Protein AF-0000000068194500 (afdb_homodimer)

Solvent-accessible surface area (backbone atoms only — not comparable to full-atom values): 75276 Å² total; per-residue (Å²): 107,71,64,55,50,53,48,50,52,50,47,52,50,37,53,49,45,23,51,49,37,41,52,47,35,54,49,28,58,70,69,32,25,67,47,75,52,98,91,35,81,42,49,58,24,48,35,43,58,18,46,54,50,27,44,33,48,74,51,40,79,69,25,51,61,24,43,53,52,21,52,46,53,49,47,45,69,75,64,71,56,54,74,67,57,46,51,52,51,46,46,27,64,44,48,39,49,51,51,41,52,50,51,44,35,68,76,54,39,91,55,58,60,49,52,69,87,80,47,69,48,66,61,48,42,47,38,57,37,47,45,26,39,52,42,28,52,51,38,27,35,57,47,33,76,77,44,90,62,59,79,93,57,28,53,72,24,63,74,45,54,67,60,55,53,51,35,48,48,46,4,39,34,38,13,43,67,48,39,24,63,52,40,30,54,54,52,46,30,70,75,35,61,68,48,50,55,48,47,40,62,67,44,47,46,63,38,59,31,88,90,40,30,68,57,46,53,51,53,52,48,53,52,50,52,51,49,51,64,45,52,39,83,61,94,40,81,86,56,42,49,43,56,56,34,55,53,54,42,56,55,53,68,38,55,87,73,46,45,64,70,47,53,46,47,54,50,34,51,51,49,49,50,46,48,59,32,37,74,39,22,41,62,88,42,86,39,72,60,48,53,36,29,51,51,30,42,55,43,30,50,47,54,40,50,51,49,51,47,50,54,50,50,53,43,51,50,49,32,51,52,24,42,51,42,35,24,25,35,79,79,68,61,35,34,19,62,48,35,56,72,68,36,76,73,53,42,65,71,29,32,42,27,28,38,29,45,43,59,42,67,60,46,22,42,67,67,13,58,65,50,44,35,49,50,55,50,51,51,47,62,66,45,52,81,79,48,55,92,92,37,52,62,30,44,44,87,52,54,34,32,37,36,40,43,74,77,84,61,59,66,62,55,50,42,51,51,51,49,52,52,65,70,50,74,52,67,52,98,88,37,76,49,89,61,47,59,10,30,10,33,31,69,42,82,47,51,75,84,52,45,57,60,49,50,19,52,27,48,41,43,5,59,55,11,45,78,68,71,43,67,39,65,63,61,60,71,67,74,76,68,34,40,54,55,51,26,34,48,47,41,40,48,50,47,48,49,23,59,70,70,60,38,67,43,52,25,34,26,46,31,31,27,92,87,66,49,64,34,23,38,50,42,68,29,39,44,51,103,87,45,75,44,54,50,87,65,50,47,60,51,31,56,71,65,70,37,27,47,64,51,43,51,50,53,49,50,55,50,48,55,50,44,64,75,54,76,68,91,70,91,54,46,50,35,31,40,72,48,51,64,66,26,44,57,39,84,67,44,42,60,54,53,52,51,53,34,60,72,64,70,50,66,48,47,36,40,30,43,28,33,39,38,58,40,73,59,38,85,46,66,51,26,48,49,31,51,48,53,37,42,72,76,45,35,43,33,28,33,30,48,42,45,70,37,54,44,19,65,60,49,58,73,68,53,88,60,43,30,41,27,36,34,38,84,47,41,66,49,29,87,80,30,67,67,30,42,50,49,51,35,42,50,41,52,51,29,53,75,69,68,31,47,41,32,41,33,56,36,66,49,68,69,51,50,56,51,40,50,71,51,60,46,51,30,41,26,20,65,61,75,31,62,74,36,70,67,69,132,106,69,65,55,50,53,48,52,52,50,49,53,51,34,52,48,45,23,52,49,38,42,53,47,35,55,49,27,58,69,68,32,25,67,46,74,51,96,92,34,80,41,50,59,23,46,33,43,58,16,45,52,51,28,45,34,47,75,50,41,80,69,23,52,62,25,42,53,53,22,52,46,52,50,48,46,68,74,65,69,57,55,73,67,56,45,51,53,51,45,47,28,64,44,47,39,51,51,50,41,53,51,51,43,34,69,74,56,39,90,56,58,60,50,52,69,87,78,46,70,47,66,60,47,43,45,38,58,38,48,45,25,39,53,42,27,52,51,39,28,36,56,47,34,75,77,44,89,62,60,80,92,56,26,52,72,22,61,75,44,56,67,60,55,53,51,35,47,49,46,5,38,35,38,13,43,68,48,39,23,62,53,40,31,54,52,52,46,31,72,77,35,60,68,48,50,54,48,47,41,63,67,42,46,46,64,37,58,31,89,91,39,30,68,56,46,52,51,52,52,50,53,51,52,53,52,50,52,64,44,54,39,84,60,94,42,79,86,56,43,50,42,56,56,35,55,53,54,42,57,54,52,67,37,54,87,71,47,46,64,69,47,51,48,46,53,48,33,52,53,50,49,49,47,48,59,32,37,74,39,22,41,60,86,41,87,39,73,60,49,52,35,29,51,51,30,42,54,44,32,49,48,54,41,51,51,50,52,46,50,55,49,49,53,43,49,50,50,31,51,52,24,44,51,43,35,26,24,34,80,79,68,63,36,34,18,61,50,35,57,72,67,36,77,72,54,42,65,72,30,33,42,26,27,37,30,44,43,62,42,67,58,46,23,41,70,68,13,58,65,50,44,36,49,50,55,51,50,50,47,62,67,45,52,80,78,48,57,93,91,36,53,64,29,43,44,88,54,54,34,33,37,37,41,45,76,76,86,62,60,63,62,54,50,41,51,50,50,50,51,53,63,70,50,73,52,68,52,97,88,37,74,47,91,60,49,59,10,30,11,33,31,68,40,81,49,53,75,86,53,45,56,59,47,50,21,51,29,47,40,43,5,58,55,10,45,78,66,70,44,66,39,66,62,61,63,74,70,73,77,68,34,40,54,55,49,24,33,47,48,41,40,48,50,47,48,49,24,59,72,70,61,38,67,42,51,26,34,25,45,31,29,28,92,89,67,51,64,33,24,38,49,42,68,29,41,44,50,104,86,45,76,43,52,51,86,66,51,47,60,52,31,57,70,64,69,37,28,47,64,51,43,52,48,53,49,50,55,49,49,55,49,45,63,75,53,77,67,91,71,91,54,48,51,34,30,40,72,45,49,63,66,26,43,57,39,86,67,43,41,59,54,54,51,50,53,34,58,72,65,71,50,65,47,49,37,39,29,42,27,33,37,38,60,40,74,58,39,85,46,64,51,26,50,50,32,50,50,53,37,42,73,75,45,33,41,33,28,33,32,49,40,44,69,38,52,44,18,65,62,49,60,73,68,54,88,58,43,30,39,28,38,33,39,82,46,40,68,48,29,86,80,30,65,65,30,42,50,49,52,34,44,51,40,52,52,29,53,75,70,68,30,48,40,32,40,33,54,36,66,49,70,67,51,51,55,51,40,50,71,51,60,45,51,29,41,27,21,63,64,75,30,60,73,38,71,68,69,133

Radius of gyration: 47.38 Å; Cα contacts (8 Å, |Δi|>4): 2266; chains: 2; bounding box: 60×145×118 Å

Secondary structure (DSSP, 8-state):
-HHHHHHHHHHHHHHHHHH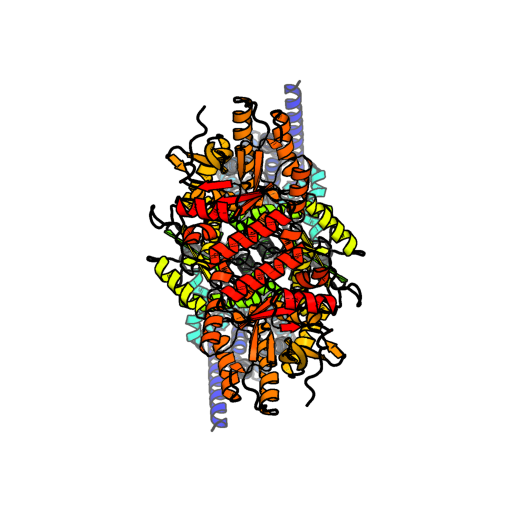HHHHHHHHHHHHS-EEEETTEEEESS-THHHHHHHHHHHHGGGGHHHHHHHHHHHHHHHH---HHHHHHHHHHHHHHHHHHHHHHHHHHGGGGGS-TTTSSHHHHIIIIIIIHHHHHHHHHHHHHHHS---HHHHGGGTTS-HHHHHHHHHHHHHIIIIIHHHHHHHHHHHH-THHHHHHIIIIIGGGGSTTTHHHHHHHHHHHHHHHHHHHS---BTTBSGGGTTHHHHHHHHHBTTB-HHHHHHHHHHHHHHHHHTHHHHSTT---HHHHHHHHHHHHHHHHHHHHHHHHHHHHHHHHHHHHHHHTB-TTT--B-HHHHHH-TT--TTPEEEEEEEETHHHHHHHH-HHHHHHHHHHHHHHHGGGS-TT-EEEEPSSSEEEEEE-SS-HHHHHHHHHHHHHHSPEEETTEEE--EEEEEEEE--S-GGGHHHHHHHHHHHHHHHHHHTS-EESSS-SSSSTTTSHHHHHHHHHHHHHHHHT-EEEEEEEEEETTS-EEEEEEEEEEETTEEE-HHHHHHHHHHTT-HHHHHHHHHHHHHHHHHHS----SS--EEEEPPTTTTTSTTHHHHHHHHHHHHT--GGGEEEEEEHHHHT---HHHHHHHHHHHHHT-EEEEEEETTS---HHHHHH---SEEEEPGGGTTTTTT-HHHHHHHHHHHHHHHHTT-EEEE----SHHHHHHHHHHT--EEESTTT---EE---/-HHHHHHHHHHHHHHHHHHHHHHHHHHHHHHS-EEEETTEEEESS-THHHHHHHHHHHHGGGGHHHHHHHHHHHHHHHH---HHHHHHHHHHHHHHHHHHHHHHHHHHGGGGGS-TTTSSHHHHIIIIIIIHHHHHHHHHHHHHHHS---HHHHGGGTTS-HHHHHHHHHHHHHIIIIIHHHHHHHHHHHH-THHHHHHIIIIIGGGGSTTTHHHHHHHHHHHHHHHHHHHS---BTTBSGGGTTHHHHHHHHHBTTB-HHHHHHHHHHHHHHHHHTHHHHSTT---HHHHHHHHHHHHHHHHHHHHHHHHHHHHHHHHHHHHHHHTB-TTT--B-HHHHHH-TT--TTPEEEEEEEETHHHHHHHH-HHHHHHHHHHHHHHHGGGS-TT-EEEEPSSSEEEEEE-SS-HHHHHHHHHHHHHHSPEEETTEEE--EEEEEEEE--S-GGGHHHHHHHHHHHHHHHHHHTS-EESSS-SSSSTTTSHHHHHHHHHHHHHHHHT-EEEEEEEEEETTS-EEEEEEEEEEETTEEEPHHHHHHHHHHTT-HHHHHHHHHHHHHHHHHHS----SS--EEEEPPGGGTTSTTHHHHHHHHHHHHT--GGGEEEEEEHHHHT---HHHHHHHHHHHHHT-EEEEEEETTS---HHHHHH---SEEEEPGGGTTTTTT-HHHHHHHHHHHHHHHHTT-EEEE----SHHHHHHHHHHT--EEESTTT---EE---

Sequence (1458 aa):
MFVEHNLIKNIKIFTLAFTLTVVLIQLSRFISPLAIIHSSYIFLAWMPLCVMLSILFIFGWRGVVPVLCGMFCTNLWNFHLSFLQTAVMLGSQTFVVLCACAILRWQLGTRWRYGLTSRYVWQRLFWLGLVTPIGIKCSMYLVGSFFDFPLKISTFFGDADAIFTVVDLLSLFTAVLIYNMLFYYLTRMIVSPHFAQILWRRDIAPSLGKEKRAFTLSWLAALSVLLLLLCTPYENDFIAGYLVPVFFIIFTLGVGKLRYPFLNLTWAVSTLCLLNYNQNFLQGVETEYSLAFILAVLISFSVCLLYMVRIYHRSEWLNRRWHLQALTDPLTLLPNFRALEQAPEQEAGKSFCCLRIDNLEFMSRHYGLMMRVHCIRSIYRTLLPLMQENEKLYQLPGSELLLVLSGPETEGRLQHMVNILNSRQIHWNNTGLDMGYGAAWGRFDGNQETLQPLLGQLSWLAEQSCAHHHVLALDSREEMVSGQTTKQVLLLNTIRTALDQGDLLLYAQPIRNKEGEGYDEVLARLKYDGGIMTPDKFLPLIAQFNLSARFDLQVLESLLKWLATHPCDKKGPRFSVNLMPLTLLQKNIAGRIIRLFKRYHISPQAVILEITEEQAFSNAESSMYNIEQLHKFGFRIAIDDFGTGYANYERLKRLQADIIKIDGVFVKDIVTNTLDAMIVRSITDLAKAKSLSVVAEFVETQQQQALLHKLGVQYLQGYLIGRPQPLADMFVEHNLIKNIKIFTLAFTLTVVLIQLSRFISPLAIIHSSYIFLAWMPLCVMLSILFIFGWRGVVPVLCGMFCTNLWNFHLSFLQTAVMLGSQTFVVLCACAILRWQLGTRWRYGLTSRYVWQRLFWLGLVTPIGIKCSMYLVGSFFDFPLKISTFFGDADAIFTVVDLLSLFTAVLIYNMLFYYLTRMIVSPHFAQILWRRDIAPSLGKEKRAFTLSWLAALSVLLLLLCTPYENDFIAGYLVPVFFIIFTLGVGKLRYPFLNLTWAVSTLCLLNYNQNFLQGVETEYSLAFILAVLISFSVCLLYMVRIYHRSEWLNRRWHLQALTDPLTLLPNFRALEQAPEQEAGKSFCCLRIDNLEFMSRHYGLMMRVHCIRSIYRTLLPLMQENEKLYQLPGSELLLVLSGPETEGRLQHMVNILNSRQIHWNNTGLDMGYGAAWGRFDGNQETLQPLLGQLSWLAEQSCAHHHVLALDSREEMVSGQTTKQVLLLNTIRTALDQGDLLLYAQPIRNKEGEGYDEVLARLKYDGGIMTPDKFLPLIAQFNLSARFDLQVLESLLKWLATHPCDKKGPRFSVNLMPLTLLQKNIAGRIIRLFKRYHISPQAVILEITEEQAFSNAESSMYNIEQLHKFGFRIAIDDFGTGYANYERLKRLQADIIKIDGVFVKDIVTNTLDAMIVRSITDLAKAKSLSVVAEFVETQQQQALLHKLGVQYLQGYLIGRPQPLAD

Structure (mmCIF, N/CA/C/O backbone):
data_AF-0000000068194500-model_v1
#
loop_
_entity.id
_entity.type
_entity.pdbx_description
1 polymer 'Diguanylate cyclase'
#
loop_
_atom_site.group_PDB
_atom_site.id
_atom_site.type_symbol
_atom_site.label_atom_id
_atom_site.label_alt_id
_atom_site.label_comp_id
_atom_site.label_asym_id
_atom_site.label_entity_id
_atom_site.label_seq_id
_atom_site.pdbx_PDB_ins_code
_atom_site.Cartn_x
_atom_site.Cartn_y
_atom_site.Cartn_z
_atom_site.occupancy
_atom_site.B_iso_or_equiv
_atom_site.auth_seq_id
_atom_site.auth_comp_id
_atom_site.auth_asym_id
_atom_site.auth_atom_id
_atom_site.pdbx_PDB_model_num
ATOM 1 N N . MET A 1 1 ? 29.562 6.82 -50.531 1 55.12 1 MET A N 1
ATOM 2 C CA . MET A 1 1 ? 30.25 6.281 -49.375 1 55.12 1 MET A CA 1
ATOM 3 C C . MET A 1 1 ? 29.234 5.758 -48.344 1 55.12 1 MET A C 1
ATOM 5 O O . MET A 1 1 ? 29.438 4.691 -47.75 1 55.12 1 MET A O 1
ATOM 9 N N . PHE A 1 2 ? 28.172 6.566 -48.125 1 62.22 2 PHE A N 1
ATOM 10 C CA . PHE A 1 2 ? 27.156 6.18 -47.188 1 62.22 2 PHE A CA 1
ATOM 11 C C . PHE A 1 2 ? 26.391 4.953 -47.656 1 62.22 2 PHE A C 1
ATOM 13 O O . PHE A 1 2 ? 26.078 4.051 -46.875 1 62.22 2 PHE A O 1
ATOM 20 N N . VAL A 1 3 ? 26.219 4.922 -48.969 1 69 3 VAL A N 1
ATOM 21 C CA . VAL A 1 3 ? 25.5 3.809 -49.562 1 69 3 VAL A CA 1
ATOM 22 C C . VAL A 1 3 ? 26.344 2.543 -49.5 1 69 3 VAL A C 1
ATOM 24 O O . VAL A 1 3 ? 25.844 1.456 -49.219 1 69 3 VAL A O 1
ATOM 27 N N . GLU A 1 4 ? 27.609 2.727 -49.75 1 69.62 4 GLU A N 1
ATOM 28 C CA . GLU A 1 4 ? 28.5 1.579 -49.688 1 69.62 4 GLU A CA 1
ATOM 29 C C . GLU A 1 4 ? 28.641 1.047 -48.25 1 69.62 4 GLU A C 1
ATOM 31 O O . GLU A 1 4 ? 28.688 -0.167 -48.062 1 69.62 4 GLU A O 1
ATOM 36 N N . HIS A 1 5 ? 28.641 1.94 -47.344 1 71.44 5 HIS A N 1
ATOM 37 C CA . HIS A 1 5 ? 28.781 1.528 -45.938 1 71.44 5 HIS A CA 1
ATOM 38 C C . HIS A 1 5 ? 27.531 0.771 -45.469 1 71.44 5 HIS A C 1
ATOM 40 O O . HIS A 1 5 ? 27.641 -0.22 -44.75 1 71.44 5 HIS A O 1
ATOM 46 N N . ASN A 1 6 ? 26.391 1.234 -45.969 1 76.31 6 ASN A N 1
ATOM 47 C CA . ASN A 1 6 ? 25.141 0.55 -45.625 1 76.31 6 ASN A CA 1
ATOM 48 C C . ASN A 1 6 ? 25.062 -0.821 -46.281 1 76.31 6 ASN A C 1
ATOM 50 O O . ASN A 1 6 ? 24.562 -1.773 -45.688 1 76.31 6 ASN A O 1
ATOM 54 N N . LEU A 1 7 ? 25.641 -0.893 -47.469 1 79.81 7 LEU A N 1
ATOM 55 C CA . LEU A 1 7 ? 25.641 -2.164 -48.188 1 79.81 7 LEU A CA 1
ATOM 56 C C . LEU A 1 7 ? 26.578 -3.162 -47.5 1 79.81 7 LEU A C 1
ATOM 58 O O . LEU A 1 7 ? 26.25 -4.34 -47.375 1 79.81 7 LEU A O 1
ATOM 62 N N . ILE A 1 8 ? 27.719 -2.678 -47.125 1 81.88 8 ILE A N 1
ATOM 63 C CA . ILE A 1 8 ? 28.688 -3.549 -46.469 1 81.88 8 ILE A CA 1
ATOM 64 C C . ILE A 1 8 ? 28.125 -4.012 -45.125 1 81.88 8 ILE A C 1
ATOM 66 O O . ILE A 1 8 ? 28.281 -5.172 -44.719 1 81.88 8 ILE A O 1
ATOM 70 N N . LYS A 1 9 ? 27.516 -3.188 -44.469 1 82 9 LYS A N 1
ATOM 71 C CA . LYS A 1 9 ? 26.891 -3.549 -43.219 1 82 9 LYS A CA 1
ATOM 72 C C . LYS A 1 9 ? 25.797 -4.602 -43.438 1 82 9 LYS A C 1
ATOM 74 O O . LYS A 1 9 ? 25.703 -5.559 -42.656 1 82 9 LYS A O 1
ATOM 79 N N . ASN A 1 10 ? 25.062 -4.445 -44.5 1 85.94 10 ASN A N 1
ATOM 80 C CA . ASN A 1 10 ? 24.016 -5.414 -44.812 1 85.94 10 ASN A CA 1
ATOM 81 C C . ASN A 1 10 ? 24.594 -6.762 -45.219 1 85.94 10 ASN A C 1
ATOM 83 O O . ASN A 1 10 ? 24.047 -7.809 -44.875 1 85.94 10 ASN A O 1
ATOM 87 N N . ILE A 1 11 ? 25.719 -6.703 -45.875 1 88.44 11 ILE A N 1
ATOM 88 C CA . ILE A 1 11 ? 26.359 -7.941 -46.281 1 88.44 11 ILE A CA 1
ATOM 89 C C . ILE A 1 11 ? 26.953 -8.648 -45.062 1 88.44 11 ILE A C 1
ATOM 91 O O . ILE A 1 11 ? 26.891 -9.875 -44.969 1 88.44 11 ILE A O 1
ATOM 95 N N . LYS A 1 12 ? 27.469 -7.922 -44.219 1 89 12 LYS A N 1
ATOM 96 C CA . LYS A 1 12 ? 28.016 -8.5 -43 1 89 12 LYS A CA 1
ATOM 97 C C . LYS A 1 12 ? 26.922 -9.156 -42.156 1 89 12 LYS A C 1
ATOM 99 O O . LYS A 1 12 ? 27.109 -10.25 -41.625 1 89 12 LYS A O 1
ATOM 104 N N . ILE A 1 13 ? 25.812 -8.531 -42.125 1 90.38 13 ILE A N 1
ATOM 105 C CA . ILE A 1 13 ? 24.688 -9.07 -41.375 1 90.38 13 ILE A CA 1
ATOM 106 C C . ILE A 1 13 ? 24.172 -10.328 -42.062 1 90.38 13 ILE A C 1
ATOM 108 O O . ILE A 1 13 ? 23.875 -11.328 -41.406 1 90.38 13 ILE A O 1
ATOM 112 N N . PHE A 1 14 ? 24.156 -10.305 -43.375 1 92.5 14 PHE A N 1
ATOM 113 C CA . PHE A 1 14 ? 23.703 -11.461 -44.125 1 92.5 14 PHE A CA 1
ATOM 114 C C . PHE A 1 14 ? 24.656 -12.641 -43.938 1 92.5 14 PHE A C 1
ATOM 116 O O . PHE A 1 14 ? 24.203 -13.766 -43.656 1 92.5 14 PHE A O 1
ATOM 123 N N . THR A 1 15 ? 25.906 -12.406 -44.031 1 92.94 15 THR A N 1
ATOM 124 C CA . THR A 1 15 ? 26.891 -13.477 -43.938 1 92.94 15 THR A CA 1
ATOM 125 C C . THR A 1 15 ? 26.875 -14.062 -42.5 1 92.94 15 THR A C 1
ATOM 127 O O . THR A 1 15 ? 27 -15.281 -42.344 1 92.94 15 THR A O 1
ATOM 130 N N . LEU A 1 16 ? 26.719 -13.258 -41.594 1 93.44 16 LEU A N 1
ATOM 131 C CA . LEU A 1 16 ? 26.672 -13.727 -40.219 1 93.44 16 LEU A CA 1
ATOM 132 C C . LEU A 1 16 ? 25.422 -14.555 -39.969 1 93.44 16 LEU A C 1
ATOM 134 O O . LEU A 1 16 ? 25.5 -15.648 -39.406 1 93.44 16 LEU A O 1
ATOM 138 N N . ALA A 1 17 ? 24.281 -14.047 -40.344 1 95.06 17 ALA A N 1
ATOM 139 C CA . ALA A 1 17 ? 23.016 -14.75 -40.156 1 95.06 17 ALA A CA 1
ATOM 140 C C . ALA A 1 17 ? 23 -16.062 -40.938 1 95.06 17 ALA A C 1
ATOM 142 O O . ALA A 1 17 ? 22.5 -17.078 -40.438 1 95.06 17 ALA A O 1
ATOM 143 N N . PHE A 1 18 ? 23.594 -16.016 -42.125 1 95.44 18 PHE A N 1
ATOM 144 C CA . PHE A 1 18 ? 23.641 -17.219 -42.938 1 95.44 18 PHE A CA 1
ATOM 145 C C . PHE A 1 18 ? 24.547 -18.266 -42.312 1 95.44 18 PHE A C 1
ATOM 147 O O . PHE A 1 18 ? 24.172 -19.438 -42.219 1 95.44 18 PHE A O 1
ATOM 154 N N . THR A 1 19 ? 25.719 -17.891 -41.906 1 95.19 19 THR A N 1
ATOM 155 C CA . THR A 1 19 ? 26.656 -18.828 -41.281 1 95.19 19 THR A CA 1
ATOM 156 C C . THR A 1 19 ? 26.078 -19.406 -40 1 95.19 19 THR A C 1
ATOM 158 O O . THR A 1 19 ? 26.188 -20.594 -39.719 1 95.19 19 THR A O 1
ATOM 161 N N . LEU A 1 20 ? 25.469 -18.531 -39.25 1 95.12 20 LEU A N 1
ATOM 162 C CA . LEU A 1 20 ? 24.875 -18.984 -38 1 95.12 20 LEU A CA 1
ATOM 163 C C . LEU A 1 20 ? 23.734 -19.953 -38.25 1 95.12 20 LEU A C 1
ATOM 165 O O . LEU A 1 20 ? 23.562 -20.953 -37.531 1 95.12 20 LEU A O 1
ATOM 169 N N . THR A 1 21 ? 22.922 -19.641 -39.281 1 95.5 21 THR A N 1
ATOM 170 C CA . THR A 1 21 ? 21.812 -20.531 -39.625 1 95.5 21 THR A CA 1
ATOM 171 C C . THR A 1 21 ? 22.312 -21.906 -40.031 1 95.5 21 THR A C 1
ATOM 173 O O . THR A 1 21 ? 21.828 -22.922 -39.531 1 95.5 21 THR A O 1
ATOM 176 N N . VAL A 1 22 ? 23.328 -22.031 -40.844 1 95.75 22 VAL A N 1
ATOM 177 C CA . VAL A 1 22 ? 23.828 -23.312 -41.375 1 95.75 22 VAL A CA 1
ATOM 178 C C . VAL A 1 22 ? 24.484 -24.094 -40.219 1 95.75 22 VAL A C 1
ATOM 180 O O . VAL A 1 22 ? 24.188 -25.281 -40.031 1 95.75 22 VAL A O 1
ATOM 183 N N . VAL A 1 23 ? 25.234 -23.438 -39.438 1 95.62 23 VAL A N 1
ATOM 184 C CA . VAL A 1 23 ? 25.969 -24.109 -38.344 1 95.62 23 VAL A CA 1
ATOM 185 C C . VAL A 1 23 ? 24.984 -24.547 -37.281 1 95.62 23 VAL A C 1
ATOM 187 O O . VAL A 1 23 ? 25.062 -25.688 -36.781 1 95.62 23 VAL A O 1
ATOM 190 N N . LEU A 1 24 ? 24.109 -23.688 -36.906 1 96 24 LEU A N 1
ATOM 191 C CA . LEU A 1 24 ? 23.219 -24 -35.781 1 96 24 LEU A CA 1
ATOM 192 C C . LEU A 1 24 ? 22.156 -25 -36.219 1 96 24 LEU A C 1
ATOM 194 O O . LEU A 1 24 ? 21.672 -25.781 -35.375 1 96 24 LEU A O 1
ATOM 198 N N . ILE A 1 25 ? 21.75 -24.984 -37.469 1 95.75 25 ILE A N 1
ATOM 199 C CA . ILE A 1 25 ? 20.812 -25.984 -37.938 1 95.75 25 ILE A CA 1
ATOM 200 C C . ILE A 1 25 ? 21.469 -27.375 -37.875 1 95.75 25 ILE A C 1
ATOM 202 O O . ILE A 1 25 ? 20.844 -28.344 -37.469 1 95.75 25 ILE A O 1
ATOM 206 N N . GLN A 1 26 ? 22.703 -27.453 -38.312 1 95.12 26 GLN A N 1
ATOM 207 C CA . GLN A 1 26 ? 23.422 -28.734 -38.25 1 95.12 26 GLN A CA 1
ATOM 208 C C . GLN A 1 26 ? 23.641 -29.172 -36.812 1 95.12 26 GLN A C 1
ATOM 210 O O . GLN A 1 26 ? 23.453 -30.359 -36.469 1 95.12 26 GLN A O 1
ATOM 215 N N . LEU A 1 27 ? 23.938 -28.25 -35.969 1 94.62 27 LEU A N 1
ATOM 216 C CA . LEU A 1 27 ? 24.094 -28.562 -34.562 1 94.62 27 LEU A CA 1
ATOM 217 C C . LEU A 1 27 ? 22.781 -28.984 -33.938 1 94.62 27 LEU A C 1
ATOM 219 O O . LEU A 1 27 ? 22.734 -29.938 -33.156 1 94.62 27 LEU A O 1
ATOM 223 N N . SER A 1 28 ? 21.734 -28.234 -34.25 1 95.31 28 SER A N 1
ATOM 224 C CA . SER A 1 28 ? 20.422 -28.547 -33.719 1 95.31 28 SER A CA 1
ATOM 225 C C . SER A 1 28 ? 19.953 -29.938 -34.156 1 95.31 28 SER A C 1
ATOM 227 O O . SER A 1 28 ? 19.344 -30.672 -33.375 1 95.31 28 SER A O 1
ATOM 229 N N . ARG A 1 29 ? 20.219 -30.359 -35.344 1 93.12 29 ARG A N 1
ATOM 230 C CA . ARG A 1 29 ? 19.859 -31.688 -35.812 1 93.12 29 ARG A CA 1
ATOM 231 C C . ARG A 1 29 ? 20.656 -32.781 -35.094 1 93.12 29 ARG A C 1
ATOM 233 O O . ARG A 1 29 ? 20.125 -33.844 -34.812 1 93.12 29 ARG A O 1
ATOM 240 N N . PHE A 1 30 ? 21.844 -32.438 -34.781 1 92.81 30 PHE A N 1
ATOM 241 C CA . PHE A 1 30 ? 22.719 -33.375 -34.094 1 92.81 30 PHE A CA 1
ATOM 242 C C . PHE A 1 30 ? 22.25 -33.594 -32.656 1 92.81 30 PHE A C 1
ATOM 244 O O . PHE A 1 30 ? 22.281 -34.688 -32.156 1 92.81 30 PHE A O 1
ATOM 251 N N . ILE A 1 31 ? 21.734 -32.562 -32 1 93.5 31 ILE A N 1
ATOM 252 C CA . ILE A 1 31 ? 21.391 -32.625 -30.578 1 93.5 31 ILE A CA 1
ATOM 253 C C . ILE A 1 31 ? 19.922 -33.062 -30.422 1 93.5 31 ILE A C 1
ATOM 255 O O . ILE A 1 31 ? 19.516 -33.5 -29.344 1 93.5 31 ILE A O 1
ATOM 259 N N . SER A 1 32 ? 19.156 -33 -31.516 1 93.94 32 SER A N 1
ATOM 260 C CA . SER A 1 32 ? 17.734 -33.375 -31.438 1 93.94 32 SER A CA 1
ATOM 261 C C . SER A 1 32 ? 17.562 -34.844 -31.109 1 93.94 32 SER A C 1
ATOM 263 O O . SER A 1 32 ? 18.172 -35.688 -31.75 1 93.94 32 SER A O 1
ATOM 265 N N . PRO A 1 33 ? 16.812 -35.062 -30.031 1 92.88 33 PRO A N 1
ATOM 266 C CA . PRO A 1 33 ? 16.594 -36.469 -29.641 1 92.88 33 PRO A CA 1
ATOM 267 C C . PRO A 1 33 ? 15.836 -37.25 -30.703 1 92.88 33 PRO A C 1
ATOM 269 O O . PRO A 1 33 ? 14.93 -36.719 -31.359 1 92.88 33 PRO A O 1
ATOM 272 N N . LEU A 1 34 ? 16.219 -38.531 -30.922 1 90.44 34 LEU A N 1
ATOM 273 C CA . LEU A 1 34 ? 15.641 -39.406 -31.938 1 90.44 34 LEU A CA 1
ATOM 274 C C . LEU A 1 34 ? 15 -40.625 -31.312 1 90.44 34 LEU A C 1
ATOM 276 O O . LEU A 1 34 ? 15.398 -41.031 -30.219 1 90.44 34 LEU A O 1
ATOM 280 N N . ALA A 1 35 ? 13.938 -41.062 -31.906 1 87.75 35 ALA A N 1
ATOM 281 C CA . ALA A 1 35 ? 13.281 -42.312 -31.531 1 87.75 35 ALA A CA 1
ATOM 282 C C . ALA A 1 35 ? 12.875 -43.125 -32.781 1 87.75 35 ALA A C 1
ATOM 284 O O . ALA A 1 35 ? 12.883 -42.594 -33.875 1 87.75 35 ALA A O 1
ATOM 285 N N . ILE A 1 36 ? 12.703 -44.406 -32.656 1 83.38 36 ILE A N 1
ATOM 286 C CA . ILE A 1 36 ? 12.312 -45.25 -33.781 1 83.38 36 ILE A CA 1
ATOM 287 C C . ILE A 1 36 ? 10.875 -45.719 -33.562 1 83.38 36 ILE A C 1
ATOM 289 O O . ILE A 1 36 ? 10.539 -46.281 -32.5 1 83.38 36 ILE A O 1
ATOM 293 N N . ILE A 1 37 ? 10.047 -45.344 -34.438 1 79.69 37 ILE A N 1
ATOM 294 C CA . ILE A 1 37 ? 8.664 -45.812 -34.438 1 79.69 37 ILE A CA 1
ATOM 295 C C . ILE A 1 37 ? 8.391 -46.625 -35.719 1 79.69 37 ILE A C 1
ATOM 297 O O . ILE A 1 37 ? 8.484 -46.094 -36.844 1 79.69 37 ILE A O 1
ATOM 301 N N . HIS A 1 38 ? 7.883 -47.812 -35.625 1 78.69 38 HIS A N 1
ATOM 302 C CA . HIS A 1 38 ? 7.566 -48.688 -36.75 1 78.69 38 HIS A CA 1
ATOM 303 C C . HIS A 1 38 ? 8.664 -48.656 -37.812 1 78.69 38 HIS A C 1
ATOM 305 O O . HIS A 1 38 ? 8.383 -48.469 -39 1 78.69 38 HIS A O 1
ATOM 311 N N . SER A 1 39 ? 9.992 -48.688 -37.406 1 77.94 39 SER A N 1
ATOM 312 C CA . SER A 1 39 ? 11.188 -48.812 -38.219 1 77.94 39 SER A CA 1
ATOM 313 C C . SER A 1 39 ? 11.516 -47.5 -38.938 1 77.94 39 SER A C 1
ATOM 315 O O . SER A 1 39 ? 12.297 -47.469 -39.875 1 77.94 39 SER A O 1
ATOM 317 N N . SER A 1 40 ? 10.828 -46.438 -38.531 1 83.75 40 SER A N 1
ATOM 318 C CA . SER A 1 40 ? 11.164 -45.125 -39.031 1 83.75 40 SER A CA 1
ATOM 319 C C . SER A 1 40 ? 11.695 -44.219 -37.938 1 83.75 40 SER A C 1
ATOM 321 O O . SER A 1 40 ? 11.258 -44.312 -36.781 1 83.75 40 SER A O 1
ATOM 323 N N . TYR A 1 41 ? 12.711 -43.5 -38.344 1 85.25 41 TYR A N 1
ATOM 324 C CA . TYR A 1 41 ? 13.289 -42.562 -37.375 1 85.25 41 TYR A CA 1
ATOM 325 C C . TYR A 1 41 ? 12.438 -41.312 -37.281 1 85.25 41 TYR A C 1
ATOM 327 O O . TYR A 1 41 ? 11.906 -40.812 -38.281 1 85.25 41 TYR A O 1
ATOM 335 N N . ILE A 1 42 ? 12.281 -40.844 -36.031 1 88.19 42 ILE A N 1
ATOM 336 C CA . ILE A 1 42 ? 11.516 -39.625 -35.812 1 88.19 42 ILE A CA 1
ATOM 337 C C . ILE A 1 42 ? 12.211 -38.75 -34.75 1 88.19 42 ILE A C 1
ATOM 339 O O . ILE A 1 42 ? 12.828 -39.281 -33.812 1 88.19 42 ILE A O 1
ATOM 343 N N . PHE A 1 43 ? 12.156 -37.5 -35 1 90.56 43 PHE A N 1
ATOM 344 C CA . PHE A 1 43 ? 12.656 -36.562 -34 1 90.56 43 PHE A CA 1
ATOM 345 C C . PHE A 1 43 ? 11.641 -36.344 -32.906 1 90.56 43 PHE A C 1
ATOM 347 O O . PHE A 1 43 ? 10.453 -36.125 -33.156 1 90.56 43 PHE A O 1
ATOM 354 N N . LEU A 1 44 ? 12.047 -36.406 -31.656 1 92.31 44 LEU A N 1
ATOM 355 C CA . LEU A 1 44 ? 11.164 -36.125 -30.531 1 92.31 44 LEU A CA 1
ATOM 356 C C . LEU A 1 44 ? 11.047 -34.594 -30.328 1 92.31 44 LEU A C 1
ATOM 358 O O . LEU A 1 44 ? 10.109 -34.125 -29.672 1 92.31 44 LEU A O 1
ATOM 362 N N . ALA A 1 45 ? 12.008 -33.938 -30.859 1 95.44 45 ALA A N 1
ATOM 363 C CA . ALA A 1 45 ? 12 -32.5 -30.906 1 95.44 45 ALA A CA 1
ATOM 364 C C . ALA A 1 45 ? 12.758 -31.984 -32.125 1 95.44 45 ALA A C 1
ATOM 366 O O . ALA A 1 45 ? 13.977 -32.125 -32.219 1 95.44 45 ALA A O 1
ATOM 367 N N . TRP A 1 46 ? 12.016 -31.438 -33.031 1 94.88 46 TRP A N 1
ATOM 368 C CA . TRP A 1 46 ? 12.648 -30.891 -34.219 1 94.88 46 TRP A CA 1
ATOM 369 C C . TRP A 1 46 ? 13.18 -29.484 -33.969 1 94.88 46 TRP A C 1
ATOM 371 O O . TRP A 1 46 ? 12.484 -28.5 -34.219 1 94.88 46 TRP A O 1
ATOM 381 N N . MET A 1 47 ? 14.406 -29.359 -33.562 1 96.19 47 MET A N 1
ATOM 382 C CA . MET A 1 47 ? 14.984 -28.141 -33 1 96.19 47 MET A CA 1
ATOM 383 C C . MET A 1 47 ? 15.398 -27.172 -34.125 1 96.19 47 MET A C 1
ATOM 385 O O . MET A 1 47 ? 15.68 -26 -33.844 1 96.19 47 MET A O 1
ATOM 389 N N . PRO A 1 48 ? 15.539 -27.578 -35.375 1 94.88 48 PRO A N 1
ATOM 390 C CA . PRO A 1 48 ? 15.805 -26.578 -36.406 1 94.88 48 PRO A CA 1
ATOM 391 C C . PRO A 1 48 ? 14.758 -25.469 -36.469 1 94.88 48 PRO A C 1
ATOM 393 O O . PRO A 1 48 ? 15.062 -24.344 -36.844 1 94.88 48 PRO A O 1
ATOM 396 N N . LEU A 1 49 ? 13.594 -25.828 -36.094 1 95.88 49 LEU A N 1
ATOM 397 C CA . LEU A 1 49 ? 12.539 -24.812 -36 1 95.88 49 LEU A CA 1
ATOM 398 C C . LEU A 1 49 ? 12.922 -23.734 -35 1 95.88 49 LEU A C 1
ATOM 400 O O . LEU A 1 49 ? 12.672 -22.547 -35.219 1 95.88 49 LEU A O 1
ATOM 404 N N . CYS A 1 50 ? 13.547 -24.094 -33.906 1 96.44 50 CYS A N 1
ATOM 405 C CA . CYS A 1 50 ? 13.969 -23.141 -32.875 1 96.44 50 CYS A CA 1
ATOM 406 C C . CYS A 1 50 ? 15.078 -22.234 -33.406 1 96.44 50 CYS A C 1
ATOM 408 O O . CYS A 1 50 ? 15.133 -21.062 -33.062 1 96.44 50 CYS A O 1
ATOM 410 N N . VAL A 1 51 ? 15.898 -22.797 -34.219 1 96.31 51 VAL A N 1
ATOM 411 C CA . VAL A 1 51 ? 16.984 -22.016 -34.781 1 96.31 51 VAL A CA 1
ATOM 412 C C . VAL A 1 51 ? 16.422 -20.938 -35.719 1 96.31 51 VAL A C 1
ATOM 414 O O . VAL A 1 51 ? 16.828 -19.781 -35.656 1 96.31 51 VAL A O 1
ATOM 417 N N . MET A 1 52 ? 15.5 -21.359 -36.562 1 96 52 MET A N 1
ATOM 418 C CA . MET A 1 52 ? 14.875 -20.406 -37.469 1 96 52 MET A CA 1
ATOM 419 C C . MET A 1 52 ? 14.242 -19.25 -36.688 1 96 52 MET A C 1
ATOM 421 O O . MET A 1 52 ? 14.461 -18.094 -37.031 1 96 52 MET A O 1
ATOM 425 N N . LEU A 1 53 ? 13.547 -19.609 -35.656 1 95.62 53 LEU A N 1
ATOM 426 C CA . LEU A 1 53 ? 12.867 -18.594 -34.875 1 95.62 53 LEU A CA 1
ATOM 427 C C . LEU A 1 53 ? 13.875 -17.688 -34.156 1 95.62 53 LEU A C 1
ATOM 429 O O . LEU A 1 53 ? 13.672 -16.469 -34.094 1 95.62 53 LEU A O 1
ATOM 433 N N . SER A 1 54 ? 14.938 -18.234 -33.656 1 95.44 54 SER A N 1
ATOM 434 C CA . SER A 1 54 ? 15.945 -17.453 -32.938 1 95.44 54 SER A CA 1
ATOM 435 C C . SER A 1 54 ? 16.594 -16.422 -33.875 1 95.44 54 SER A C 1
ATOM 437 O O . SER A 1 54 ? 16.812 -15.281 -33.469 1 95.44 54 SER A O 1
ATOM 439 N N . ILE A 1 55 ? 16.875 -16.812 -35.094 1 95.44 55 ILE A N 1
ATOM 440 C CA . ILE A 1 55 ? 17.516 -15.922 -36.031 1 95.44 55 ILE A CA 1
ATOM 441 C C . ILE A 1 55 ? 16.547 -14.812 -36.438 1 95.44 55 ILE A C 1
ATOM 443 O O . ILE A 1 55 ? 16.938 -13.648 -36.562 1 95.44 55 ILE A O 1
ATOM 447 N N . LEU A 1 56 ? 15.312 -15.188 -36.531 1 94.5 56 LEU A N 1
ATOM 448 C CA . LEU A 1 56 ? 14.312 -14.188 -36.906 1 94.5 56 LEU A CA 1
ATOM 449 C C . LEU A 1 56 ? 14.078 -13.211 -35.75 1 94.5 56 LEU A C 1
ATOM 451 O O . LEU A 1 56 ? 13.805 -12.031 -35.969 1 94.5 56 LEU A O 1
ATOM 455 N N . PHE A 1 57 ? 14.195 -13.656 -34.531 1 94.12 57 PHE A N 1
ATOM 456 C CA . PHE A 1 57 ? 14.031 -12.789 -33.375 1 94.12 57 PHE A CA 1
ATOM 457 C C . PHE A 1 57 ? 15.195 -11.805 -33.281 1 94.12 57 PHE A C 1
ATOM 459 O O . PHE A 1 57 ? 15.008 -10.656 -32.875 1 94.12 57 PHE A O 1
ATOM 466 N N . ILE A 1 58 ? 16.344 -12.203 -33.594 1 93.25 58 ILE A N 1
ATOM 467 C CA . ILE A 1 58 ? 17.547 -11.391 -33.406 1 93.25 58 ILE A CA 1
ATOM 468 C C . ILE A 1 58 ? 17.719 -10.422 -34.562 1 93.25 58 ILE A C 1
ATOM 470 O O . ILE A 1 58 ? 17.969 -9.234 -34.344 1 93.25 58 ILE A O 1
ATOM 474 N N . PHE A 1 59 ? 17.438 -10.93 -35.875 1 92.88 59 PHE A N 1
ATOM 475 C CA . PHE A 1 59 ? 17.766 -10.109 -37.031 1 92.88 59 PHE A CA 1
ATOM 476 C C . PHE A 1 59 ? 16.5 -9.531 -37.656 1 92.88 59 PHE A C 1
ATOM 478 O O . PHE A 1 59 ? 16.578 -8.664 -38.531 1 92.88 59 PHE A O 1
ATOM 485 N N . GLY A 1 60 ? 15.375 -10.031 -37.344 1 89.94 60 GLY A N 1
ATOM 486 C CA . GLY A 1 60 ? 14.125 -9.523 -37.875 1 89.94 60 GLY A CA 1
ATOM 487 C C . GLY A 1 60 ? 13.922 -9.852 -39.344 1 89.94 60 GLY A C 1
ATOM 488 O O . GLY A 1 60 ? 14.109 -11 -39.75 1 89.94 60 GLY A O 1
ATOM 489 N N . TRP A 1 61 ? 13.648 -8.805 -40.094 1 87.38 61 TRP A N 1
ATOM 490 C CA . TRP A 1 61 ? 13.375 -8.984 -41.531 1 87.38 61 TRP A CA 1
ATOM 491 C C . TRP A 1 61 ? 14.656 -9.312 -42.281 1 87.38 61 TRP A C 1
ATOM 493 O O . TRP A 1 61 ? 14.617 -9.977 -43.344 1 87.38 61 TRP A O 1
ATOM 503 N N . ARG A 1 62 ? 15.773 -8.914 -41.812 1 88.88 62 ARG A N 1
ATOM 504 C CA . ARG A 1 62 ? 17.047 -9.148 -42.469 1 88.88 62 ARG A CA 1
ATOM 505 C C . ARG A 1 62 ? 17.484 -10.609 -42.312 1 88.88 62 ARG A C 1
ATOM 507 O O . ARG A 1 62 ? 18.375 -11.07 -43.031 1 88.88 62 ARG A O 1
ATOM 514 N N . GLY A 1 63 ? 16.781 -11.289 -41.406 1 92.62 63 GLY A N 1
ATOM 515 C CA . GLY A 1 63 ? 17.125 -12.688 -41.188 1 92.62 63 GLY A CA 1
ATOM 516 C C . GLY A 1 63 ? 16.312 -13.641 -42.062 1 92.62 63 GLY A C 1
ATOM 517 O O . GLY A 1 63 ? 16.594 -14.844 -42.094 1 92.62 63 GLY A O 1
ATOM 518 N N . VAL A 1 64 ? 15.383 -13.211 -42.875 1 94.56 64 VAL A N 1
ATOM 519 C CA . VAL A 1 64 ? 14.469 -14.055 -43.656 1 94.56 64 VAL A CA 1
ATOM 520 C C . VAL A 1 64 ? 15.219 -14.742 -44.781 1 94.56 64 VAL A C 1
ATOM 522 O O . VAL A 1 64 ? 15.156 -15.969 -44.938 1 94.56 64 VAL A O 1
ATOM 525 N N . VAL A 1 65 ? 16.016 -13.984 -45.562 1 94 65 VAL A N 1
ATOM 526 C CA . VAL A 1 65 ? 16.703 -14.531 -46.719 1 94 65 VAL A CA 1
ATOM 527 C C . VAL A 1 65 ? 17.812 -15.484 -46.25 1 94 65 VAL A C 1
ATOM 529 O O . VAL A 1 65 ? 17.922 -16.609 -46.781 1 94 65 VAL A O 1
ATOM 532 N N . PRO A 1 66 ? 18.531 -15.047 -45.25 1 94.62 66 PRO A N 1
ATOM 533 C CA . PRO A 1 66 ? 19.531 -15.992 -44.75 1 94.62 66 PRO A CA 1
ATOM 534 C C . PRO A 1 66 ? 18.938 -17.297 -44.25 1 94.62 66 PRO A C 1
ATOM 536 O O . PRO A 1 66 ? 19.516 -18.359 -44.406 1 94.62 66 PRO A O 1
ATOM 539 N N . VAL A 1 67 ? 17.859 -17.25 -43.594 1 95.31 67 VAL A N 1
ATOM 540 C CA . VAL A 1 67 ? 17.219 -18.453 -43.062 1 95.31 67 VAL A CA 1
ATOM 541 C C . VAL A 1 67 ? 16.75 -19.328 -44.219 1 95.31 67 VAL A C 1
ATOM 543 O O . VAL A 1 67 ? 16.922 -20.547 -44.188 1 95.31 67 VAL A O 1
ATOM 546 N N . LEU A 1 68 ? 16.203 -18.75 -45.312 1 95.56 68 LEU A N 1
ATOM 547 C CA . LEU A 1 68 ? 15.727 -19.5 -46.469 1 95.56 68 LEU A CA 1
ATOM 548 C C . LEU A 1 68 ? 16.891 -20.156 -47.188 1 95.56 68 LEU A C 1
ATOM 550 O O . LEU A 1 68 ? 16.828 -21.344 -47.531 1 95.56 68 LEU A O 1
ATOM 554 N N . CYS A 1 69 ? 17.953 -19.391 -47.344 1 93.94 69 CYS A N 1
ATOM 555 C CA . CYS A 1 69 ? 19.125 -19.922 -48.031 1 93.94 69 CYS A CA 1
ATOM 556 C C . CYS A 1 69 ? 19.812 -20.984 -47.188 1 93.94 69 CYS A C 1
ATOM 558 O O . CYS A 1 69 ? 20.234 -22.016 -47.719 1 93.94 69 CYS A O 1
ATOM 560 N N . GLY A 1 70 ? 19.906 -20.656 -45.969 1 93.38 70 GLY A N 1
ATOM 561 C CA . GLY A 1 70 ? 20.531 -21.625 -45.062 1 93.38 70 GLY A CA 1
ATOM 562 C C . GLY A 1 70 ? 19.781 -22.938 -45 1 93.38 70 GLY A C 1
ATOM 563 O O . GLY A 1 70 ? 20.375 -24.016 -45.062 1 93.38 70 GLY A O 1
ATOM 564 N N . MET A 1 71 ? 18.469 -22.891 -44.844 1 93.94 71 MET A N 1
ATOM 565 C CA . MET A 1 71 ? 17.641 -24.094 -44.781 1 93.94 71 MET A CA 1
ATOM 566 C C . MET A 1 71 ? 17.672 -24.844 -46.094 1 93.94 71 MET A C 1
ATOM 568 O O . MET A 1 71 ? 17.656 -26.078 -46.125 1 93.94 71 MET A O 1
ATOM 572 N N . PHE A 1 72 ? 17.766 -24.109 -47.188 1 93.88 72 PHE A N 1
ATOM 573 C CA . PHE A 1 72 ? 17.859 -24.734 -48.5 1 93.88 72 PHE A CA 1
ATOM 574 C C . PHE A 1 72 ? 19.141 -25.516 -48.656 1 93.88 72 PHE A C 1
ATOM 576 O O . PHE A 1 72 ? 19.125 -26.688 -49.062 1 93.88 72 PHE A O 1
ATOM 583 N N . CYS A 1 73 ? 20.219 -24.906 -48.25 1 91.75 73 CYS A N 1
ATOM 584 C CA . CYS A 1 73 ? 21.531 -25.547 -48.344 1 91.75 73 CYS A CA 1
ATOM 585 C C . CYS A 1 73 ? 21.609 -26.781 -47.438 1 91.75 73 CYS A C 1
ATOM 587 O O . CYS A 1 73 ? 22.125 -27.828 -47.875 1 91.75 73 CYS A O 1
ATOM 589 N N . THR A 1 74 ? 21.109 -26.641 -46.281 1 91.81 74 THR A N 1
ATOM 590 C CA . THR A 1 74 ? 21.172 -27.734 -45.344 1 91.81 74 THR A CA 1
ATOM 591 C C . THR A 1 74 ? 20.266 -28.891 -45.781 1 91.81 74 THR A C 1
ATOM 593 O O . THR A 1 74 ? 20.625 -30.062 -45.594 1 91.81 74 THR A O 1
ATOM 596 N N . ASN A 1 75 ? 19.094 -28.594 -46.344 1 90.25 75 ASN A N 1
ATOM 597 C CA . ASN A 1 75 ? 18.188 -29.625 -46.812 1 90.25 75 ASN A CA 1
ATOM 598 C C . ASN A 1 75 ? 18.781 -30.359 -48.031 1 90.25 75 ASN A C 1
ATOM 600 O O . ASN A 1 75 ? 18.641 -31.578 -48.156 1 90.25 75 ASN A O 1
ATOM 604 N N . LEU A 1 76 ? 19.5 -29.641 -48.906 1 88.75 76 LEU A N 1
ATOM 605 C CA . LEU A 1 76 ? 20.156 -30.266 -50.062 1 88.75 76 LEU A CA 1
ATOM 606 C C . LEU A 1 76 ? 21.297 -31.172 -49.625 1 88.75 76 LEU A C 1
ATOM 608 O O . LEU A 1 76 ? 21.453 -32.281 -50.156 1 88.75 76 LEU A O 1
ATOM 612 N N . TRP A 1 77 ? 21.922 -30.766 -48.625 1 87.38 77 TRP A N 1
ATOM 613 C CA . TRP A 1 77 ? 23.078 -31.5 -48.156 1 87.38 77 TRP A CA 1
ATOM 614 C C . TRP A 1 77 ? 22.641 -32.75 -47.375 1 87.38 77 TRP A C 1
ATOM 616 O O . TRP A 1 77 ? 23.219 -33.812 -47.531 1 87.38 77 TRP A O 1
ATOM 626 N N . ASN A 1 78 ? 21.625 -32.688 -46.531 1 87.06 78 ASN A N 1
ATOM 627 C CA . ASN A 1 78 ? 21.234 -33.75 -45.625 1 87.06 78 ASN A CA 1
ATOM 628 C C . ASN A 1 78 ? 20.359 -34.781 -46.344 1 87.06 78 ASN A C 1
ATOM 630 O O . ASN A 1 78 ? 20.422 -36 -46.031 1 87.06 78 ASN A O 1
ATOM 634 N N . PHE A 1 79 ? 19.469 -34.469 -47.312 1 86 79 PHE A N 1
ATOM 635 C CA . PHE A 1 79 ? 18.469 -35.375 -47.812 1 86 79 PHE A CA 1
ATOM 636 C C . PHE A 1 79 ? 18.719 -35.688 -49.281 1 86 79 PHE A C 1
ATOM 638 O O . PHE A 1 79 ? 18.078 -36.562 -49.875 1 86 79 PHE A O 1
ATOM 645 N N . HIS A 1 80 ? 19.672 -35.188 -50 1 85.12 80 HIS A N 1
ATOM 646 C CA . HIS A 1 80 ? 20 -35.438 -51.406 1 85.12 80 HIS A CA 1
ATOM 647 C C . HIS A 1 80 ? 18.734 -35.469 -52.25 1 85.12 80 HIS A C 1
ATOM 649 O O . HIS A 1 80 ? 18.5 -36.438 -53 1 85.12 80 HIS A O 1
ATOM 655 N N . LEU A 1 81 ? 17.938 -34.5 -52.156 1 86.31 81 LEU A N 1
ATOM 656 C CA . LEU A 1 81 ? 16.688 -34.344 -52.906 1 86.31 81 LEU A CA 1
ATOM 657 C C . LEU A 1 81 ? 16.906 -33.562 -54.188 1 86.31 81 LEU A C 1
ATOM 659 O O . LEU A 1 81 ? 17.969 -32.969 -54.375 1 86.31 81 LEU A O 1
ATOM 663 N N . SER A 1 82 ? 15.922 -33.688 -55.125 1 88.5 82 SER A N 1
ATOM 664 C CA . SER A 1 82 ? 15.922 -32.844 -56.344 1 88.5 82 SER A CA 1
ATOM 665 C C . SER A 1 82 ? 15.68 -31.375 -56 1 88.5 82 SER A C 1
ATOM 667 O O . SER A 1 82 ? 15.281 -31.062 -54.875 1 88.5 82 SER A O 1
ATOM 669 N N . PHE A 1 83 ? 16.031 -30.531 -56.906 1 90.06 83 PHE A N 1
ATOM 670 C CA . PHE A 1 83 ? 15.898 -29.094 -56.688 1 90.06 83 PHE A CA 1
ATOM 671 C C . PHE A 1 83 ? 14.453 -28.719 -56.375 1 90.06 83 PHE A C 1
ATOM 673 O O . PHE A 1 83 ? 14.172 -27.953 -55.469 1 90.06 83 PHE A O 1
ATOM 680 N N . LEU A 1 84 ? 13.523 -29.328 -57.062 1 88.38 84 LEU A N 1
ATOM 681 C CA . LEU A 1 84 ? 12.109 -29.016 -56.906 1 88.38 84 LEU A CA 1
ATOM 682 C C . LEU A 1 84 ? 11.594 -29.562 -55.562 1 88.38 84 LEU A C 1
ATOM 684 O O . LEU A 1 84 ? 10.836 -28.891 -54.875 1 88.38 84 LEU A O 1
ATOM 688 N N . GLN A 1 85 ? 12.039 -30.688 -55.219 1 89.12 85 GLN A N 1
ATOM 689 C CA . GLN A 1 85 ? 11.617 -31.297 -53.969 1 89.12 85 GLN A CA 1
ATOM 690 C C . GLN A 1 85 ? 12.148 -30.484 -52.781 1 89.12 85 GLN A C 1
ATOM 692 O O . GLN A 1 85 ? 11.438 -30.312 -51.781 1 89.12 85 GLN A O 1
ATOM 697 N N . THR A 1 86 ? 13.32 -30.016 -52.938 1 91.25 86 THR A N 1
ATOM 698 C CA . THR A 1 86 ? 13.922 -29.219 -51.875 1 91.25 86 THR A CA 1
ATOM 699 C C . THR A 1 86 ? 13.203 -27.875 -51.719 1 91.25 86 THR A C 1
ATOM 701 O O . THR A 1 86 ? 12.992 -27.406 -50.625 1 91.25 86 THR A O 1
ATOM 704 N N . ALA A 1 87 ? 12.781 -27.375 -52.812 1 91.44 87 ALA A N 1
ATOM 705 C CA . ALA A 1 87 ? 12.086 -26.094 -52.781 1 91.44 87 ALA A CA 1
ATOM 706 C C . ALA A 1 87 ? 10.711 -26.234 -52.156 1 91.44 87 ALA A C 1
ATOM 708 O O . ALA A 1 87 ? 10.297 -25.375 -51.375 1 91.44 87 ALA A O 1
ATOM 709 N N . VAL A 1 88 ? 10.07 -27.281 -52.438 1 90.31 88 VAL A N 1
ATOM 710 C CA . VAL A 1 88 ? 8.734 -27.516 -51.875 1 90.31 88 VAL A CA 1
ATOM 711 C C . VAL A 1 88 ? 8.836 -27.812 -50.406 1 90.31 88 VAL A C 1
ATOM 713 O O . VAL A 1 88 ? 8.016 -27.328 -49.594 1 90.31 88 VAL A O 1
ATOM 716 N N . MET A 1 89 ? 9.844 -28.516 -50.031 1 90.88 89 MET A N 1
ATOM 717 C CA . MET A 1 89 ? 10.07 -28.812 -48.625 1 90.88 89 MET A CA 1
ATOM 718 C C . MET A 1 89 ? 10.391 -27.531 -47.844 1 90.88 89 MET A C 1
ATOM 720 O O . MET A 1 89 ? 9.875 -27.328 -46.75 1 90.88 89 MET A O 1
ATOM 724 N N . LEU A 1 90 ? 11.188 -26.781 -48.438 1 92.75 90 LEU A N 1
ATOM 725 C CA . LEU A 1 90 ? 11.531 -25.516 -47.812 1 92.75 90 LEU A CA 1
ATOM 726 C C . LEU A 1 90 ? 10.297 -24.641 -47.625 1 92.75 90 LEU A C 1
ATOM 728 O O . LEU A 1 90 ? 10.117 -24.031 -46.562 1 92.75 90 LEU A O 1
ATOM 732 N N . GLY A 1 91 ? 9.43 -24.625 -48.594 1 92.44 91 GLY A N 1
ATOM 733 C CA . GLY A 1 91 ? 8.203 -23.844 -48.5 1 92.44 91 GLY A CA 1
ATOM 734 C C . GLY A 1 91 ? 7.281 -24.328 -47.375 1 92.44 91 GLY A C 1
ATOM 735 O O . GLY A 1 91 ? 6.688 -23.516 -46.656 1 92.44 91 GLY A O 1
ATOM 736 N N . SER A 1 92 ? 7.227 -25.578 -47.188 1 92 92 SER A N 1
ATOM 737 C CA . SER A 1 92 ? 6.352 -26.125 -46.156 1 92 92 SER A CA 1
ATOM 738 C C . SER A 1 92 ? 6.891 -25.844 -44.75 1 92 92 SER A C 1
ATOM 740 O O . SER A 1 92 ? 6.117 -25.688 -43.812 1 92 92 SER A O 1
ATOM 742 N N . GLN A 1 93 ? 8.188 -25.781 -44.656 1 91.5 93 GLN A N 1
ATOM 743 C CA . GLN A 1 93 ? 8.812 -25.594 -43.344 1 91.5 93 GLN A CA 1
ATOM 744 C C . GLN A 1 93 ? 8.867 -24.125 -42.969 1 91.5 93 GLN A C 1
ATOM 746 O O . GLN A 1 93 ? 8.742 -23.781 -41.781 1 91.5 93 GLN A O 1
ATOM 751 N N . THR A 1 94 ? 9.031 -23.234 -43.906 1 94.12 94 THR A N 1
ATOM 752 C CA . THR A 1 94 ? 9.359 -21.859 -43.562 1 94.12 94 THR A CA 1
ATOM 753 C C . THR A 1 94 ? 8.172 -20.938 -43.812 1 94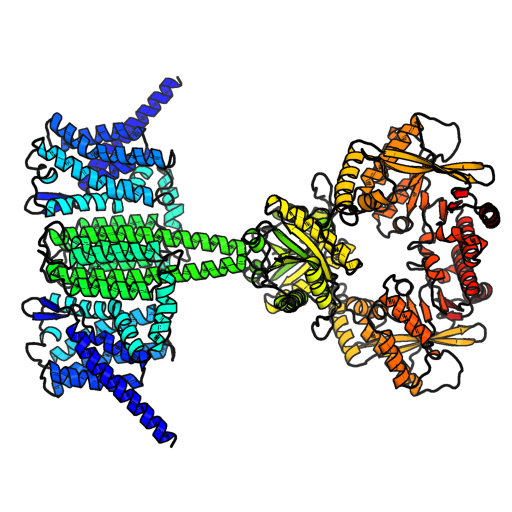.12 94 THR A C 1
ATOM 755 O O . THR A 1 94 ? 8.055 -19.875 -43.188 1 94.12 94 THR A O 1
ATOM 758 N N . PHE A 1 95 ? 7.266 -21.375 -44.688 1 94.25 95 PHE A N 1
ATOM 759 C CA . PHE A 1 95 ? 6.188 -20.469 -45.062 1 94.25 95 PHE A CA 1
ATOM 760 C C . PHE A 1 95 ? 5.328 -20.094 -43.875 1 94.25 95 PHE A C 1
ATOM 762 O O . PHE A 1 95 ? 5.082 -18.906 -43.625 1 94.25 95 PHE A O 1
ATOM 769 N N . VAL A 1 96 ? 4.906 -21.047 -43.125 1 95.31 96 VAL A N 1
ATOM 770 C CA . VAL A 1 96 ? 4.016 -20.797 -41.969 1 95.31 96 VAL A CA 1
ATOM 771 C C . VAL A 1 96 ? 4.758 -20.016 -40.906 1 95.31 96 VAL A C 1
ATOM 773 O O . VAL A 1 96 ? 4.176 -19.156 -40.25 1 95.31 96 VAL A O 1
ATOM 776 N N . VAL A 1 97 ? 6.043 -20.266 -40.719 1 95.81 97 VAL A N 1
ATOM 777 C CA . VAL A 1 97 ? 6.852 -19.562 -39.719 1 95.81 97 VAL A CA 1
ATOM 778 C C . VAL A 1 97 ? 6.934 -18.078 -40.062 1 95.81 97 VAL A C 1
ATOM 780 O O . VAL A 1 97 ? 6.719 -17.219 -39.188 1 95.81 97 VAL A O 1
ATOM 783 N N . LEU A 1 98 ? 7.137 -17.812 -41.281 1 95.69 98 LEU A N 1
ATOM 784 C CA . LEU A 1 98 ? 7.273 -16.422 -41.719 1 95.69 98 LEU A CA 1
ATOM 785 C C . LEU A 1 98 ? 5.934 -15.695 -41.656 1 95.69 98 LEU A C 1
ATOM 787 O O . LEU A 1 98 ? 5.875 -14.523 -41.281 1 95.69 98 LEU A O 1
ATOM 791 N N . CYS A 1 99 ? 4.871 -16.438 -42 1 95.19 99 CYS A N 1
ATOM 792 C CA . CYS A 1 99 ? 3.541 -15.844 -41.906 1 95.19 99 CYS A CA 1
ATOM 793 C C . CYS A 1 99 ? 3.199 -15.5 -40.469 1 95.19 99 CYS A C 1
ATOM 795 O O . CYS A 1 99 ? 2.666 -14.422 -40.188 1 95.19 99 CYS A O 1
ATOM 797 N N . ALA A 1 100 ? 3.52 -16.422 -39.562 1 95.69 100 ALA A N 1
ATOM 798 C CA . ALA A 1 100 ? 3.244 -16.188 -38.156 1 95.69 100 ALA A CA 1
ATOM 799 C C . ALA A 1 100 ? 4.051 -15 -37.625 1 95.69 100 ALA A C 1
ATOM 801 O O . ALA A 1 100 ? 3.531 -14.18 -36.875 1 95.69 100 ALA A O 1
ATOM 802 N N . CYS A 1 101 ? 5.273 -14.883 -38 1 94.5 101 CYS A N 1
ATOM 803 C CA . CYS A 1 101 ? 6.109 -13.766 -37.594 1 94.5 101 CYS A CA 1
ATOM 804 C C . CYS A 1 101 ? 5.598 -12.453 -38.156 1 94.5 101 CYS A C 1
ATOM 806 O O . CYS A 1 101 ? 5.625 -11.414 -37.5 1 94.5 101 CYS A O 1
ATOM 808 N N . ALA A 1 102 ? 5.086 -12.5 -39.344 1 94.19 102 ALA A N 1
ATOM 809 C CA . ALA A 1 102 ? 4.543 -11.312 -40 1 94.19 102 ALA A CA 1
ATOM 810 C C . ALA A 1 102 ? 3.271 -10.836 -39.312 1 94.19 102 ALA A C 1
ATOM 812 O O . ALA A 1 102 ? 3.066 -9.633 -39.125 1 94.19 102 ALA A O 1
ATOM 813 N N . ILE A 1 103 ? 2.488 -11.75 -38.906 1 95.38 103 ILE A N 1
ATOM 814 C CA . ILE A 1 103 ? 1.256 -11.414 -38.219 1 95.38 103 ILE A CA 1
ATOM 815 C C . ILE A 1 103 ? 1.589 -10.812 -36.844 1 95.38 103 ILE A C 1
ATOM 817 O O . ILE A 1 103 ? 0.976 -9.828 -36.438 1 95.38 103 ILE A O 1
ATOM 821 N N . LEU A 1 104 ? 2.568 -11.367 -36.188 1 93.88 104 LEU A N 1
ATOM 822 C CA . LEU A 1 104 ? 2.98 -10.844 -34.906 1 93.88 104 LEU A CA 1
ATOM 823 C C . LEU A 1 104 ? 3.527 -9.43 -35.031 1 93.88 104 LEU A C 1
ATOM 825 O O . LEU A 1 104 ? 3.266 -8.578 -34.188 1 93.88 104 LEU A O 1
ATOM 829 N N . ARG A 1 105 ? 4.262 -9.195 -36.031 1 92.56 105 ARG A N 1
ATOM 830 C CA . ARG A 1 105 ? 4.785 -7.852 -36.281 1 92.56 105 ARG A CA 1
ATOM 831 C C . ARG A 1 105 ? 3.66 -6.863 -36.562 1 92.56 105 ARG A C 1
ATOM 833 O O . ARG A 1 105 ? 3.707 -5.715 -36.125 1 92.56 105 ARG A O 1
ATOM 840 N N . TRP A 1 106 ? 2.705 -7.355 -37.219 1 92.69 106 TRP A N 1
ATOM 841 C CA . TRP A 1 106 ? 1.562 -6.508 -37.562 1 92.69 106 TRP A CA 1
ATOM 842 C C . TRP A 1 106 ? 0.766 -6.172 -36.281 1 92.69 106 TRP A C 1
ATOM 844 O O . TRP A 1 106 ? 0.336 -5.027 -36.125 1 92.69 106 TRP A O 1
ATOM 854 N N . GLN A 1 107 ? 0.608 -7.035 -35.375 1 93.06 107 GLN A N 1
ATOM 855 C CA . GLN A 1 107 ? -0.189 -6.852 -34.156 1 93.06 107 GLN A CA 1
ATOM 856 C C . GLN A 1 107 ? 0.575 -6.047 -33.125 1 93.06 107 GLN A C 1
ATOM 858 O O . GLN A 1 107 ? 0 -5.188 -32.469 1 93.06 107 GLN A O 1
ATOM 863 N N . LEU A 1 108 ? 1.883 -6.34 -33 1 90.88 108 LEU A N 1
ATOM 864 C CA . LEU A 1 108 ? 2.629 -5.797 -31.859 1 90.88 108 LEU A CA 1
ATOM 865 C C . LEU A 1 108 ? 3.545 -4.664 -32.312 1 90.88 108 LEU A C 1
ATOM 867 O O . LEU A 1 108 ? 4.129 -3.967 -31.484 1 90.88 108 LEU A O 1
ATOM 871 N N . GLY A 1 109 ? 3.707 -4.496 -33.531 1 87.44 109 GLY A N 1
ATOM 872 C CA . GLY A 1 109 ? 4.59 -3.447 -34.031 1 87.44 109 GLY A CA 1
ATOM 873 C C . GLY A 1 109 ? 6.047 -3.865 -34.062 1 87.44 109 GLY A C 1
ATOM 874 O O . GLY A 1 109 ? 6.355 -5.059 -34.125 1 87.44 109 GLY A O 1
ATOM 875 N N . THR A 1 110 ? 6.973 -2.914 -33.906 1 81.5 110 THR A N 1
ATOM 876 C CA . THR A 1 110 ? 8.406 -3.168 -34.031 1 81.5 110 THR A CA 1
ATOM 877 C C . THR A 1 110 ? 8.969 -3.758 -32.75 1 81.5 110 THR A C 1
ATOM 879 O O . THR A 1 110 ? 10.062 -4.328 -32.75 1 81.5 110 THR A O 1
ATOM 882 N N . ARG A 1 111 ? 8.133 -3.855 -31.766 1 82.12 111 ARG A N 1
ATOM 883 C CA . ARG A 1 111 ? 8.641 -4.336 -30.484 1 82.12 111 ARG A CA 1
ATOM 884 C C . ARG A 1 111 ? 8.266 -5.793 -30.25 1 82.12 111 ARG A C 1
ATOM 886 O O . ARG A 1 111 ? 8.367 -6.301 -29.141 1 82.12 111 ARG A O 1
ATOM 893 N N . TRP A 1 112 ? 7.969 -6.504 -31.391 1 83.81 112 TRP A N 1
ATOM 894 C CA . TRP A 1 112 ? 7.535 -7.891 -31.266 1 83.81 112 TRP A CA 1
ATOM 895 C C . TRP A 1 112 ? 8.703 -8.797 -30.891 1 83.81 112 TRP A C 1
ATOM 897 O O . TRP A 1 112 ? 8.508 -9.883 -30.344 1 83.81 112 TRP A O 1
ATOM 907 N N . ARG A 1 113 ? 9.977 -8.203 -31.156 1 87.19 113 ARG A N 1
ATOM 908 C CA . ARG A 1 113 ? 11.148 -9.047 -30.938 1 87.19 113 ARG A CA 1
ATOM 909 C C . ARG A 1 113 ? 11.805 -8.734 -29.609 1 87.19 113 ARG A C 1
ATOM 911 O O . ARG A 1 113 ? 12.828 -9.328 -29.25 1 87.19 113 ARG A O 1
ATOM 918 N N . TYR A 1 114 ? 11.172 -7.812 -28.844 1 81.38 114 TYR A N 1
ATOM 919 C CA . TYR A 1 114 ? 11.812 -7.406 -27.594 1 81.38 114 TYR A CA 1
ATOM 920 C C . TYR A 1 114 ? 11.008 -7.883 -26.391 1 81.38 114 TYR A C 1
ATOM 922 O O . TYR A 1 114 ? 9.789 -8.047 -26.469 1 81.38 114 TYR A O 1
ATOM 930 N N . GLY A 1 115 ? 11.711 -8.242 -25.328 1 80 115 GLY A N 1
ATOM 931 C CA . GLY A 1 115 ? 11.07 -8.648 -24.094 1 80 115 GLY A CA 1
ATOM 932 C C . GLY A 1 115 ? 10.32 -9.961 -24.219 1 80 115 GLY A C 1
ATOM 933 O O . GLY A 1 115 ? 9.164 -10.062 -23.797 1 80 115 GLY A O 1
ATOM 934 N N . LEU A 1 116 ? 10.906 -10.938 -24.688 1 82.56 116 LEU A N 1
ATOM 935 C CA . LEU A 1 116 ? 10.273 -12.195 -25.062 1 82.56 116 LEU A CA 1
ATOM 936 C C . LEU A 1 116 ? 9.688 -12.898 -23.844 1 82.56 116 LEU A C 1
ATOM 938 O O . LEU A 1 116 ? 8.703 -13.633 -23.938 1 82.56 116 LEU A O 1
ATOM 942 N N . THR A 1 117 ? 10.25 -12.625 -22.719 1 78.31 117 THR A N 1
ATOM 943 C CA . THR A 1 117 ? 9.781 -13.344 -21.547 1 78.31 117 THR A CA 1
ATOM 944 C C . THR A 1 117 ? 8.891 -12.453 -20.672 1 78.31 117 THR A C 1
ATOM 946 O O . THR A 1 117 ? 8.266 -12.93 -19.719 1 78.31 117 THR A O 1
ATOM 949 N N . SER A 1 118 ? 8.781 -11.195 -20.984 1 79.38 118 SER A N 1
ATOM 950 C CA . SER A 1 118 ? 8.094 -10.289 -20.078 1 79.38 118 SER A CA 1
ATOM 951 C C . SER A 1 118 ? 6.82 -9.734 -20.719 1 79.38 118 SER A C 1
ATOM 953 O O . SER A 1 118 ? 5.797 -9.586 -20.047 1 79.38 118 SER A O 1
ATOM 955 N N . ARG A 1 119 ? 6.949 -9.508 -22.078 1 81.38 119 ARG A N 1
ATOM 956 C CA . ARG A 1 119 ? 5.82 -8.836 -22.703 1 81.38 119 ARG A CA 1
ATOM 957 C C . ARG A 1 119 ? 5.219 -9.695 -23.812 1 81.38 119 ARG A C 1
ATOM 959 O O . ARG A 1 119 ? 5.938 -10.438 -24.484 1 81.38 119 ARG A O 1
ATOM 966 N N . TYR A 1 120 ? 3.951 -9.711 -23.922 1 86.5 120 TYR A N 1
ATOM 967 C CA . TYR A 1 120 ? 3.166 -10.312 -24.984 1 86.5 120 TYR A CA 1
ATOM 968 C C . TYR A 1 120 ? 3.488 -11.797 -25.141 1 86.5 120 TYR A C 1
ATOM 970 O O . TYR A 1 120 ? 3.68 -12.289 -26.25 1 86.5 120 TYR A O 1
ATOM 978 N N . VAL A 1 121 ? 3.629 -12.484 -24.109 1 88.38 121 VAL A N 1
ATOM 979 C CA . VAL A 1 121 ? 4.043 -13.883 -24.094 1 88.38 121 VAL A CA 1
ATOM 980 C C . VAL A 1 121 ? 2.91 -14.766 -24.625 1 88.38 121 VAL A C 1
ATOM 982 O O . VAL A 1 121 ? 3.148 -15.703 -25.391 1 88.38 121 VAL A O 1
ATOM 985 N N . TRP A 1 122 ? 1.665 -14.406 -24.375 1 88.12 122 TRP A N 1
ATOM 986 C CA . TRP A 1 122 ? 0.532 -15.242 -24.766 1 88.12 122 TRP A CA 1
ATOM 987 C C . TRP A 1 122 ? 0.27 -15.156 -26.266 1 88.12 122 TRP A C 1
ATOM 989 O O . TRP A 1 122 ? -0.088 -16.156 -26.891 1 88.12 122 TRP A O 1
ATOM 999 N N . GLN A 1 123 ? 0.494 -14.016 -26.781 1 91.88 123 GLN A N 1
ATOM 1000 C CA . GLN A 1 123 ? 0.342 -13.875 -28.219 1 91.88 123 GLN A CA 1
ATOM 1001 C C . GLN A 1 123 ? 1.42 -14.656 -28.969 1 91.88 123 GLN A C 1
ATOM 1003 O O . GLN A 1 123 ? 1.135 -15.305 -29.984 1 91.88 123 GLN A O 1
ATOM 1008 N N . ARG A 1 124 ? 2.537 -14.633 -28.5 1 92.31 124 ARG A N 1
ATOM 1009 C CA . ARG A 1 124 ? 3.621 -15.383 -29.125 1 92.31 124 ARG A CA 1
ATOM 1010 C C . ARG A 1 124 ? 3.396 -16.891 -28.984 1 92.31 124 ARG A C 1
ATOM 1012 O O . ARG A 1 124 ? 3.684 -17.656 -29.906 1 92.31 124 ARG A O 1
ATOM 1019 N N . LEU A 1 125 ? 2.93 -17.281 -27.828 1 92.12 125 LEU A N 1
ATOM 1020 C CA . LEU A 1 125 ? 2.664 -18.688 -27.609 1 92.12 125 LEU A CA 1
ATOM 1021 C C . LEU A 1 125 ? 1.551 -19.188 -28.516 1 92.12 125 LEU A C 1
ATOM 1023 O O . LEU A 1 125 ? 1.597 -20.312 -29.016 1 92.12 125 LEU A O 1
ATOM 1027 N N . PHE A 1 126 ? 0.633 -18.422 -28.797 1 94.12 126 PHE A N 1
ATOM 1028 C CA . PHE A 1 126 ? -0.481 -18.812 -29.656 1 94.12 126 PHE A CA 1
ATOM 1029 C C . PHE A 1 126 ? -0.03 -18.953 -31.094 1 94.12 126 PHE A C 1
ATOM 1031 O O . PHE A 1 126 ? -0.269 -19.969 -31.734 1 94.12 126 PHE A O 1
ATOM 1038 N N . TRP A 1 127 ? 0.688 -18.016 -31.578 1 94.19 127 TRP A N 1
ATOM 1039 C CA . TRP A 1 127 ? 1.031 -18 -33 1 94.19 127 TRP A CA 1
ATOM 1040 C C . TRP A 1 127 ? 2.238 -18.891 -33.281 1 94.19 127 TRP A C 1
ATOM 1042 O O . TRP A 1 127 ? 2.227 -19.688 -34.219 1 94.19 127 TRP A O 1
ATOM 1052 N N . LEU A 1 128 ? 3.227 -18.766 -32.438 1 94.62 128 LEU A N 1
ATOM 1053 C CA . LEU A 1 128 ? 4.457 -19.516 -32.719 1 94.62 128 LEU A CA 1
ATOM 1054 C C . LEU A 1 128 ? 4.41 -20.891 -32.062 1 94.62 128 LEU A C 1
ATOM 1056 O O . LEU A 1 128 ? 5.004 -21.844 -32.562 1 94.62 128 LEU A O 1
ATOM 1060 N N . GLY A 1 129 ? 3.721 -20.984 -30.969 1 93.19 129 GLY A N 1
ATOM 1061 C CA . GLY A 1 129 ? 3.703 -22.234 -30.219 1 93.19 129 GLY A CA 1
ATOM 1062 C C . GLY A 1 129 ? 2.58 -23.172 -30.641 1 93.19 129 GLY A C 1
ATOM 1063 O O . GLY A 1 129 ? 2.705 -24.391 -30.531 1 93.19 129 GLY A O 1
ATOM 1064 N N . LEU A 1 130 ? 1.479 -22.656 -31.094 1 94.69 130 LEU A N 1
ATOM 1065 C CA . LEU A 1 130 ? 0.329 -23.484 -31.422 1 94.69 130 LEU A CA 1
ATOM 1066 C C . LEU A 1 130 ? 0.08 -23.484 -32.938 1 94.69 130 LEU A C 1
ATOM 1068 O O . LEU A 1 130 ? 0.155 -24.531 -33.562 1 94.69 130 LEU A O 1
ATOM 1072 N N . VAL A 1 131 ? -0.006 -22.359 -33.594 1 95.81 131 VAL A N 1
ATOM 1073 C CA . VAL A 1 131 ? -0.44 -22.25 -34.969 1 95.81 131 VAL A CA 1
ATOM 1074 C C . VAL A 1 131 ? 0.686 -22.688 -35.906 1 95.81 131 VAL A C 1
ATOM 1076 O O . VAL A 1 131 ? 0.444 -23.391 -36.906 1 95.81 131 VAL A O 1
ATOM 1079 N N . THR A 1 132 ? 1.879 -22.297 -35.625 1 96.5 132 THR A N 1
ATOM 1080 C CA . THR A 1 132 ? 3.006 -22.578 -36.5 1 96.5 132 THR A CA 1
ATOM 1081 C C . THR A 1 132 ? 3.234 -24.078 -36.625 1 96.5 132 THR A C 1
ATOM 1083 O O . THR A 1 132 ? 3.297 -24.609 -37.719 1 96.5 132 THR A O 1
ATOM 1086 N N . PRO A 1 133 ? 3.305 -24.812 -35.5 1 96.31 133 PRO A N 1
ATOM 1087 C CA . PRO A 1 133 ? 3.486 -26.266 -35.656 1 96.31 133 PRO A CA 1
ATOM 1088 C C . PRO A 1 133 ? 2.332 -26.938 -36.375 1 96.31 133 PRO A C 1
ATOM 1090 O O . PRO A 1 133 ? 2.557 -27.812 -37.219 1 96.31 133 PRO A O 1
ATOM 1093 N N . ILE A 1 134 ? 1.118 -26.547 -36.125 1 95.56 134 ILE A N 1
ATOM 1094 C CA . ILE A 1 134 ? -0.044 -27.109 -36.812 1 95.56 134 ILE A CA 1
ATOM 1095 C C . ILE A 1 134 ? -0.003 -26.75 -38.281 1 95.56 134 ILE A C 1
ATOM 1097 O O . ILE A 1 134 ? -0.281 -27.594 -39.156 1 95.56 134 ILE A O 1
ATOM 1101 N N . GLY A 1 135 ? 0.362 -25.547 -38.594 1 95.56 135 GLY A N 1
ATOM 1102 C CA . GLY A 1 135 ? 0.46 -25.094 -39.969 1 95.56 135 GLY A CA 1
ATOM 1103 C C . GLY A 1 135 ? 1.531 -25.828 -40.75 1 95.56 135 GLY A C 1
ATOM 1104 O O . GLY A 1 135 ? 1.329 -26.172 -41.938 1 95.56 135 GLY A O 1
ATOM 1105 N N . ILE A 1 136 ? 2.686 -26.031 -40.125 1 95.06 136 ILE A N 1
ATOM 1106 C CA . ILE A 1 136 ? 3.775 -26.75 -40.781 1 95.06 136 ILE A CA 1
ATOM 1107 C C . ILE A 1 136 ? 3.328 -28.156 -41.125 1 95.06 136 ILE A C 1
ATOM 1109 O O . ILE A 1 136 ? 3.537 -28.625 -42.25 1 95.06 136 ILE A O 1
ATOM 1113 N N . LYS A 1 137 ? 2.674 -28.797 -40.188 1 93.19 137 LYS A N 1
ATOM 1114 C CA . LYS A 1 137 ? 2.252 -30.172 -40.438 1 93.19 137 LYS A CA 1
ATOM 1115 C C . LYS A 1 137 ? 1.153 -30.25 -41.469 1 93.19 137 LYS A C 1
ATOM 1117 O O . LYS A 1 137 ? 1.16 -31.125 -42.344 1 93.19 137 LYS A O 1
ATOM 1122 N N . CYS A 1 138 ? 0.259 -29.344 -41.438 1 92.81 138 CYS A N 1
ATOM 1123 C CA . CYS A 1 138 ? -0.794 -29.297 -42.438 1 92.81 138 CYS A CA 1
ATOM 1124 C C . CYS A 1 138 ? -0.213 -29.047 -43.844 1 92.81 138 CYS A C 1
ATOM 1126 O O . CYS A 1 138 ? -0.628 -29.688 -44.812 1 92.81 138 CYS A O 1
ATOM 1128 N N . SER A 1 139 ? 0.732 -28.172 -43.938 1 93.06 139 SER A N 1
ATOM 1129 C CA . SER A 1 139 ? 1.384 -27.875 -45.219 1 93.06 139 SER A CA 1
ATOM 1130 C C . SER A 1 139 ? 2.145 -29.094 -45.719 1 93.06 139 SER A C 1
ATOM 1132 O O . SER A 1 139 ? 2.109 -29.391 -46.938 1 93.06 139 SER A O 1
ATOM 1134 N N . MET A 1 140 ? 2.826 -29.781 -44.844 1 91.38 140 MET A N 1
ATOM 1135 C CA . MET A 1 140 ? 3.574 -30.969 -45.219 1 91.38 140 MET A CA 1
ATOM 1136 C C . MET A 1 140 ? 2.635 -32.062 -45.719 1 91.38 140 MET A C 1
ATOM 1138 O O . MET A 1 140 ? 2.945 -32.781 -46.688 1 91.38 140 MET A O 1
ATOM 1142 N N . TYR A 1 141 ? 1.481 -32.156 -45.062 1 89.12 141 TYR A N 1
ATOM 1143 C CA . TYR A 1 141 ? 0.489 -33.156 -45.469 1 89.12 141 TYR A CA 1
ATOM 1144 C C . TYR A 1 141 ? -0.08 -32.812 -46.844 1 89.12 141 TYR A C 1
ATOM 1146 O O . TYR A 1 141 ? -0.244 -33.688 -47.688 1 89.12 141 TYR A O 1
ATOM 1154 N N . LEU A 1 142 ? -0.339 -31.578 -47.094 1 89.56 142 LEU A N 1
ATOM 1155 C CA . LEU A 1 142 ? -0.899 -31.125 -48.344 1 89.56 142 LEU A CA 1
ATOM 1156 C C . LEU A 1 142 ? 0.095 -31.344 -49.5 1 89.56 142 LEU A C 1
ATOM 1158 O O . LEU A 1 142 ? -0.277 -31.828 -50.562 1 89.56 142 LEU A O 1
ATOM 1162 N N . VAL A 1 143 ? 1.321 -31.047 -49.25 1 89.81 143 VAL A N 1
ATOM 1163 C CA . VAL A 1 143 ? 2.363 -31.156 -50.281 1 89.81 143 VAL A CA 1
ATOM 1164 C C . VAL A 1 143 ? 2.641 -32.625 -50.562 1 89.81 143 VAL A C 1
ATOM 1166 O O . VAL A 1 143 ? 2.941 -33 -51.688 1 89.81 143 VAL A O 1
ATOM 1169 N N . GLY A 1 144 ? 2.539 -33.438 -49.5 1 87 144 GLY A N 1
ATOM 1170 C CA . GLY A 1 144 ? 2.756 -34.844 -49.656 1 87 144 GLY A CA 1
ATOM 1171 C C . GLY A 1 144 ? 1.735 -35.5 -50.594 1 87 144 GLY A C 1
ATOM 1172 O O . GLY A 1 144 ? 2.014 -36.531 -51.188 1 87 144 GLY A O 1
ATOM 1173 N N . SER A 1 145 ? 0.542 -34.938 -50.719 1 87.38 145 SER A N 1
ATOM 1174 C CA . SER A 1 145 ? -0.493 -35.469 -51.562 1 87.38 145 SER A CA 1
ATOM 1175 C C . SER A 1 145 ? -0.23 -35.156 -53.031 1 87.38 145 SER A C 1
ATOM 1177 O O . SER A 1 145 ? -0.701 -35.844 -53.938 1 87.38 145 SER A O 1
ATOM 1179 N N . PHE A 1 146 ? 0.623 -34.125 -53.281 1 87.38 146 PHE A N 1
ATOM 1180 C CA . PHE A 1 146 ? 0.819 -33.688 -54.656 1 87.38 146 PHE A CA 1
ATOM 1181 C C . PHE A 1 146 ? 2.191 -34.094 -55.156 1 87.38 146 PHE A C 1
ATOM 1183 O O . PHE A 1 146 ? 2.381 -34.281 -56.375 1 87.38 146 PHE A O 1
ATOM 1190 N N . PHE A 1 147 ? 3.193 -34.188 -54.25 1 86.31 147 PHE A N 1
ATOM 1191 C CA . PHE A 1 147 ? 4.562 -34.469 -54.656 1 86.31 147 PHE A CA 1
ATOM 1192 C C . PHE A 1 147 ? 5.066 -35.75 -54.031 1 86.31 147 PHE A C 1
ATOM 1194 O O . PHE A 1 147 ? 4.73 -36.094 -52.875 1 86.31 147 PHE A O 1
ATOM 1201 N N . ASP A 1 148 ? 5.781 -36.5 -54.781 1 83.81 148 ASP A N 1
ATOM 1202 C CA . ASP A 1 148 ? 6.375 -37.719 -54.25 1 83.81 148 ASP A CA 1
ATOM 1203 C C . ASP A 1 148 ? 7.75 -37.469 -53.656 1 83.81 148 ASP A C 1
ATOM 1205 O O . ASP A 1 148 ? 8.555 -36.719 -54.219 1 83.81 148 ASP A O 1
ATOM 1209 N N . PHE A 1 149 ? 7.957 -37.906 -52.438 1 85.44 149 PHE A N 1
ATOM 1210 C CA . PHE A 1 149 ? 9.234 -37.75 -51.75 1 85.44 149 PHE A CA 1
ATOM 1211 C C . PHE A 1 149 ? 9.875 -39.125 -51.531 1 85.44 149 PHE A C 1
ATOM 1213 O O . PHE A 1 149 ? 9.188 -40.156 -51.531 1 85.44 149 PHE A O 1
ATOM 1220 N N . PRO A 1 150 ? 11.18 -39.156 -51.375 1 83.19 150 PRO A N 1
ATOM 1221 C CA . PRO A 1 150 ? 11.844 -40.406 -51.094 1 83.19 150 PRO A CA 1
ATOM 1222 C C . PRO A 1 150 ? 11.352 -41.094 -49.812 1 83.19 150 PRO A C 1
ATOM 1224 O O . PRO A 1 150 ? 10.812 -40.406 -48.938 1 83.19 150 PRO A O 1
ATOM 1227 N N . LEU A 1 151 ? 11.555 -42.344 -49.719 1 75.44 151 LEU A N 1
ATOM 1228 C CA . LEU A 1 151 ? 10.992 -43.188 -48.656 1 75.44 151 LEU A CA 1
ATOM 1229 C C . LEU A 1 151 ? 11.508 -42.75 -47.312 1 75.44 151 LEU A C 1
ATOM 1231 O O . LEU A 1 151 ? 10.789 -42.812 -46.312 1 75.44 151 LEU A O 1
ATOM 1235 N N . LYS A 1 152 ? 12.711 -42.219 -47.188 1 76.5 152 LYS A N 1
ATOM 1236 C CA . LYS A 1 152 ? 13.328 -41.844 -45.938 1 76.5 152 LYS A CA 1
ATOM 1237 C C . LYS A 1 152 ? 12.602 -40.656 -45.281 1 76.5 152 LYS A C 1
ATOM 1239 O O . LYS A 1 152 ? 12.578 -40.531 -44.062 1 76.5 152 LYS A O 1
ATOM 1244 N N . ILE A 1 153 ? 11.938 -39.875 -46.125 1 81.94 153 ILE A N 1
ATOM 1245 C CA . ILE A 1 153 ? 11.336 -38.656 -45.594 1 81.94 153 ILE A CA 1
ATOM 1246 C C . ILE A 1 153 ? 9.836 -38.656 -45.875 1 81.94 153 ILE A C 1
ATOM 1248 O O . ILE A 1 153 ? 9.102 -37.812 -45.344 1 81.94 153 ILE A O 1
ATOM 1252 N N . SER A 1 154 ? 9.297 -39.625 -46.594 1 79.75 154 SER A N 1
ATOM 1253 C CA . SER A 1 154 ? 7.898 -39.656 -47 1 79.75 154 SER A CA 1
ATOM 1254 C C . SER A 1 154 ? 6.973 -39.781 -45.781 1 79.75 154 SER A C 1
ATOM 1256 O O . SER A 1 154 ? 5.828 -39.312 -45.844 1 79.75 154 SER A O 1
ATOM 1258 N N . THR A 1 155 ? 7.539 -40.281 -44.719 1 80.38 155 THR A N 1
ATOM 1259 C CA . THR A 1 155 ? 6.738 -40.469 -43.5 1 80.38 155 THR A CA 1
ATOM 1260 C C . THR A 1 155 ? 6.316 -39.156 -42.906 1 80.38 155 THR A C 1
ATOM 1262 O O . THR A 1 155 ? 5.262 -39.062 -42.281 1 80.38 155 THR A O 1
ATOM 1265 N N . PHE A 1 156 ? 7.098 -38.188 -43.219 1 84.38 156 PHE A N 1
ATOM 1266 C CA . PHE A 1 156 ? 6.801 -36.844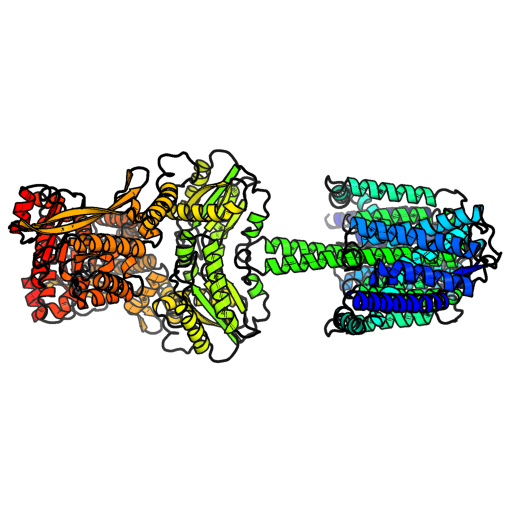 -42.688 1 84.38 156 PHE A CA 1
ATOM 1267 C C . PHE A 1 156 ? 5.75 -36.125 -43.5 1 84.38 156 PHE A C 1
ATOM 1269 O O . PHE A 1 156 ? 5.16 -35.156 -43.062 1 84.38 156 PHE A O 1
ATOM 1276 N N . PHE A 1 157 ? 5.445 -36.656 -44.719 1 82.75 157 PHE A N 1
ATOM 1277 C CA . PHE A 1 157 ? 4.547 -35.969 -45.625 1 82.75 157 PHE A CA 1
ATOM 1278 C C . PHE A 1 157 ? 3.246 -36.75 -45.781 1 82.75 157 PHE A C 1
ATOM 1280 O O . PHE A 1 157 ? 2.59 -36.688 -46.844 1 82.75 157 PHE A O 1
ATOM 1287 N N . GLY A 1 158 ? 2.768 -37.562 -44.781 1 75.25 158 GLY A N 1
ATOM 1288 C CA . GLY A 1 158 ? 1.42 -38.125 -44.719 1 75.25 158 GLY A CA 1
ATOM 1289 C C . GLY A 1 158 ? 1.377 -39.625 -44.938 1 75.25 158 GLY A C 1
ATOM 1290 O O . GLY A 1 158 ? 0.321 -40.219 -44.812 1 75.25 158 GLY A O 1
ATOM 1291 N N . ASP A 1 159 ? 2.467 -40.312 -45.281 1 76.69 159 ASP A N 1
ATOM 1292 C CA . ASP A 1 159 ? 2.441 -41.75 -45.594 1 76.69 159 ASP A CA 1
ATOM 1293 C C . ASP A 1 159 ? 2.557 -42.594 -44.312 1 76.69 159 ASP A C 1
ATOM 1295 O O . ASP A 1 159 ? 2.5 -43.812 -44.375 1 76.69 159 ASP A O 1
ATOM 1299 N N . ALA A 1 160 ? 2.555 -41.938 -43.219 1 79.31 160 ALA A N 1
ATOM 1300 C CA . ALA A 1 160 ? 2.793 -42.688 -41.969 1 79.31 160 ALA A CA 1
ATOM 1301 C C . ALA A 1 160 ? 1.491 -42.906 -41.188 1 79.31 160 ALA A C 1
ATOM 1303 O O . ALA A 1 160 ? 0.448 -42.344 -41.562 1 79.31 160 ALA A O 1
ATOM 1304 N N . ASP A 1 161 ? 1.563 -43.781 -40.281 1 83.12 161 ASP A N 1
ATOM 1305 C CA . ASP A 1 161 ? 0.454 -44.094 -39.375 1 83.12 161 ASP A CA 1
ATOM 1306 C C . ASP A 1 161 ? 0.037 -42.875 -38.562 1 83.12 161 ASP A C 1
ATOM 1308 O O . ASP A 1 161 ? 0.798 -41.906 -38.438 1 83.12 161 ASP A O 1
ATOM 1312 N N . ALA A 1 162 ? -1.168 -42.906 -38.156 1 85.88 162 ALA A N 1
ATOM 1313 C CA . ALA A 1 162 ? -1.753 -41.812 -37.406 1 85.88 162 ALA A CA 1
ATOM 1314 C C . ALA A 1 162 ? -0.914 -41.469 -36.188 1 85.88 162 ALA A C 1
ATOM 1316 O O . ALA A 1 162 ? -0.697 -40.312 -35.875 1 85.88 162 ALA A O 1
ATOM 1317 N N . ILE A 1 163 ? -0.334 -42.406 -35.531 1 86.25 163 ILE A N 1
ATOM 1318 C CA . ILE A 1 163 ? 0.415 -42.188 -34.312 1 86.25 163 ILE A CA 1
ATOM 1319 C C . ILE A 1 163 ? 1.737 -41.5 -34.625 1 86.25 163 ILE A C 1
ATOM 1321 O O . ILE A 1 163 ? 2.211 -40.656 -33.844 1 86.25 163 ILE A O 1
ATOM 1325 N N . PHE A 1 164 ? 2.266 -41.875 -35.781 1 88.12 164 PHE A N 1
ATOM 1326 C CA . PHE A 1 164 ? 3.484 -41.188 -36.219 1 88.12 164 PHE A CA 1
ATOM 1327 C C . PHE A 1 164 ? 3.229 -39.719 -36.406 1 88.12 164 PHE A C 1
ATOM 1329 O O . PHE A 1 164 ? 4.031 -38.875 -36 1 88.12 164 PHE A O 1
ATOM 1336 N N . THR A 1 165 ? 2.1 -39.406 -37 1 89.56 165 THR A N 1
ATOM 1337 C CA . THR A 1 165 ? 1.744 -38 -37.25 1 89.56 165 THR A CA 1
ATOM 1338 C C . THR A 1 165 ? 1.535 -37.25 -35.938 1 89.56 165 THR A C 1
ATOM 1340 O O . THR A 1 165 ? 1.923 -36.094 -35.844 1 89.56 165 THR A O 1
ATOM 1343 N N . VAL A 1 166 ? 0.96 -37.875 -35 1 90.5 166 VAL A N 1
ATOM 1344 C CA . VAL A 1 166 ? 0.714 -37.25 -33.688 1 90.5 166 VAL A CA 1
ATOM 1345 C C . VAL A 1 166 ? 2.043 -36.938 -33 1 90.5 166 VAL A C 1
ATOM 1347 O O . VAL A 1 166 ? 2.252 -35.844 -32.5 1 90.5 166 VAL A O 1
ATOM 1350 N N . VAL A 1 167 ? 2.943 -37.906 -33 1 91.19 167 VAL A N 1
ATOM 1351 C CA . VAL A 1 167 ? 4.234 -37.719 -32.344 1 91.19 167 VAL A CA 1
ATOM 1352 C C . VAL A 1 167 ? 5.039 -36.656 -33.062 1 91.19 167 VAL A C 1
ATOM 1354 O O . VAL A 1 167 ? 5.746 -35.844 -32.438 1 91.19 167 VAL A O 1
ATOM 1357 N N . ASP A 1 168 ? 4.895 -36.625 -34.375 1 92.56 168 ASP A N 1
ATOM 1358 C CA . ASP A 1 168 ? 5.574 -35.594 -35.156 1 92.56 168 ASP A CA 1
ATOM 1359 C C . ASP A 1 168 ? 5.047 -34.219 -34.812 1 92.56 168 ASP A C 1
ATOM 1361 O O . ASP A 1 168 ? 5.824 -33.281 -34.688 1 92.56 168 ASP A O 1
ATOM 1365 N N . LEU A 1 169 ? 3.773 -34.094 -34.719 1 94 169 LEU A N 1
ATOM 1366 C CA . LEU A 1 169 ? 3.174 -32.844 -34.312 1 94 169 LEU A CA 1
ATOM 1367 C C . LEU A 1 169 ? 3.629 -32.406 -32.938 1 94 169 LEU A C 1
ATOM 1369 O O . LEU A 1 169 ? 3.98 -31.25 -32.688 1 94 169 LEU A O 1
ATOM 1373 N N . LEU A 1 170 ? 3.631 -33.344 -32 1 95 170 LEU A N 1
ATOM 1374 C CA . LEU A 1 170 ? 4.059 -33.062 -30.641 1 95 170 LEU A CA 1
ATOM 1375 C C . LEU A 1 170 ? 5.535 -32.688 -30.594 1 95 170 LEU A C 1
ATOM 1377 O O . LEU A 1 170 ? 5.957 -31.891 -29.766 1 95 170 LEU A O 1
ATOM 1381 N N . SER A 1 171 ? 6.305 -33.312 -31.516 1 95.5 171 SER A N 1
ATOM 1382 C CA . SER A 1 171 ? 7.719 -32.969 -31.625 1 95.5 171 SER A CA 1
ATOM 1383 C C . SER A 1 171 ? 7.91 -31.484 -31.953 1 95.5 171 SER A C 1
ATOM 1385 O O . SER A 1 171 ? 8.789 -30.828 -31.391 1 95.5 171 SER A O 1
ATOM 1387 N N . LEU A 1 172 ? 7.039 -30.984 -32.781 1 95.94 172 LEU A N 1
ATOM 1388 C CA . LEU A 1 172 ? 7.117 -29.578 -33.156 1 95.94 172 LEU A CA 1
ATOM 1389 C C . LEU A 1 172 ? 6.703 -28.688 -31.984 1 95.94 172 LEU A C 1
ATOM 1391 O O . LEU A 1 172 ? 7.328 -27.641 -31.75 1 95.94 172 LEU A O 1
ATOM 1395 N N . PHE A 1 173 ? 5.703 -29.109 -31.219 1 96.75 173 PHE A N 1
ATOM 1396 C CA . PHE A 1 173 ? 5.289 -28.375 -30.047 1 96.75 173 PHE A CA 1
ATOM 1397 C C . PHE A 1 173 ? 6.418 -28.312 -29.016 1 96.75 173 PHE A C 1
ATOM 1399 O O . PHE A 1 173 ? 6.711 -27.25 -28.469 1 96.75 173 PHE A O 1
ATOM 1406 N N . THR A 1 174 ? 7 -29.453 -28.781 1 96.31 174 THR A N 1
ATOM 1407 C CA . THR A 1 174 ? 8.062 -29.562 -27.781 1 96.31 174 THR A CA 1
ATOM 1408 C C . THR A 1 174 ? 9.242 -28.656 -28.156 1 96.31 174 THR A C 1
ATOM 1410 O O . THR A 1 174 ? 9.797 -27.984 -27.281 1 96.31 174 THR A O 1
ATOM 1413 N N . ALA A 1 175 ? 9.539 -28.641 -29.406 1 96.5 175 ALA A N 1
ATOM 1414 C CA . ALA A 1 175 ? 10.664 -27.828 -29.859 1 96.5 175 ALA A CA 1
ATOM 1415 C C . ALA A 1 175 ? 10.422 -26.344 -29.562 1 96.5 175 ALA A C 1
ATOM 1417 O O . ALA A 1 175 ? 11.234 -25.703 -28.891 1 96.5 175 ALA A O 1
ATOM 1418 N N . VAL A 1 176 ? 9.297 -25.859 -29.844 1 95.5 176 VAL A N 1
ATOM 1419 C CA . VAL A 1 176 ? 9.039 -24.422 -29.75 1 95.5 176 VAL A CA 1
ATOM 1420 C C . VAL A 1 176 ? 8.797 -24.047 -28.281 1 95.5 176 VAL A C 1
ATOM 1422 O O . VAL A 1 176 ? 9.32 -23.047 -27.812 1 95.5 176 VAL A O 1
ATOM 1425 N N . LEU A 1 177 ? 8.086 -24.844 -27.562 1 94.88 177 LEU A N 1
ATOM 1426 C CA . LEU A 1 177 ? 7.633 -24.453 -26.234 1 94.88 177 LEU A CA 1
ATOM 1427 C C . LEU A 1 177 ? 8.734 -24.656 -25.203 1 94.88 177 LEU A C 1
ATOM 1429 O O . LEU A 1 177 ? 8.805 -23.938 -24.203 1 94.88 177 LEU A O 1
ATOM 1433 N N . ILE A 1 178 ? 9.656 -25.562 -25.469 1 96.44 178 ILE A N 1
ATOM 1434 C CA . ILE A 1 178 ? 10.633 -25.891 -24.453 1 96.44 178 ILE A CA 1
ATOM 1435 C C . ILE A 1 178 ? 12.008 -25.344 -24.844 1 96.44 178 ILE A C 1
ATOM 1437 O O . ILE A 1 178 ? 12.719 -24.766 -24.031 1 96.44 178 ILE A O 1
ATOM 1441 N N . TYR A 1 179 ? 12.352 -25.422 -26.141 1 97 179 TYR A N 1
ATOM 1442 C CA . TYR A 1 179 ? 13.758 -25.219 -26.5 1 97 179 TYR A CA 1
ATOM 1443 C C . TYR A 1 179 ? 13.953 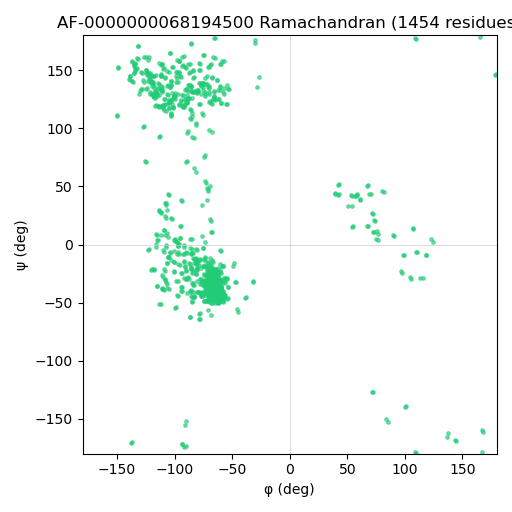-23.906 -27.234 1 97 179 TYR A C 1
ATOM 1445 O O . TYR A 1 179 ? 15.086 -23.516 -27.547 1 97 179 TYR A O 1
ATOM 1453 N N . ASN A 1 180 ? 12.953 -23.203 -27.531 1 94.25 180 ASN A N 1
ATOM 1454 C CA . ASN A 1 180 ? 13.07 -21.953 -28.281 1 94.25 180 ASN A CA 1
ATOM 1455 C C . ASN A 1 180 ? 13.969 -20.953 -27.562 1 94.25 180 ASN A C 1
ATOM 1457 O O . ASN A 1 180 ? 14.859 -20.359 -28.172 1 94.25 180 ASN A O 1
ATOM 1461 N N . MET A 1 181 ? 13.805 -20.828 -26.281 1 92.88 181 MET A N 1
ATOM 1462 C CA . MET A 1 181 ? 14.586 -19.844 -25.531 1 92.88 181 MET A CA 1
ATOM 1463 C C . MET A 1 181 ? 16.031 -20.297 -25.375 1 92.88 181 MET A C 1
ATOM 1465 O O . MET A 1 181 ? 16.938 -19.469 -25.297 1 92.88 181 MET A O 1
ATOM 1469 N N . LEU A 1 182 ? 16.219 -21.547 -25.312 1 94.5 182 LEU A N 1
ATOM 1470 C CA . LEU A 1 182 ? 17.578 -22.062 -25.25 1 94.5 182 LEU A CA 1
ATOM 1471 C C . LEU A 1 182 ? 18.391 -21.625 -26.453 1 94.5 182 LEU A C 1
ATOM 1473 O O . LEU A 1 182 ? 19.5 -21.109 -26.312 1 94.5 182 LEU A O 1
ATOM 1477 N N . PHE A 1 183 ? 17.828 -21.766 -27.625 1 95.69 183 PHE A N 1
ATOM 1478 C CA . PHE A 1 183 ? 18.531 -21.406 -28.844 1 95.69 183 PHE A CA 1
ATOM 1479 C C . PHE A 1 183 ? 18.594 -19.891 -29.016 1 95.69 183 PHE A C 1
ATOM 1481 O O . PHE A 1 183 ? 19.562 -19.344 -29.547 1 95.69 183 PHE A O 1
ATOM 1488 N N . TYR A 1 184 ? 17.578 -19.219 -28.531 1 94.44 184 TYR A N 1
ATOM 1489 C CA . TYR A 1 184 ? 17.609 -17.75 -28.594 1 94.44 184 TYR A CA 1
ATOM 1490 C C . TYR A 1 184 ? 18.781 -17.203 -27.781 1 94.44 184 TYR A C 1
ATOM 1492 O O . TYR A 1 184 ? 19.547 -16.375 -28.266 1 94.44 184 TYR A O 1
ATOM 1500 N N . TYR A 1 185 ? 18.969 -17.656 -26.547 1 93.81 185 TYR A N 1
ATOM 1501 C CA . TYR A 1 185 ? 20.031 -17.172 -25.688 1 93.81 185 TYR A CA 1
ATOM 1502 C C . TYR A 1 185 ? 21.406 -17.562 -26.25 1 93.81 185 TYR A C 1
ATOM 1504 O O . TYR A 1 185 ? 22.344 -16.766 -26.219 1 93.81 185 TYR A O 1
ATOM 1512 N N . LEU A 1 186 ? 21.438 -18.766 -26.766 1 93.56 186 LEU A N 1
ATOM 1513 C CA . LEU A 1 186 ? 22.688 -19.234 -27.344 1 93.56 186 LEU A CA 1
ATOM 1514 C C . LEU A 1 186 ? 23.094 -18.375 -28.531 1 93.56 186 LEU A C 1
ATOM 1516 O O . LEU A 1 186 ? 24.234 -17.891 -28.594 1 93.56 186 LEU A O 1
ATOM 1520 N N . THR A 1 187 ? 22.156 -18.125 -29.406 1 94.44 187 THR A N 1
ATOM 1521 C CA . THR A 1 187 ? 22.438 -17.328 -30.594 1 94.44 187 THR A CA 1
ATOM 1522 C C . THR A 1 187 ? 22.75 -15.883 -30.234 1 94.44 187 THR A C 1
ATOM 1524 O O . THR A 1 187 ? 23.656 -15.273 -30.797 1 94.44 187 THR A O 1
ATOM 1527 N N . ARG A 1 188 ? 22.062 -15.344 -29.297 1 93.12 188 ARG A N 1
ATOM 1528 C CA . ARG A 1 188 ? 22.25 -13.961 -28.875 1 93.12 188 ARG A CA 1
ATOM 1529 C C . ARG A 1 188 ? 23.625 -13.773 -28.219 1 93.12 188 ARG A C 1
ATOM 1531 O O . ARG A 1 188 ? 24.266 -12.742 -28.406 1 93.12 188 ARG A O 1
ATOM 1538 N N . MET A 1 189 ? 24.031 -14.766 -27.5 1 93.38 189 MET A N 1
ATOM 1539 C CA . MET A 1 189 ? 25.344 -14.695 -26.844 1 93.38 189 MET A CA 1
ATOM 1540 C C . MET A 1 189 ? 26.469 -14.758 -27.859 1 93.38 189 MET A C 1
ATOM 1542 O O . MET A 1 189 ? 27.531 -14.156 -27.672 1 93.38 189 MET A O 1
ATOM 1546 N N . ILE A 1 190 ? 26.25 -15.453 -28.969 1 92.62 190 ILE A N 1
ATOM 1547 C CA . ILE A 1 190 ? 27.25 -15.562 -30.016 1 92.62 190 ILE A CA 1
ATOM 1548 C C . ILE A 1 190 ? 27.344 -14.242 -30.781 1 92.62 190 ILE A C 1
ATOM 1550 O O . ILE A 1 190 ? 28.453 -13.781 -31.078 1 92.62 190 ILE A O 1
ATOM 1554 N N . VAL A 1 191 ? 26.203 -13.609 -30.969 1 91.44 191 VAL A N 1
ATOM 1555 C CA . VAL A 1 191 ? 26.156 -12.367 -31.734 1 91.44 191 VAL A CA 1
ATOM 1556 C C . VAL A 1 191 ? 26.688 -11.219 -30.875 1 91.44 191 VAL A C 1
ATOM 1558 O O . VAL A 1 191 ? 27.438 -10.375 -31.359 1 91.44 191 VAL A O 1
ATOM 1561 N N . SER A 1 192 ? 26.234 -11.188 -29.609 1 90.81 192 SER A N 1
ATOM 1562 C CA . SER A 1 192 ? 26.688 -10.156 -28.688 1 90.81 192 SER A CA 1
ATOM 1563 C C . SER A 1 192 ? 27.234 -10.773 -27.406 1 90.81 192 SER A C 1
ATOM 1565 O O . SER A 1 192 ? 26.469 -11.094 -26.484 1 90.81 192 SER A O 1
ATOM 1567 N N . PRO A 1 193 ? 28.484 -10.852 -27.266 1 86.62 193 PRO A N 1
ATOM 1568 C CA . PRO A 1 193 ? 29.078 -11.5 -26.094 1 86.62 193 PRO A CA 1
ATOM 1569 C C . PRO A 1 193 ? 28.812 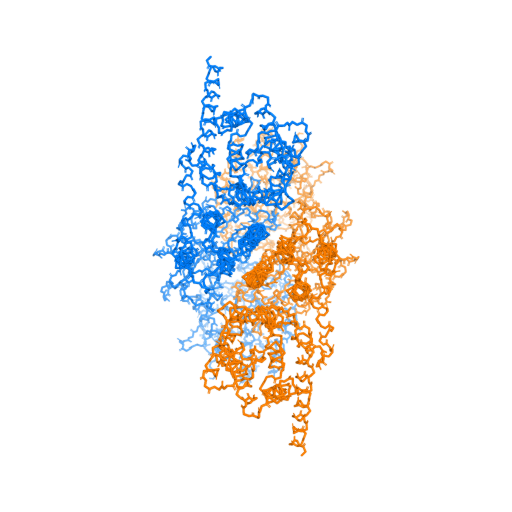-10.734 -24.812 1 86.62 193 PRO A C 1
ATOM 1571 O O . PRO A 1 193 ? 28.844 -11.328 -23.719 1 86.62 193 PRO A O 1
ATOM 1574 N N . HIS A 1 194 ? 28.5 -9.477 -24.922 1 91.12 194 HIS A N 1
ATOM 1575 C CA . HIS A 1 194 ? 28.188 -8.711 -23.719 1 91.12 194 HIS A CA 1
ATOM 1576 C C . HIS A 1 194 ? 26.859 -9.172 -23.109 1 91.12 194 HIS A C 1
ATOM 1578 O O . HIS A 1 194 ? 26.625 -8.977 -21.906 1 91.12 194 HIS A O 1
ATOM 1584 N N . PHE A 1 195 ? 26.156 -9.844 -23.969 1 89.44 195 PHE A N 1
ATOM 1585 C CA . PHE A 1 195 ? 24.859 -10.305 -23.5 1 89.44 195 PHE A CA 1
ATOM 1586 C C . PHE A 1 195 ? 25.016 -11.445 -22.5 1 89.44 195 PHE A C 1
ATOM 1588 O O . PHE A 1 195 ? 24.188 -11.609 -21.594 1 89.44 195 PHE A O 1
ATOM 1595 N N . ALA A 1 196 ? 26.062 -12.172 -22.594 1 90.44 196 ALA A N 1
ATOM 1596 C CA . ALA A 1 196 ? 26.312 -13.25 -21.641 1 90.44 196 ALA A CA 1
ATOM 1597 C C . ALA A 1 196 ? 26.516 -12.711 -20.234 1 90.44 196 ALA A C 1
ATOM 1599 O O . ALA A 1 196 ? 26.016 -13.281 -19.25 1 90.44 196 ALA A O 1
ATOM 1600 N N . GLN A 1 197 ? 27.141 -11.625 -20.156 1 91.25 197 GLN A N 1
ATOM 1601 C CA . GLN A 1 197 ? 27.391 -11 -18.859 1 91.25 197 GLN A CA 1
ATOM 1602 C C . GLN A 1 197 ? 26.109 -10.414 -18.281 1 91.25 197 GLN A C 1
ATOM 1604 O O . GLN A 1 197 ? 25.859 -10.508 -17.078 1 91.25 197 GLN A O 1
ATOM 1609 N N . ILE A 1 198 ? 25.281 -9.906 -19.141 1 89.81 198 ILE A N 1
ATOM 1610 C CA . ILE A 1 198 ? 24.031 -9.32 -18.703 1 89.81 198 ILE A CA 1
ATOM 1611 C C . ILE A 1 198 ? 23.094 -10.414 -18.188 1 89.81 198 ILE A C 1
ATOM 1613 O O . ILE A 1 198 ? 22.453 -10.25 -17.141 1 89.81 198 ILE A O 1
ATOM 1617 N N . LEU A 1 199 ? 23.094 -11.469 -18.953 1 90 199 LEU A N 1
ATOM 1618 C CA . LEU A 1 199 ? 22.25 -12.586 -18.547 1 90 199 LEU A CA 1
ATOM 1619 C C . LEU A 1 199 ? 22.688 -13.148 -17.203 1 90 199 LEU A C 1
ATOM 1621 O O . LEU A 1 199 ? 21.844 -13.445 -16.344 1 90 199 LEU A O 1
ATOM 1625 N N . TRP A 1 200 ? 23.969 -13.242 -17.016 1 90.38 200 TRP A N 1
ATOM 1626 C CA . TRP A 1 200 ? 24.531 -13.75 -15.766 1 90.38 200 TRP A CA 1
ATOM 1627 C C . TRP A 1 200 ? 24.219 -12.805 -14.609 1 90.38 200 TRP A C 1
ATOM 1629 O O . TRP A 1 200 ? 23.703 -13.234 -13.57 1 90.38 200 TRP A O 1
ATOM 1639 N N . ARG A 1 201 ? 24.375 -11.469 -14.758 1 89.94 201 ARG A N 1
ATOM 1640 C CA . ARG A 1 201 ? 24.219 -10.484 -13.688 1 89.94 201 ARG A CA 1
ATOM 1641 C C . ARG A 1 201 ? 22.75 -10.25 -13.375 1 89.94 201 ARG A C 1
ATOM 1643 O O . ARG A 1 201 ? 22.375 -10.086 -12.211 1 89.94 201 ARG A O 1
ATOM 1650 N N . ARG A 1 202 ? 21.953 -10.383 -14.383 1 86.94 202 ARG A N 1
ATOM 1651 C CA . ARG A 1 202 ? 20.562 -9.977 -14.211 1 86.94 202 ARG A CA 1
ATOM 1652 C C . ARG A 1 202 ? 19.688 -11.164 -13.812 1 86.94 202 ARG A C 1
ATOM 1654 O O . ARG A 1 202 ? 18.812 -11.039 -12.969 1 86.94 202 ARG A O 1
ATOM 1661 N N . ASP A 1 203 ? 19.984 -12.414 -14.391 1 87.31 203 ASP A N 1
ATOM 1662 C CA . ASP A 1 203 ? 19.016 -13.484 -14.258 1 87.31 203 ASP A CA 1
ATOM 1663 C C . ASP A 1 203 ? 19.578 -14.664 -13.477 1 87.31 203 ASP A C 1
ATOM 1665 O O . ASP A 1 203 ? 18.828 -15.445 -12.891 1 87.31 203 ASP A O 1
ATOM 1669 N N . ILE A 1 204 ? 20.891 -14.844 -13.359 1 90.19 204 ILE A N 1
ATOM 1670 C CA . ILE A 1 204 ? 21.438 -16.031 -12.734 1 90.19 204 ILE A CA 1
ATOM 1671 C C . ILE A 1 204 ? 22.094 -15.672 -11.406 1 90.19 204 ILE A C 1
ATOM 1673 O O . ILE A 1 204 ? 21.812 -16.312 -10.383 1 90.19 204 ILE A O 1
ATOM 1677 N N . ALA A 1 205 ? 22.75 -14.523 -11.312 1 90.19 205 ALA A N 1
ATOM 1678 C CA . ALA A 1 205 ? 23.531 -14.133 -10.133 1 90.19 205 ALA A CA 1
ATOM 1679 C C . ALA A 1 205 ? 22.609 -13.852 -8.945 1 90.19 205 ALA A C 1
ATOM 1681 O O . ALA A 1 205 ? 22.922 -14.234 -7.816 1 90.19 205 ALA A O 1
ATOM 1682 N N . PRO A 1 206 ? 21.531 -13.273 -9.219 1 88.06 206 PRO A N 1
ATOM 1683 C CA . PRO A 1 206 ? 20.672 -12.977 -8.078 1 88.06 206 PRO A CA 1
ATOM 1684 C C . PRO A 1 206 ? 20.156 -14.242 -7.379 1 88.06 206 PRO A C 1
ATOM 1686 O O . PRO A 1 206 ? 19.812 -14.195 -6.199 1 88.06 206 PRO A O 1
ATOM 1689 N N . SER A 1 207 ? 20.016 -15.367 -8.023 1 89.25 207 SER A N 1
ATOM 1690 C CA . SER A 1 207 ? 19.562 -16.625 -7.434 1 89.25 207 SER A CA 1
ATOM 1691 C C . SER A 1 207 ? 20.656 -17.25 -6.559 1 89.25 207 SER A C 1
ATOM 1693 O O . SER A 1 207 ? 20.375 -18.141 -5.758 1 89.25 207 SER A O 1
ATOM 1695 N N . LEU A 1 208 ? 21.844 -16.703 -6.672 1 88.75 208 LEU A N 1
ATOM 1696 C CA . LEU A 1 208 ? 22.969 -17.234 -5.898 1 88.75 208 LEU A CA 1
ATOM 1697 C C . LEU A 1 208 ? 23.375 -16.25 -4.801 1 88.75 208 LEU A C 1
ATOM 1699 O O . LEU A 1 208 ? 24.453 -16.359 -4.223 1 88.75 208 LEU A O 1
ATOM 1703 N N . GLY A 1 209 ? 22.562 -15.312 -4.574 1 85.88 209 GLY A N 1
ATOM 1704 C CA . GLY A 1 209 ? 22.828 -14.367 -3.5 1 85.88 209 GLY A CA 1
ATOM 1705 C C . GLY A 1 209 ? 22.797 -15.008 -2.125 1 85.88 209 GLY A C 1
ATOM 1706 O O . GLY A 1 209 ? 22.375 -16.156 -1.979 1 85.88 209 GLY A O 1
ATOM 1707 N N . LYS A 1 210 ? 23.062 -14.266 -1.041 1 86.19 210 LYS A N 1
ATOM 1708 C CA . LYS A 1 210 ? 23.25 -14.773 0.311 1 86.19 210 LYS A CA 1
ATOM 1709 C C . LYS A 1 210 ? 21.953 -15.328 0.885 1 86.19 210 LYS A C 1
ATOM 1711 O O . LYS A 1 210 ? 21.938 -16.391 1.5 1 86.19 210 LYS A O 1
ATOM 1716 N N . GLU A 1 211 ? 20.812 -14.789 0.535 1 85.81 211 GLU A N 1
ATOM 1717 C CA . GLU A 1 211 ? 19.547 -15.203 1.132 1 85.81 211 GLU A CA 1
ATOM 1718 C C . GLU A 1 211 ? 18.969 -16.422 0.421 1 85.81 211 GLU A C 1
ATOM 1720 O O . GLU A 1 211 ? 18.328 -17.266 1.046 1 85.81 211 GLU A O 1
ATOM 1725 N N . LYS A 1 212 ? 19.344 -16.641 -0.882 1 91.31 212 LYS A N 1
ATOM 1726 C CA . LYS A 1 212 ? 18.734 -17.703 -1.674 1 91.31 212 LYS A CA 1
ATOM 1727 C C . LYS A 1 212 ? 19.75 -18.781 -2.041 1 91.31 212 LYS A C 1
ATOM 1729 O O . LYS A 1 212 ? 19.391 -19.797 -2.641 1 91.31 212 LYS A O 1
ATOM 1734 N N . ARG A 1 213 ? 20.984 -18.75 -1.605 1 92.06 213 ARG A N 1
ATOM 1735 C CA . ARG A 1 213 ? 22.062 -19.625 -2.033 1 92.06 213 ARG A CA 1
ATOM 1736 C C . ARG A 1 213 ? 21.828 -21.062 -1.563 1 92.06 213 ARG A C 1
ATOM 1738 O O . ARG A 1 213 ? 21.984 -22 -2.338 1 92.06 213 ARG A O 1
ATOM 1745 N N . ALA A 1 214 ? 21.469 -21.188 -0.35 1 92.81 214 ALA A N 1
ATOM 1746 C CA . ALA A 1 214 ? 21.234 -22.531 0.184 1 92.81 214 ALA A CA 1
ATOM 1747 C C . ALA A 1 214 ? 20.109 -23.219 -0.559 1 92.81 214 ALA A C 1
ATOM 1749 O O . ALA A 1 214 ? 20.203 -24.406 -0.873 1 92.81 214 ALA A O 1
ATOM 1750 N N . PHE A 1 215 ? 19.141 -22.594 -0.879 1 94 215 PHE A N 1
ATOM 1751 C CA . PHE A 1 215 ? 18.016 -23.172 -1.608 1 94 215 PHE A CA 1
ATOM 1752 C C . PHE A 1 215 ? 18.422 -23.531 -3.033 1 94 215 PHE A C 1
ATOM 1754 O O . PHE A 1 215 ? 18.141 -24.625 -3.502 1 94 215 PHE A O 1
ATOM 1761 N N . THR A 1 216 ? 19.062 -22.641 -3.705 1 94.75 216 THR A N 1
ATOM 1762 C CA . THR A 1 216 ? 19.422 -22.844 -5.102 1 94.75 216 THR A CA 1
ATOM 1763 C C . THR A 1 216 ? 20.375 -24.031 -5.242 1 94.75 216 THR A C 1
ATOM 1765 O O . THR A 1 216 ? 20.219 -24.859 -6.141 1 94.75 216 THR A O 1
ATOM 1768 N N . LEU A 1 217 ? 21.281 -24.172 -4.316 1 95 217 LEU A N 1
ATOM 1769 C CA . LEU A 1 217 ? 22.234 -25.281 -4.379 1 95 217 LEU A CA 1
ATOM 1770 C C . LEU A 1 217 ? 21.547 -26.609 -4.07 1 95 217 LEU A C 1
ATOM 1772 O O . LEU A 1 217 ? 21.828 -27.609 -4.719 1 95 217 LEU A O 1
ATOM 1776 N N . SER A 1 218 ? 20.641 -26.594 -3.098 1 95.69 218 SER A N 1
ATOM 1777 C CA . SER A 1 218 ? 19.875 -27.812 -2.797 1 95.69 218 SER A CA 1
ATOM 1778 C C . SER A 1 218 ? 18.953 -28.188 -3.945 1 95.69 218 SER A C 1
ATOM 1780 O O . SER A 1 218 ? 18.766 -29.359 -4.246 1 95.69 218 SER A O 1
ATOM 1782 N N . TRP A 1 219 ? 18.391 -27.203 -4.555 1 95.69 219 TRP A N 1
ATOM 1783 C CA . TRP A 1 219 ? 17.5 -27.391 -5.707 1 95.69 219 TRP A CA 1
ATOM 1784 C C . TRP A 1 219 ? 18.281 -27.969 -6.887 1 95.69 219 TRP A C 1
ATOM 1786 O O . TRP A 1 219 ? 17.844 -28.953 -7.496 1 95.69 219 TRP A O 1
ATOM 1796 N N . LEU A 1 220 ? 19.484 -27.516 -7.18 1 96 220 LEU A N 1
ATOM 1797 C CA . LEU A 1 220 ? 20.328 -28.016 -8.266 1 96 220 LEU A CA 1
ATOM 1798 C C . LEU A 1 220 ? 20.859 -29.406 -7.949 1 96 220 LEU A C 1
ATOM 1800 O O . LEU A 1 220 ? 20.969 -30.25 -8.844 1 96 220 LEU A O 1
ATOM 1804 N N . ALA A 1 221 ? 21.109 -29.625 -6.699 1 96.56 221 ALA A N 1
ATOM 1805 C CA . ALA A 1 221 ? 21.578 -30.938 -6.285 1 96.56 221 ALA A CA 1
ATOM 1806 C C . ALA A 1 221 ? 20.484 -32 -6.469 1 96.56 221 ALA A C 1
ATOM 1808 O O . ALA A 1 221 ? 20.734 -33.094 -6.973 1 96.56 221 ALA A O 1
ATOM 1809 N N . ALA A 1 222 ? 19.297 -31.656 -6.059 1 96.25 222 ALA A N 1
ATOM 1810 C CA . ALA A 1 222 ? 18.172 -32.562 -6.227 1 96.25 222 ALA A CA 1
ATOM 1811 C C . ALA A 1 222 ? 17.922 -32.875 -7.703 1 96.25 222 ALA A C 1
ATOM 1813 O O . ALA A 1 222 ? 17.672 -34.031 -8.07 1 96.25 222 ALA A O 1
ATOM 1814 N N . LEU A 1 223 ? 18.031 -31.875 -8.531 1 96.06 223 LEU A N 1
ATOM 1815 C CA . LEU A 1 223 ? 17.844 -32.031 -9.969 1 96.06 223 LEU A CA 1
ATOM 1816 C C . LEU A 1 223 ? 18.922 -32.906 -10.57 1 96.06 223 LEU A C 1
ATOM 1818 O O . LEU A 1 223 ? 18.625 -33.812 -11.359 1 96.06 223 LEU A O 1
ATOM 1822 N N . SER A 1 224 ? 20.172 -32.781 -10.18 1 95.69 224 SER A N 1
ATOM 1823 C CA . SER A 1 224 ? 21.297 -33.531 -10.711 1 95.69 224 SER A CA 1
ATOM 1824 C C . SER A 1 224 ? 21.203 -35 -10.289 1 95.69 224 SER A C 1
ATOM 1826 O O . SER A 1 224 ? 21.469 -35.906 -11.094 1 95.69 224 SER A O 1
ATOM 1828 N N . VAL A 1 225 ? 20.781 -35.188 -9.086 1 94.62 225 VAL A N 1
ATOM 1829 C CA . VAL A 1 225 ? 20.641 -36.562 -8.594 1 94.62 225 VAL A CA 1
ATOM 1830 C C . VAL A 1 225 ? 19.531 -37.281 -9.359 1 94.62 225 VAL A C 1
ATOM 1832 O O . VAL A 1 225 ? 19.703 -38.438 -9.781 1 94.62 225 VAL A O 1
ATOM 1835 N N . LEU A 1 226 ? 18.469 -36.594 -9.586 1 93.25 226 LEU A N 1
ATOM 1836 C CA . LEU A 1 226 ? 17.359 -37.188 -10.305 1 93.25 226 LEU A CA 1
ATOM 1837 C C . LEU A 1 226 ? 17.719 -37.469 -11.758 1 93.25 226 LEU A C 1
ATOM 1839 O O . LEU A 1 226 ? 17.359 -38.5 -12.32 1 93.25 226 LEU A O 1
ATOM 1843 N N . LEU A 1 227 ? 18.453 -36.562 -12.375 1 93.44 227 LEU A N 1
ATOM 1844 C CA . LEU A 1 227 ? 18.891 -36.719 -13.758 1 93.44 227 LEU A CA 1
ATOM 1845 C C . LEU A 1 227 ? 19.859 -37.906 -13.883 1 93.44 227 LEU A C 1
ATOM 1847 O O . LEU A 1 227 ? 19.781 -38.688 -14.836 1 93.44 227 LEU A O 1
ATOM 1851 N N . LEU A 1 228 ? 20.734 -38.062 -12.93 1 91.38 228 LEU A N 1
ATOM 1852 C CA . LEU A 1 228 ? 21.688 -39.156 -12.945 1 91.38 228 LEU A CA 1
ATOM 1853 C C . LEU A 1 228 ? 20.984 -40.5 -12.766 1 91.38 228 LEU A C 1
ATOM 1855 O O . LEU A 1 228 ? 21.344 -41.5 -13.414 1 91.38 228 LEU A O 1
ATOM 1859 N N . LEU A 1 229 ? 20 -40.469 -11.938 1 88.56 229 LEU A N 1
ATOM 1860 C CA . LEU A 1 229 ? 19.266 -41.688 -11.664 1 88.56 229 LEU A CA 1
ATOM 1861 C C . LEU A 1 229 ? 18.484 -42.156 -12.898 1 88.56 229 LEU A C 1
ATOM 1863 O O . LEU A 1 229 ? 18.438 -43.344 -13.203 1 88.56 229 LEU A O 1
ATOM 1867 N N . LEU A 1 230 ? 17.953 -41.219 -13.688 1 88.69 230 LEU A N 1
ATOM 1868 C CA . LEU A 1 230 ? 17.047 -41.562 -14.773 1 88.69 230 LEU A CA 1
ATOM 1869 C C . LEU A 1 230 ? 17.812 -41.719 -16.078 1 88.69 230 LEU A C 1
ATOM 1871 O O . LEU A 1 230 ? 17.359 -42.406 -17 1 88.69 230 LEU A O 1
ATOM 1875 N N . CYS A 1 231 ? 18.953 -41.125 -16.25 1 87.94 231 CYS A N 1
ATOM 1876 C CA . CYS A 1 231 ? 19.672 -41.156 -17.516 1 87.94 231 CYS A CA 1
ATOM 1877 C C . CYS A 1 231 ? 20.75 -42.219 -17.5 1 87.94 231 CYS A C 1
ATOM 1879 O O . CYS A 1 231 ? 21.297 -42.562 -18.531 1 87.94 231 CYS A O 1
ATOM 1881 N N . THR A 1 232 ? 21 -42.844 -16.328 1 84.94 232 THR A N 1
ATOM 1882 C CA . THR A 1 232 ? 21.969 -43.938 -16.281 1 84.94 232 THR A CA 1
ATOM 1883 C C . THR A 1 232 ? 21.297 -45.281 -16.641 1 84.94 232 THR A C 1
ATOM 1885 O O . THR A 1 232 ? 20.141 -45.5 -16.297 1 84.94 232 THR A O 1
ATOM 1888 N N . PRO A 1 233 ? 21.875 -46.125 -17.453 1 79.5 233 PRO A N 1
ATOM 1889 C CA . PRO A 1 233 ? 21.281 -47.406 -17.906 1 79.5 233 PRO A CA 1
ATOM 1890 C C . PRO A 1 233 ? 21.219 -48.469 -16.812 1 79.5 233 PRO A C 1
ATOM 1892 O O . PRO A 1 233 ? 21.672 -49.594 -17.016 1 79.5 233 PRO A O 1
ATOM 1895 N N . TYR A 1 234 ? 20.719 -48.031 -15.633 1 73.5 234 TYR A N 1
ATOM 1896 C CA . TYR A 1 234 ? 20.531 -49.062 -14.594 1 73.5 234 TYR A CA 1
ATOM 1897 C C . TYR A 1 234 ? 19.172 -49.75 -14.742 1 73.5 234 TYR A C 1
ATOM 1899 O O . TYR A 1 234 ? 18.141 -49.062 -14.875 1 73.5 234 TYR A O 1
ATOM 1907 N N . GLU A 1 235 ? 19.125 -51.031 -15.195 1 73.5 235 GLU A N 1
ATOM 1908 C CA . GLU A 1 235 ? 17.891 -51.781 -15.375 1 73.5 235 GLU A CA 1
ATOM 1909 C C . GLU A 1 235 ? 17.312 -52.188 -14.031 1 73.5 235 GLU A C 1
ATOM 1911 O O . GLU A 1 235 ? 17.797 -53.125 -13.398 1 73.5 235 GLU A O 1
ATOM 1916 N N . ASN A 1 236 ? 16.688 -51.25 -13.328 1 77.19 236 ASN A N 1
ATOM 1917 C CA . ASN A 1 236 ? 15.961 -51.562 -12.094 1 77.19 236 ASN A CA 1
ATOM 1918 C C . ASN A 1 236 ? 14.477 -51.25 -12.219 1 77.19 236 ASN A C 1
ATOM 1920 O O . ASN A 1 236 ? 14.094 -50.25 -12.836 1 77.19 236 ASN A O 1
ATOM 1924 N N . ASP A 1 237 ? 13.625 -52.156 -11.82 1 77 237 ASP A N 1
ATOM 1925 C CA . ASP A 1 237 ? 12.18 -52 -11.945 1 77 237 ASP A CA 1
ATOM 1926 C C . ASP A 1 237 ? 11.664 -50.875 -11.055 1 77 237 ASP A C 1
ATOM 1928 O O . ASP A 1 237 ? 10.57 -50.344 -11.281 1 77 237 ASP A O 1
ATOM 1932 N N . PHE A 1 238 ? 12.516 -50.469 -10.117 1 78.75 238 PHE A N 1
ATOM 1933 C CA . PHE A 1 238 ? 12.062 -49.438 -9.203 1 78.75 238 PHE A CA 1
ATOM 1934 C C . PHE A 1 238 ? 12.406 -48.031 -9.742 1 78.75 238 PHE A C 1
ATOM 1936 O O . PHE A 1 238 ? 11.836 -47.031 -9.297 1 78.75 238 PHE A O 1
ATOM 1943 N N . ILE A 1 239 ? 13.344 -48.062 -10.664 1 78.75 239 ILE A N 1
ATOM 1944 C CA . ILE A 1 239 ? 13.742 -46.781 -11.258 1 78.75 239 ILE A CA 1
ATOM 1945 C C . ILE A 1 239 ? 13.336 -46.75 -12.734 1 78.75 239 ILE A C 1
ATOM 1947 O O . ILE A 1 239 ? 14 -47.375 -13.578 1 78.75 239 ILE A O 1
ATOM 1951 N N . ALA A 1 240 ? 12.172 -46.219 -12.922 1 80.44 240 ALA A N 1
ATOM 1952 C CA . ALA A 1 240 ? 11.664 -46.156 -14.289 1 80.44 240 ALA A CA 1
ATOM 1953 C C . ALA A 1 240 ? 11.023 -44.781 -14.57 1 80.44 240 ALA A C 1
ATOM 1955 O O . ALA A 1 240 ? 11.234 -43.844 -13.828 1 80.44 240 ALA A O 1
ATOM 1956 N N . GLY A 1 241 ? 10.367 -44.656 -15.648 1 79.81 241 GLY A N 1
ATOM 1957 C CA . GLY A 1 241 ? 9.805 -43.406 -16.172 1 79.81 241 GLY A CA 1
ATOM 1958 C C . GLY A 1 241 ? 8.797 -42.781 -15.227 1 79.81 241 GLY A C 1
ATOM 1959 O O . GLY A 1 241 ? 8.562 -41.562 -15.297 1 79.81 241 GLY A O 1
ATOM 1960 N N . TYR A 1 242 ? 8.297 -43.594 -14.25 1 85.44 242 TYR A N 1
ATOM 1961 C CA . TYR A 1 242 ? 7.273 -43.031 -13.375 1 85.44 242 TYR A CA 1
ATOM 1962 C C . TYR A 1 242 ? 7.883 -42.062 -12.359 1 85.44 242 TYR A C 1
ATOM 1964 O O . TYR A 1 242 ? 7.16 -41.375 -11.648 1 85.44 242 TYR A O 1
ATOM 1972 N N . LEU A 1 243 ? 9.203 -41.906 -12.359 1 87.88 243 LEU A N 1
ATOM 1973 C CA . LEU A 1 243 ? 9.867 -40.938 -11.477 1 87.88 243 LEU A CA 1
ATOM 1974 C C . LEU A 1 243 ? 10.039 -39.594 -12.164 1 87.88 243 LEU A C 1
ATOM 1976 O O . LEU A 1 243 ? 10.375 -38.594 -11.516 1 87.88 243 LEU A O 1
ATOM 1980 N N . VAL A 1 244 ? 9.758 -39.469 -13.469 1 88.88 244 VAL A N 1
ATOM 1981 C CA . VAL A 1 244 ? 9.938 -38.25 -14.258 1 88.88 244 VAL A CA 1
ATOM 1982 C C . VAL A 1 244 ? 9.062 -37.156 -13.688 1 88.88 244 VAL A C 1
ATOM 1984 O O . VAL A 1 244 ? 9.508 -36 -13.562 1 88.88 244 VAL A O 1
ATOM 1987 N N . PRO A 1 245 ? 7.867 -37.5 -13.195 1 93.38 245 PRO A N 1
ATOM 1988 C CA . PRO A 1 245 ? 7 -36.406 -12.719 1 93.38 245 PRO A CA 1
ATOM 1989 C C . PRO A 1 245 ? 7.527 -35.75 -11.445 1 93.38 245 PRO A C 1
ATOM 1991 O O . PRO A 1 245 ? 7.055 -34.688 -11.055 1 93.38 245 PRO A O 1
ATOM 1994 N N . VAL A 1 246 ? 8.5 -36.344 -10.797 1 93.94 246 VAL A N 1
ATOM 1995 C CA . VAL A 1 246 ? 9.125 -35.688 -9.641 1 93.94 246 VAL A CA 1
ATOM 1996 C C . VAL A 1 246 ? 9.812 -34.406 -10.062 1 93.94 246 VAL A C 1
ATOM 1998 O O . VAL A 1 246 ? 9.898 -33.469 -9.273 1 93.94 246 VAL A O 1
ATOM 2001 N N . PHE A 1 247 ? 10.211 -34.312 -11.367 1 94.88 247 PHE A N 1
ATOM 2002 C CA . PHE A 1 247 ? 10.789 -33.094 -11.914 1 94.88 247 PHE A CA 1
ATOM 2003 C C . PHE A 1 247 ? 9.797 -31.938 -11.805 1 94.88 247 PHE A C 1
ATOM 2005 O O . PHE A 1 247 ? 10.188 -30.797 -11.516 1 94.88 247 PHE A O 1
ATOM 2012 N N . PHE A 1 248 ? 8.562 -32.312 -11.977 1 96.5 248 PHE A N 1
ATOM 2013 C CA . PHE A 1 248 ? 7.543 -31.281 -11.969 1 96.5 248 PHE A CA 1
ATOM 2014 C C . PHE A 1 248 ? 7.422 -30.641 -10.594 1 96.5 248 PHE A C 1
ATOM 2016 O O . PHE A 1 248 ? 7.293 -29.422 -10.469 1 96.5 248 PHE A O 1
ATOM 2023 N N . ILE A 1 249 ? 7.527 -31.422 -9.594 1 95.25 249 ILE A N 1
ATOM 2024 C CA . ILE A 1 249 ? 7.434 -30.922 -8.227 1 95.25 249 ILE A CA 1
ATOM 2025 C C . ILE A 1 249 ? 8.641 -30.047 -7.91 1 95.25 249 ILE A C 1
ATOM 2027 O O . ILE A 1 249 ? 8.5 -28.953 -7.363 1 95.25 249 ILE A O 1
ATOM 2031 N N . ILE A 1 250 ? 9.766 -30.5 -8.336 1 95.88 250 ILE A N 1
ATOM 2032 C CA . ILE A 1 250 ? 11 -29.766 -8.055 1 95.88 250 ILE A CA 1
ATOM 2033 C C . ILE A 1 250 ? 10.969 -28.406 -8.75 1 95.88 250 ILE A C 1
ATOM 2035 O O . ILE A 1 250 ? 11.305 -27.391 -8.148 1 95.88 250 ILE A O 1
ATOM 2039 N N . PHE A 1 251 ? 10.555 -28.344 -9.984 1 96.62 251 PHE A N 1
ATOM 2040 C CA . PHE A 1 251 ? 10.531 -27.094 -10.734 1 96.62 251 PHE A CA 1
ATOM 2041 C C . PHE A 1 251 ? 9.461 -26.156 -10.195 1 96.62 251 PHE A C 1
ATOM 2043 O O . PHE A 1 251 ? 9.648 -24.938 -10.18 1 96.62 251 PHE A O 1
ATOM 2050 N N . THR A 1 252 ? 8.375 -26.734 -9.766 1 94.75 252 THR A N 1
ATOM 2051 C CA . THR A 1 252 ? 7.316 -25.891 -9.195 1 94.75 252 THR A CA 1
ATOM 2052 C C . THR A 1 252 ? 7.789 -25.234 -7.902 1 94.75 252 THR A C 1
ATOM 2054 O O . THR A 1 252 ? 7.434 -24.094 -7.621 1 94.75 252 THR A O 1
ATOM 2057 N N . LEU A 1 253 ? 8.602 -25.922 -7.156 1 93.19 253 LEU A N 1
ATOM 2058 C CA . LEU A 1 253 ? 9.148 -25.359 -5.926 1 93.19 253 LEU A CA 1
ATOM 2059 C C . LEU A 1 253 ? 10.094 -24.188 -6.234 1 93.19 253 LEU A C 1
ATOM 2061 O O . LEU A 1 253 ? 10.312 -23.328 -5.383 1 93.19 253 LEU A O 1
ATOM 2065 N N . GLY A 1 254 ? 10.586 -24.156 -7.406 1 92.75 254 GLY A N 1
ATOM 2066 C CA . GLY A 1 254 ? 11.5 -23.109 -7.812 1 92.75 254 GLY A CA 1
ATOM 2067 C C . GLY A 1 254 ? 10.789 -21.828 -8.234 1 92.75 254 GLY A C 1
ATOM 2068 O O . GLY A 1 254 ? 11.398 -20.766 -8.289 1 92.75 254 GLY A O 1
ATOM 2069 N N . VAL A 1 255 ? 9.453 -22 -8.414 1 90.94 255 VAL A N 1
ATOM 2070 C CA . VAL A 1 255 ? 8.68 -20.844 -8.859 1 90.94 255 VAL A CA 1
ATOM 2071 C C . VAL A 1 255 ? 8.594 -19.812 -7.742 1 90.94 255 VAL A C 1
ATOM 2073 O O . VAL A 1 255 ? 8.25 -20.141 -6.605 1 90.94 255 VAL A O 1
ATOM 2076 N N . GLY A 1 256 ? 8.992 -18.609 -7.879 1 84.5 256 GLY A N 1
ATOM 2077 C CA . GLY A 1 256 ? 8.961 -17.531 -6.898 1 84.5 256 GLY A CA 1
ATOM 2078 C C . GLY A 1 256 ? 10.328 -17.219 -6.312 1 84.5 256 GLY A C 1
ATOM 2079 O O . GLY A 1 256 ? 10.578 -16.109 -5.848 1 84.5 256 GLY A O 1
ATOM 2080 N N . LYS A 1 257 ? 11.156 -18.281 -6.273 1 88.19 257 LYS A N 1
ATOM 2081 C CA . LYS A 1 257 ? 12.477 -18.094 -5.688 1 88.19 257 LYS A CA 1
ATOM 2082 C C . LYS A 1 257 ? 13.531 -17.844 -6.77 1 88.19 257 LYS A C 1
ATOM 2084 O O . LYS A 1 257 ? 14.531 -17.172 -6.527 1 88.19 257 LYS A O 1
ATOM 2089 N N . LEU A 1 258 ? 13.266 -18.469 -7.961 1 91.75 258 LEU A N 1
ATOM 2090 C CA . LEU A 1 258 ? 14.203 -18.328 -9.07 1 91.75 258 LEU A CA 1
ATOM 2091 C C . LEU A 1 258 ? 13.602 -17.5 -10.195 1 91.75 258 LEU A C 1
ATOM 2093 O O . LEU A 1 258 ? 12.383 -17.469 -10.367 1 91.75 258 LEU A O 1
ATOM 2097 N N . ARG A 1 259 ? 14.508 -16.906 -10.961 1 89.75 259 ARG A N 1
ATOM 2098 C CA . ARG A 1 259 ? 14.055 -16.125 -12.102 1 89.75 259 ARG A CA 1
ATOM 2099 C C . ARG A 1 259 ? 13.672 -17.031 -13.273 1 89.75 259 ARG A C 1
ATOM 2101 O O . ARG A 1 259 ? 14.172 -18.141 -13.383 1 89.75 259 ARG A O 1
ATOM 2108 N N . TYR A 1 260 ? 12.844 -16.594 -14.133 1 89.69 260 TYR A N 1
ATOM 2109 C CA . TYR A 1 260 ? 12.25 -17.422 -15.172 1 89.69 260 TYR A CA 1
ATOM 2110 C C . TYR A 1 260 ? 13.305 -17.875 -16.172 1 89.69 260 TYR A C 1
ATOM 2112 O O . TYR A 1 260 ? 13.344 -19.047 -16.562 1 89.69 260 TYR A O 1
ATOM 2120 N N . PRO A 1 261 ? 14.258 -17 -16.641 1 91.06 261 PRO A N 1
ATOM 2121 C CA . PRO A 1 261 ? 15.234 -17.484 -17.609 1 91.06 261 PRO A CA 1
ATOM 2122 C C . PRO A 1 261 ? 16.109 -18.625 -17.062 1 91.06 261 PRO A C 1
ATOM 2124 O O . PRO A 1 261 ? 16.422 -19.562 -17.781 1 91.06 261 PRO A O 1
ATOM 2127 N N . PHE A 1 262 ? 16.406 -18.547 -15.852 1 93 262 PHE A N 1
ATOM 2128 C CA . PHE A 1 262 ? 17.188 -19.609 -15.211 1 93 262 PHE A CA 1
ATOM 2129 C C . PHE A 1 262 ? 16.359 -20.891 -15.117 1 93 262 PHE A C 1
ATOM 2131 O O . PHE A 1 262 ? 16.859 -21.969 -15.43 1 93 262 PHE A O 1
ATOM 2138 N N . LEU A 1 263 ? 15.109 -20.781 -14.75 1 94.19 263 LEU A N 1
ATOM 2139 C CA . LEU A 1 263 ? 14.211 -21.938 -14.656 1 94.19 263 LEU A CA 1
ATOM 2140 C C . LEU A 1 263 ? 13.984 -22.562 -16.031 1 94.19 263 LEU A C 1
ATOM 2142 O O . LEU A 1 263 ? 13.992 -23.781 -16.156 1 94.19 263 LEU A O 1
ATOM 2146 N N . ASN A 1 264 ? 13.797 -21.719 -17.031 1 94.12 264 ASN A N 1
ATOM 2147 C CA . ASN A 1 264 ? 13.531 -22.203 -18.375 1 94.12 264 ASN A CA 1
ATOM 2148 C C . ASN A 1 264 ? 14.75 -22.922 -18.969 1 94.12 264 ASN A C 1
ATOM 2150 O O . ASN A 1 264 ? 14.617 -23.953 -19.609 1 94.12 264 ASN A O 1
ATOM 2154 N N . LEU A 1 265 ? 15.93 -22.375 -18.781 1 95 265 LEU A N 1
ATOM 2155 C CA . LEU A 1 265 ? 17.141 -22.984 -19.312 1 95 265 LEU A CA 1
ATOM 2156 C C . LEU A 1 265 ? 17.422 -24.328 -18.641 1 95 265 LEU A C 1
ATOM 2158 O O . LEU A 1 265 ? 17.781 -25.297 -19.312 1 95 265 LEU A O 1
ATOM 2162 N N . THR A 1 266 ? 17.266 -24.344 -17.297 1 95.94 266 THR A N 1
ATOM 2163 C CA . THR A 1 266 ? 17.484 -25.594 -16.594 1 95.94 266 THR A CA 1
ATOM 2164 C C . THR A 1 266 ? 16.422 -26.625 -17 1 95.94 266 THR A C 1
ATOM 2166 O O . THR A 1 266 ? 16.719 -27.828 -17.062 1 95.94 266 THR A O 1
ATOM 2169 N N . TRP A 1 267 ? 15.188 -26.203 -17.219 1 97.06 267 TRP A N 1
ATOM 2170 C CA . TRP A 1 267 ? 14.133 -27.094 -17.688 1 97.06 267 TRP A CA 1
ATOM 2171 C C . TRP A 1 267 ? 14.453 -27.656 -19.062 1 97.06 267 TRP A C 1
ATOM 2173 O O . TRP A 1 267 ? 14.312 -28.859 -19.312 1 97.06 267 TRP A O 1
ATOM 2183 N N . ALA A 1 268 ? 14.961 -26.812 -19.984 1 97.12 268 ALA A N 1
ATOM 2184 C CA . ALA A 1 268 ? 15.32 -27.234 -21.328 1 97.12 268 ALA A CA 1
ATOM 2185 C C . ALA A 1 268 ? 16.453 -28.25 -21.312 1 97.12 268 ALA A C 1
ATOM 2187 O O . ALA A 1 268 ? 16.391 -29.266 -22.016 1 97.12 268 ALA A O 1
ATOM 2188 N N . VAL A 1 269 ? 17.391 -28.047 -20.484 1 95.81 269 VAL A N 1
ATOM 2189 C CA . VAL A 1 269 ? 18.531 -28.953 -20.391 1 95.81 269 VAL A CA 1
ATOM 2190 C C . VAL A 1 269 ? 18.094 -30.281 -19.781 1 95.81 269 VAL A C 1
ATOM 2192 O O . VAL A 1 269 ? 18.484 -31.344 -20.25 1 95.81 269 VAL A O 1
ATOM 2195 N N . SER A 1 270 ? 17.266 -30.188 -18.719 1 96 270 SER A N 1
ATOM 2196 C CA . SER A 1 270 ? 16.781 -31.406 -18.078 1 96 270 SER A CA 1
ATOM 2197 C C . SER A 1 270 ? 15.961 -32.25 -19.047 1 96 270 SER A C 1
ATOM 2199 O O . SER A 1 270 ? 16.156 -33.469 -19.125 1 96 270 SER A O 1
ATOM 2201 N N . THR A 1 271 ? 15.078 -31.625 -19.797 1 95.69 271 THR A N 1
ATOM 2202 C CA . THR A 1 271 ? 14.242 -32.344 -20.734 1 95.69 271 THR A CA 1
ATOM 2203 C C . THR A 1 271 ? 15.07 -32.906 -21.891 1 95.69 271 THR A C 1
ATOM 2205 O O . THR A 1 271 ? 14.789 -33.969 -22.422 1 95.69 271 THR A O 1
ATOM 2208 N N . LEU A 1 272 ? 16.094 -32.188 -22.328 1 95.19 272 LEU A N 1
ATOM 2209 C CA . LEU A 1 272 ? 16.984 -32.656 -23.391 1 95.19 272 LEU A CA 1
ATOM 2210 C C . LEU A 1 272 ? 17.703 -33.906 -22.969 1 95.19 272 LEU A C 1
ATOM 2212 O O . LEU A 1 272 ? 17.797 -34.875 -23.75 1 95.19 272 LEU A O 1
ATOM 2216 N N . CYS A 1 273 ? 18.141 -33.906 -21.75 1 93.31 273 CYS A N 1
ATOM 2217 C CA . CYS A 1 273 ? 18.812 -35.094 -21.219 1 93.31 273 CYS A CA 1
ATOM 2218 C C . CYS A 1 273 ? 17.844 -36.281 -21.125 1 93.31 273 CYS A C 1
ATOM 2220 O O . CYS A 1 273 ? 18.172 -37.406 -21.5 1 93.31 273 CYS A O 1
ATOM 2222 N N . LEU A 1 274 ? 16.672 -36 -20.703 1 91.38 274 LEU A N 1
ATOM 2223 C CA . LEU A 1 274 ? 15.672 -37.062 -20.516 1 91.38 274 LEU A CA 1
ATOM 2224 C C . LEU A 1 274 ? 15.258 -37.656 -21.859 1 91.38 274 LEU A C 1
ATOM 2226 O O . LEU A 1 274 ? 15.164 -38.875 -22.016 1 91.38 274 LEU A O 1
ATOM 2230 N N . LEU A 1 275 ? 15.07 -36.812 -22.875 1 91.69 275 LEU A N 1
ATOM 2231 C CA . LEU A 1 275 ? 14.594 -37.25 -24.172 1 91.69 275 LEU A CA 1
ATOM 2232 C C . LEU A 1 275 ? 15.711 -37.969 -24.938 1 91.69 275 LEU A C 1
ATOM 2234 O O . LEU A 1 275 ? 15.453 -38.875 -25.719 1 91.69 275 LEU A O 1
ATOM 2238 N N . ASN A 1 276 ? 16.969 -37.531 -24.766 1 90 276 ASN A N 1
ATOM 2239 C CA . ASN A 1 276 ? 18.078 -38.188 -25.438 1 90 276 ASN A CA 1
ATOM 2240 C C . ASN A 1 276 ? 18.328 -39.594 -24.875 1 90 276 ASN A C 1
ATOM 2242 O O . ASN A 1 276 ? 18.688 -40.5 -25.609 1 90 276 ASN A O 1
ATOM 2246 N N . TYR A 1 277 ? 18.094 -39.656 -23.578 1 85.25 277 TYR A N 1
ATOM 2247 C CA . TYR A 1 277 ? 18.281 -40.969 -22.938 1 85.25 277 TYR A CA 1
ATOM 2248 C C . TYR A 1 277 ? 16.938 -41.594 -22.625 1 85.25 277 TYR A C 1
ATOM 2250 O O . TYR A 1 277 ? 16.734 -42.125 -21.531 1 85.25 277 TYR A O 1
ATOM 2258 N N . ASN A 1 278 ? 15.992 -41.5 -23.625 1 75 278 ASN A N 1
ATOM 2259 C CA . ASN A 1 278 ? 14.617 -41.969 -23.438 1 75 278 ASN A CA 1
ATOM 2260 C C . ASN A 1 278 ? 14.547 -43.469 -23.281 1 75 278 ASN A C 1
ATOM 2262 O O . ASN A 1 278 ? 13.641 -44 -22.609 1 75 278 ASN A O 1
ATOM 2266 N N . GLN A 1 279 ? 15.461 -44.281 -23.828 1 72.69 279 GLN A N 1
ATOM 2267 C CA . GLN A 1 279 ? 15.398 -45.719 -23.75 1 72.69 279 GLN A CA 1
ATOM 2268 C C . GLN A 1 279 ? 15.633 -46.219 -22.328 1 72.69 279 GLN A C 1
ATOM 2270 O O . GLN A 1 279 ? 15.164 -47.312 -21.953 1 72.69 279 GLN A O 1
ATOM 2275 N N . ASN A 1 280 ? 16.281 -45.375 -21.594 1 69.94 280 ASN A N 1
ATOM 2276 C CA . ASN A 1 280 ? 16.625 -45.781 -20.234 1 69.94 280 ASN A CA 1
ATOM 2277 C C . ASN A 1 280 ? 15.438 -45.625 -19.281 1 69.94 280 ASN A C 1
ATOM 2279 O O . ASN A 1 280 ? 15.227 -46.469 -18.406 1 69.94 280 ASN A O 1
ATOM 2283 N N . PHE A 1 281 ? 14.672 -44.594 -19.672 1 64.38 281 PHE A N 1
ATOM 2284 C CA . PHE A 1 281 ? 13.633 -44.438 -18.656 1 64.38 281 PHE A CA 1
ATOM 2285 C C . PHE A 1 281 ? 12.297 -44.969 -19.172 1 64.38 281 PHE A C 1
ATOM 2287 O O . PHE A 1 281 ? 11.367 -45.188 -18.391 1 64.38 281 PHE A O 1
ATOM 2294 N N . LEU A 1 282 ? 12.203 -45.281 -20.484 1 63.72 282 LEU A N 1
ATOM 2295 C CA . LEU A 1 282 ? 11 -45.906 -21 1 63.72 282 LEU A CA 1
ATOM 2296 C C . LEU A 1 282 ? 11.141 -47.438 -21.016 1 63.72 282 LEU A C 1
ATOM 2298 O O . LEU A 1 282 ? 10.648 -48.094 -21.922 1 63.72 282 LEU A O 1
ATOM 2302 N N . GLN A 1 283 ? 11.766 -47.906 -20.031 1 59.28 283 GLN A N 1
ATOM 2303 C CA . GLN A 1 283 ? 11.922 -49.375 -19.953 1 59.28 283 GLN A CA 1
ATOM 2304 C C . GLN A 1 283 ? 10.562 -50.062 -19.906 1 59.28 283 GLN A C 1
ATOM 2306 O O . GLN A 1 283 ? 9.727 -49.75 -19.062 1 59.28 283 GLN A O 1
ATOM 2311 N N . GLY A 1 284 ? 10.219 -50.906 -20.766 1 57.12 284 GLY A N 1
ATOM 2312 C CA . GLY A 1 284 ? 9.023 -51.75 -20.734 1 57.12 284 GLY A CA 1
ATOM 2313 C C . GLY A 1 284 ? 7.879 -51.156 -21.547 1 57.12 284 GLY A C 1
ATOM 2314 O O . GLY A 1 284 ? 6.859 -51.812 -21.75 1 57.12 284 GLY A O 1
ATOM 2315 N N . VAL A 1 285 ? 7.922 -49.812 -21.75 1 58.59 285 VAL A N 1
ATOM 2316 C CA . VAL A 1 285 ? 6.77 -49.188 -22.391 1 58.59 285 VAL A CA 1
ATOM 2317 C C . VAL A 1 285 ? 7.133 -48.781 -23.812 1 58.59 285 VAL A C 1
ATOM 2319 O O . VAL A 1 285 ? 6.801 -47.688 -24.266 1 58.59 285 VAL A O 1
ATOM 2322 N N . GLU A 1 286 ? 7.867 -49.469 -24.422 1 60.78 286 GLU A N 1
ATOM 2323 C CA . GLU A 1 286 ? 8.422 -48.969 -25.672 1 60.78 286 GLU A CA 1
ATOM 2324 C C . GLU A 1 286 ? 7.355 -48.906 -26.75 1 60.78 286 GLU A C 1
ATOM 2326 O O . GLU A 1 286 ? 7.449 -49.594 -27.766 1 60.78 286 GLU A O 1
ATOM 2331 N N . THR A 1 287 ? 6.008 -48.281 -26.297 1 73.12 287 THR A N 1
ATOM 2332 C CA . THR A 1 287 ? 5.027 -48.125 -27.375 1 73.12 287 THR A CA 1
ATOM 2333 C C . THR A 1 287 ? 4.98 -46.656 -27.859 1 73.12 287 THR A C 1
ATOM 2335 O O . THR A 1 287 ? 5.441 -45.75 -27.156 1 73.12 287 THR A O 1
ATOM 2338 N N . GLU A 1 288 ? 4.617 -46.5 -29.078 1 78.88 288 GLU A N 1
ATOM 2339 C CA . GLU A 1 288 ? 4.477 -45.188 -29.734 1 78.88 288 GLU A CA 1
ATOM 2340 C C . GLU A 1 288 ? 3.496 -44.312 -28.984 1 78.88 288 GLU A C 1
ATOM 2342 O O . GLU A 1 288 ? 3.707 -43.094 -28.891 1 78.88 288 GLU A O 1
ATOM 2347 N N . TYR A 1 289 ? 2.537 -44.875 -28.328 1 80.94 289 TYR A N 1
ATOM 2348 C CA . TYR A 1 289 ? 1.539 -44.094 -27.578 1 80.94 289 TYR A CA 1
ATOM 2349 C C . TYR A 1 289 ? 2.121 -43.562 -26.281 1 80.94 289 TYR A C 1
ATOM 2351 O O . TYR A 1 289 ? 1.779 -42.438 -25.859 1 80.94 289 TYR A O 1
ATOM 2359 N N . SER A 1 290 ? 3.055 -44.344 -25.672 1 80.88 290 SER A N 1
ATOM 2360 C CA . SER A 1 290 ? 3.697 -43.875 -24.453 1 80.88 290 SER A CA 1
ATOM 2361 C C . SER A 1 290 ? 4.609 -42.688 -24.719 1 80.88 290 SER A C 1
ATOM 2363 O O . SER A 1 290 ? 4.684 -41.781 -23.906 1 80.88 290 SER A O 1
ATOM 2365 N N . LEU A 1 291 ? 5.227 -42.781 -25.875 1 83.88 291 LEU A N 1
ATOM 2366 C CA . LEU A 1 291 ? 6.094 -41.656 -26.25 1 83.88 291 LEU A CA 1
ATOM 2367 C C . LEU A 1 291 ? 5.277 -40.406 -26.469 1 83.88 291 LEU A C 1
ATOM 2369 O O . LEU A 1 291 ? 5.688 -39.312 -26.047 1 83.88 291 LEU A O 1
ATOM 2373 N N . ALA A 1 292 ? 4.141 -40.5 -27.156 1 88.38 292 ALA A N 1
ATOM 2374 C CA . ALA A 1 292 ? 3.25 -39.375 -27.375 1 88.38 292 ALA A CA 1
ATOM 2375 C C . ALA A 1 292 ? 2.754 -38.812 -26.047 1 88.38 292 ALA A C 1
ATOM 2377 O O . ALA A 1 292 ? 2.656 -37.594 -25.875 1 88.38 292 ALA A O 1
ATOM 2378 N N . PHE A 1 293 ? 2.512 -39.656 -25.109 1 87.31 293 PHE A N 1
ATOM 2379 C CA . PHE A 1 293 ? 2.025 -39.25 -23.797 1 87.31 293 PHE A CA 1
ATOM 2380 C C . PHE A 1 293 ? 3.102 -38.469 -23.047 1 87.31 293 PHE A C 1
ATOM 2382 O O . PHE A 1 293 ? 2.82 -37.438 -22.438 1 87.31 293 PHE A O 1
ATOM 2389 N N . ILE A 1 294 ? 4.273 -38.906 -23.078 1 88.25 294 ILE A N 1
ATOM 2390 C CA . ILE A 1 294 ? 5.383 -38.281 -22.375 1 88.25 294 ILE A CA 1
ATOM 2391 C C . ILE A 1 294 ? 5.605 -36.875 -22.953 1 88.25 294 ILE A C 1
ATOM 2393 O O . ILE A 1 294 ? 5.766 -35.906 -22.203 1 88.25 294 ILE A O 1
ATOM 2397 N N . LEU A 1 295 ? 5.605 -36.812 -24.266 1 92.5 295 LEU A N 1
ATOM 2398 C CA . LEU A 1 295 ? 5.801 -35.5 -24.906 1 92.5 295 LEU A CA 1
ATOM 2399 C C . LEU A 1 295 ? 4.68 -34.531 -24.531 1 92.5 295 LEU A C 1
ATOM 2401 O O . LEU A 1 295 ? 4.934 -33.375 -24.25 1 92.5 295 LEU A O 1
ATOM 2405 N N . ALA A 1 296 ? 3.445 -35.062 -24.5 1 94.12 296 ALA A N 1
ATOM 2406 C CA . ALA A 1 296 ? 2.295 -34.25 -24.172 1 94.12 296 ALA A CA 1
ATOM 2407 C C . ALA A 1 296 ? 2.393 -33.719 -22.734 1 94.12 296 ALA A C 1
ATOM 2409 O O . ALA A 1 296 ? 2.049 -32.562 -22.453 1 94.12 296 ALA A O 1
ATOM 2410 N N . VAL A 1 297 ? 2.869 -34.562 -21.844 1 94.44 297 VAL A N 1
ATOM 2411 C CA . VAL A 1 297 ? 3.014 -34.188 -20.438 1 94.44 297 VAL A CA 1
ATOM 2412 C C . VAL A 1 297 ? 4.086 -33.125 -20.297 1 94.44 297 VAL A C 1
ATOM 2414 O O . VAL A 1 297 ? 3.9 -32.125 -19.578 1 94.44 297 VAL A O 1
ATOM 2417 N N . LEU A 1 298 ? 5.168 -33.281 -21.016 1 95.25 298 LEU A N 1
ATOM 2418 C CA . LEU A 1 298 ? 6.246 -32.312 -20.953 1 95.25 298 LEU A CA 1
ATOM 2419 C C . LEU A 1 298 ? 5.793 -30.969 -21.516 1 95.25 298 LEU A C 1
ATOM 2421 O O . LEU A 1 298 ? 6.129 -29.922 -20.969 1 95.25 298 LEU A O 1
ATOM 2425 N N . ILE A 1 299 ? 5.004 -31 -22.562 1 96.25 299 ILE A N 1
ATOM 2426 C CA . ILE A 1 299 ? 4.465 -29.781 -23.172 1 96.25 299 ILE A CA 1
ATOM 2427 C C . ILE A 1 299 ? 3.525 -29.078 -22.203 1 96.25 299 ILE A C 1
ATOM 2429 O O . ILE A 1 299 ? 3.643 -27.875 -21.969 1 96.25 299 ILE A O 1
ATOM 2433 N N . SER A 1 300 ? 2.631 -29.859 -21.656 1 96.12 300 SER A N 1
ATOM 2434 C CA . SER A 1 300 ? 1.647 -29.281 -20.734 1 96.12 300 SER A CA 1
ATOM 2435 C C . SER A 1 300 ? 2.32 -28.672 -19.516 1 96.12 300 SER A C 1
ATOM 2437 O O . SER A 1 300 ? 1.933 -27.594 -19.062 1 96.12 300 SER A O 1
ATOM 2439 N N . PHE A 1 301 ? 3.312 -29.391 -18.984 1 95.94 301 PHE A N 1
ATOM 2440 C CA . PHE A 1 301 ? 4.012 -28.859 -17.812 1 95.94 301 PHE A CA 1
ATOM 2441 C C . PHE A 1 301 ? 4.738 -27.562 -18.172 1 95.94 301 PHE A C 1
ATOM 2443 O O . PHE A 1 301 ? 4.785 -26.641 -17.359 1 95.94 301 PHE A O 1
ATOM 2450 N N . SER A 1 302 ? 5.285 -27.516 -19.344 1 96.12 302 SER A N 1
ATOM 2451 C CA . SER A 1 302 ? 5.992 -26.297 -19.766 1 96.12 302 SER A CA 1
ATOM 2452 C C . SER A 1 302 ? 5.047 -25.109 -19.828 1 96.12 302 SER A C 1
ATOM 2454 O O . SER A 1 302 ? 5.395 -24.016 -19.391 1 96.12 302 SER A O 1
ATOM 2456 N N . VAL A 1 303 ? 3.91 -25.312 -20.359 1 94.62 303 VAL A N 1
ATOM 2457 C CA . VAL A 1 303 ? 2.922 -24.234 -20.453 1 94.62 303 VAL A CA 1
ATOM 2458 C C . VAL A 1 303 ? 2.461 -23.844 -19.047 1 94.62 303 VAL A C 1
ATOM 2460 O O . VAL A 1 303 ? 2.334 -22.656 -18.75 1 94.62 303 VAL A O 1
ATOM 2463 N N . CYS A 1 304 ? 2.246 -24.844 -18.203 1 94.75 304 CYS A N 1
ATOM 2464 C CA . CYS A 1 304 ? 1.827 -24.578 -16.828 1 94.75 304 CYS A CA 1
ATOM 2465 C C . CYS A 1 304 ? 2.902 -23.812 -16.078 1 94.75 304 CYS A C 1
ATOM 2467 O O . CYS A 1 304 ? 2.596 -22.891 -15.305 1 94.75 304 CYS A O 1
ATOM 2469 N N . LEU A 1 305 ? 4.098 -24.25 -16.281 1 93.88 305 LEU A N 1
ATOM 2470 C CA . LEU A 1 305 ? 5.219 -23.594 -15.617 1 93.88 305 LEU A CA 1
ATOM 2471 C C . LEU A 1 305 ? 5.297 -22.125 -16.031 1 93.88 305 LEU A C 1
ATOM 2473 O O . LEU A 1 305 ? 5.477 -21.25 -15.172 1 93.88 305 LEU A O 1
ATOM 2477 N N . LEU A 1 306 ? 5.121 -21.859 -17.297 1 92.62 306 LEU A N 1
ATOM 2478 C CA . LEU A 1 306 ? 5.137 -20.484 -17.797 1 92.62 306 LEU A CA 1
ATOM 2479 C C . LEU A 1 306 ? 3.998 -19.672 -17.203 1 92.62 306 LEU A C 1
ATOM 2481 O O . LEU A 1 306 ? 4.195 -18.531 -16.781 1 92.62 306 LEU A O 1
ATOM 2485 N N . TYR A 1 307 ? 2.898 -20.281 -17.109 1 91.81 307 TYR A N 1
ATOM 2486 C CA . TYR A 1 307 ? 1.736 -19.609 -16.531 1 91.81 307 TYR A CA 1
ATOM 2487 C C . TYR A 1 307 ? 1.965 -19.281 -15.062 1 91.81 307 TYR A C 1
ATOM 2489 O O . TYR A 1 307 ? 1.674 -18.172 -14.617 1 91.81 307 TYR A O 1
ATOM 2497 N N . MET A 1 308 ? 2.486 -20.219 -14.352 1 91.5 308 MET A N 1
ATOM 2498 C CA . MET A 1 308 ? 2.725 -20.031 -12.93 1 91.5 308 MET A CA 1
ATOM 2499 C C . MET A 1 308 ? 3.73 -18.922 -12.68 1 91.5 308 MET A C 1
ATOM 2501 O O . MET A 1 308 ? 3.531 -18.078 -11.805 1 91.5 308 MET A O 1
ATOM 2505 N N . VAL A 1 309 ? 4.723 -18.875 -13.438 1 90.88 309 VAL A N 1
ATOM 2506 C CA . VAL A 1 309 ? 5.758 -17.875 -13.266 1 90.88 309 VAL A CA 1
ATOM 2507 C C . VAL A 1 309 ? 5.191 -16.484 -13.586 1 90.88 309 VAL A C 1
ATOM 2509 O O . VAL A 1 309 ? 5.477 -15.516 -12.883 1 90.88 309 VAL A O 1
ATOM 2512 N N . ARG A 1 310 ? 4.359 -16.406 -14.562 1 88.88 310 ARG A N 1
ATOM 2513 C CA . ARG A 1 310 ? 3.789 -15.125 -14.977 1 88.88 310 ARG A CA 1
ATOM 2514 C C . ARG A 1 310 ? 2.82 -14.594 -13.922 1 88.88 310 ARG A C 1
ATOM 2516 O O . ARG A 1 310 ? 2.814 -13.398 -13.617 1 88.88 310 ARG A O 1
ATOM 2523 N N . ILE A 1 311 ? 2.045 -15.43 -13.422 1 86.5 311 ILE A N 1
ATOM 2524 C CA . ILE A 1 311 ? 1.082 -15.016 -12.406 1 86.5 311 ILE A CA 1
ATOM 2525 C C . ILE A 1 311 ? 1.821 -14.586 -11.141 1 86.5 311 ILE A C 1
ATOM 2527 O O . ILE A 1 311 ? 1.437 -13.602 -10.5 1 86.5 311 ILE A O 1
ATOM 2531 N N . TYR A 1 312 ? 2.836 -15.32 -10.859 1 87.31 312 TYR A N 1
ATOM 2532 C CA . TYR A 1 312 ? 3.621 -14.977 -9.68 1 87.31 312 TYR A CA 1
ATOM 2533 C C . TYR A 1 312 ? 4.297 -13.617 -9.852 1 87.31 312 TYR A C 1
ATOM 2535 O O . TYR A 1 312 ? 4.277 -12.789 -8.938 1 87.31 312 TYR A O 1
ATOM 2543 N N . HIS A 1 313 ? 4.852 -13.391 -11 1 85.5 313 HIS A N 1
ATOM 2544 C CA . HIS A 1 313 ? 5.566 -12.141 -11.242 1 85.5 313 HIS A CA 1
ATOM 2545 C C . HIS A 1 313 ? 4.617 -10.953 -11.203 1 85.5 313 HIS A C 1
ATOM 2547 O O . HIS A 1 313 ? 4.961 -9.891 -10.68 1 85.5 313 HIS A O 1
ATOM 2553 N N . ARG A 1 314 ? 3.551 -11.125 -11.773 1 84.56 314 ARG A N 1
ATOM 2554 C CA . ARG A 1 314 ? 2.562 -10.055 -11.758 1 84.56 314 ARG A CA 1
ATOM 2555 C C . ARG A 1 314 ? 2.119 -9.734 -10.336 1 84.56 314 ARG A C 1
ATOM 2557 O O . ARG A 1 314 ? 2.01 -8.562 -9.961 1 84.56 314 ARG A O 1
ATOM 2564 N N . SER A 1 315 ? 1.87 -10.75 -9.602 1 85.81 315 SER A N 1
ATOM 2565 C CA . SER A 1 315 ? 1.439 -10.555 -8.219 1 85.81 315 SER A CA 1
ATOM 2566 C C . SER A 1 315 ? 2.541 -9.922 -7.383 1 85.81 315 SER A C 1
ATOM 2568 O O . SER A 1 315 ? 2.268 -9.062 -6.539 1 85.81 315 SER A O 1
ATOM 2570 N N . GLU A 1 316 ? 3.717 -10.359 -7.637 1 85.56 316 GLU A N 1
ATOM 2571 C CA . GLU A 1 316 ? 4.852 -9.805 -6.906 1 85.56 316 GLU A CA 1
ATOM 2572 C C . GLU A 1 316 ? 5.059 -8.336 -7.246 1 85.56 316 GLU A C 1
ATOM 2574 O O . GLU A 1 316 ? 5.367 -7.527 -6.367 1 85.56 316 GLU A O 1
ATOM 2579 N N . TRP A 1 317 ? 4.906 -8.078 -8.461 1 82.31 317 TRP A N 1
ATOM 2580 C CA . TRP A 1 317 ? 5.031 -6.688 -8.898 1 82.31 317 TRP A CA 1
ATOM 2581 C C . TRP A 1 317 ? 3.975 -5.812 -8.234 1 82.31 317 TRP A C 1
ATOM 2583 O O . TRP A 1 317 ? 4.281 -4.723 -7.738 1 82.31 317 TRP A O 1
ATOM 2593 N N . LEU A 1 318 ? 2.814 -6.285 -8.227 1 85.44 318 LEU A N 1
ATOM 2594 C CA . LEU A 1 318 ? 1.726 -5.539 -7.605 1 85.44 318 LEU A CA 1
ATOM 2595 C C . LEU A 1 318 ? 1.96 -5.379 -6.105 1 85.44 318 LEU A C 1
ATOM 2597 O O . LEU A 1 318 ? 1.718 -4.309 -5.543 1 85.44 318 LEU A O 1
ATOM 2601 N N . ASN A 1 319 ? 2.416 -6.461 -5.57 1 87 319 ASN A N 1
ATOM 2602 C CA . ASN A 1 319 ? 2.74 -6.418 -4.148 1 87 319 ASN A CA 1
ATOM 2603 C C . ASN A 1 319 ? 3.801 -5.363 -3.846 1 87 319 ASN A C 1
ATOM 2605 O O . ASN A 1 319 ? 3.674 -4.605 -2.881 1 87 319 ASN A O 1
ATOM 2609 N N . ARG A 1 320 ? 4.773 -5.305 -4.605 1 84.56 320 ARG A N 1
ATOM 2610 C CA . ARG A 1 320 ? 5.848 -4.336 -4.402 1 84.56 320 ARG A CA 1
ATOM 2611 C C . ARG A 1 320 ? 5.344 -2.91 -4.59 1 84.56 320 ARG A C 1
ATOM 2613 O O . ARG A 1 320 ? 5.703 -2.014 -3.828 1 84.56 320 ARG A O 1
ATOM 2620 N N . ARG A 1 321 ? 4.551 -2.766 -5.543 1 84.81 321 ARG A N 1
ATOM 2621 C CA . ARG A 1 321 ? 3.992 -1.445 -5.816 1 84.81 321 ARG A CA 1
ATOM 2622 C C . ARG A 1 321 ? 3.123 -0.969 -4.656 1 84.81 321 ARG A C 1
ATOM 2624 O O . ARG A 1 321 ? 3.287 0.153 -4.172 1 84.81 321 ARG A O 1
ATOM 2631 N N . TRP A 1 322 ? 2.287 -1.743 -4.176 1 86.69 322 TRP A N 1
ATOM 2632 C CA . TRP A 1 322 ? 1.386 -1.376 -3.088 1 86.69 322 TRP A CA 1
ATOM 2633 C C . TRP A 1 322 ? 2.152 -1.195 -1.782 1 86.69 322 TRP A C 1
ATOM 2635 O O . TRP A 1 322 ? 1.816 -0.329 -0.972 1 86.69 322 TRP A O 1
ATOM 2645 N N . HIS A 1 323 ? 3.096 -2.039 -1.605 1 87.69 323 HIS A N 1
ATOM 2646 C CA . HIS A 1 323 ? 3.936 -1.918 -0.42 1 87.69 323 HIS A CA 1
ATOM 2647 C C . HIS A 1 323 ? 4.652 -0.572 -0.388 1 87.69 323 HIS A C 1
ATOM 2649 O O . HIS A 1 323 ? 4.672 0.101 0.645 1 87.69 323 HIS A O 1
ATOM 2655 N N . LEU A 1 324 ? 5.176 -0.193 -1.493 1 86.38 324 LEU A N 1
ATOM 2656 C CA . LEU A 1 324 ? 5.848 1.1 -1.585 1 86.38 324 LEU A CA 1
ATOM 2657 C C . LEU A 1 324 ? 4.863 2.24 -1.357 1 86.38 324 LEU A C 1
ATOM 2659 O O . LEU A 1 324 ? 5.176 3.211 -0.665 1 86.38 324 LEU A O 1
ATOM 2663 N N . GLN A 1 325 ? 3.77 2.107 -1.913 1 87.62 325 GLN A N 1
ATOM 2664 C CA . GLN A 1 325 ? 2.754 3.143 -1.758 1 87.62 325 GLN A CA 1
ATOM 2665 C C . GLN A 1 325 ? 2.252 3.209 -0.319 1 87.62 325 GLN A C 1
ATOM 2667 O O . GLN A 1 325 ? 1.849 4.273 0.155 1 87.62 325 GLN A O 1
ATOM 2672 N N . ALA A 1 326 ? 2.248 2.115 0.291 1 87.56 326 ALA A N 1
ATOM 2673 C CA . ALA A 1 326 ? 1.821 2.078 1.687 1 87.56 326 ALA A CA 1
ATOM 2674 C C . ALA A 1 326 ? 2.84 2.768 2.59 1 87.56 326 ALA A C 1
ATOM 2676 O O . ALA A 1 326 ? 2.49 3.264 3.664 1 87.56 326 ALA A O 1
ATOM 2677 N N . LEU A 1 327 ? 4.059 2.789 2.113 1 90.5 327 LEU A N 1
ATOM 2678 C CA . LEU A 1 327 ? 5.137 3.336 2.934 1 90.5 327 LEU A CA 1
ATOM 2679 C C . LEU A 1 327 ? 5.43 4.781 2.549 1 90.5 327 LEU A C 1
ATOM 2681 O O . LEU A 1 327 ? 6.328 5.406 3.115 1 90.5 327 LEU A O 1
ATOM 2685 N N . THR A 1 328 ? 4.707 5.344 1.633 1 89.94 328 THR A N 1
ATOM 2686 C CA . THR A 1 328 ? 4.938 6.711 1.178 1 89.94 328 THR A CA 1
ATOM 2687 C C . THR A 1 328 ? 3.67 7.547 1.313 1 89.94 328 THR A C 1
ATOM 2689 O O . THR A 1 328 ? 2.561 7.012 1.295 1 89.94 328 THR A O 1
ATOM 2692 N N . ASP A 1 329 ? 3.914 8.812 1.529 1 87.56 329 ASP A N 1
ATOM 2693 C CA . ASP A 1 329 ? 2.795 9.742 1.563 1 87.56 329 ASP A CA 1
ATOM 2694 C C . ASP A 1 329 ? 2.203 9.945 0.17 1 87.56 329 ASP A C 1
ATOM 2696 O O . ASP A 1 329 ? 2.938 10.039 -0.815 1 87.56 329 ASP A O 1
ATOM 2700 N N . PRO A 1 330 ? 0.918 9.93 0.024 1 83.44 330 PRO A N 1
ATOM 2701 C CA . PRO A 1 330 ? 0.286 10 -1.296 1 83.44 330 PRO A CA 1
ATOM 2702 C C . PRO A 1 330 ? 0.596 11.305 -2.029 1 83.44 330 PRO A C 1
ATOM 2704 O O . PRO A 1 330 ? 0.601 11.336 -3.264 1 83.44 330 PRO A O 1
ATOM 2707 N N . LEU A 1 331 ? 0.871 12.328 -1.372 1 80.88 331 LEU A N 1
ATOM 2708 C CA . LEU A 1 331 ? 1.052 13.625 -2.016 1 80.88 331 LEU A CA 1
ATOM 2709 C C . LEU A 1 331 ? 2.533 13.938 -2.199 1 80.88 331 LEU A C 1
ATOM 2711 O O . LEU A 1 331 ? 2.988 14.172 -3.322 1 80.88 331 LEU A O 1
ATOM 2715 N N . THR A 1 332 ? 3.307 13.898 -1.163 1 85.19 332 THR A N 1
ATOM 2716 C CA . THR A 1 332 ? 4.711 14.297 -1.211 1 85.19 332 THR A CA 1
ATOM 2717 C C . THR A 1 332 ? 5.582 13.133 -1.676 1 85.19 332 THR A C 1
ATOM 2719 O O . THR A 1 332 ? 6.727 13.336 -2.09 1 85.19 332 THR A O 1
ATOM 2722 N N . LEU A 1 333 ? 5.156 11.898 -1.57 1 86.5 333 LEU A N 1
ATOM 2723 C CA . LEU A 1 333 ? 5.859 10.68 -1.952 1 86.5 333 LEU A CA 1
ATOM 2724 C C . LEU A 1 333 ? 7.07 10.445 -1.054 1 86.5 333 LEU A C 1
ATOM 2726 O O . LEU A 1 333 ? 7.973 9.68 -1.406 1 86.5 333 LEU A O 1
ATOM 2730 N N . LEU A 1 334 ? 7.113 11.133 0.056 1 89.69 334 LEU A N 1
ATOM 2731 C CA . LEU A 1 334 ? 8.125 10.891 1.075 1 89.69 334 LEU A CA 1
ATOM 2732 C C . LEU A 1 334 ? 7.711 9.75 1.997 1 89.69 334 LEU A C 1
ATOM 2734 O O . LEU A 1 334 ? 6.523 9.445 2.117 1 89.69 334 LEU A O 1
ATOM 2738 N N . PRO A 1 335 ? 8.742 9.023 2.52 1 91.38 335 PRO A N 1
ATOM 2739 C CA . PRO A 1 335 ? 8.383 7.953 3.455 1 91.38 335 PRO A CA 1
ATOM 2740 C C . PRO A 1 335 ? 7.496 8.453 4.598 1 91.38 335 PRO A C 1
ATOM 2742 O O . PRO A 1 335 ? 7.734 9.531 5.141 1 91.38 335 PRO A O 1
ATOM 2745 N N . ASN A 1 336 ? 6.492 7.727 4.859 1 88.88 336 ASN A N 1
ATOM 2746 C CA . ASN A 1 336 ? 5.535 8.109 5.891 1 88.88 336 ASN A CA 1
ATOM 2747 C C . ASN A 1 336 ? 5.871 7.48 7.238 1 88.88 336 ASN A C 1
ATOM 2749 O O . ASN A 1 336 ? 6.953 6.91 7.406 1 88.88 336 ASN A O 1
ATOM 2753 N N . PHE A 1 337 ? 4.977 7.641 8.148 1 85.19 337 PHE A N 1
ATOM 2754 C CA . PHE A 1 337 ? 5.18 7.172 9.508 1 85.19 337 PHE A CA 1
ATOM 2755 C C . PHE A 1 337 ? 5.293 5.652 9.547 1 85.19 337 PHE A C 1
ATOM 2757 O O . PHE A 1 337 ? 6.043 5.102 10.359 1 85.19 337 PHE A O 1
ATOM 2764 N N . ARG A 1 338 ? 4.629 4.992 8.688 1 86.12 338 ARG A N 1
ATOM 2765 C CA . ARG A 1 338 ? 4.688 3.537 8.625 1 86.12 338 ARG A CA 1
ATOM 2766 C C . ARG A 1 338 ? 6.09 3.062 8.25 1 86.12 338 ARG A C 1
ATOM 2768 O O . ARG A 1 338 ? 6.562 2.049 8.766 1 86.12 338 ARG A O 1
ATOM 2775 N N . ALA A 1 339 ? 6.562 3.74 7.332 1 88.5 339 ALA A N 1
ATOM 2776 C CA . ALA A 1 339 ? 7.926 3.418 6.922 1 88.5 339 ALA A CA 1
ATOM 2777 C C . ALA A 1 339 ? 8.906 3.584 8.078 1 88.5 339 ALA A C 1
ATOM 2779 O O . ALA A 1 339 ? 9.859 2.812 8.211 1 88.5 339 ALA A O 1
ATOM 2780 N N . LEU A 1 340 ? 8.633 4.59 8.875 1 86.81 340 LEU A N 1
ATOM 2781 C CA . LEU A 1 340 ? 9.477 4.84 10.031 1 86.81 340 LEU A CA 1
ATOM 2782 C C . LEU A 1 340 ? 9.383 3.693 11.031 1 86.81 340 LEU A C 1
ATOM 2784 O O . LEU A 1 340 ? 10.398 3.273 11.602 1 86.81 340 LEU A O 1
ATOM 2788 N N . GLU A 1 341 ? 8.242 3.217 11.203 1 81.25 341 GLU A N 1
ATOM 2789 C CA . GLU A 1 341 ? 8.008 2.141 12.164 1 81.25 341 GLU A CA 1
ATOM 2790 C C . GLU A 1 341 ? 8.672 0.844 11.711 1 81.25 341 GLU A C 1
ATOM 2792 O O . GLU A 1 341 ? 9.109 0.042 12.539 1 81.25 341 GLU A O 1
ATOM 2797 N N . GLN A 1 342 ? 8.648 0.665 10.391 1 78.88 342 GLN A N 1
ATOM 2798 C CA . GLN A 1 342 ? 9.188 -0.582 9.859 1 78.88 342 GLN A CA 1
ATOM 2799 C C . GLN A 1 342 ? 10.688 -0.477 9.617 1 78.88 342 GLN A C 1
ATOM 2801 O O . GLN A 1 342 ? 11.359 -1.49 9.414 1 78.88 342 GLN A O 1
ATOM 2806 N N . ALA A 1 343 ? 11.188 0.775 9.602 1 77.75 343 ALA A N 1
ATOM 2807 C CA . ALA A 1 343 ? 12.594 0.98 9.281 1 77.75 343 ALA A CA 1
ATOM 2808 C C . ALA A 1 343 ? 13.5 0.369 10.344 1 77.75 343 ALA A C 1
ATOM 2810 O O . ALA A 1 343 ? 13.219 0.484 11.539 1 77.75 343 ALA A O 1
ATOM 2811 N N . PRO A 1 344 ? 14.43 -0.479 9.836 1 61.09 344 PRO A N 1
ATOM 2812 C CA . PRO A 1 344 ? 15.414 -1.051 10.758 1 61.09 344 PRO A CA 1
ATOM 2813 C C . PRO A 1 344 ? 16.234 0.016 11.492 1 61.09 344 PRO A C 1
ATOM 2815 O O . PRO A 1 344 ? 16.938 -0.292 12.453 1 61.09 344 PRO A O 1
ATOM 2818 N N . GLU A 1 345 ? 16.234 1.207 10.961 1 61.03 345 GLU A N 1
ATOM 2819 C CA . GLU A 1 345 ? 17.016 2.314 11.508 1 61.03 345 GLU A CA 1
ATOM 2820 C C . GLU A 1 345 ? 16.609 2.625 12.945 1 61.03 345 GLU A C 1
ATOM 2822 O O . GLU A 1 345 ? 17.203 3.482 13.594 1 61.03 345 GLU A O 1
ATOM 2827 N N . GLN A 1 346 ? 15.617 1.949 13.336 1 58.97 346 GLN A N 1
ATOM 2828 C CA . GLN A 1 346 ? 15.227 2.121 14.734 1 58.97 346 GLN A CA 1
ATOM 2829 C C . GLN A 1 346 ? 16.281 1.54 15.672 1 58.97 346 GLN A C 1
ATOM 2831 O O . GLN A 1 346 ? 15.945 1.077 16.766 1 58.97 346 GLN A O 1
ATOM 2836 N N . GLU A 1 347 ? 17.406 1.475 14.945 1 61.81 347 GLU A N 1
ATOM 2837 C CA . GLU A 1 347 ? 18.469 0.975 15.812 1 61.81 347 GLU A CA 1
ATOM 2838 C C . GLU A 1 347 ? 18.812 1.98 16.906 1 61.81 347 GLU A C 1
ATOM 2840 O O . GLU A 1 347 ? 18.641 3.188 16.734 1 61.81 347 GLU A O 1
ATOM 2845 N N . ALA A 1 348 ? 19.109 1.462 18 1 66.69 348 ALA A N 1
ATOM 2846 C CA . ALA A 1 348 ? 19.531 2.213 19.188 1 66.69 348 ALA A CA 1
ATOM 2847 C C . ALA A 1 348 ? 20.734 3.104 18.859 1 66.69 348 ALA A C 1
ATOM 2849 O O . ALA A 1 348 ? 21.625 2.703 18.109 1 66.69 348 ALA A O 1
ATOM 2850 N N . GLY A 1 349 ? 20.609 4.562 19.062 1 73.12 349 GLY A N 1
ATOM 2851 C CA . GLY A 1 349 ? 21.719 5.496 18.953 1 73.12 349 GLY A CA 1
ATOM 2852 C C . GLY A 1 349 ? 21.531 6.527 17.859 1 73.12 349 GLY A C 1
ATOM 2853 O O . GLY A 1 349 ? 22.297 7.484 17.75 1 73.12 349 GLY A O 1
ATOM 2854 N N . LYS A 1 350 ? 20.516 6.336 17.047 1 83.69 350 LYS A N 1
ATOM 2855 C CA . LYS A 1 350 ? 20.297 7.324 15.992 1 83.69 350 LYS A CA 1
ATOM 2856 C C . LYS A 1 350 ? 19.609 8.57 16.547 1 83.69 350 LYS A C 1
ATOM 2858 O O . LYS A 1 350 ? 18.969 8.516 17.594 1 83.69 350 LYS A O 1
ATOM 2863 N N . SER A 1 351 ? 19.938 9.695 15.875 1 88.81 351 SER A N 1
ATOM 2864 C CA . SER A 1 351 ? 19.359 10.969 16.297 1 88.81 351 SER A CA 1
ATOM 2865 C C . SER A 1 351 ? 18.125 11.312 15.477 1 88.81 351 SER A C 1
ATOM 2867 O O . SER A 1 351 ? 18.172 11.32 14.242 1 88.81 351 SER A O 1
ATOM 2869 N N . PHE A 1 352 ? 17.078 11.453 16.203 1 90.25 352 PHE A N 1
ATOM 2870 C CA . PHE A 1 352 ? 15.828 11.891 15.57 1 90.25 352 PHE A CA 1
ATOM 2871 C C . PHE A 1 352 ? 15.719 13.406 15.594 1 90.25 352 PHE A C 1
ATOM 2873 O O . PHE A 1 352 ? 15.812 14.023 16.656 1 90.25 352 PHE A O 1
ATOM 2880 N N . CYS A 1 353 ? 15.602 13.945 14.383 1 92 353 CYS A N 1
ATOM 2881 C CA . CYS A 1 353 ? 15.508 15.398 14.258 1 92 353 CYS A CA 1
ATOM 2882 C C . CYS A 1 353 ? 14.164 15.805 13.672 1 92 353 CYS A C 1
ATOM 2884 O O . CYS A 1 353 ? 13.82 15.406 12.562 1 92 353 CYS A O 1
ATOM 2886 N N . CYS A 1 354 ? 13.453 16.562 14.422 1 90.94 354 CYS A N 1
ATOM 2887 C CA . CYS A 1 354 ? 12.18 17.094 13.938 1 90.94 354 CYS A CA 1
ATOM 2888 C C . CYS A 1 354 ? 12.359 18.469 13.328 1 90.94 354 CYS A C 1
ATOM 2890 O O . CYS A 1 354 ? 12.867 19.391 13.977 1 90.94 354 CYS A O 1
ATOM 2892 N N . LEU A 1 355 ? 12.031 18.562 12.086 1 92.25 355 LEU A N 1
ATOM 2893 C CA . LEU A 1 355 ? 12.094 19.828 11.359 1 92.25 355 LEU A CA 1
ATOM 2894 C C . LEU A 1 355 ? 10.695 20.406 11.148 1 92.25 355 LEU A C 1
ATOM 2896 O O . LEU A 1 355 ? 9.859 19.797 10.492 1 92.25 355 LEU A O 1
ATOM 2900 N N . ARG A 1 356 ? 10.492 21.516 11.688 1 89 356 ARG A N 1
ATOM 2901 C CA . ARG A 1 356 ? 9.195 22.172 11.562 1 89 356 ARG A CA 1
ATOM 2902 C C . ARG A 1 356 ? 9.258 23.328 10.562 1 89 356 ARG A C 1
ATOM 2904 O O . ARG A 1 356 ? 10.234 24.078 10.531 1 89 356 ARG A O 1
ATOM 2911 N N . ILE A 1 357 ? 8.273 23.375 9.75 1 88.06 357 ILE A N 1
ATOM 2912 C CA . ILE A 1 357 ? 8.141 24.453 8.773 1 88.06 357 ILE A CA 1
ATOM 2913 C C . ILE A 1 357 ? 7.086 25.453 9.258 1 88.06 357 ILE A C 1
ATOM 2915 O O . ILE A 1 357 ? 5.887 25.156 9.211 1 88.06 357 ILE A O 1
ATOM 2919 N N . ASP A 1 358 ? 7.613 26.484 9.523 1 75.94 358 ASP A N 1
ATOM 2920 C CA . ASP A 1 358 ? 6.711 27.5 10.039 1 75.94 358 ASP A CA 1
ATOM 2921 C C . ASP A 1 358 ? 5.867 28.109 8.922 1 75.94 358 ASP A C 1
ATOM 2923 O O . ASP A 1 358 ? 6.352 28.297 7.801 1 75.94 358 ASP A O 1
ATOM 2927 N N . ASN A 1 359 ? 4.625 28.375 9.078 1 67.69 359 ASN A N 1
ATOM 2928 C CA . ASN A 1 359 ? 3.672 29.047 8.203 1 67.69 359 ASN A CA 1
ATOM 2929 C C . ASN A 1 359 ? 3.279 28.188 7.016 1 67.69 359 ASN A C 1
ATOM 2931 O O . ASN A 1 359 ? 2.768 28.688 6.012 1 67.69 359 ASN A O 1
ATOM 2935 N N . LEU A 1 360 ? 3.662 27 7.105 1 77.31 360 LEU A N 1
ATOM 2936 C CA . LEU A 1 360 ? 3.311 26.125 5.988 1 77.31 360 LEU A CA 1
ATOM 2937 C C . LEU A 1 360 ? 1.8 25.953 5.891 1 77.31 360 LEU A C 1
ATOM 2939 O O . LEU A 1 360 ? 1.24 25.938 4.793 1 77.31 360 LEU A O 1
ATOM 2943 N N . GLU A 1 361 ? 1.238 25.75 6.996 1 69.25 361 GLU A N 1
ATOM 2944 C CA . GLU A 1 361 ? -0.207 25.547 6.996 1 69.25 361 GLU A CA 1
ATOM 2945 C C . GLU A 1 361 ? -0.935 26.781 6.461 1 69.25 361 GLU A C 1
ATOM 2947 O O . GLU A 1 361 ? -1.906 26.656 5.711 1 69.25 361 GLU A O 1
ATOM 2952 N N . PHE A 1 362 ? -0.366 27.906 6.848 1 58.72 362 PHE A N 1
ATOM 2953 C CA . PHE A 1 362 ? -0.947 29.156 6.398 1 58.72 362 PHE A CA 1
ATOM 2954 C C . PHE A 1 362 ? -0.803 29.312 4.887 1 58.72 362 PHE A C 1
ATOM 2956 O O . PHE A 1 362 ? -1.763 29.672 4.199 1 58.72 362 PHE A O 1
ATOM 2963 N N . MET A 1 363 ? 0.305 29.047 4.461 1 63.66 363 MET A N 1
ATOM 2964 C CA . MET A 1 363 ? 0.576 29.188 3.035 1 63.66 363 MET A CA 1
ATOM 2965 C C . MET A 1 363 ? -0.215 28.156 2.227 1 63.66 363 MET A C 1
ATOM 2967 O O . MET A 1 363 ? -0.679 28.453 1.124 1 63.66 363 MET A O 1
ATOM 2971 N N . SER A 1 364 ? -0.351 27.016 2.793 1 71.31 364 SER A N 1
ATOM 2972 C CA . SER A 1 364 ? -1.083 25.953 2.102 1 71.31 364 SER A CA 1
ATOM 2973 C C . SER A 1 364 ? -2.553 26.328 1.932 1 71.31 364 SER A C 1
ATOM 2975 O O . SER A 1 364 ? -3.174 25.969 0.926 1 71.31 364 SER A O 1
ATOM 2977 N N . ARG A 1 365 ? -2.979 26.969 2.795 1 59.94 365 ARG A N 1
ATOM 2978 C CA . ARG A 1 365 ? -4.375 27.406 2.771 1 59.94 365 ARG A CA 1
ATOM 2979 C C . ARG A 1 365 ? -4.598 28.469 1.71 1 59.94 365 ARG A C 1
ATOM 2981 O O . ARG A 1 365 ? -5.652 28.516 1.074 1 59.94 365 ARG A O 1
ATOM 2988 N N . HIS A 1 366 ? -3.539 29.078 1.585 1 52.31 366 HIS A N 1
ATOM 2989 C CA . HIS A 1 366 ? -3.697 30.25 0.714 1 52.31 366 HIS A CA 1
ATOM 2990 C C . HIS A 1 366 ? -3.311 29.906 -0.723 1 52.31 366 HIS A C 1
ATOM 2992 O O . HIS A 1 366 ? -3.932 30.406 -1.668 1 52.31 366 HIS A O 1
ATOM 2998 N N . TYR A 1 367 ? -2.307 29.172 -0.812 1 57.94 367 TYR A N 1
ATOM 2999 C CA . TYR A 1 367 ? -1.79 28.891 -2.146 1 57.94 367 TYR A CA 1
ATOM 3000 C C . TYR A 1 367 ? -2.24 27.516 -2.627 1 57.94 367 TYR A C 1
ATOM 3002 O O . TYR A 1 367 ? -2.152 27.203 -3.818 1 57.94 367 TYR A O 1
ATOM 3010 N N . GLY A 1 368 ? -2.715 26.75 -1.707 1 64.56 368 GLY A N 1
ATOM 3011 C CA . GLY A 1 368 ? -3.23 25.453 -2.115 1 64.56 368 GLY A CA 1
ATOM 3012 C C . GLY A 1 368 ? -2.355 24.297 -1.672 1 64.56 368 GLY A C 1
ATOM 3013 O O . GLY A 1 368 ? -1.26 24.516 -1.148 1 64.56 368 GLY A O 1
ATOM 3014 N N . LEU A 1 369 ? -2.893 23.125 -2.021 1 69.62 369 LEU A N 1
ATOM 3015 C CA . LEU A 1 369 ? -2.234 21.891 -1.607 1 69.62 369 LEU A CA 1
ATOM 3016 C C . LEU A 1 369 ? -0.97 21.656 -2.426 1 69.62 369 LEU A C 1
ATOM 3018 O O . LEU A 1 369 ? 0.007 21.094 -1.916 1 69.62 369 LEU A O 1
ATOM 3022 N N . MET A 1 370 ? -0.999 22.031 -3.656 1 74.5 370 MET A N 1
ATOM 3023 C CA . MET A 1 370 ? 0.149 21.781 -4.523 1 74.5 370 MET A CA 1
ATOM 3024 C C . MET A 1 370 ? 1.347 22.625 -4.098 1 74.5 370 MET A C 1
ATOM 3026 O O . MET A 1 370 ? 2.494 22.203 -4.277 1 74.5 370 MET A O 1
ATOM 3030 N N . MET A 1 371 ? 1.032 23.75 -3.633 1 76 371 MET A N 1
ATOM 3031 C CA . MET A 1 371 ? 2.117 24.562 -3.092 1 76 371 MET A CA 1
ATOM 3032 C C . MET A 1 371 ? 2.783 23.859 -1.909 1 76 371 MET A C 1
ATOM 3034 O O . MET A 1 371 ? 4.008 23.875 -1.782 1 76 371 MET A O 1
ATOM 3038 N N . ARG A 1 372 ? 1.966 23.25 -1.062 1 79.5 372 ARG A N 1
ATOM 3039 C CA . ARG A 1 372 ? 2.486 22.5 0.079 1 79.5 372 ARG A CA 1
ATOM 3040 C C . ARG A 1 372 ? 3.426 21.391 -0.378 1 79.5 372 ARG A C 1
ATOM 3042 O O . ARG A 1 372 ? 4.512 21.219 0.181 1 79.5 372 ARG A O 1
ATOM 3049 N N . VAL A 1 373 ? 2.949 20.734 -1.341 1 85.12 373 VAL A N 1
ATOM 3050 C CA . VAL A 1 373 ? 3.734 19.625 -1.876 1 85.12 373 VAL A CA 1
ATOM 3051 C C . VAL A 1 373 ? 5.039 20.156 -2.473 1 85.12 373 VAL A C 1
ATOM 3053 O O . VAL A 1 373 ? 6.105 19.562 -2.27 1 85.12 373 VAL A O 1
ATOM 3056 N N . HIS A 1 374 ? 4.863 21.203 -3.186 1 86 374 HIS A N 1
ATOM 3057 C CA . HIS A 1 374 ? 6.039 21.797 -3.801 1 86 374 HIS A CA 1
ATOM 3058 C C . HIS A 1 374 ? 7.047 22.234 -2.746 1 86 374 HIS A C 1
ATOM 3060 O O . HIS A 1 374 ? 8.25 22.047 -2.918 1 86 374 HIS A O 1
ATOM 3066 N N . CYS A 1 375 ? 6.582 22.781 -1.687 1 87.44 375 CYS A N 1
ATOM 3067 C CA . CYS A 1 375 ? 7.453 23.25 -0.614 1 87.44 375 CYS A CA 1
ATOM 3068 C C . CYS A 1 375 ? 8.195 22.094 0.034 1 87.44 375 CYS A C 1
ATOM 3070 O O . CYS A 1 375 ? 9.414 22.141 0.198 1 87.44 375 CYS A O 1
ATOM 3072 N N . ILE A 1 376 ? 7.516 21.094 0.322 1 90.94 376 ILE A N 1
ATOM 3073 C CA . ILE A 1 376 ? 8.102 19.953 1.014 1 90.94 376 ILE A CA 1
ATOM 3074 C C . ILE A 1 376 ? 9.117 19.266 0.102 1 90.94 376 ILE A C 1
ATOM 3076 O O . ILE A 1 376 ? 10.203 18.875 0.546 1 90.94 376 ILE A O 1
ATOM 3080 N N . ARG A 1 377 ? 8.773 19.172 -1.134 1 90 377 ARG A N 1
ATOM 3081 C CA . ARG A 1 377 ? 9.688 18.547 -2.092 1 90 377 ARG A CA 1
ATOM 3082 C C . ARG A 1 377 ? 10.945 19.375 -2.281 1 90 377 ARG A C 1
ATOM 3084 O O . ARG A 1 377 ? 12.031 18.844 -2.469 1 90 377 ARG A O 1
ATOM 3091 N N . SER A 1 378 ? 10.742 20.672 -2.301 1 90.88 378 SER A N 1
ATOM 3092 C CA . SER A 1 378 ? 11.891 21.562 -2.414 1 90.88 378 SER A CA 1
ATOM 3093 C C . SER A 1 378 ? 12.82 21.438 -1.213 1 90.88 378 SER A C 1
ATOM 3095 O O . SER A 1 378 ? 14.047 21.484 -1.357 1 90.88 378 SER A O 1
ATOM 3097 N N . ILE A 1 379 ? 12.266 21.297 -0.088 1 92.44 379 ILE A N 1
ATOM 3098 C CA . ILE A 1 379 ? 13.055 21.109 1.125 1 92.44 379 ILE A CA 1
ATOM 3099 C C . ILE A 1 379 ? 13.82 19.781 1.041 1 92.44 379 ILE A C 1
ATOM 3101 O O . ILE A 1 379 ? 15.008 19.734 1.37 1 92.44 379 ILE A O 1
ATOM 3105 N N . TYR A 1 380 ? 13.234 18.844 0.573 1 92.81 380 TYR A N 1
ATOM 3106 C CA . TYR A 1 380 ? 13.867 17.531 0.438 1 92.81 380 TYR A CA 1
ATOM 3107 C C . TYR A 1 380 ? 15.055 17.594 -0.516 1 92.81 380 TYR A C 1
ATOM 3109 O O . TYR A 1 380 ? 16.109 17.031 -0.233 1 92.81 380 TYR A O 1
ATOM 3117 N N . ARG A 1 381 ? 14.781 18.203 -1.605 1 91.75 381 ARG A N 1
ATOM 3118 C CA . ARG A 1 381 ? 15.844 18.328 -2.602 1 91.75 381 ARG A CA 1
ATOM 3119 C C . ARG A 1 381 ? 17.031 19.094 -2.041 1 91.75 381 ARG A C 1
ATOM 3121 O O . ARG A 1 381 ? 18.188 18.781 -2.369 1 91.75 381 ARG A O 1
ATOM 3128 N N . THR A 1 382 ? 16.781 20.094 -1.229 1 92 382 THR A N 1
ATOM 3129 C CA . THR A 1 382 ? 17.844 20.891 -0.631 1 92 382 THR A CA 1
ATOM 3130 C C . THR A 1 382 ? 18.594 20.094 0.419 1 92 382 THR A C 1
ATOM 3132 O O . THR A 1 382 ? 19.812 20.234 0.565 1 92 382 THR A O 1
ATOM 3135 N N . LEU A 1 383 ? 17.938 19.188 1.079 1 93.38 383 LEU A N 1
ATOM 3136 C CA . LEU A 1 383 ? 18.562 18.453 2.18 1 93.38 383 LEU A CA 1
ATOM 3137 C C . LEU A 1 383 ? 19.234 17.188 1.677 1 93.38 383 LEU A C 1
ATOM 3139 O O . LEU A 1 383 ? 20.125 16.641 2.336 1 93.38 383 LEU A O 1
ATOM 3143 N N . LEU A 1 384 ? 18.859 16.672 0.573 1 91.75 384 LEU A N 1
ATOM 3144 C CA . LEU A 1 384 ? 19.297 15.375 0.053 1 91.75 384 LEU A CA 1
ATOM 3145 C C . LEU A 1 384 ? 20.812 15.312 -0.063 1 91.75 384 LEU A C 1
ATOM 3147 O O . LEU A 1 384 ? 21.438 14.344 0.37 1 91.75 384 LEU A O 1
ATOM 3151 N N . PRO A 1 385 ? 21.406 16.438 -0.596 1 90.25 385 PRO A N 1
ATOM 3152 C CA . PRO A 1 385 ? 22.859 16.375 -0.719 1 90.25 385 PRO A CA 1
ATOM 3153 C C . PRO A 1 385 ? 23.578 16.422 0.633 1 90.25 385 PRO A C 1
ATOM 3155 O O . PRO A 1 385 ? 24.734 16.016 0.736 1 90.25 385 PRO A O 1
ATOM 3158 N N . LEU A 1 386 ? 22.969 16.859 1.659 1 91.5 386 LEU A N 1
ATOM 3159 C CA . LEU A 1 386 ? 23.578 16.984 2.979 1 91.5 386 LEU A CA 1
ATOM 3160 C C . LEU A 1 386 ? 23.391 15.719 3.793 1 91.5 386 LEU A C 1
ATOM 3162 O O . LEU A 1 386 ? 24 15.562 4.852 1 91.5 386 LEU A O 1
ATOM 3166 N N . MET A 1 387 ? 22.641 14.797 3.299 1 90.56 387 MET A N 1
ATOM 3167 C CA . MET A 1 387 ? 22.359 13.562 4.016 1 90.56 387 MET A CA 1
ATOM 3168 C C . MET A 1 387 ? 23.266 12.43 3.533 1 90.56 387 MET A C 1
ATOM 3170 O O . MET A 1 387 ? 23.672 12.414 2.371 1 90.56 387 MET A O 1
ATOM 3174 N N . GLN A 1 388 ? 23.531 11.586 4.469 1 87.5 388 GLN A N 1
ATOM 3175 C CA . GLN A 1 388 ? 24.312 10.398 4.137 1 87.5 388 GLN A CA 1
ATOM 3176 C C . GLN A 1 388 ? 23.422 9.281 3.615 1 87.5 388 GLN A C 1
ATOM 3178 O O . GLN A 1 388 ? 22.203 9.406 3.617 1 87.5 388 GLN A O 1
ATOM 3183 N N . GLU A 1 389 ? 23.922 8.195 3.137 1 82.94 389 GLU A N 1
ATOM 3184 C CA . GLU A 1 389 ? 23.203 7.113 2.469 1 82.94 389 GLU A CA 1
ATOM 3185 C C . GLU A 1 389 ? 22.25 6.402 3.43 1 82.94 389 GLU A C 1
ATOM 3187 O O . GLU A 1 389 ? 21.172 5.949 3.029 1 82.94 389 GLU A O 1
ATOM 3192 N N . ASN A 1 390 ? 22.578 6.348 4.676 1 82.06 390 ASN A N 1
ATOM 3193 C CA . ASN A 1 390 ? 21.734 5.621 5.621 1 82.06 390 ASN A CA 1
ATOM 3194 C C . ASN A 1 390 ? 20.75 6.555 6.332 1 82.06 390 ASN A C 1
ATOM 3196 O O . ASN A 1 390 ? 20.047 6.141 7.246 1 82.06 390 ASN A O 1
ATOM 3200 N N . GLU A 1 391 ? 20.719 7.82 5.914 1 88.5 391 GLU A N 1
ATOM 3201 C CA . GLU A 1 391 ? 19.828 8.789 6.543 1 88.5 391 GLU A CA 1
ATOM 3202 C C . GLU A 1 391 ? 18.609 9.055 5.672 1 88.5 391 GLU A C 1
ATOM 3204 O O . GLU A 1 391 ? 18.672 8.945 4.445 1 88.5 391 GLU A O 1
ATOM 3209 N N . LYS A 1 392 ? 17.469 9.18 6.309 1 90.5 392 LYS A N 1
ATOM 3210 C CA . LYS A 1 392 ? 16.234 9.359 5.562 1 90.5 392 LYS A CA 1
ATOM 3211 C C . LYS A 1 392 ? 15.391 10.484 6.164 1 90.5 392 LYS A C 1
ATOM 3213 O O . LYS A 1 392 ? 15.555 10.828 7.336 1 90.5 392 LYS A O 1
ATOM 3218 N N . LEU A 1 393 ? 14.555 11.031 5.32 1 93 393 LEU A N 1
ATOM 3219 C CA . LEU A 1 393 ? 13.578 12.047 5.699 1 93 393 LEU A CA 1
ATOM 3220 C C . LEU A 1 393 ? 12.164 11.477 5.664 1 93 393 LEU A C 1
ATOM 3222 O O . LEU A 1 393 ? 11.75 10.898 4.66 1 93 393 LEU A O 1
ATOM 3226 N N . TYR A 1 394 ? 11.469 11.609 6.793 1 91.94 394 TYR A N 1
ATOM 3227 C CA . TYR A 1 394 ? 10.117 11.078 6.906 1 91.94 394 TYR A CA 1
ATOM 3228 C C . TYR A 1 394 ? 9.094 12.203 7.012 1 91.94 394 TYR A C 1
ATOM 3230 O O . TYR A 1 394 ? 9.367 13.25 7.609 1 91.94 394 TYR A O 1
ATOM 3238 N N . GLN A 1 395 ? 7.914 11.953 6.43 1 89.75 395 GLN A N 1
ATOM 3239 C CA . GLN A 1 395 ? 6.828 12.922 6.523 1 89.75 395 GLN A CA 1
ATOM 3240 C C . GLN A 1 395 ? 5.938 12.641 7.73 1 89.75 395 GLN A C 1
ATOM 3242 O O . GLN A 1 395 ? 5.453 11.516 7.902 1 89.75 395 GLN A O 1
ATOM 3247 N N . LEU A 1 396 ? 5.867 13.57 8.641 1 84.44 396 LEU A N 1
ATOM 3248 C CA . LEU A 1 396 ? 4.961 13.492 9.781 1 84.44 396 LEU A CA 1
ATOM 3249 C C . LEU A 1 396 ? 3.672 14.258 9.508 1 84.44 396 LEU A C 1
ATOM 3251 O O . LEU A 1 396 ? 3.607 15.062 8.57 1 84.44 396 LEU A O 1
ATOM 3255 N N . PRO A 1 397 ? 2.648 13.867 10.25 1 75.19 397 PRO A N 1
ATOM 3256 C CA . PRO A 1 397 ? 1.409 14.617 10.047 1 75.19 397 PRO A CA 1
ATOM 3257 C C . PRO A 1 397 ? 1.562 16.109 10.375 1 75.19 397 PRO A C 1
ATOM 3259 O O . PRO A 1 397 ? 2.283 16.469 11.312 1 75.19 397 PRO A O 1
ATOM 3262 N N . GLY A 1 398 ? 1.045 16.859 9.531 1 73.69 398 GLY A N 1
ATOM 3263 C CA . GLY A 1 398 ? 1.093 18.281 9.758 1 73.69 398 GLY A CA 1
ATOM 3264 C C . GLY A 1 398 ? 2.18 18.984 8.961 1 73.69 398 GLY A C 1
ATOM 3265 O O . GLY A 1 398 ? 2.371 18.688 7.777 1 73.69 398 GLY A O 1
ATOM 3266 N N . SER A 1 399 ? 2.824 19.922 9.641 1 79.06 399 SER A N 1
ATOM 3267 C CA . SER A 1 399 ? 3.857 20.75 9.016 1 79.06 399 SER A CA 1
ATOM 3268 C C . SER A 1 399 ? 5.246 20.359 9.516 1 79.06 399 SER A C 1
ATOM 3270 O O . SER A 1 399 ? 6.109 21.219 9.695 1 79.06 399 SER A O 1
ATOM 3272 N N . GLU A 1 400 ? 5.379 19.094 9.758 1 87.44 400 GLU A N 1
ATOM 3273 C CA . GLU A 1 400 ? 6.664 18.672 10.312 1 87.44 400 GLU A CA 1
ATOM 3274 C C . GLU A 1 400 ? 7.273 17.531 9.516 1 87.44 400 GLU A C 1
ATOM 3276 O O . GLU A 1 400 ? 6.551 16.766 8.867 1 87.44 400 GLU A O 1
ATOM 3281 N N . LEU A 1 401 ? 8.562 17.547 9.492 1 92.25 401 LEU A N 1
ATOM 3282 C CA . LEU A 1 401 ? 9.344 16.469 8.883 1 92.25 401 LEU A CA 1
ATOM 3283 C C . LEU A 1 401 ? 10.305 15.852 9.898 1 92.25 401 LEU A C 1
ATOM 3285 O O . LEU A 1 401 ? 10.75 16.531 10.828 1 92.25 401 LEU A O 1
ATOM 3289 N N . LEU A 1 402 ? 10.531 14.625 9.773 1 92.38 402 LEU A N 1
ATOM 3290 C CA . LEU A 1 402 ? 11.445 13.938 10.672 1 92.38 402 LEU A CA 1
ATOM 3291 C C . LEU A 1 402 ? 12.711 13.5 9.93 1 92.38 402 LEU A C 1
ATOM 3293 O O . LEU A 1 402 ? 12.625 12.781 8.93 1 92.38 402 LEU A O 1
ATOM 3297 N N . LEU A 1 403 ? 13.789 13.992 10.375 1 93 403 LEU A N 1
ATOM 3298 C CA . LEU A 1 403 ? 15.094 13.625 9.828 1 93 403 LEU A CA 1
ATOM 3299 C C . LEU A 1 403 ? 15.828 12.68 10.766 1 93 403 LEU A C 1
ATOM 3301 O O . LEU A 1 403 ? 16.016 12.992 11.945 1 93 403 LEU A O 1
ATOM 3305 N N . VAL A 1 404 ? 16.188 11.547 10.25 1 91.31 404 VAL A N 1
ATOM 3306 C CA . VAL A 1 404 ? 16.953 10.594 11.047 1 91.31 404 VAL A CA 1
ATOM 3307 C C . VAL A 1 404 ? 18.422 10.633 10.625 1 91.31 404 VAL A C 1
ATOM 3309 O O . VAL A 1 404 ? 18.75 10.273 9.492 1 91.31 404 VAL A O 1
ATOM 3312 N N . LEU A 1 405 ? 19.234 11.117 11.508 1 89.31 405 LEU A N 1
ATOM 3313 C CA . LEU A 1 405 ? 20.672 11.273 11.227 1 89.31 405 LEU A CA 1
ATOM 3314 C C . LEU A 1 405 ? 21.484 10.258 12.016 1 89.31 405 LEU A C 1
ATOM 3316 O O . LEU A 1 405 ? 21.078 9.828 13.102 1 89.31 405 LEU A O 1
ATOM 3320 N N . SER A 1 406 ? 22.516 9.844 11.305 1 84.81 406 SER A N 1
ATOM 3321 C CA . SER A 1 406 ? 23.469 8.945 11.953 1 84.81 406 SER A CA 1
ATOM 3322 C C . SER A 1 406 ? 24.797 9.648 12.211 1 84.81 406 SER A C 1
ATOM 3324 O O . SER A 1 406 ? 25.109 10.641 11.555 1 84.81 406 SER A O 1
ATOM 3326 N N . GLY A 1 407 ? 25.531 9.25 13.234 1 77.31 407 GLY A N 1
ATOM 3327 C CA . GLY A 1 407 ? 26.875 9.766 13.445 1 77.31 407 GLY A CA 1
ATOM 3328 C C . GLY A 1 407 ? 26.969 10.688 14.648 1 77.31 407 GLY A C 1
ATOM 3329 O O . GLY A 1 407 ? 25.969 10.938 15.328 1 77.31 407 GLY A O 1
ATOM 3330 N N . PRO A 1 408 ? 28.312 11.117 14.727 1 75.31 408 PRO A N 1
ATOM 3331 C CA . PRO A 1 408 ? 28.578 12.023 15.844 1 75.31 408 PRO A CA 1
ATOM 3332 C C . PRO A 1 408 ? 28.328 13.484 15.5 1 75.31 408 PRO A C 1
ATOM 3334 O O . PRO A 1 408 ? 28.156 13.828 14.32 1 75.31 408 PRO A O 1
ATOM 3337 N N . GLU A 1 409 ? 27.875 14.508 16.312 1 82.5 409 GLU A N 1
ATOM 3338 C CA . GLU A 1 409 ? 27.703 15.953 16.219 1 82.5 409 GLU A CA 1
ATOM 3339 C C . GLU A 1 409 ? 26.406 16.328 15.516 1 82.5 409 GLU A C 1
ATOM 3341 O O . GLU A 1 409 ? 26.406 17.109 14.57 1 82.5 409 GLU A O 1
ATOM 3346 N N . THR A 1 410 ? 25.438 15.727 15.852 1 85.94 410 THR A N 1
ATOM 3347 C CA . THR A 1 410 ? 24.125 15.945 15.266 1 85.94 410 THR A CA 1
ATOM 3348 C C . THR A 1 410 ? 23.734 17.422 15.352 1 85.94 410 THR A C 1
ATOM 3350 O O . THR A 1 410 ? 23.125 17.969 14.422 1 85.94 410 THR A O 1
ATOM 3353 N N . GLU A 1 411 ? 24.25 18.109 16.375 1 85.88 411 GLU A N 1
ATOM 3354 C CA . GLU A 1 411 ? 23.859 19.5 16.594 1 85.88 411 GLU A CA 1
ATOM 3355 C C . GLU A 1 411 ? 24.453 20.406 15.5 1 85.88 411 GLU A C 1
ATOM 3357 O O . GLU A 1 411 ? 23.734 21.234 14.93 1 85.88 411 GLU A O 1
ATOM 3362 N N . GLY A 1 412 ? 25.672 20.234 15.281 1 87.12 412 GLY A N 1
ATOM 3363 C CA . GLY A 1 412 ? 26.328 21.031 14.258 1 87.12 412 GLY A CA 1
ATOM 3364 C C . GLY A 1 412 ? 25.781 20.781 12.867 1 87.12 412 GLY A C 1
ATOM 3365 O O . GLY A 1 412 ? 25.547 21.734 12.102 1 87.12 412 GLY A O 1
ATOM 3366 N N . ARG A 1 413 ? 25.531 19.578 12.516 1 91.12 413 ARG A N 1
ATOM 3367 C CA . ARG A 1 413 ? 25.016 19.219 11.195 1 91.12 413 ARG A CA 1
ATOM 3368 C C . ARG A 1 413 ? 23.594 19.75 11.008 1 91.12 413 ARG A C 1
ATOM 3370 O O . ARG A 1 413 ? 23.266 20.281 9.938 1 91.12 413 ARG A O 1
ATOM 3377 N N . LEU A 1 414 ? 22.844 19.562 12.055 1 91.62 414 LEU A N 1
ATOM 3378 C CA . LEU A 1 414 ? 21.469 20.016 11.977 1 91.62 414 LEU A CA 1
ATOM 3379 C C . LEU A 1 414 ? 21.406 21.547 11.859 1 91.62 414 LEU A C 1
ATOM 3381 O O . LEU A 1 414 ? 20.562 22.078 11.117 1 91.62 414 LEU A O 1
ATOM 3385 N N . GLN A 1 415 ? 22.25 22.188 12.594 1 89.19 415 GLN A N 1
ATOM 3386 C CA . GLN A 1 415 ? 22.312 23.656 12.5 1 89.19 415 GLN A CA 1
ATOM 3387 C C . GLN A 1 415 ? 22.719 24.094 11.102 1 89.19 415 GLN A C 1
ATOM 3389 O O . GLN A 1 415 ? 22.172 25.062 10.57 1 89.19 415 GLN A O 1
ATOM 3394 N N . HIS A 1 416 ? 23.609 23.406 10.633 1 91.19 416 HIS A N 1
ATOM 3395 C CA . HIS A 1 416 ? 24.047 23.719 9.273 1 91.19 416 HIS A CA 1
ATOM 3396 C C . HIS A 1 416 ? 22.891 23.547 8.289 1 91.19 416 HIS A C 1
ATOM 3398 O O . HIS A 1 416 ? 22.703 24.359 7.387 1 91.19 416 HIS A O 1
ATOM 3404 N N . MET A 1 417 ? 22.172 22.547 8.414 1 92.56 417 MET A N 1
ATOM 3405 C CA . MET A 1 417 ? 21.047 22.281 7.527 1 92.56 417 MET A CA 1
ATOM 3406 C C . MET A 1 417 ? 19.984 23.375 7.645 1 92.56 417 MET A C 1
ATOM 3408 O O . MET A 1 417 ? 19.453 23.828 6.633 1 92.56 417 MET A O 1
ATOM 3412 N N . VAL A 1 418 ? 19.688 23.734 8.844 1 90.12 418 VAL A N 1
ATOM 3413 C CA . VAL A 1 418 ? 18.688 24.766 9.07 1 90.12 418 VAL A CA 1
ATOM 3414 C C . VAL A 1 418 ? 19.156 26.094 8.492 1 90.12 418 VAL A C 1
ATOM 3416 O O . VAL A 1 418 ? 18.359 26.844 7.934 1 90.12 418 VAL A O 1
ATOM 3419 N N . ASN A 1 419 ? 20.422 26.328 8.602 1 87.12 419 ASN A N 1
ATOM 3420 C CA . ASN A 1 419 ? 20.969 27.562 8.047 1 87.12 419 ASN A CA 1
ATOM 3421 C C . ASN A 1 419 ? 20.859 27.609 6.527 1 87.12 419 ASN A C 1
ATOM 3423 O O . ASN A 1 419 ? 20.547 28.656 5.949 1 87.12 419 ASN A O 1
ATOM 3427 N N . ILE A 1 420 ? 21.047 26.547 5.965 1 90.12 420 ILE A N 1
ATOM 3428 C CA . ILE A 1 420 ? 20.953 26.469 4.512 1 90.12 420 ILE A CA 1
ATOM 3429 C C . ILE A 1 420 ? 19.5 26.672 4.082 1 90.12 420 ILE A C 1
ATOM 3431 O O . ILE A 1 420 ? 19.234 27.375 3.098 1 90.12 420 ILE A O 1
ATOM 3435 N N . LEU A 1 421 ? 18.625 26.109 4.758 1 89.94 421 LEU A N 1
ATOM 3436 C CA . LEU A 1 421 ? 17.219 26.25 4.422 1 89.94 421 LEU A CA 1
ATOM 3437 C C . LEU A 1 421 ? 16.75 27.688 4.59 1 89.94 421 LEU A C 1
ATOM 3439 O O . LEU A 1 421 ? 15.961 28.188 3.789 1 89.94 421 LEU A O 1
ATOM 3443 N N . ASN A 1 422 ? 17.25 28.266 5.609 1 80.31 422 ASN A N 1
ATOM 3444 C CA . ASN A 1 422 ? 16.859 29.641 5.871 1 80.31 422 ASN A CA 1
ATOM 3445 C C . ASN A 1 422 ? 17.469 30.594 4.848 1 80.31 422 ASN A C 1
ATOM 3447 O O . ASN A 1 422 ? 16.938 31.688 4.621 1 80.31 422 ASN A O 1
ATOM 3451 N N . SER A 1 423 ? 18.516 30.203 4.309 1 78.12 423 SER A N 1
ATOM 3452 C CA . SER A 1 423 ? 19.203 31.062 3.342 1 78.12 423 SER A CA 1
ATOM 3453 C C . SER A 1 423 ? 18.562 30.953 1.96 1 78.12 423 SER A C 1
ATOM 3455 O O . SER A 1 423 ? 18.688 31.859 1.139 1 78.12 423 SER A O 1
ATOM 3457 N N . ARG A 1 424 ? 17.859 29.844 1.724 1 78.44 424 ARG A N 1
ATOM 3458 C CA . ARG A 1 424 ? 17.266 29.609 0.409 1 78.44 424 ARG A CA 1
ATOM 3459 C C . ARG A 1 424 ? 15.766 29.906 0.426 1 78.44 424 ARG A C 1
ATOM 3461 O O . ARG A 1 424 ? 15.055 29.484 1.341 1 78.44 424 ARG A O 1
ATOM 3468 N N . GLN A 1 425 ? 15.391 30.75 -0.475 1 77.31 425 GLN A N 1
ATOM 3469 C CA . GLN A 1 425 ? 13.969 31.047 -0.586 1 77.31 425 GLN A CA 1
ATOM 3470 C C . GLN A 1 425 ? 13.297 30.141 -1.619 1 77.31 425 GLN A C 1
ATOM 3472 O O . GLN A 1 425 ? 13.852 29.906 -2.695 1 77.31 425 GLN A O 1
ATOM 3477 N N . ILE A 1 426 ? 12.211 29.5 -1.205 1 84 426 ILE A N 1
ATOM 3478 C CA . ILE A 1 426 ? 11.445 28.672 -2.119 1 84 426 ILE A CA 1
ATOM 3479 C C . ILE A 1 426 ? 10.453 29.516 -2.898 1 84 426 ILE A C 1
ATOM 3481 O O . ILE A 1 426 ? 9.805 30.406 -2.328 1 84 426 ILE A O 1
ATOM 3485 N N . HIS A 1 427 ? 10.453 29.312 -4.18 1 78.62 427 HIS A N 1
ATOM 3486 C CA . HIS A 1 427 ? 9.586 30.109 -5.047 1 78.62 427 HIS A CA 1
ATOM 3487 C C . HIS A 1 427 ? 8.398 29.281 -5.539 1 78.62 427 HIS A C 1
ATOM 3489 O O . HIS A 1 427 ? 8.555 28.094 -5.84 1 78.62 427 HIS A O 1
ATOM 3495 N N . TRP A 1 428 ? 7.23 29.828 -5.359 1 73.62 428 TRP A N 1
ATOM 3496 C CA . TRP A 1 428 ? 6.016 29.25 -5.934 1 73.62 428 TRP A CA 1
ATOM 3497 C C . TRP A 1 428 ? 5.371 30.219 -6.922 1 73.62 428 TRP A C 1
ATOM 3499 O O . TRP A 1 428 ? 4.984 31.328 -6.555 1 73.62 428 TRP A O 1
ATOM 3509 N N . ASN A 1 429 ? 5.141 29.766 -8.062 1 62.81 429 ASN A N 1
ATOM 3510 C CA . ASN A 1 429 ? 4.574 30.594 -9.125 1 62.81 429 ASN A CA 1
ATOM 3511 C C . ASN A 1 429 ? 5.164 32 -9.109 1 62.81 429 ASN A C 1
ATOM 3513 O O . ASN A 1 429 ? 4.426 33 -9.094 1 62.81 429 ASN A O 1
ATOM 3517 N N . ASN A 1 430 ? 6.562 32.125 -8.945 1 54.53 430 ASN A N 1
ATOM 3518 C CA . ASN A 1 430 ? 7.363 33.344 -9.023 1 54.53 430 ASN A CA 1
ATOM 3519 C C . ASN A 1 430 ? 7.195 34.219 -7.777 1 54.53 430 ASN A C 1
ATOM 3521 O O . ASN A 1 430 ? 7.527 35.406 -7.789 1 54.53 430 ASN A O 1
ATOM 3525 N N . THR A 1 431 ? 6.449 33.656 -6.844 1 53.56 431 THR A N 1
ATOM 3526 C CA . THR A 1 431 ? 6.336 34.312 -5.559 1 53.56 431 THR A CA 1
ATOM 3527 C C . THR A 1 431 ? 7.227 33.656 -4.512 1 53.56 431 THR A C 1
ATOM 3529 O O . THR A 1 431 ? 7.219 32.438 -4.375 1 53.56 431 THR A O 1
ATOM 3532 N N . GLY A 1 432 ? 8.133 34.469 -4.027 1 63.56 432 GLY A N 1
ATOM 3533 C CA . GLY A 1 432 ? 8.969 33.938 -2.965 1 63.56 432 GLY A CA 1
ATOM 3534 C C . GLY A 1 432 ? 8.211 33.688 -1.674 1 63.56 432 GLY A C 1
ATOM 3535 O O . GLY A 1 432 ? 7.449 34.562 -1.229 1 63.56 432 GLY A O 1
ATOM 3536 N N . LEU A 1 433 ? 8.258 32.469 -1.257 1 66.88 433 LEU A N 1
ATOM 3537 C CA . LEU A 1 433 ? 7.574 32.094 -0.026 1 66.88 433 LEU A CA 1
ATOM 3538 C C . LEU A 1 433 ? 8.5 32.25 1.179 1 66.88 433 LEU A C 1
ATOM 3540 O O . LEU A 1 433 ? 9.656 31.812 1.139 1 66.88 433 LEU A O 1
ATOM 3544 N N . ASP A 1 434 ? 8.172 33 2.154 1 61.94 434 ASP A N 1
ATOM 3545 C CA . ASP A 1 434 ? 8.969 33.188 3.367 1 61.94 434 ASP A CA 1
ATOM 3546 C C . ASP A 1 434 ? 8.594 32.156 4.422 1 61.94 434 ASP A C 1
ATOM 3548 O O . ASP A 1 434 ? 7.555 32.281 5.078 1 61.94 434 ASP A O 1
ATOM 3552 N N . MET A 1 435 ? 9.359 31.141 4.438 1 74.88 435 MET A N 1
ATOM 3553 C CA . MET A 1 435 ? 9.117 30.094 5.418 1 74.88 435 MET A CA 1
ATOM 3554 C C . MET A 1 435 ? 10.227 30.047 6.465 1 74.88 435 MET A C 1
ATOM 3556 O O . MET A 1 435 ? 11.383 30.375 6.164 1 74.88 435 MET A O 1
ATOM 3560 N N . GLY A 1 436 ? 9.883 29.922 7.777 1 76.06 436 GLY A N 1
ATOM 3561 C CA . GLY A 1 436 ? 10.844 29.703 8.844 1 76.06 436 GLY A CA 1
ATOM 3562 C C . GLY A 1 436 ? 11.023 28.234 9.18 1 76.06 436 GLY A C 1
ATOM 3563 O O . GLY A 1 436 ? 10.094 27.438 9.016 1 76.06 436 GLY A O 1
ATOM 3564 N N . TYR A 1 437 ? 12.273 27.969 9.508 1 87.75 437 TYR A N 1
ATOM 3565 C CA . TYR A 1 437 ? 12.547 26.578 9.844 1 87.75 437 TYR A CA 1
ATOM 3566 C C . TYR A 1 437 ? 13.062 26.453 11.266 1 87.75 437 TYR A C 1
ATOM 3568 O O . TYR A 1 437 ? 13.859 27.281 11.727 1 87.75 437 TYR A O 1
ATOM 3576 N N . GLY A 1 438 ? 12.469 25.578 11.992 1 85.88 438 GLY A N 1
ATOM 3577 C CA . GLY A 1 438 ? 12.938 25.172 13.312 1 85.88 438 GLY A CA 1
ATOM 3578 C C . GLY A 1 438 ? 13.211 23.688 13.414 1 85.88 438 GLY A C 1
ATOM 3579 O O . GLY A 1 438 ? 12.547 22.875 12.766 1 85.88 438 GLY A O 1
ATOM 3580 N N . ALA A 1 439 ? 14.297 23.406 14.18 1 90.56 439 ALA A N 1
ATOM 3581 C CA . ALA A 1 439 ? 14.641 21.984 14.273 1 90.56 439 ALA A CA 1
ATOM 3582 C C . ALA A 1 439 ? 15.031 21.625 15.703 1 90.56 439 ALA A C 1
ATOM 3584 O O . ALA A 1 439 ? 15.523 22.453 16.453 1 90.56 439 ALA A O 1
ATOM 3585 N N . ALA A 1 440 ? 14.703 20.484 16.094 1 88.81 440 ALA A N 1
ATOM 3586 C CA . ALA A 1 440 ? 15.086 19.891 17.359 1 88.81 440 ALA A CA 1
ATOM 3587 C C . ALA A 1 440 ? 15.531 18.438 17.172 1 88.81 440 ALA A C 1
ATOM 3589 O O . ALA A 1 440 ? 15.125 17.781 16.219 1 88.81 440 ALA A O 1
ATOM 3590 N N . TRP A 1 441 ? 16.453 18 17.984 1 89.62 441 TRP A N 1
ATOM 3591 C CA . TRP A 1 441 ? 16.922 16.625 17.812 1 89.62 441 TRP A CA 1
ATOM 3592 C C . TRP A 1 441 ? 17.016 15.906 19.156 1 89.62 441 TRP A C 1
ATOM 3594 O O . TRP A 1 441 ? 17.047 16.547 20.203 1 89.62 441 TRP A O 1
ATOM 3604 N N . GLY A 1 442 ? 16.812 14.617 19.109 1 86.38 442 GLY A N 1
ATOM 3605 C CA . GLY A 1 442 ? 16.922 13.727 20.25 1 86.38 442 GLY A CA 1
ATOM 3606 C C . GLY A 1 442 ? 17.375 12.328 19.875 1 86.38 442 GLY A C 1
ATOM 3607 O O . GLY A 1 442 ? 17.203 11.898 18.734 1 86.38 442 GLY A O 1
ATOM 3608 N N . ARG A 1 443 ? 18.062 11.711 20.906 1 87.06 443 ARG A N 1
ATOM 3609 C CA . ARG A 1 443 ? 18.531 10.352 20.672 1 87.06 443 ARG A CA 1
ATOM 3610 C C . ARG A 1 443 ? 17.453 9.328 20.953 1 87.06 443 ARG A C 1
ATOM 3612 O O . ARG A 1 443 ? 16.734 9.445 21.953 1 87.06 443 ARG A O 1
ATOM 3619 N N . PHE A 1 444 ? 17.25 8.438 20.062 1 83.94 444 PHE A 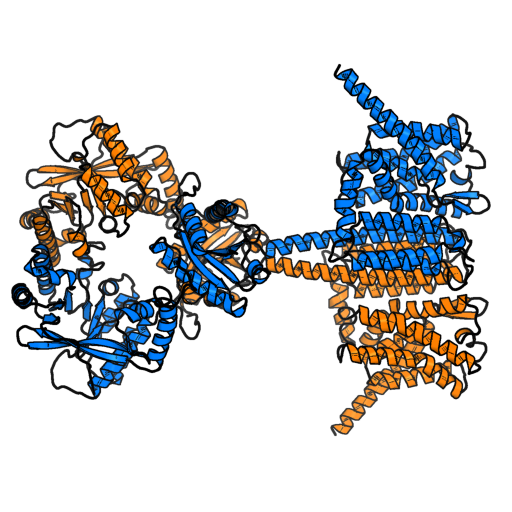N 1
ATOM 3620 C CA . PHE A 1 444 ? 16.25 7.391 20.203 1 83.94 444 PHE A CA 1
ATOM 3621 C C . PHE A 1 444 ? 16.828 6.172 20.906 1 83.94 444 PHE A C 1
ATOM 3623 O O . PHE A 1 444 ? 17.953 5.742 20.594 1 83.94 444 PHE A O 1
ATOM 3630 N N . ASP A 1 445 ? 16.109 5.633 21.922 1 75.19 445 ASP A N 1
ATOM 3631 C CA . ASP A 1 445 ? 16.594 4.527 22.734 1 75.19 445 ASP A CA 1
ATOM 3632 C C . ASP A 1 445 ? 16.312 3.186 22.062 1 75.19 445 ASP A C 1
ATOM 3634 O O . ASP A 1 445 ? 16.797 2.148 22.516 1 75.19 445 ASP A O 1
ATOM 3638 N N . GLY A 1 446 ? 15.594 3.133 21 1 75.06 446 GLY A N 1
ATOM 3639 C CA . GLY A 1 446 ? 15.344 1.885 20.297 1 75.06 446 GLY A CA 1
ATOM 3640 C C . GLY A 1 446 ? 14 1.268 20.641 1 75.06 446 GLY A C 1
ATOM 3641 O O . GLY A 1 446 ? 13.57 0.309 19.984 1 75.06 446 GLY A O 1
ATOM 3642 N N . ASN A 1 447 ? 13.32 1.817 21.641 1 73.12 447 ASN A N 1
ATOM 3643 C CA . ASN A 1 447 ? 12.031 1.278 22.047 1 73.12 447 ASN A CA 1
ATOM 3644 C C . ASN A 1 447 ? 10.875 1.948 21.297 1 73.12 447 ASN A C 1
ATOM 3646 O O . ASN A 1 447 ? 10.758 3.174 21.312 1 73.12 447 ASN A O 1
ATOM 3650 N N . GLN A 1 448 ? 10.031 1.146 20.641 1 74.5 448 GLN A N 1
ATOM 3651 C CA . GLN A 1 448 ? 8.914 1.624 19.828 1 74.5 448 GLN A CA 1
ATOM 3652 C C . GLN A 1 448 ? 7.875 2.334 20.688 1 74.5 448 GLN A C 1
ATOM 3654 O O . GLN A 1 448 ? 7.188 3.244 20.219 1 74.5 448 GLN A O 1
ATOM 3659 N N . GLU A 1 449 ? 7.777 1.941 21.938 1 68.25 449 GLU A N 1
ATOM 3660 C CA . GLU A 1 449 ? 6.762 2.533 22.797 1 68.25 449 GLU A CA 1
ATOM 3661 C C . GLU A 1 449 ? 7.117 3.973 23.156 1 68.25 449 GLU A C 1
ATOM 3663 O O . GLU A 1 449 ? 6.234 4.785 23.438 1 68.25 449 GLU A O 1
ATOM 3668 N N . THR A 1 450 ? 8.422 4.258 23.031 1 72.31 450 THR A N 1
ATOM 3669 C CA . THR A 1 450 ? 8.867 5.594 23.422 1 72.31 450 THR A CA 1
ATOM 3670 C C . THR A 1 450 ? 8.969 6.5 22.203 1 72.31 450 THR A C 1
ATOM 3672 O O . THR A 1 450 ? 9.258 7.691 22.328 1 72.31 450 THR A O 1
ATOM 3675 N N . LEU A 1 451 ? 8.688 5.977 21.047 1 78 451 LEU A N 1
ATOM 3676 C CA . LEU A 1 451 ? 8.859 6.742 19.828 1 78 451 LEU A CA 1
ATOM 3677 C C . LEU A 1 451 ? 7.836 7.871 19.734 1 78 451 LEU A C 1
ATOM 3679 O O . LEU A 1 451 ? 8.188 9.016 19.453 1 78 451 LEU A O 1
ATOM 3683 N N . GLN A 1 452 ? 6.598 7.547 20.047 1 73.12 452 GLN A N 1
ATOM 3684 C CA . GLN A 1 452 ? 5.535 8.531 19.875 1 73.12 452 GLN A CA 1
ATOM 3685 C C . GLN A 1 452 ? 5.695 9.688 20.859 1 73.12 452 GLN A C 1
ATOM 3687 O O . GLN A 1 452 ? 5.613 10.852 20.484 1 73.12 452 GLN A O 1
ATOM 3692 N N . PRO A 1 453 ? 6.051 9.312 22.109 1 67.75 453 PRO A N 1
ATOM 3693 C CA . PRO A 1 453 ? 6.309 10.422 23.031 1 67.75 453 PRO A CA 1
ATOM 3694 C C . PRO A 1 453 ? 7.535 11.242 22.641 1 67.75 453 PRO A C 1
ATOM 3696 O O . PRO A 1 453 ? 7.543 12.469 22.812 1 67.75 453 PRO A O 1
ATOM 3699 N N . LEU A 1 454 ? 8.516 10.609 22.156 1 76.69 454 LEU A N 1
ATOM 3700 C CA . LEU A 1 454 ? 9.711 11.312 21.719 1 76.69 454 LEU A CA 1
ATOM 3701 C C . LEU A 1 454 ? 9.375 12.289 20.594 1 76.69 454 LEU A C 1
ATOM 3703 O O . LEU A 1 454 ? 9.82 13.445 20.609 1 76.69 454 LEU A O 1
ATOM 3707 N N . LEU A 1 455 ? 8.586 11.883 19.734 1 80.81 455 LEU A N 1
ATOM 3708 C CA . LEU A 1 455 ? 8.219 12.734 18.609 1 80.81 455 LEU A CA 1
ATOM 3709 C C . LEU A 1 455 ? 7.367 13.914 19.062 1 80.81 455 LEU A C 1
ATOM 3711 O O . LEU A 1 455 ? 7.473 15.016 18.516 1 80.81 455 LEU A O 1
ATOM 3715 N N . GLY A 1 456 ? 6.539 13.609 20 1 71.75 456 GLY A N 1
ATOM 3716 C CA . GLY A 1 456 ? 5.762 14.703 20.562 1 71.75 456 GLY A CA 1
ATOM 3717 C C . GLY A 1 456 ? 6.617 15.773 21.219 1 71.75 456 GLY A C 1
ATOM 3718 O O . GLY A 1 456 ? 6.387 16.969 21.016 1 71.75 456 GLY A O 1
ATOM 3719 N N . GLN A 1 457 ? 7.617 15.336 21.859 1 70 457 GLN A N 1
ATOM 3720 C CA . GLN A 1 457 ? 8.523 16.266 22.531 1 70 457 GLN A CA 1
ATOM 3721 C C . GLN A 1 457 ? 9.375 17.031 21.531 1 70 457 GLN A C 1
ATOM 3723 O O . GLN A 1 457 ? 9.594 18.234 21.688 1 70 457 GLN A O 1
ATOM 3728 N N . LEU A 1 458 ? 9.805 16.375 20.656 1 81.62 458 LEU A N 1
ATOM 3729 C CA . LEU A 1 458 ? 10.633 17.016 19.625 1 81.62 458 LEU A CA 1
ATOM 3730 C C . LEU A 1 458 ? 9.828 18.031 18.828 1 81.62 458 LEU A C 1
ATOM 3732 O O . LEU A 1 458 ? 10.352 19.078 18.453 1 81.62 458 LEU A O 1
ATOM 3736 N N . SER A 1 459 ? 8.609 17.703 18.562 1 79.94 459 SER A N 1
ATOM 3737 C CA . SER A 1 459 ? 7.742 18.641 17.844 1 79.94 459 SER A CA 1
ATOM 3738 C C . SER A 1 459 ? 7.562 19.938 18.625 1 79.94 459 SER A C 1
ATOM 3740 O O . SER A 1 459 ? 7.621 21.031 18.047 1 79.94 459 SER A O 1
ATOM 3742 N N . TRP A 1 460 ? 7.441 19.719 19.828 1 68.12 460 TRP A N 1
ATOM 3743 C CA . TRP A 1 460 ? 7.293 20.891 20.688 1 68.12 460 TRP A CA 1
ATOM 3744 C C . TRP A 1 460 ? 8.57 21.719 20.703 1 68.12 460 TRP A C 1
ATOM 3746 O O . TRP A 1 460 ? 8.523 22.953 20.594 1 68.12 460 TRP A O 1
ATOM 3756 N N . LEU A 1 461 ? 9.641 21.125 20.828 1 74.38 461 LEU A N 1
ATOM 3757 C CA . LEU A 1 461 ? 10.93 21.797 20.875 1 74.38 461 LEU A CA 1
ATOM 3758 C C . LEU A 1 461 ? 11.227 22.484 19.547 1 74.38 461 LEU A C 1
ATOM 3760 O O . LEU A 1 461 ? 11.828 23.562 19.516 1 74.38 461 LEU A O 1
ATOM 3764 N N . ALA A 1 462 ? 10.836 21.891 18.531 1 83.19 462 ALA A N 1
ATOM 3765 C CA . ALA A 1 462 ? 11.07 22.469 17.219 1 83.19 462 ALA A CA 1
ATOM 3766 C C . ALA A 1 462 ? 10.258 23.75 17.031 1 83.19 462 ALA A C 1
ATOM 3768 O O . ALA A 1 462 ? 10.711 24.688 16.359 1 83.19 462 ALA A O 1
ATOM 3769 N N . GLU A 1 463 ? 9.102 23.688 17.531 1 73.69 463 GLU A N 1
ATOM 3770 C CA . GLU A 1 463 ? 8.281 24.906 17.453 1 73.69 463 GLU A CA 1
ATOM 3771 C C . GLU A 1 463 ? 8.938 26.062 18.203 1 73.69 463 GLU A C 1
ATOM 3773 O O . GLU A 1 463 ? 8.914 27.203 17.734 1 73.69 463 GLU A O 1
ATOM 3778 N N . GLN A 1 464 ? 9.57 25.703 19.281 1 67.56 464 GLN A N 1
ATOM 3779 C CA . GLN A 1 464 ? 10.258 26.719 20.078 1 67.56 464 GLN A CA 1
ATOM 3780 C C . GLN A 1 464 ? 11.5 27.234 19.359 1 67.56 464 GLN A C 1
ATOM 3782 O O . GLN A 1 464 ? 11.844 28.406 19.484 1 67.56 464 GLN A O 1
ATOM 3787 N N . SER A 1 465 ? 12.039 26.422 18.641 1 77.62 465 SER A N 1
ATOM 3788 C CA . SER A 1 465 ? 13.281 26.766 17.953 1 77.62 465 SER A CA 1
ATOM 3789 C C . SER A 1 465 ? 13.016 27.719 16.781 1 77.62 465 SER A C 1
ATOM 3791 O O . SER A 1 465 ? 13.922 28.422 16.328 1 77.62 465 SER A O 1
ATOM 3793 N N . CYS A 1 466 ? 11.836 27.641 16.281 1 72.88 466 CYS A N 1
ATOM 3794 C CA . CYS A 1 466 ? 11.516 28.531 15.18 1 72.88 466 CYS A CA 1
ATOM 3795 C C . CYS A 1 466 ? 11.641 30 15.602 1 72.88 466 CYS A C 1
ATOM 3797 O O . CYS A 1 466 ? 12.047 30.844 14.805 1 72.88 466 CYS A O 1
ATOM 3799 N N . ALA A 1 467 ? 11.375 30.219 16.859 1 57.69 467 ALA A N 1
ATOM 3800 C CA . ALA A 1 467 ? 11.43 31.594 17.359 1 57.69 467 ALA A CA 1
ATOM 3801 C C . ALA A 1 467 ? 12.875 32.031 17.578 1 57.69 467 ALA A C 1
ATOM 3803 O O . ALA A 1 467 ? 13.203 33.219 17.375 1 57.69 467 ALA A O 1
ATOM 3804 N N . HIS A 1 468 ? 13.781 31.125 17.891 1 57.06 468 HIS A N 1
ATOM 3805 C CA . HIS A 1 468 ? 15.133 31.484 18.281 1 57.06 468 HIS A CA 1
ATOM 3806 C C . HIS A 1 468 ? 16.141 31.156 17.188 1 57.06 468 HIS A C 1
ATOM 3808 O O . HIS A 1 468 ? 17.312 31.531 17.281 1 57.06 468 HIS A O 1
ATOM 3814 N N . HIS A 1 469 ? 15.781 30.641 16.125 1 60.12 469 HIS A N 1
ATOM 3815 C CA . HIS A 1 469 ? 16.578 30.266 14.969 1 60.12 469 HIS A CA 1
ATOM 3816 C C . HIS A 1 469 ? 17.734 29.344 15.359 1 60.12 469 HIS A C 1
ATOM 3818 O O . HIS A 1 469 ? 18.797 29.359 14.734 1 60.12 469 HIS A O 1
ATOM 3824 N N . HIS A 1 470 ? 17.734 28.75 16.562 1 75.69 470 HIS A N 1
ATOM 3825 C CA . HIS A 1 470 ? 18.75 27.766 16.953 1 75.69 470 HIS A CA 1
ATOM 3826 C C . HIS A 1 470 ? 18.125 26.406 17.203 1 75.69 470 HIS A C 1
ATOM 3828 O O . HIS A 1 470 ? 17.016 26.297 17.719 1 75.69 470 HIS A O 1
ATOM 3834 N N . VAL A 1 471 ? 18.969 25.422 16.828 1 84.06 471 VAL A N 1
ATOM 3835 C CA . VAL A 1 471 ? 18.516 24.047 16.984 1 84.06 471 VAL A CA 1
ATOM 3836 C C . VAL A 1 471 ? 18.562 23.641 18.453 1 84.06 471 VAL A C 1
ATOM 3838 O O . VAL A 1 471 ? 19.484 24.031 19.188 1 84.06 471 VAL A O 1
ATOM 3841 N N . LEU A 1 472 ? 17.547 22.953 18.891 1 79.94 472 LEU A N 1
ATOM 3842 C CA . LEU A 1 472 ? 17.438 22.547 20.281 1 79.94 472 LEU A CA 1
ATOM 3843 C C . LEU A 1 472 ? 17.594 21.031 20.422 1 79.94 472 LEU A C 1
ATOM 3845 O O . LEU A 1 472 ? 17.172 20.281 19.547 1 79.94 472 LEU A O 1
ATOM 3849 N N . ALA A 1 473 ? 18.438 20.578 21.391 1 80.5 473 ALA A N 1
ATOM 3850 C CA . ALA A 1 473 ? 18.625 19.156 21.656 1 80.5 473 ALA A CA 1
ATOM 3851 C C . ALA A 1 473 ? 17.781 18.703 22.859 1 80.5 473 ALA A C 1
ATOM 3853 O O . ALA A 1 473 ? 17.609 19.453 23.812 1 80.5 473 ALA A O 1
ATOM 3854 N N . LEU A 1 474 ? 17.25 17.484 22.609 1 70.5 474 LEU A N 1
ATOM 3855 C CA . LEU A 1 474 ? 16.516 16.891 23.719 1 70.5 474 LEU A CA 1
ATOM 3856 C C . LEU A 1 474 ? 17.469 16.391 24.797 1 70.5 474 LEU A C 1
ATOM 3858 O O . LEU A 1 474 ? 17.172 16.469 26 1 70.5 474 LEU A O 1
ATOM 3862 N N . ASP A 1 475 ? 18.766 15.43 24.281 1 53.5 475 ASP A N 1
ATOM 3863 C CA . ASP A 1 475 ? 19.703 14.828 25.234 1 53.5 475 ASP A CA 1
ATOM 3864 C C . ASP A 1 475 ? 20.594 15.891 25.859 1 53.5 475 ASP A C 1
ATOM 3866 O O . ASP A 1 475 ? 21.516 15.562 26.625 1 53.5 475 ASP A O 1
ATOM 3870 N N . SER A 1 476 ? 21.297 16.641 25.125 1 41 476 SER A N 1
ATOM 3871 C CA . SER A 1 476 ? 22.375 17.375 25.812 1 41 476 SER A CA 1
ATOM 3872 C C . SER A 1 476 ? 22.016 17.625 27.266 1 41 476 SER A C 1
ATOM 3874 O O . SER A 1 476 ? 20.844 17.859 27.594 1 41 476 SER A O 1
ATOM 3876 N N . ARG A 1 477 ? 23.219 17.312 28.094 1 33.81 477 ARG A N 1
ATOM 3877 C CA . ARG A 1 477 ? 23.156 17.25 29.547 1 33.81 477 ARG A CA 1
ATOM 3878 C C . ARG A 1 477 ? 22.094 18.188 30.094 1 33.81 477 ARG A C 1
ATOM 3880 O O . ARG A 1 477 ? 21.719 19.172 29.438 1 33.81 477 ARG A O 1
ATOM 3887 N N . GLU A 1 478 ? 21.984 18.062 31.453 1 32.03 478 GLU A N 1
ATOM 3888 C CA . GLU A 1 478 ? 21.25 18.344 32.688 1 32.03 478 GLU A CA 1
ATOM 3889 C C . GLU A 1 478 ? 20.844 19.812 32.75 1 32.03 478 GLU A C 1
ATOM 3891 O O . GLU A 1 478 ? 19.828 20.156 33.375 1 32.03 478 GLU A O 1
ATOM 3896 N N . GLU A 1 479 ? 21.906 20.734 32.625 1 30.41 479 GLU A N 1
ATOM 3897 C CA . GLU A 1 479 ? 21.812 21.984 33.375 1 30.41 479 GLU A CA 1
ATOM 3898 C C . GLU A 1 479 ? 20.875 22.969 32.688 1 30.41 479 GLU A C 1
ATOM 3900 O O . GLU A 1 479 ? 20.125 23.688 33.375 1 30.41 479 GLU A O 1
ATOM 3905 N N . MET A 1 480 ? 21.203 23.516 31.344 1 28.33 480 MET A N 1
ATOM 3906 C CA . MET A 1 480 ? 20.531 24.734 30.906 1 28.33 480 MET A CA 1
ATOM 3907 C C . MET A 1 480 ? 19.203 24.406 30.25 1 28.33 480 MET A C 1
ATOM 3909 O O . MET A 1 480 ? 18.25 25.203 30.328 1 28.33 480 MET A O 1
ATOM 3913 N N . VAL A 1 481 ? 19.156 23.656 29.125 1 31.64 481 VAL A N 1
ATOM 3914 C CA . VAL A 1 481 ? 17.938 23.484 28.328 1 31.64 481 VAL A CA 1
ATOM 3915 C C . VAL A 1 481 ? 17.109 22.344 28.891 1 31.64 481 VAL A C 1
ATOM 3917 O O . VAL A 1 481 ? 15.961 22.141 28.484 1 31.64 481 VAL A O 1
ATOM 3920 N N . SER A 1 482 ? 17.609 21.266 29.312 1 34.28 482 SER A N 1
ATOM 3921 C CA . SER A 1 482 ? 17.094 20.094 30.016 1 34.28 482 SER A CA 1
ATOM 3922 C C . SER A 1 482 ? 16.078 20.484 31.078 1 34.28 482 SER A C 1
ATOM 3924 O O . SER A 1 482 ? 15.336 19.641 31.578 1 34.28 482 SER A O 1
ATOM 3926 N N . GLY A 1 483 ? 16.344 21.359 31.766 1 30.89 483 GLY A N 1
ATOM 3927 C CA . GLY A 1 483 ? 15.789 22.016 32.938 1 30.89 483 GLY A CA 1
ATOM 3928 C C . GLY A 1 483 ? 14.406 22.578 32.719 1 30.89 483 GLY A C 1
ATOM 3929 O O . GLY A 1 483 ? 13.539 22.5 33.594 1 30.89 483 GLY A O 1
ATOM 3930 N N . GLN A 1 484 ? 14.312 23.312 31.562 1 33.75 484 GLN A N 1
ATOM 3931 C CA . GLN A 1 484 ? 13.062 24.047 31.391 1 33.75 484 GLN A CA 1
ATOM 3932 C C . GLN A 1 484 ? 11.984 23.156 30.781 1 33.75 484 GLN A C 1
ATOM 3934 O O . GLN A 1 484 ? 10.828 23.188 31.203 1 33.75 484 GLN A O 1
ATOM 3939 N N . THR A 1 485 ? 12.258 22.406 29.672 1 35.53 485 THR A N 1
ATOM 3940 C CA . THR A 1 485 ? 11.188 21.656 29.016 1 35.53 485 THR A CA 1
ATOM 3941 C C . THR A 1 485 ? 10.875 20.375 29.781 1 35.53 485 THR A C 1
ATOM 3943 O O . THR A 1 485 ? 9.711 20.047 30.016 1 35.53 485 THR A O 1
ATOM 3946 N N . THR A 1 486 ? 11.922 19.469 29.938 1 39.56 486 THR A N 1
ATOM 3947 C CA . THR A 1 486 ? 11.836 18.328 30.844 1 39.56 486 THR A CA 1
ATOM 3948 C C . THR A 1 486 ? 11.578 18.797 32.281 1 39.56 486 THR A C 1
ATOM 3950 O O . THR A 1 486 ? 10.898 18.109 33.031 1 39.56 486 THR A O 1
ATOM 3953 N N . LYS A 1 487 ? 12.281 19.781 32.5 1 42.78 487 LYS A N 1
ATOM 3954 C CA . LYS A 1 487 ? 11.969 20.547 33.719 1 42.78 487 LYS A CA 1
ATOM 3955 C C . LYS A 1 487 ? 10.547 21.078 33.656 1 42.78 487 LYS A C 1
ATOM 3957 O O . LYS A 1 487 ? 9.836 21.062 34.688 1 42.78 487 LYS A O 1
ATOM 3962 N N . GLN A 1 488 ? 10.414 21.391 32.281 1 46.12 488 GLN A N 1
ATOM 3963 C CA . GLN A 1 488 ? 9.047 21.875 32.156 1 46.12 488 GLN A CA 1
ATOM 3964 C C . GLN A 1 488 ? 8.055 20.719 32.25 1 46.12 488 GLN A C 1
ATOM 3966 O O . GLN A 1 488 ? 7.004 20.844 32.906 1 46.12 488 GLN A O 1
ATOM 3971 N N . VAL A 1 489 ? 8.578 19.516 31.5 1 46 489 VAL A N 1
ATOM 3972 C CA . VAL A 1 489 ? 7.711 18.359 31.641 1 46 489 VAL A CA 1
ATOM 3973 C C . VAL A 1 489 ? 7.789 17.828 33.094 1 46 489 VAL A C 1
ATOM 3975 O O . VAL A 1 489 ? 6.77 17.469 33.688 1 46 489 VAL A O 1
ATOM 3978 N N . LEU A 1 490 ? 9.031 17.703 33.5 1 50 490 LEU A N 1
ATOM 3979 C CA . LEU A 1 490 ? 9.203 17.344 34.906 1 50 490 LEU A CA 1
ATOM 3980 C C . LEU A 1 490 ? 8.57 18.375 35.812 1 50 490 LEU A C 1
ATOM 3982 O O . LEU A 1 490 ? 7.926 18.031 36.812 1 50 490 LEU A O 1
ATOM 3986 N N . LEU A 1 491 ? 8.836 19.609 35.406 1 61 491 LEU A N 1
ATOM 3987 C CA . LEU A 1 491 ? 8.203 20.703 36.125 1 61 491 LEU A CA 1
ATOM 3988 C C . LEU A 1 491 ? 6.688 20.641 36 1 61 491 LEU A C 1
ATOM 3990 O O . LEU A 1 491 ? 5.969 20.906 36.969 1 61 491 LEU A O 1
ATOM 3994 N N . LEU A 1 492 ? 6.438 20.125 34.75 1 62.88 492 LEU A N 1
ATOM 3995 C CA . LEU A 1 492 ? 5 19.969 34.562 1 62.88 492 LEU A CA 1
ATOM 3996 C C . LEU A 1 492 ? 4.445 18.859 35.438 1 62.88 492 LEU A C 1
ATOM 3998 O O . LEU A 1 492 ? 3.383 19.016 36.031 1 62.88 492 LEU A O 1
ATOM 4002 N N . ASN A 1 493 ? 5.215 17.781 35.469 1 62.69 493 ASN A N 1
ATOM 4003 C CA . ASN A 1 493 ? 4.789 16.703 36.312 1 62.69 493 ASN A CA 1
ATOM 4004 C C . ASN A 1 493 ? 4.824 17.109 37.781 1 62.69 493 ASN A C 1
ATOM 4006 O O . ASN A 1 493 ? 3.93 16.766 38.562 1 62.69 493 ASN A O 1
ATOM 4010 N N . THR A 1 494 ? 5.848 17.781 38.125 1 71.69 494 THR A N 1
ATOM 4011 C CA . THR A 1 494 ? 5.941 18.281 39.469 1 71.69 494 THR A CA 1
ATOM 4012 C C . THR A 1 494 ? 4.785 19.234 39.781 1 71.69 494 THR A C 1
ATOM 4014 O O . THR A 1 494 ? 4.199 19.172 40.875 1 71.69 494 THR A O 1
ATOM 4017 N N . ILE A 1 495 ? 4.469 20.016 38.812 1 78.06 495 ILE A N 1
ATOM 4018 C CA . ILE A 1 495 ? 3.387 20.969 38.969 1 78.06 495 ILE A CA 1
ATOM 4019 C C . ILE A 1 495 ? 2.053 20.234 39.062 1 78.06 495 ILE A C 1
ATOM 4021 O O . ILE A 1 495 ? 1.231 20.547 39.938 1 78.06 495 ILE A O 1
ATOM 4025 N N . ARG A 1 496 ? 1.955 19.297 38.281 1 72.88 496 ARG A N 1
ATOM 4026 C CA . ARG A 1 496 ? 0.718 18.516 38.312 1 72.88 496 ARG A CA 1
ATOM 4027 C C . ARG A 1 496 ? 0.564 17.781 39.656 1 72.88 496 ARG A C 1
ATOM 4029 O O . ARG A 1 496 ? -0.519 17.766 40.219 1 72.88 496 ARG A O 1
ATOM 4036 N N . THR A 1 497 ? 1.643 17.188 40.031 1 74.19 497 THR A N 1
ATOM 4037 C CA . THR A 1 497 ? 1.624 16.469 41.312 1 74.19 497 THR A CA 1
ATOM 4038 C C . THR A 1 497 ? 1.354 17.438 42.469 1 74.19 497 THR A C 1
ATOM 4040 O O . THR A 1 497 ? 0.6 17.125 43.375 1 74.19 497 THR A O 1
ATOM 4043 N N . ALA A 1 498 ? 1.958 18.516 42.469 1 80.19 498 ALA A N 1
ATOM 4044 C CA . ALA A 1 498 ? 1.752 19.516 43.5 1 80.19 498 ALA A CA 1
ATOM 4045 C C . ALA A 1 498 ? 0.303 20 43.531 1 80.19 498 ALA A C 1
ATOM 4047 O O . ALA A 1 498 ? -0.279 20.188 44.594 1 80.19 498 ALA A O 1
ATOM 4048 N N . LEU A 1 499 ? -0.264 20.094 42.344 1 79.62 499 LEU A N 1
ATOM 4049 C CA . LEU A 1 499 ? -1.652 20.547 42.25 1 79.62 499 LEU A CA 1
ATOM 4050 C C . LEU A 1 499 ? -2.602 19.453 42.75 1 79.62 499 LEU A C 1
ATOM 4052 O O . LEU A 1 499 ? -3.6 19.734 43.406 1 79.62 499 LEU A O 1
ATOM 4056 N N . ASP A 1 500 ? -2.145 18.281 42.406 1 77.25 500 ASP A N 1
ATOM 4057 C CA . ASP A 1 500 ? -2.969 17.141 42.812 1 77.25 500 ASP A CA 1
ATOM 4058 C C . ASP A 1 500 ? -2.941 16.969 44.344 1 77.25 500 ASP A C 1
ATOM 4060 O O . ASP A 1 500 ? -3.957 16.641 44.969 1 77.25 500 ASP A O 1
ATOM 4064 N N . GLN A 1 501 ? -1.854 17.219 44.906 1 77 501 GLN A N 1
ATOM 4065 C CA . GLN A 1 501 ? -1.685 17.078 46.344 1 77 501 GLN A CA 1
ATOM 4066 C C . GLN A 1 501 ? -2.143 18.328 47.094 1 77 501 GLN A C 1
ATOM 4068 O O . GLN A 1 501 ? -2.236 18.328 48.312 1 77 501 GLN A O 1
ATOM 4073 N N . GLY A 1 502 ? -2.461 19.328 46.406 1 78.56 502 GLY A N 1
ATOM 4074 C CA . GLY A 1 502 ? -2.904 20.578 47 1 78.56 502 GLY A CA 1
ATOM 4075 C C . GLY A 1 502 ? -1.783 21.344 47.688 1 78.56 502 GLY A C 1
ATOM 4076 O O . GLY A 1 502 ? -2.01 22.031 48.688 1 78.56 502 GLY A O 1
ATOM 4077 N N . ASP A 1 503 ? -0.566 21.188 47.281 1 81.19 503 ASP A N 1
ATOM 4078 C CA . ASP A 1 503 ? 0.601 21.828 47.906 1 81.19 503 ASP A CA 1
ATOM 4079 C C . ASP A 1 503 ? 0.773 23.266 47.375 1 81.19 503 ASP A C 1
ATOM 4081 O O . ASP A 1 503 ? 1.744 23.562 46.688 1 81.19 503 ASP A O 1
ATOM 4085 N N . LEU A 1 504 ? -0.122 24.109 47.656 1 86.94 504 LEU A N 1
ATOM 4086 C CA . LEU A 1 504 ? -0.097 25.531 47.281 1 86.94 504 LEU A CA 1
ATOM 4087 C C . LEU A 1 504 ? 0.166 26.406 48.5 1 86.94 504 LEU A C 1
ATOM 4089 O O . LEU A 1 504 ? -0.447 26.219 49.531 1 86.94 504 LEU A O 1
ATOM 4093 N N . LEU A 1 505 ? 1.237 27.141 48.375 1 88.31 505 LEU A N 1
ATOM 4094 C CA . LEU A 1 505 ? 1.544 28.125 49.438 1 88.31 505 LEU A CA 1
ATOM 4095 C C . LEU A 1 505 ? 1.123 29.516 49 1 88.31 505 LEU A C 1
ATOM 4097 O O . LEU A 1 505 ? 1.484 29.969 47.906 1 88.31 505 LEU A O 1
ATOM 4101 N N . LEU A 1 506 ? 0.326 30.141 49.875 1 91.88 506 LEU A N 1
ATOM 4102 C CA . LEU A 1 506 ? -0.149 31.484 49.531 1 91.88 506 LEU A CA 1
ATOM 4103 C C . LEU A 1 506 ? 0.662 32.531 50.25 1 91.88 506 LEU A C 1
ATOM 4105 O O . LEU A 1 506 ? 0.959 32.406 51.438 1 91.88 506 LEU A O 1
ATOM 4109 N N . TYR A 1 507 ? 1.175 33.438 49.562 1 91.56 507 TYR A N 1
ATOM 4110 C CA . TYR A 1 507 ? 1.828 34.656 50.062 1 91.56 507 TYR A CA 1
ATOM 4111 C C . TYR A 1 507 ? 0.949 35.875 49.875 1 91.56 507 TYR A C 1
ATOM 4113 O O . TYR A 1 507 ? 0.074 35.875 49 1 91.56 507 TYR A O 1
ATOM 4121 N N . ALA A 1 508 ? 1.109 36.844 50.844 1 93.69 508 ALA A N 1
ATOM 4122 C CA . ALA A 1 508 ? 0.344 38.062 50.75 1 93.69 508 ALA A CA 1
ATOM 4123 C C . ALA A 1 508 ? 1.27 39.281 50.688 1 93.69 508 ALA A C 1
ATOM 4125 O O . ALA A 1 508 ? 2.217 39.406 51.469 1 93.69 508 ALA A O 1
ATOM 4126 N N . GLN A 1 509 ? 1.049 40.156 49.719 1 93.75 509 GLN A N 1
ATOM 4127 C CA . GLN A 1 509 ? 1.773 41.406 49.594 1 93.75 509 GLN A CA 1
ATOM 4128 C C . GLN A 1 509 ? 0.846 42.594 49.812 1 93.75 509 GLN A C 1
ATOM 4130 O O . GLN A 1 509 ? -0.184 42.719 49.156 1 93.75 509 GLN A O 1
ATOM 4135 N N . PRO A 1 510 ? 1.203 43.469 50.656 1 94.44 510 PRO A N 1
ATOM 4136 C CA . PRO A 1 510 ? 0.289 44.562 51.031 1 94.44 510 PRO A CA 1
ATOM 4137 C C . PRO A 1 510 ? 0.185 45.625 49.969 1 94.44 510 PRO A C 1
ATOM 4139 O O . PRO A 1 510 ? 1.188 46 49.312 1 94.44 510 PRO A O 1
ATOM 4142 N N . ILE A 1 511 ? -1.009 46.094 49.656 1 95.62 511 ILE A N 1
ATOM 4143 C CA . ILE A 1 511 ? -1.371 47.25 48.875 1 95.62 511 ILE A CA 1
ATOM 4144 C C . ILE A 1 511 ? -2.053 48.281 49.75 1 95.62 511 ILE A C 1
ATOM 4146 O O . ILE A 1 511 ? -3.086 48 50.375 1 95.62 511 ILE A O 1
ATOM 4150 N N . ARG A 1 512 ? -1.46 49.469 49.875 1 94.81 512 ARG A N 1
ATOM 4151 C CA . ARG A 1 512 ? -1.956 50.438 50.844 1 94.81 512 ARG A CA 1
ATOM 4152 C C . ARG A 1 512 ? -2.105 51.812 50.219 1 94.81 512 ARG A C 1
ATOM 4154 O O . ARG A 1 512 ? -1.4 52.156 49.281 1 94.81 512 ARG A O 1
ATOM 4161 N N . ASN A 1 513 ? -3.033 52.531 50.781 1 93.06 513 ASN A N 1
ATOM 4162 C CA . ASN A 1 513 ? -3.182 53.938 50.406 1 93.06 513 ASN A CA 1
ATOM 4163 C C . ASN A 1 513 ? -2.363 54.844 51.312 1 93.06 513 ASN A C 1
ATOM 4165 O O . ASN A 1 513 ? -1.587 54.344 52.156 1 93.06 513 ASN A O 1
ATOM 4169 N N . LYS A 1 514 ? -2.531 56.094 51.125 1 89.44 514 LYS A N 1
ATOM 4170 C CA . LYS A 1 514 ? -1.774 57.094 51.875 1 89.44 514 LYS A CA 1
ATOM 4171 C C . LYS A 1 514 ? -2.074 56.969 53.375 1 89.44 514 LYS A C 1
ATOM 4173 O O . LYS A 1 514 ? -1.195 57.188 54.219 1 89.44 514 LYS A O 1
ATOM 4178 N N . GLU A 1 515 ? -3.291 56.562 53.781 1 89.31 515 GLU A N 1
ATOM 4179 C CA . GLU A 1 515 ? -3.729 56.438 55.188 1 89.31 515 GLU A CA 1
ATOM 4180 C C . GLU A 1 515 ? -3.371 55.094 55.75 1 89.31 515 GLU A C 1
ATOM 4182 O O . GLU A 1 515 ? -3.66 54.781 56.906 1 89.31 515 GLU A O 1
ATOM 4187 N N . GLY A 1 516 ? -2.812 54.219 55 1 87.44 516 GLY A N 1
ATOM 4188 C CA . GLY A 1 516 ? -2.412 52.875 55.469 1 87.44 516 GLY A CA 1
ATOM 4189 C C . GLY A 1 516 ? -3.496 51.844 55.312 1 87.44 516 GLY A C 1
ATOM 4190 O O . GLY A 1 516 ? -3.348 50.719 55.781 1 87.44 516 GLY A O 1
ATOM 4191 N N . GLU A 1 517 ? -4.543 52.219 54.656 1 89.56 517 GLU A N 1
ATOM 4192 C CA . GLU A 1 517 ? -5.629 51.25 54.438 1 89.56 517 GLU A CA 1
ATOM 4193 C C . GLU A 1 517 ? -5.496 50.594 53.062 1 89.56 517 GLU A C 1
ATOM 4195 O O . GLU A 1 517 ? -4.934 51.188 52.125 1 89.56 517 GLU A O 1
ATOM 4200 N N . GLY A 1 518 ? -5.934 49.344 52.969 1 92.88 518 GLY A N 1
ATOM 4201 C CA . GLY A 1 518 ? -5.871 48.656 51.688 1 92.88 518 GLY A CA 1
ATOM 4202 C C . GLY A 1 518 ? -6.117 47.156 51.812 1 92.88 518 GLY A C 1
ATOM 4203 O O . GLY A 1 518 ? -6.875 46.719 52.688 1 92.88 518 GLY A O 1
ATOM 4204 N N . TYR A 1 519 ? -5.691 46.469 50.844 1 93.94 519 TYR A N 1
ATOM 4205 C CA . TYR A 1 519 ? -5.84 45 50.781 1 93.94 519 TYR A CA 1
ATOM 4206 C C . TYR A 1 519 ? -4.516 44.344 50.406 1 93.94 519 TYR A C 1
ATOM 4208 O O . TYR A 1 519 ? -3.516 45.031 50.188 1 93.94 519 TYR A O 1
ATOM 4216 N N . ASP A 1 520 ? -4.477 43 50.5 1 94.56 520 ASP A N 1
ATOM 4217 C CA . ASP A 1 520 ? -3.27 42.25 50.188 1 94.56 520 ASP A CA 1
ATOM 4218 C C . ASP A 1 520 ? -3.438 41.406 48.938 1 94.56 520 ASP A C 1
ATOM 4220 O O . ASP A 1 520 ? -4.504 40.844 48.688 1 94.56 520 ASP A O 1
ATOM 4224 N N . GLU A 1 521 ? -2.48 41.469 48.062 1 94.94 521 GLU A N 1
ATOM 4225 C CA . GLU A 1 521 ? -2.473 40.625 46.875 1 94.94 521 GLU A CA 1
ATOM 4226 C C . GLU A 1 521 ? -1.925 39.219 47.188 1 94.94 521 GLU A C 1
ATOM 4228 O O . GLU A 1 521 ? -0.873 39.094 47.812 1 94.94 521 GLU A O 1
ATOM 4233 N N . VAL A 1 522 ? -2.674 38.25 46.719 1 93.56 522 VAL A N 1
ATOM 4234 C CA . VAL A 1 522 ? -2.277 36.875 47 1 93.56 522 VAL A CA 1
ATOM 4235 C C . VAL A 1 522 ? -1.313 36.375 45.906 1 93.56 522 VAL A C 1
ATOM 4237 O O . VAL A 1 522 ? -1.586 36.531 44.719 1 93.56 522 VAL A O 1
ATOM 4240 N N . LEU A 1 523 ? -0.236 35.938 46.281 1 91.06 523 LEU A N 1
ATOM 4241 C CA . LEU A 1 523 ? 0.763 35.344 45.375 1 91.06 523 LEU A CA 1
ATOM 4242 C C . LEU A 1 523 ? 0.941 33.844 45.688 1 91.06 523 LEU A C 1
ATOM 4244 O O . LEU A 1 523 ? 1.266 33.469 46.812 1 91.06 523 LEU A O 1
ATOM 4248 N N . ALA A 1 524 ? 0.629 33.125 44.656 1 89.75 524 ALA A N 1
ATOM 4249 C CA . ALA A 1 524 ? 0.707 31.672 44.844 1 89.75 524 ALA A CA 1
ATOM 4250 C C . ALA A 1 524 ? 2.121 31.156 44.594 1 89.75 524 ALA A C 1
ATOM 4252 O O . ALA A 1 524 ? 2.807 31.625 43.688 1 89.75 524 ALA A O 1
ATOM 4253 N N . ARG A 1 525 ? 2.572 30.297 45.438 1 87.88 525 ARG A N 1
ATOM 4254 C CA . ARG A 1 525 ? 3.809 29.547 45.25 1 87.88 525 ARG A CA 1
ATOM 4255 C C . ARG A 1 525 ? 3.547 28.047 45.344 1 87.88 525 ARG A C 1
ATOM 4257 O O . ARG A 1 525 ? 2.562 27.625 45.969 1 87.88 525 ARG A O 1
ATOM 4264 N N . LEU A 1 526 ? 4.281 27.344 44.625 1 85.88 526 LEU A N 1
ATOM 4265 C CA . LEU A 1 526 ? 4.113 25.891 44.625 1 85.88 526 LEU A CA 1
ATOM 4266 C C . LEU A 1 526 ? 5.23 25.219 45.406 1 85.88 526 LEU A C 1
ATOM 4268 O O . LEU A 1 526 ? 6.41 25.516 45.219 1 85.88 526 LEU A O 1
ATOM 4272 N N . LYS A 1 527 ? 4.738 24.516 46.375 1 83.38 527 LYS A N 1
ATOM 4273 C CA . LYS A 1 527 ? 5.691 23.734 47.156 1 83.38 527 LYS A CA 1
ATOM 4274 C C . LYS A 1 527 ? 5.969 22.375 46.5 1 83.38 527 LYS A C 1
ATOM 4276 O O . LYS A 1 527 ? 5.043 21.703 46.062 1 83.38 527 LYS A O 1
ATOM 4281 N N . TYR A 1 528 ? 7.234 22.094 46.281 1 76.25 528 TYR A N 1
ATOM 4282 C CA . TYR A 1 528 ? 7.633 20.797 45.781 1 76.25 528 TYR A CA 1
ATOM 4283 C C . TYR A 1 528 ? 8.797 20.234 46.594 1 76.25 528 TYR A C 1
ATOM 4285 O O . TYR A 1 528 ? 9.367 20.922 47.438 1 76.25 528 TYR A O 1
ATOM 4293 N N . ASP A 1 529 ? 9.07 18.875 46.562 1 70.5 529 ASP A N 1
ATOM 4294 C CA . ASP A 1 529 ? 10.055 18.188 47.406 1 70.5 529 ASP A CA 1
ATOM 4295 C C . ASP A 1 529 ? 11.391 18.922 47.375 1 70.5 529 ASP A C 1
ATOM 4297 O O . ASP A 1 529 ? 12.141 18.891 48.344 1 70.5 529 ASP A O 1
ATOM 4301 N N . GLY A 1 530 ? 11.562 19.75 46.375 1 67.62 530 GLY A N 1
ATOM 4302 C CA . GLY A 1 530 ? 12.852 20.406 46.281 1 67.62 530 GLY A CA 1
ATOM 4303 C C . GLY A 1 530 ? 12.789 21.891 46.625 1 67.62 530 GLY A C 1
ATOM 4304 O O . GLY A 1 530 ? 13.797 22.594 46.562 1 67.62 530 GLY A O 1
ATOM 4305 N N . GLY A 1 531 ? 11.68 22.422 47.125 1 78.44 531 GLY A N 1
ATOM 4306 C CA . GLY A 1 531 ? 11.641 23.828 47.5 1 78.44 531 GLY A CA 1
ATOM 4307 C C . GLY A 1 531 ? 10.352 24.516 47.062 1 78.44 531 GLY A C 1
ATOM 4308 O O . GLY A 1 531 ? 9.297 23.891 47 1 78.44 531 GLY A O 1
ATOM 4309 N N . ILE A 1 532 ? 10.406 25.844 47.031 1 82.44 532 ILE A N 1
ATOM 4310 C CA . ILE A 1 532 ? 9.273 26.672 46.656 1 82.44 532 ILE A CA 1
ATOM 4311 C C . ILE A 1 532 ? 9.492 27.219 45.25 1 82.44 532 ILE A C 1
ATOM 4313 O O . ILE A 1 532 ? 10.562 27.75 44.938 1 82.44 532 ILE A O 1
ATOM 4317 N N . MET A 1 533 ? 8.586 26.922 44.438 1 84.25 533 MET A N 1
ATOM 4318 C CA . MET A 1 533 ? 8.664 27.406 43.062 1 84.25 533 MET A CA 1
ATOM 4319 C C . MET A 1 533 ? 7.973 28.766 42.938 1 84.25 533 MET A C 1
ATOM 4321 O O . MET A 1 533 ? 6.855 28.938 43.406 1 84.25 533 MET A O 1
ATOM 4325 N N . THR A 1 534 ? 8.672 29.703 42.25 1 82.19 534 THR A N 1
ATOM 4326 C CA . THR A 1 534 ? 8.125 31.031 42.062 1 82.19 534 THR A CA 1
ATOM 4327 C C . THR A 1 534 ? 7.27 31.078 40.781 1 82.19 534 THR A C 1
ATOM 4329 O O . THR A 1 534 ? 7.422 30.234 39.906 1 82.19 534 THR A O 1
ATOM 4332 N N . PRO A 1 535 ? 6.336 32 40.719 1 82 535 PRO A N 1
ATOM 4333 C CA . PRO A 1 535 ? 5.383 32.094 39.594 1 82 535 PRO A CA 1
ATOM 4334 C C . PRO A 1 535 ? 6.07 32.219 38.25 1 82 535 PRO A C 1
ATOM 4336 O O . PRO A 1 535 ? 5.57 31.703 37.25 1 82 535 PRO A O 1
ATOM 4339 N N . ASP A 1 536 ? 7.086 32.781 38.156 1 76.5 536 ASP A N 1
ATOM 4340 C CA . ASP A 1 536 ? 7.793 33 36.875 1 76.5 536 ASP A CA 1
ATOM 4341 C C . ASP A 1 536 ? 8.18 31.656 36.25 1 76.5 536 ASP A C 1
ATOM 4343 O O . ASP A 1 536 ? 8.289 31.547 35.031 1 76.5 536 ASP A O 1
ATOM 4347 N N . LYS A 1 537 ? 8.195 30.734 37.094 1 74.94 537 LYS A N 1
ATOM 4348 C CA . LYS A 1 537 ? 8.656 29.422 36.625 1 74.94 537 LYS A CA 1
ATOM 4349 C C . LYS A 1 537 ? 7.48 28.516 36.281 1 74.94 537 LYS A C 1
ATOM 4351 O O . LYS A 1 537 ? 7.52 27.812 35.25 1 74.94 537 LYS A O 1
ATOM 4356 N N . PHE A 1 538 ? 6.484 28.562 37.188 1 81 538 PHE A N 1
ATOM 4357 C CA . PHE A 1 538 ? 5.477 27.531 36.969 1 81 538 PHE A CA 1
ATOM 4358 C C . PHE A 1 538 ? 4.305 28.078 36.188 1 81 538 PHE A C 1
ATOM 4360 O O . PHE A 1 538 ? 3.582 27.328 35.531 1 81 538 PHE A O 1
ATOM 4367 N N . LEU A 1 539 ? 4.09 29.391 36.062 1 81.12 539 LEU A N 1
ATOM 4368 C CA . LEU A 1 539 ? 2.912 29.953 35.406 1 81.12 539 LEU A CA 1
ATOM 4369 C C . LEU A 1 539 ? 2.949 29.703 33.906 1 81.12 539 LEU A C 1
ATOM 4371 O O . LEU A 1 539 ? 1.933 29.359 33.312 1 81.12 539 LEU A O 1
ATOM 4375 N N . PRO A 1 540 ? 4.109 29.844 33.312 1 74.06 540 PRO A N 1
ATOM 4376 C CA . PRO A 1 540 ? 4.145 29.594 31.859 1 74.06 540 PRO A CA 1
ATOM 4377 C C . PRO A 1 540 ? 3.781 28.156 31.5 1 74.06 540 PRO A C 1
ATOM 4379 O O . PRO A 1 540 ? 3.113 27.922 30.5 1 74.06 540 PRO A O 1
ATOM 4382 N N . LEU A 1 541 ? 4.148 27.312 32.375 1 69.75 541 LEU A N 1
ATOM 4383 C CA . LEU A 1 541 ? 3.863 25.906 32.125 1 69.75 541 LEU A CA 1
ATOM 4384 C C . LEU A 1 541 ? 2.383 25.609 32.312 1 69.75 541 LEU A C 1
ATOM 4386 O O . LEU A 1 541 ? 1.795 24.812 31.578 1 69.75 541 LEU A O 1
ATOM 4390 N N . ILE A 1 542 ? 1.825 26.25 33.344 1 76 542 ILE A N 1
ATOM 4391 C CA . ILE A 1 542 ? 0.401 26.078 33.625 1 76 542 ILE A CA 1
ATOM 4392 C C . ILE A 1 542 ? -0.411 26.594 32.438 1 76 542 ILE A C 1
ATOM 4394 O O . ILE A 1 542 ? -1.392 25.969 32.031 1 76 542 ILE A O 1
ATOM 4398 N N . ALA A 1 543 ? 0.071 27.641 31.844 1 70.19 543 ALA A N 1
ATOM 4399 C CA . ALA A 1 543 ? -0.623 28.25 30.719 1 70.19 543 ALA A CA 1
ATOM 4400 C C . ALA A 1 543 ? -0.508 27.359 29.469 1 70.19 543 ALA A C 1
ATOM 4402 O O . ALA A 1 543 ? -1.488 27.156 28.75 1 70.19 543 ALA A O 1
ATOM 4403 N N . GLN A 1 544 ? 0.606 26.891 29.391 1 58.94 544 GLN A N 1
ATOM 4404 C CA . GLN A 1 544 ? 0.918 26.109 28.203 1 58.94 544 GLN A CA 1
ATOM 4405 C C . GLN A 1 544 ? 0.151 24.797 28.188 1 58.94 544 GLN A C 1
ATOM 4407 O O . GLN A 1 544 ? -0.236 24.312 27.125 1 58.94 544 GLN A O 1
ATOM 4412 N N . PHE A 1 545 ? -0.106 24.266 29.438 1 56.59 545 PHE A N 1
ATOM 4413 C CA . PHE A 1 545 ? -0.704 22.938 29.516 1 56.59 545 PHE A CA 1
ATOM 4414 C C . PHE A 1 545 ? -2.16 23.031 29.969 1 56.59 545 PHE A C 1
ATOM 4416 O O . PHE A 1 545 ? -2.688 22.094 30.562 1 56.59 545 PHE A O 1
ATOM 4423 N N . ASN A 1 546 ? -2.738 24.125 29.734 1 61.31 546 ASN A N 1
ATOM 4424 C CA . ASN A 1 546 ? -4.152 24.406 29.969 1 61.31 546 ASN A CA 1
ATOM 4425 C C . ASN A 1 546 ? -4.562 24.016 31.391 1 61.31 546 ASN A C 1
ATOM 4427 O O . ASN A 1 546 ? -5.602 23.391 31.594 1 61.31 546 ASN A O 1
ATOM 4431 N N . LEU A 1 547 ? -3.705 24.156 32.25 1 72.25 547 LEU A N 1
ATOM 4432 C CA . LEU A 1 547 ? -3.996 23.906 33.656 1 72.25 547 LEU A CA 1
ATOM 4433 C C . LEU A 1 547 ? -4.395 25.203 34.375 1 72.25 547 LEU A C 1
ATOM 4435 O O . LEU A 1 547 ? -4.445 25.25 35.594 1 72.25 547 LEU A O 1
ATOM 4439 N N . SER A 1 548 ? -4.719 26.172 33.594 1 80 548 SER A N 1
ATOM 4440 C CA . SER A 1 548 ? -4.957 27.5 34.156 1 80 548 SER A CA 1
ATOM 4441 C C . SER A 1 548 ? -6.195 27.516 35.031 1 80 548 SER A C 1
ATOM 4443 O O . SER A 1 548 ? -6.148 28 36.156 1 80 548 SER A O 1
ATOM 4445 N N . ALA A 1 549 ? -7.211 26.938 34.594 1 81.81 549 ALA A N 1
ATOM 4446 C CA . ALA A 1 549 ? -8.461 26.953 35.344 1 81.81 549 ALA A CA 1
ATOM 4447 C C . ALA A 1 549 ? -8.32 26.172 36.656 1 81.81 549 ALA A C 1
ATOM 4449 O O . ALA A 1 549 ? -8.766 26.609 37.719 1 81.81 549 ALA A O 1
ATOM 4450 N N . ARG A 1 550 ? -7.723 24.969 36.531 1 81.69 550 ARG A N 1
ATOM 4451 C CA . ARG A 1 550 ? -7.523 24.141 37.719 1 81.69 550 ARG A CA 1
ATOM 4452 C C . ARG A 1 550 ? -6.664 24.844 38.75 1 81.69 550 ARG A C 1
ATOM 4454 O O . ARG A 1 550 ? -6.961 24.797 39.969 1 81.69 550 ARG A O 1
ATOM 4461 N N . PHE A 1 551 ? -5.652 25.438 38.312 1 87.94 551 PHE A N 1
ATOM 4462 C CA . PHE A 1 551 ? -4.746 26.172 39.188 1 87.94 551 PHE A CA 1
ATOM 4463 C C . PHE A 1 551 ? -5.477 27.312 39.875 1 87.94 551 PHE A C 1
ATOM 4465 O O . PHE A 1 551 ? -5.418 27.438 41.094 1 87.94 551 PHE A O 1
ATOM 4472 N N . ASP A 1 552 ? -6.207 28.125 39.125 1 91.38 552 ASP A N 1
ATOM 4473 C CA . ASP A 1 552 ? -6.887 29.297 39.688 1 91.38 552 ASP A CA 1
ATOM 4474 C C . ASP A 1 552 ? -7.965 28.891 40.688 1 91.38 552 ASP A C 1
ATOM 4476 O O . ASP A 1 552 ? -8.117 29.531 41.719 1 91.38 552 ASP A O 1
ATOM 4480 N N . LEU A 1 553 ? -8.656 27.859 40.375 1 91 553 LEU A N 1
ATOM 4481 C CA . LEU A 1 553 ? -9.695 27.406 41.281 1 91 553 LEU A CA 1
ATOM 4482 C C . LEU A 1 553 ? -9.094 26.891 42.594 1 91 553 LEU A C 1
ATOM 4484 O O . LEU A 1 553 ? -9.656 27.094 43.688 1 91 553 LEU A O 1
ATOM 4488 N N . GLN A 1 554 ? -7.977 26.281 42.531 1 90.94 554 GLN A N 1
ATOM 4489 C CA . GLN A 1 554 ? -7.301 25.797 43.719 1 90.94 554 GLN A CA 1
ATOM 4490 C C . GLN A 1 554 ? -6.781 26.953 44.562 1 90.94 554 GLN A C 1
ATOM 4492 O O . GLN A 1 554 ? -6.84 26.891 45.812 1 90.94 554 GLN A O 1
ATOM 4497 N N . VAL A 1 555 ? -6.246 27.906 43.906 1 93 555 VAL A N 1
ATOM 4498 C CA . VAL A 1 555 ? -5.77 29.078 44.656 1 93 555 VAL A CA 1
ATOM 4499 C C . VAL A 1 555 ? -6.934 29.75 45.375 1 93 555 VAL A C 1
ATOM 4501 O O . VAL A 1 555 ? -6.824 30.094 46.531 1 93 555 VAL A O 1
ATOM 4504 N N . LEU A 1 556 ? -7.992 29.891 44.688 1 93.94 556 LEU A N 1
ATOM 4505 C CA . LEU A 1 556 ? -9.172 30.516 45.281 1 93.94 556 LEU A CA 1
ATOM 4506 C C . LEU A 1 556 ? -9.703 29.703 46.438 1 93.94 556 LEU A C 1
ATOM 4508 O O . LEU A 1 556 ? -10.055 30.25 47.5 1 93.94 556 LEU A O 1
ATOM 4512 N N . GLU A 1 557 ? -9.758 28.469 46.25 1 92.94 557 GLU A N 1
ATOM 4513 C CA . GLU A 1 557 ? -10.258 27.594 47.312 1 92.94 557 GLU A CA 1
ATOM 4514 C C . GLU A 1 557 ? -9.375 27.672 48.531 1 92.94 557 GLU A C 1
ATOM 4516 O O . GLU A 1 557 ? -9.875 27.75 49.656 1 92.94 557 GLU A O 1
ATOM 4521 N N . SER A 1 558 ? -8.094 27.625 48.312 1 91.25 558 SER A N 1
ATOM 4522 C CA . SER A 1 558 ? -7.164 27.734 49.438 1 91.25 558 SER A CA 1
ATOM 4523 C C . SER A 1 558 ? -7.332 29.062 50.156 1 91.25 558 SER A C 1
ATOM 4525 O O . SER A 1 558 ? -7.27 29.125 51.375 1 91.25 558 SER A O 1
ATOM 4527 N N . LEU A 1 559 ? -7.547 30.078 49.438 1 93.5 559 LEU A N 1
ATOM 4528 C CA . LEU A 1 559 ? -7.758 31.391 50.031 1 93.5 559 LEU A CA 1
ATOM 4529 C C . LEU A 1 559 ? -9.062 31.438 50.812 1 93.5 559 LEU A C 1
ATOM 4531 O O . LEU A 1 559 ? -9.109 31.984 51.938 1 93.5 559 LEU A O 1
ATOM 4535 N N . LEU A 1 560 ? -10.094 30.891 50.25 1 93.31 560 LEU A N 1
ATOM 4536 C CA . LEU A 1 560 ? -11.391 30.891 50.906 1 93.31 560 LEU A CA 1
ATOM 4537 C C . LEU A 1 560 ? -11.352 30.078 52.219 1 93.31 560 LEU A C 1
ATOM 4539 O O . LEU A 1 560 ? -11.969 30.469 53.219 1 93.31 560 LEU A O 1
ATOM 4543 N N . LYS A 1 561 ? -10.656 29.016 52.188 1 90.56 561 LYS A N 1
ATOM 4544 C CA . LYS A 1 561 ? -10.461 28.234 53.375 1 90.56 561 LYS A CA 1
ATOM 4545 C C . LYS A 1 561 ? -9.781 29.078 54.469 1 90.56 561 LYS A C 1
ATOM 4547 O O . LYS A 1 561 ? -10.188 29.031 55.656 1 90.56 561 LYS A O 1
ATOM 4552 N N . TRP A 1 562 ? -8.844 29.781 54.094 1 90.94 562 TRP A N 1
ATOM 4553 C CA . TRP A 1 562 ? -8.141 30.656 55.031 1 90.94 562 TRP A CA 1
ATOM 4554 C C . TRP A 1 562 ? -9.055 31.766 55.562 1 90.94 562 TRP A C 1
ATOM 4556 O O . TRP A 1 562 ? -9.062 32.062 56.75 1 90.94 562 TRP A O 1
ATOM 4566 N N . LEU A 1 563 ? -9.805 32.344 54.75 1 91.62 563 LEU A N 1
ATOM 4567 C CA . LEU A 1 563 ? -10.703 33.438 55.125 1 91.62 563 LEU A CA 1
ATOM 4568 C C . LEU A 1 563 ? -11.789 32.938 56.062 1 91.62 563 LEU A C 1
ATOM 4570 O O . LEU A 1 563 ? -12.203 33.688 56.969 1 91.62 563 LEU A O 1
ATOM 4574 N N . ALA A 1 564 ? -12.211 31.797 55.781 1 90.19 564 ALA A N 1
ATOM 4575 C CA . ALA A 1 564 ? -13.242 31.219 56.656 1 90.19 564 ALA A CA 1
ATOM 4576 C C . ALA A 1 564 ? -12.711 31 58.062 1 90.19 564 ALA A C 1
ATOM 4578 O O . ALA A 1 564 ? -13.445 31.156 59.031 1 90.19 564 ALA A O 1
ATOM 4579 N N . THR A 1 565 ? -11.477 30.703 58.188 1 89.5 565 THR A N 1
ATOM 4580 C CA . THR A 1 565 ? -10.867 30.422 59.5 1 89.5 565 THR A CA 1
ATOM 4581 C C . THR A 1 565 ? -10.422 31.719 60.188 1 89.5 565 THR A C 1
ATOM 4583 O O . THR A 1 565 ? -10.219 31.75 61.375 1 89.5 565 THR A O 1
ATOM 4586 N N . HIS A 1 566 ? -10.273 32.75 59.438 1 89.25 566 HIS A N 1
ATOM 4587 C CA . HIS A 1 566 ? -9.836 34.031 59.969 1 89.25 566 HIS A CA 1
ATOM 4588 C C . HIS A 1 566 ? -10.82 35.125 59.625 1 89.25 566 HIS A C 1
ATOM 4590 O O . HIS A 1 566 ? -10.5 36.031 58.844 1 89.25 566 HIS A O 1
ATOM 4596 N N . PRO A 1 567 ? -11.969 35.062 60.281 1 83.5 567 PRO A N 1
ATOM 4597 C CA . PRO A 1 567 ? -12.953 36.094 59.938 1 83.5 567 PRO A CA 1
ATOM 4598 C C . PRO A 1 567 ? -12.539 37.469 60.438 1 83.5 567 PRO A C 1
ATOM 4600 O O . PRO A 1 567 ? -11.828 37.594 61.438 1 83.5 567 PRO A O 1
ATOM 4603 N N . CYS A 1 568 ? -12.578 38.469 59.656 1 77.25 568 CYS A N 1
ATOM 4604 C CA . CYS A 1 568 ? -12.234 39.812 60.031 1 77.25 568 CYS A CA 1
ATOM 4605 C C . CYS A 1 568 ? -13.43 40.75 59.844 1 77.25 568 CYS A C 1
ATOM 4607 O O . CYS A 1 568 ? -14.25 40.562 58.969 1 77.25 568 CYS A O 1
ATOM 4609 N N . ASP A 1 569 ? -13.695 41.625 60.781 1 72.12 569 ASP A N 1
ATOM 4610 C CA . ASP A 1 569 ? -14.828 42.562 60.812 1 72.12 569 ASP A CA 1
ATOM 4611 C C . ASP A 1 569 ? -14.625 43.688 59.812 1 72.12 569 ASP A C 1
ATOM 4613 O O . ASP A 1 569 ? -15.484 44.562 59.688 1 72.12 569 ASP A O 1
ATOM 4617 N N . LYS A 1 570 ? -13.641 43.75 59.062 1 71.81 570 LYS A N 1
ATOM 4618 C CA . LYS A 1 570 ? -13.391 44.875 58.125 1 71.81 570 LYS A CA 1
ATOM 4619 C C . LYS A 1 570 ? -14.336 44.812 56.938 1 71.81 570 LYS A C 1
ATOM 4621 O O . LYS A 1 570 ? -14.547 43.719 56.344 1 71.81 570 LYS A O 1
ATOM 4626 N N . LYS A 1 571 ? -15.047 46.062 56.719 1 74.69 571 LYS A N 1
ATOM 4627 C CA . LYS A 1 571 ? -15.938 46.219 55.562 1 74.69 571 LYS A CA 1
ATOM 4628 C C . LYS A 1 571 ? -15.156 46.562 54.312 1 74.69 571 LYS A C 1
ATOM 4630 O O . LYS A 1 571 ? -14.336 47.469 54.281 1 74.69 571 LYS A O 1
ATOM 4635 N N . GLY A 1 572 ? -14.953 45.5 53.312 1 81 572 GLY A N 1
ATOM 4636 C CA . GLY A 1 572 ? -14.273 45.75 52.031 1 81 572 GLY A CA 1
ATOM 4637 C C . GLY A 1 572 ? -13.422 44.594 51.594 1 81 572 GLY A C 1
ATOM 4638 O O . GLY A 1 572 ? -13.453 43.531 52.188 1 81 572 GLY A O 1
ATOM 4639 N N . PRO A 1 573 ? -12.648 44.938 50.594 1 90.25 573 PRO A N 1
ATOM 4640 C CA . PRO A 1 573 ? -11.805 43.875 50.062 1 90.25 573 PRO A CA 1
ATOM 4641 C C . PRO A 1 573 ? -10.586 43.594 50.938 1 90.25 573 PRO A C 1
ATOM 4643 O O . PRO A 1 573 ? -9.984 44.531 51.469 1 90.25 573 PRO A O 1
ATOM 4646 N N . ARG A 1 574 ? -10.273 42.375 51.156 1 90.81 574 ARG A N 1
ATOM 4647 C CA . ARG A 1 574 ? -9.141 41.969 51.969 1 90.81 574 ARG A CA 1
ATOM 4648 C C . ARG A 1 574 ? -7.988 41.469 51.125 1 90.81 574 ARG A C 1
ATOM 4650 O O . ARG A 1 574 ? -6.82 41.688 51.438 1 90.81 574 ARG A O 1
ATOM 4657 N N . PHE A 1 575 ? -8.445 40.781 50.125 1 94.38 575 PHE A N 1
ATOM 4658 C CA . PHE A 1 575 ? -7.402 40.188 49.312 1 94.38 575 PHE A CA 1
ATOM 4659 C C . PHE A 1 575 ? -7.699 40.375 47.812 1 94.38 575 PHE A C 1
ATOM 4661 O O . PHE A 1 575 ? -8.844 40.625 47.438 1 94.38 575 PHE A O 1
ATOM 4668 N N . SER A 1 576 ? -6.691 40.375 46.969 1 95.69 576 SER A N 1
ATOM 4669 C CA . SER A 1 576 ? -6.809 40.312 45.5 1 95.69 576 SER A CA 1
ATOM 4670 C C . SER A 1 576 ? -6.113 39.062 44.969 1 95.69 576 SER A C 1
ATOM 4672 O O . SER A 1 576 ? -5.07 38.656 45.469 1 95.69 576 SER A O 1
ATOM 4674 N N . VAL A 1 577 ? -6.75 38.406 43.969 1 94.56 577 VAL A N 1
ATOM 4675 C CA . VAL A 1 577 ? -6.207 37.188 43.375 1 94.56 577 VAL A CA 1
ATOM 4676 C C . VAL A 1 577 ? -6.078 37.375 41.844 1 94.56 577 VAL A C 1
ATOM 4678 O O . VAL A 1 577 ? -6.996 37.875 41.219 1 94.56 577 VAL A O 1
ATOM 4681 N N . ASN A 1 578 ? -4.906 36.969 41.312 1 91.19 578 ASN A N 1
ATOM 4682 C CA . ASN A 1 578 ? -4.672 36.969 39.875 1 91.19 578 ASN A CA 1
ATOM 4683 C C . ASN A 1 578 ? -5.289 35.75 39.188 1 91.19 578 ASN A C 1
ATOM 4685 O O . ASN A 1 578 ? -5.125 34.625 39.656 1 91.19 578 ASN A O 1
ATOM 4689 N N . LEU A 1 579 ? -6.02 36.031 38.125 1 89.31 579 LEU A N 1
ATOM 4690 C CA . LEU A 1 579 ? -6.535 34.938 37.281 1 89.31 579 LEU A CA 1
ATOM 4691 C C . LEU A 1 579 ? -5.723 34.812 36 1 89.31 579 LEU A C 1
ATOM 4693 O O . LEU A 1 579 ? -5.352 35.812 35.406 1 89.31 579 LEU A O 1
ATOM 4697 N N . MET A 1 580 ? -5.465 33.625 35.688 1 84.25 580 MET A N 1
ATOM 4698 C CA . MET A 1 580 ? -4.715 33.375 34.469 1 84.25 580 MET A CA 1
ATOM 4699 C C . MET A 1 580 ? -5.566 33.688 33.25 1 84.25 580 MET A C 1
ATOM 4701 O O . MET A 1 580 ? -6.781 33.5 33.25 1 84.25 580 MET A O 1
ATOM 4705 N N . PRO A 1 581 ? -4.934 34.062 32.125 1 72.56 581 PRO A N 1
ATOM 4706 C CA . PRO A 1 581 ? -5.664 34.469 30.938 1 72.56 581 PRO A CA 1
ATOM 4707 C C . PRO A 1 581 ? -6.551 33.375 30.375 1 72.56 581 PRO A C 1
ATOM 4709 O O . PRO A 1 581 ? -7.68 33.625 29.953 1 72.56 581 PRO A O 1
ATOM 4712 N N . LEU A 1 582 ? -6.141 32.156 30.391 1 70.81 582 LEU A N 1
ATOM 4713 C CA . LEU A 1 582 ? -6.871 31.078 29.734 1 70.81 582 LEU A CA 1
ATOM 4714 C C . LEU A 1 582 ? -8.047 30.625 30.609 1 70.81 582 LEU A C 1
ATOM 4716 O O . LEU A 1 582 ? -8.969 29.984 30.109 1 70.81 582 LEU A O 1
ATOM 4720 N N . THR A 1 583 ? -8.047 31.062 31.906 1 80.69 583 THR A N 1
ATOM 4721 C CA . THR A 1 583 ? -9.109 30.656 32.812 1 80.69 583 THR A CA 1
ATOM 4722 C C . THR A 1 583 ? -10.445 31.266 32.406 1 80.69 583 THR A C 1
ATOM 4724 O O . THR A 1 583 ? -11.461 30.562 32.375 1 80.69 583 THR A O 1
ATOM 4727 N N . LEU A 1 584 ? -10.406 32.438 31.922 1 78.12 584 LEU A N 1
ATOM 4728 C CA . LEU A 1 584 ? -11.648 33.156 31.609 1 78.12 584 LEU A CA 1
ATOM 4729 C C . LEU A 1 584 ? -12.172 32.75 30.234 1 78.12 584 LEU A C 1
ATOM 4731 O O . LEU A 1 584 ? -13.32 33.031 29.891 1 78.12 584 LEU A O 1
ATOM 4735 N N . LEU A 1 585 ? -11.281 32.062 29.516 1 67.25 585 LEU A N 1
ATOM 4736 C CA . LEU A 1 585 ? -11.688 31.578 28.203 1 67.25 585 LEU A CA 1
ATOM 4737 C C . LEU A 1 585 ? -12.5 30.297 28.297 1 67.25 585 LEU A C 1
ATOM 4739 O O . LEU A 1 585 ? -13.195 29.922 27.359 1 67.25 585 LEU A O 1
ATOM 4743 N N . GLN A 1 586 ? -12.422 29.672 29.422 1 67.62 586 GLN A N 1
ATOM 4744 C CA . GLN A 1 586 ? -13.148 28.422 29.625 1 67.62 586 GLN A CA 1
ATOM 4745 C C . GLN A 1 586 ? -14.633 28.688 29.844 1 67.62 586 GLN A C 1
ATOM 4747 O O . GLN A 1 586 ? -15.008 29.641 30.531 1 67.62 586 GLN A O 1
ATOM 4752 N N . LYS A 1 587 ? -15.352 27.828 29.203 1 67.81 587 LYS A N 1
ATOM 4753 C CA . LYS A 1 587 ? -16.797 27.969 29.344 1 67.81 587 LYS A CA 1
ATOM 4754 C C . LYS A 1 587 ? -17.234 27.703 30.781 1 67.81 587 LYS A C 1
ATOM 4756 O O . LYS A 1 587 ? -16.734 26.781 31.438 1 67.81 587 LYS A O 1
ATOM 4761 N N . ASN A 1 588 ? -18.016 28.5 31.391 1 79 588 ASN A N 1
ATOM 4762 C CA . ASN A 1 588 ? -18.719 28.359 32.656 1 79 588 ASN A CA 1
ATOM 4763 C C . ASN A 1 588 ? -17.766 28.5 33.844 1 79 588 ASN A C 1
ATOM 4765 O O . ASN A 1 588 ? -18 27.922 34.906 1 79 588 ASN A O 1
ATOM 4769 N N . ILE A 1 589 ? -16.641 29.109 33.625 1 85.06 589 ILE A N 1
ATOM 4770 C CA . ILE A 1 589 ? -15.703 29.266 34.719 1 85.06 589 ILE A CA 1
ATOM 4771 C C . ILE A 1 589 ? -16.281 30.219 35.781 1 85.06 589 ILE A C 1
ATOM 4773 O O . ILE A 1 589 ? -16.062 30.062 36.969 1 85.06 589 ILE A O 1
ATOM 4777 N N . ALA A 1 590 ? -17.078 31.156 35.406 1 90.44 590 ALA A N 1
ATOM 4778 C CA . ALA A 1 590 ? -17.703 32.125 36.344 1 90.44 590 ALA A CA 1
ATOM 4779 C C . ALA A 1 590 ? -18.625 31.391 37.312 1 90.44 590 ALA A C 1
ATOM 4781 O O . ALA A 1 590 ? -18.609 31.672 38.5 1 90.44 590 ALA A O 1
ATOM 4782 N N . GLY A 1 591 ? -19.375 30.5 36.75 1 91.06 591 GLY A N 1
ATOM 4783 C CA . GLY A 1 591 ? -20.266 29.734 37.594 1 91.06 591 GLY A CA 1
ATOM 4784 C C . GLY A 1 591 ? -19.531 28.906 38.625 1 91.06 591 GLY A C 1
ATOM 4785 O O . GLY A 1 591 ? -19.969 28.797 39.781 1 91.06 591 GLY A O 1
ATOM 4786 N N . ARG A 1 592 ? -18.453 28.375 38.281 1 91.5 592 ARG A N 1
ATOM 4787 C CA . ARG A 1 592 ? -17.656 27.562 39.188 1 91.5 592 ARG A CA 1
ATOM 4788 C C . ARG A 1 592 ? -17.062 28.406 40.312 1 91.5 592 ARG A C 1
ATOM 4790 O O . ARG A 1 592 ? -17.031 28 41.469 1 91.5 592 ARG A O 1
ATOM 4797 N N . ILE A 1 593 ? -16.641 29.547 39.969 1 93.81 593 ILE A N 1
ATOM 4798 C CA . ILE A 1 593 ? -16.078 30.453 40.969 1 93.81 593 ILE A CA 1
ATOM 4799 C C . ILE A 1 593 ? -17.156 30.906 41.938 1 93.81 593 ILE A C 1
ATOM 4801 O O . ILE A 1 593 ? -16.938 30.891 43.156 1 93.81 593 ILE A O 1
ATOM 4805 N N . ILE A 1 594 ? -18.266 31.25 41.438 1 94.62 594 ILE A N 1
ATOM 4806 C CA . ILE A 1 594 ? -19.375 31.703 42.281 1 94.62 594 ILE A CA 1
ATOM 4807 C C . ILE A 1 594 ? -19.797 30.578 43.219 1 94.62 594 ILE A C 1
ATOM 4809 O O . ILE A 1 594 ? -20.031 30.828 44.406 1 94.62 594 ILE A O 1
ATOM 4813 N N . ARG A 1 595 ? -19.844 29.422 42.75 1 93.56 595 ARG A N 1
ATOM 4814 C CA . ARG A 1 595 ? -20.219 28.266 43.594 1 93.56 595 ARG A CA 1
ATOM 4815 C C . ARG A 1 595 ? -19.234 28.062 44.719 1 93.56 595 ARG A C 1
ATOM 4817 O O . ARG A 1 595 ? -19.625 27.703 45.844 1 93.56 595 ARG A O 1
ATOM 4824 N N . LEU A 1 596 ? -18.031 28.234 44.406 1 93.38 596 LEU A N 1
ATOM 4825 C CA . LEU A 1 596 ? -17 28.094 45.438 1 93.38 596 LEU A CA 1
ATOM 4826 C C . LEU A 1 596 ? -17.219 29.109 46.562 1 93.38 596 LEU A C 1
ATOM 4828 O O . LEU A 1 596 ? -17.094 28.766 47.75 1 93.38 596 LEU A O 1
ATOM 4832 N N . PHE A 1 597 ? -17.547 30.312 46.344 1 94.31 597 PHE A N 1
ATOM 4833 C CA . PHE A 1 597 ? -17.766 31.359 47.312 1 94.31 597 PHE A CA 1
ATOM 4834 C C . PHE A 1 597 ? -19.016 31.078 48.125 1 94.31 597 PHE A C 1
ATOM 4836 O O . PHE A 1 597 ? -19.047 31.328 49.344 1 94.31 597 PHE A O 1
ATOM 4843 N N . LYS A 1 598 ? -19.969 30.594 47.438 1 93.75 598 LYS A N 1
ATOM 4844 C CA . LYS A 1 598 ? -21.188 30.234 48.156 1 93.75 598 LYS A CA 1
ATOM 4845 C C . LYS A 1 598 ? -20.953 29.078 49.125 1 93.75 598 LYS A C 1
ATOM 4847 O O . LYS A 1 598 ? -21.5 29.078 50.25 1 93.75 598 LYS A O 1
ATOM 4852 N N . ARG A 1 599 ? -20.188 28.219 48.719 1 93.06 599 ARG A N 1
ATOM 4853 C CA . ARG A 1 599 ? -19.891 27.047 49.531 1 93.06 599 ARG A CA 1
ATOM 4854 C C . ARG A 1 599 ? -19.234 27.469 50.844 1 93.06 599 ARG A C 1
ATOM 4856 O O . ARG A 1 599 ? -19.547 26.906 51.906 1 93.06 599 ARG A O 1
ATOM 4863 N N . TYR A 1 600 ? -18.375 28.391 50.844 1 93.06 600 TYR A N 1
ATOM 4864 C CA . TYR A 1 600 ? -17.641 28.797 52.031 1 93.06 600 TYR A CA 1
ATOM 4865 C C . TYR A 1 600 ? -18.281 30 52.688 1 93.06 600 TYR A C 1
ATOM 4867 O O . TYR A 1 600 ? -17.781 30.531 53.688 1 93.06 600 TYR A O 1
ATOM 4875 N N . HIS A 1 601 ? -19.391 30.531 52.156 1 91.88 601 HIS A N 1
ATOM 4876 C CA . HIS A 1 601 ? -20.188 31.641 52.688 1 91.88 601 HIS A CA 1
ATOM 4877 C C . HIS A 1 601 ? -19.344 32.906 52.844 1 91.88 601 HIS A C 1
ATOM 4879 O O . HIS A 1 601 ? -19.375 33.531 53.875 1 91.88 601 HIS A O 1
ATOM 4885 N N . ILE A 1 602 ? -18.578 33.188 51.938 1 92 602 ILE A N 1
ATOM 4886 C CA . ILE A 1 602 ? -17.766 34.406 51.906 1 92 602 ILE A CA 1
ATOM 4887 C C . ILE A 1 602 ? -18.328 35.375 50.906 1 92 602 ILE A C 1
ATOM 4889 O O . ILE A 1 602 ? -18.734 35 49.812 1 92 602 ILE A O 1
ATOM 4893 N N . SER A 1 603 ? -18.375 36.594 51.281 1 90.94 603 SER A N 1
ATOM 4894 C CA . SER A 1 603 ? -18.891 37.656 50.406 1 90.94 603 SER A CA 1
ATOM 4895 C C . SER A 1 603 ? -17.922 37.906 49.25 1 90.94 603 SER A C 1
ATOM 4897 O O . SER A 1 603 ? -16.703 37.938 49.438 1 90.94 603 SER A O 1
ATOM 4899 N N . PRO A 1 604 ? -18.391 38.062 48.031 1 93 604 PRO A N 1
ATOM 4900 C CA . PRO A 1 604 ? -17.531 38.344 46.875 1 93 604 PRO A CA 1
ATOM 4901 C C . PRO A 1 604 ? -16.734 39.625 47.031 1 93 604 PRO A C 1
ATOM 4903 O O . PRO A 1 604 ? -15.672 39.781 46.438 1 93 604 PRO A O 1
ATOM 4906 N N . GLN A 1 605 ? -17.156 40.5 47.781 1 90.44 605 GLN A N 1
ATOM 4907 C CA . GLN A 1 605 ? -16.516 41.781 47.969 1 90.44 605 GLN A CA 1
ATOM 4908 C C . GLN A 1 605 ? -15.211 41.656 48.75 1 90.44 605 GLN A C 1
ATOM 4910 O O . GLN A 1 605 ? -14.375 42.562 48.719 1 90.44 605 GLN A O 1
ATOM 4915 N N . ALA A 1 606 ? -15.023 40.531 49.406 1 92.38 606 ALA A N 1
ATOM 4916 C CA . ALA A 1 606 ? -13.836 40.312 50.188 1 92.38 606 ALA A CA 1
ATOM 4917 C C . ALA A 1 606 ? -12.617 40.031 49.312 1 92.38 606 ALA A C 1
ATOM 4919 O O . ALA A 1 606 ? -11.477 40.156 49.781 1 92.38 606 ALA A O 1
ATOM 4920 N N . VAL A 1 607 ? -12.93 39.656 48.094 1 94.12 607 VAL A N 1
ATOM 4921 C CA . VAL A 1 607 ? -11.836 39.281 47.219 1 94.12 607 VAL A CA 1
ATOM 4922 C C . VAL A 1 607 ? -11.938 40.031 45.906 1 94.12 607 VAL A C 1
ATOM 4924 O O . VAL A 1 607 ? -13.008 40.062 45.281 1 94.12 607 VAL A O 1
ATOM 4927 N N . ILE A 1 608 ? -10.859 40.594 45.406 1 95.5 608 ILE A N 1
ATOM 4928 C CA . ILE A 1 608 ? -10.766 41.281 44.125 1 95.5 608 ILE A CA 1
ATOM 4929 C C . ILE A 1 608 ? -10.141 40.312 43.094 1 95.5 608 ILE A C 1
ATOM 4931 O O . ILE A 1 608 ? -9.125 39.656 43.375 1 95.5 608 ILE A O 1
ATOM 4935 N N . LEU A 1 609 ? -10.75 40.188 42 1 94.25 609 LEU A N 1
ATOM 4936 C CA . LEU A 1 609 ? -10.203 39.375 40.938 1 94.25 609 LEU A CA 1
ATOM 4937 C C . LEU A 1 609 ? -9.406 40.219 39.969 1 94.25 609 LEU A C 1
ATOM 4939 O O . LEU A 1 609 ? -9.922 41.188 39.406 1 94.25 609 LEU A O 1
ATOM 4943 N N . GLU A 1 610 ? -8.141 39.844 39.75 1 93 610 GLU A N 1
ATOM 4944 C CA . GLU A 1 610 ? -7.27 40.562 38.812 1 93 610 GLU A CA 1
ATOM 4945 C C . GLU A 1 610 ? -7.152 39.844 37.469 1 93 610 GLU A C 1
ATOM 4947 O O . GLU A 1 610 ? -6.848 38.625 37.438 1 93 610 GLU A O 1
ATOM 4952 N N . ILE A 1 611 ? -7.402 40.531 36.438 1 87.38 611 ILE A N 1
ATOM 4953 C CA . ILE A 1 611 ? -7.301 39.969 35.125 1 87.38 611 ILE A CA 1
ATOM 4954 C C . ILE A 1 611 ? -6.352 40.812 34.281 1 87.38 611 ILE A C 1
ATOM 4956 O O . ILE A 1 611 ? -6.195 42.031 34.5 1 87.38 611 ILE A O 1
ATOM 4960 N N . THR A 1 612 ? -5.688 40.094 33.375 1 76.81 612 THR A N 1
ATOM 4961 C CA . THR A 1 612 ? -4.762 40.844 32.531 1 76.81 612 THR A CA 1
ATOM 4962 C C . THR A 1 612 ? -5.52 41.656 31.484 1 76.81 612 THR A C 1
ATOM 4964 O O . THR A 1 612 ? -6.68 41.375 31.188 1 76.81 612 THR A O 1
ATOM 4967 N N . GLU A 1 613 ? -4.801 42.562 30.969 1 70.25 613 GLU A N 1
ATOM 4968 C CA . GLU A 1 613 ? -5.375 43.406 29.938 1 70.25 613 GLU A CA 1
ATOM 4969 C C . GLU A 1 613 ? -5.809 42.594 28.719 1 70.25 613 GLU A C 1
ATOM 4971 O O . GLU A 1 613 ? -6.871 42.844 28.156 1 70.25 613 GLU A O 1
ATOM 4976 N N . GLU A 1 614 ? -4.984 41.625 28.438 1 63.94 614 GLU A N 1
ATOM 4977 C CA . GLU A 1 614 ? -5.262 40.781 27.281 1 63.94 614 GLU A CA 1
ATOM 4978 C C . GLU A 1 614 ? -6.566 40.031 27.453 1 63.94 614 GLU A C 1
ATOM 4980 O O . GLU A 1 614 ? -7.328 39.844 26.5 1 63.94 614 GLU A O 1
ATOM 4985 N N . GLN A 1 615 ? -6.887 39.625 28.547 1 64.06 615 GLN A N 1
ATOM 4986 C CA . GLN A 1 615 ? -8.094 38.875 28.859 1 64.06 615 GLN A CA 1
ATOM 4987 C C . GLN A 1 615 ? -9.32 39.781 28.891 1 64.06 615 GLN A C 1
ATOM 4989 O O . GLN A 1 615 ? -10.375 39.406 28.359 1 64.06 615 GLN A O 1
ATOM 4994 N N . ALA A 1 616 ? -9.031 40.844 29.531 1 60.34 616 ALA A N 1
ATOM 4995 C CA . ALA A 1 616 ? -10.141 41.781 29.719 1 60.34 616 ALA A CA 1
ATOM 4996 C C . ALA A 1 616 ? -10.648 42.312 28.391 1 60.34 616 ALA A C 1
ATOM 4998 O O . ALA A 1 616 ? -11.844 42.594 28.234 1 60.34 616 ALA A O 1
ATOM 4999 N N . PHE A 1 617 ? -9.664 42.188 27.5 1 58.53 617 PHE A N 1
ATOM 5000 C CA . PHE A 1 617 ? -10.031 42.844 26.25 1 58.53 617 PHE A CA 1
ATOM 5001 C C . PHE A 1 617 ? -10.117 41.812 25.125 1 58.53 617 PHE A C 1
ATOM 5003 O O . PHE A 1 617 ? -10.148 42.188 23.953 1 58.53 617 PHE A O 1
ATOM 5010 N N . SER A 1 618 ? -10.039 40.562 25.516 1 58.09 618 SER A N 1
ATOM 5011 C CA . SER A 1 618 ? -10.172 39.531 24.5 1 58.09 618 SER A CA 1
ATOM 5012 C C . SER A 1 618 ? -11.531 39.594 23.828 1 58.09 618 SER A C 1
ATOM 5014 O O . SER A 1 618 ? -12.539 39.906 24.469 1 58.09 618 SER A O 1
ATOM 5016 N N . ASN A 1 619 ? -11.523 39.688 22.562 1 52.94 619 ASN A N 1
ATOM 5017 C CA . ASN A 1 619 ? -12.781 39.688 21.828 1 52.94 619 ASN A CA 1
ATOM 5018 C C . ASN A 1 619 ? -13.477 38.312 21.922 1 52.94 619 ASN A C 1
ATOM 5020 O O . ASN A 1 619 ? -14.461 38.062 21.203 1 52.94 619 ASN A O 1
ATOM 5024 N N . ALA A 1 620 ? -12.992 37.531 22.734 1 55.31 620 ALA A N 1
ATOM 5025 C CA . ALA A 1 620 ? -13.656 36.25 22.891 1 55.31 620 ALA A CA 1
ATOM 5026 C C . ALA A 1 620 ? -14.953 36.375 23.688 1 55.31 620 ALA A C 1
ATOM 5028 O O . ALA A 1 620 ? -14.945 36.938 24.797 1 55.31 620 ALA A O 1
ATOM 5029 N N . GLU A 1 621 ? -15.969 36.188 23.094 1 61.28 621 GLU A N 1
ATOM 5030 C CA . GLU A 1 621 ? -17.281 36.312 23.703 1 61.28 621 GLU A CA 1
ATOM 5031 C C . GLU A 1 621 ? -17.328 35.594 25.047 1 61.28 621 GLU A C 1
ATOM 5033 O O . GLU A 1 621 ? -17.922 36.094 26.016 1 61.28 621 GLU A O 1
ATOM 5038 N N . SER A 1 622 ? -16.609 34.594 25.125 1 68.69 622 SER A N 1
ATOM 5039 C CA . SER A 1 622 ? -16.656 33.781 26.344 1 68.69 622 SER A CA 1
ATOM 5040 C C . SER A 1 622 ? -16.016 34.531 27.516 1 68.69 622 SER A C 1
ATOM 5042 O O . SER A 1 622 ? -16.562 34.531 28.625 1 68.69 622 SER A O 1
ATOM 5044 N N . SER A 1 623 ? -14.938 35.156 27.203 1 74.38 623 SER A N 1
ATOM 5045 C CA . SER A 1 623 ? -14.234 35.875 28.25 1 74.38 623 SER A CA 1
ATOM 5046 C C . SER A 1 623 ? -15.062 37.062 28.766 1 74.38 623 SER A C 1
ATOM 5048 O O . SER A 1 623 ? -15.203 37.25 29.969 1 74.38 623 SER A O 1
ATOM 5050 N N . MET A 1 624 ? -15.695 37.688 27.891 1 74.88 624 MET A N 1
ATOM 5051 C CA . MET A 1 624 ? -16.5 38.875 28.25 1 74.88 624 MET A CA 1
ATOM 5052 C C . MET A 1 624 ? -17.719 38.438 29.062 1 74.88 624 MET A C 1
ATOM 5054 O O . MET A 1 624 ? -18.078 39.094 30.031 1 74.88 624 MET A O 1
ATOM 5058 N N . TYR A 1 625 ? -18.219 37.438 28.625 1 80.94 625 TYR A N 1
ATOM 5059 C CA . TYR A 1 625 ? -19.391 36.938 29.328 1 80.94 625 TYR A CA 1
ATOM 5060 C C . TYR A 1 625 ? -19.031 36.531 30.75 1 80.94 625 TYR A C 1
ATOM 5062 O O . TYR A 1 625 ? -19.766 36.844 31.688 1 80.94 625 TYR A O 1
ATOM 5070 N N . ASN A 1 626 ? -18 35.906 30.906 1 85.56 626 ASN A N 1
ATOM 5071 C CA . ASN A 1 626 ? -17.578 35.469 32.25 1 85.56 626 ASN A CA 1
ATOM 5072 C C . ASN A 1 626 ? -17.281 36.656 33.156 1 85.56 626 ASN A C 1
ATOM 5074 O O . ASN A 1 626 ? -17.656 36.656 34.312 1 85.56 626 ASN A O 1
ATOM 5078 N N . ILE A 1 627 ? -16.719 37.625 32.625 1 86.06 627 ILE A N 1
ATOM 5079 C CA . ILE A 1 627 ? -16.359 38.812 33.406 1 86.06 627 ILE A CA 1
ATOM 5080 C C . ILE A 1 627 ? -17.641 39.531 33.844 1 86.06 627 ILE A C 1
ATOM 5082 O O . ILE A 1 627 ? -17.75 39.969 35 1 86.06 627 ILE A O 1
ATOM 5086 N N . GLU A 1 628 ? -18.5 39.594 33 1 85.69 628 GLU A N 1
ATOM 5087 C CA . GLU A 1 628 ? -19.766 40.25 33.312 1 85.69 628 GLU A CA 1
ATOM 5088 C C . GLU A 1 628 ? -20.531 39.469 34.406 1 85.69 628 GLU A C 1
ATOM 5090 O O . GLU A 1 628 ? -21.109 40.094 35.281 1 85.69 628 GLU A O 1
ATOM 5095 N N . GLN A 1 629 ? -20.5 38.25 34.281 1 89.19 629 GLN A N 1
ATOM 5096 C CA . GLN A 1 629 ? -21.188 37.406 35.25 1 89.19 629 GLN A CA 1
ATOM 5097 C C . GLN A 1 629 ? -20.562 37.562 36.656 1 89.19 629 GLN A C 1
ATOM 5099 O O . GLN A 1 629 ? -21.266 37.656 37.656 1 89.19 629 GLN A O 1
ATOM 5104 N N . LEU A 1 630 ? -19.359 37.656 36.656 1 91.38 630 LEU A N 1
ATOM 5105 C CA . LEU A 1 630 ? -18.656 37.812 37.906 1 91.38 630 LEU A CA 1
ATOM 5106 C C . LEU A 1 630 ? -18.938 39.188 38.531 1 91.38 630 LEU A C 1
ATOM 5108 O O . LEU A 1 630 ? -19.156 39.312 39.719 1 91.38 630 LEU A O 1
ATOM 5112 N N . HIS A 1 631 ? -18.922 40.125 37.688 1 89 631 HIS A N 1
ATOM 5113 C CA . HIS A 1 631 ? -19.188 41.469 38.125 1 89 631 HIS A CA 1
ATOM 5114 C C . HIS A 1 631 ? -20.625 41.625 38.656 1 89 631 HIS A C 1
ATOM 5116 O O . HIS A 1 631 ? -20.859 42.25 39.688 1 89 631 HIS A O 1
ATOM 5122 N N . LYS A 1 632 ? -21.5 41.062 37.969 1 89.69 632 LYS A N 1
ATOM 5123 C CA . LYS A 1 632 ? -22.906 41.125 38.375 1 89.69 632 LYS A CA 1
ATOM 5124 C C . LYS A 1 632 ? -23.109 40.438 39.719 1 89.69 632 LYS A C 1
ATOM 5126 O O . LYS A 1 632 ? -23.984 40.844 40.5 1 89.69 632 LYS A O 1
ATOM 5131 N N . PHE A 1 633 ? -22.391 39.406 39.969 1 92.62 633 PHE A N 1
ATOM 5132 C CA . PHE A 1 633 ? -22.5 38.656 41.219 1 92.62 633 PHE A CA 1
ATOM 5133 C C . PHE A 1 633 ? -21.969 39.5 42.375 1 92.62 633 PHE A C 1
ATOM 5135 O O . PHE A 1 633 ? -22.297 39.219 43.531 1 92.62 633 PHE A O 1
ATOM 5142 N N . GLY A 1 634 ? -21.078 40.5 42 1 90.75 634 GLY A N 1
ATOM 5143 C CA . GLY A 1 634 ? -20.625 41.406 43.031 1 90.75 634 GLY A CA 1
ATOM 5144 C C . GLY A 1 634 ? -19.109 41.438 43.188 1 90.75 634 GLY A C 1
ATOM 5145 O O . GLY A 1 634 ? -18.594 42.156 44.062 1 90.75 634 GLY A O 1
ATOM 5146 N N . PHE A 1 635 ? -18.469 40.781 42.375 1 93.12 635 PHE A N 1
ATOM 5147 C CA . PHE A 1 635 ? -17.016 40.812 42.438 1 93.12 635 PHE A CA 1
ATOM 5148 C C . PHE A 1 635 ? -16.469 42.125 41.938 1 93.12 635 PHE A C 1
ATOM 5150 O O . PHE A 1 635 ? -17 42.719 41 1 93.12 635 PHE A O 1
ATOM 5157 N N . ARG A 1 636 ? -15.438 42.594 42.531 1 93.44 636 ARG A N 1
ATOM 5158 C CA . ARG A 1 636 ? -14.641 43.688 41.969 1 93.44 636 ARG A CA 1
ATOM 5159 C C . ARG A 1 636 ? -13.562 43.156 41.031 1 93.44 636 ARG A C 1
ATOM 5161 O O . ARG A 1 636 ? -12.938 42.156 41.312 1 93.44 636 ARG A O 1
ATOM 5168 N N . ILE A 1 637 ? -13.461 43.812 40.031 1 92.19 637 ILE A N 1
ATOM 5169 C CA . ILE A 1 637 ? -12.531 43.375 39 1 92.19 637 ILE A CA 1
ATOM 5170 C C . ILE A 1 637 ? -11.406 44.406 38.844 1 92.19 637 ILE A C 1
ATOM 5172 O O . ILE A 1 637 ? -11.672 45.625 38.781 1 92.19 637 ILE A O 1
ATOM 5176 N N . ALA A 1 638 ? -10.125 43.906 38.875 1 92.12 638 ALA A N 1
ATOM 5177 C CA . ALA A 1 638 ? -8.945 44.75 38.656 1 92.12 638 ALA A CA 1
ATOM 5178 C C . ALA A 1 638 ? -8.227 44.344 37.375 1 92.12 638 ALA A C 1
ATOM 5180 O O . ALA A 1 638 ? -8.047 43.156 37.094 1 92.12 638 ALA A O 1
ATOM 5181 N N . ILE A 1 639 ? -7.883 45.281 36.625 1 86.88 639 ILE A N 1
ATOM 5182 C CA . ILE A 1 639 ? -7.094 45.031 35.406 1 86.88 639 ILE A CA 1
ATOM 5183 C C . ILE A 1 639 ? -5.609 45.156 35.719 1 86.88 639 ILE A C 1
ATOM 5185 O O . ILE A 1 639 ? -5.141 46.25 36.125 1 86.88 639 ILE A O 1
ATOM 5189 N N . ASP A 1 640 ? -4.941 44.062 35.5 1 84.44 640 ASP A N 1
ATOM 5190 C CA . ASP A 1 640 ? -3.518 44.031 35.812 1 84.44 640 ASP A CA 1
ATOM 5191 C C . ASP A 1 640 ? -2.674 44.406 34.594 1 84.44 640 ASP A C 1
ATOM 5193 O O . ASP A 1 640 ? -3.123 44.281 33.469 1 84.44 640 ASP A O 1
ATOM 5197 N N . ASP A 1 641 ? -1.502 44.906 34.875 1 78.75 641 ASP A N 1
ATOM 5198 C CA . ASP A 1 641 ? -0.495 45.281 33.906 1 78.75 641 ASP A CA 1
ATOM 5199 C C . ASP A 1 641 ? -1.077 46.25 32.844 1 78.75 641 ASP A C 1
ATOM 5201 O O . ASP A 1 641 ? -0.853 46.062 31.656 1 78.75 641 ASP A O 1
ATOM 5205 N N . PHE A 1 642 ? -1.805 47.125 33.312 1 77.69 642 PHE A N 1
ATOM 5206 C CA . PHE A 1 642 ? -2.432 48.062 32.406 1 77.69 642 PHE A CA 1
ATOM 5207 C C . PHE A 1 642 ? -1.385 48.938 31.719 1 77.69 642 PHE A C 1
ATOM 5209 O O . PHE A 1 642 ? -0.487 49.469 32.375 1 77.69 642 PHE A O 1
ATOM 5216 N N . GLY A 1 643 ? -1.413 48.938 30.453 1 69.69 643 GLY A N 1
ATOM 5217 C CA . GLY A 1 643 ? -0.509 49.812 29.703 1 69.69 643 GLY A CA 1
ATOM 5218 C C . GLY A 1 643 ? 0.489 49.031 28.875 1 69.69 643 GLY A C 1
ATOM 5219 O O . GLY A 1 643 ? 1.098 49.562 27.938 1 69.69 643 GLY A O 1
ATOM 5220 N N . THR A 1 644 ? 0.893 47.75 29.312 1 61.69 644 THR A N 1
ATOM 5221 C CA . THR A 1 644 ? 1.918 46.969 28.609 1 61.69 644 THR A CA 1
ATOM 5222 C C . THR A 1 644 ? 1.3 46.125 27.516 1 61.69 644 THR A C 1
ATOM 5224 O O . THR A 1 644 ? 2.004 45.656 26.609 1 61.69 644 THR A O 1
ATOM 5227 N N . GLY A 1 645 ? 0.192 45.781 27.656 1 56.56 645 GLY A N 1
ATOM 5228 C CA . GLY A 1 645 ? -0.427 44.906 26.656 1 56.56 645 GLY A CA 1
ATOM 5229 C C . GLY A 1 645 ? -1.14 45.688 25.562 1 56.56 645 GLY A C 1
ATOM 5230 O O . GLY A 1 645 ? -0.744 46.812 25.219 1 56.56 645 GLY A O 1
ATOM 5231 N N . TYR A 1 646 ? -2.07 44.969 25.016 1 47.66 646 TYR A N 1
ATOM 5232 C CA . TYR A 1 646 ? -2.881 45.469 23.906 1 47.66 646 TYR A CA 1
ATOM 5233 C C . TYR A 1 646 ? -3.869 46.531 24.375 1 47.66 646 TYR A C 1
ATOM 5235 O O . TYR A 1 646 ? -5.055 46.25 24.562 1 47.66 646 TYR A O 1
ATOM 5243 N N . ALA A 1 647 ? -3.547 47.438 25.297 1 52.84 647 ALA A N 1
ATOM 5244 C CA . ALA A 1 647 ? -4.582 48.281 25.859 1 52.84 647 ALA A CA 1
ATOM 5245 C C . ALA A 1 647 ? -5.094 49.281 24.828 1 52.84 647 ALA A C 1
ATOM 5247 O O . ALA A 1 647 ? -4.312 50.031 24.25 1 52.84 647 ALA A O 1
ATOM 5248 N N . ASN A 1 648 ? -6.254 48.938 24.203 1 58 648 ASN A N 1
ATOM 5249 C CA . ASN A 1 648 ? -6.91 49.844 23.281 1 58 648 ASN A CA 1
ATOM 5250 C C . ASN A 1 648 ? -7.824 50.844 24.016 1 58 648 ASN A C 1
ATOM 5252 O O . ASN A 1 648 ? -8.508 50.438 24.969 1 58 648 ASN A O 1
ATOM 5256 N N . TYR A 1 649 ? -7.438 52.219 24.062 1 62.81 649 TYR A N 1
ATOM 5257 C CA . TYR A 1 649 ? -8.336 53.25 24.578 1 62.81 649 TYR A CA 1
ATOM 5258 C C . TYR A 1 649 ? -9.789 52.875 24.297 1 62.81 649 TYR A C 1
ATOM 5260 O O . TYR A 1 649 ? -10.672 53.125 25.125 1 62.81 649 TYR A O 1
ATOM 5268 N N . GLU A 1 650 ? -9.953 52.219 23.234 1 63.38 650 GLU A N 1
ATOM 5269 C CA . GLU A 1 650 ? -11.32 51.875 22.875 1 63.38 650 GLU A CA 1
ATOM 5270 C C . GLU A 1 650 ? -11.891 50.844 23.844 1 63.38 650 GLU A C 1
ATOM 5272 O O . GLU A 1 650 ? -13.062 50.906 24.219 1 63.38 650 GLU A O 1
ATOM 5277 N N . ARG A 1 651 ? -11.039 50 24.141 1 64.38 651 ARG A N 1
ATOM 5278 C CA . ARG A 1 651 ? -11.492 48.906 25.016 1 64.38 651 ARG A CA 1
ATOM 5279 C C . ARG A 1 651 ? -11.719 49.438 26.438 1 64.38 651 ARG A C 1
ATOM 5281 O O . ARG A 1 651 ? -12.586 48.906 27.156 1 64.38 651 ARG A O 1
ATOM 5288 N N . LEU A 1 652 ? -10.938 50.375 26.781 1 64.94 652 LEU A N 1
ATOM 5289 C CA . LEU A 1 652 ? -11.102 50.969 28.094 1 64.94 652 LEU A CA 1
ATOM 5290 C C . LEU A 1 652 ? -12.484 51.594 28.25 1 64.94 652 LEU A C 1
ATOM 5292 O O . LEU A 1 652 ? -13.047 51.594 29.359 1 64.94 652 LEU A O 1
ATOM 5296 N N . LYS A 1 653 ? -12.969 52.031 27.125 1 64.94 653 LYS A N 1
ATOM 5297 C CA . LYS A 1 653 ? -14.305 52.594 27.125 1 64.94 653 LYS A CA 1
ATOM 5298 C C . LYS A 1 653 ? -15.352 51.562 27.547 1 64.94 653 LYS A C 1
ATOM 5300 O O . LYS A 1 653 ? -16.328 51.906 28.234 1 64.94 653 LYS A O 1
ATOM 5305 N N . ARG A 1 654 ? -15.078 50.375 27.234 1 66.5 654 ARG A N 1
ATOM 5306 C CA . ARG A 1 654 ? -16.078 49.312 27.422 1 66.5 654 ARG A CA 1
ATOM 5307 C C . ARG A 1 654 ? -15.719 48.438 28.609 1 66.5 654 ARG A C 1
ATOM 5309 O O . ARG A 1 654 ? -16.453 47.5 28.922 1 66.5 654 ARG A O 1
ATOM 5316 N N . LEU A 1 655 ? -14.781 48.812 29.266 1 64.44 655 LEU A N 1
ATOM 5317 C CA . LEU A 1 655 ? -14.234 47.938 30.297 1 64.44 655 LEU A CA 1
ATOM 5318 C C . LEU A 1 655 ? -15.102 47.969 31.547 1 64.44 655 LEU A C 1
ATOM 5320 O O . LEU A 1 655 ? -15.469 49.031 32.031 1 64.44 655 LEU A O 1
ATOM 5324 N N . GLN A 1 656 ? -15.594 46.844 31.922 1 75.5 656 GLN A N 1
ATOM 5325 C CA . GLN A 1 656 ? -16.281 46.688 33.188 1 75.5 656 GLN A CA 1
ATOM 5326 C C . GLN A 1 656 ? -15.305 46.312 34.312 1 75.5 656 GLN A C 1
ATOM 5328 O O . GLN A 1 656 ? -15.18 45.125 34.656 1 75.5 656 GLN A O 1
ATOM 5333 N N . ALA A 1 657 ? -14.477 47.312 34.719 1 83.88 657 ALA A N 1
ATOM 5334 C CA . ALA A 1 657 ? -13.516 47.062 35.781 1 83.88 657 ALA A CA 1
ATOM 5335 C C . ALA A 1 657 ? -13.656 48.094 36.875 1 83.88 657 ALA A C 1
ATOM 5337 O O . ALA A 1 657 ? -14.359 49.094 36.719 1 83.88 657 ALA A O 1
ATOM 5338 N N . ASP A 1 658 ? -13.109 47.75 38.062 1 89.94 658 ASP A N 1
ATOM 5339 C CA . ASP A 1 658 ? -13.195 48.656 39.25 1 89.94 658 ASP A CA 1
ATOM 5340 C C . ASP A 1 658 ? -11.82 49.219 39.594 1 89.94 658 ASP A C 1
ATOM 5342 O O . ASP A 1 658 ? -11.734 50.312 40.156 1 89.94 658 ASP A O 1
ATOM 5346 N N . ILE A 1 659 ? -10.836 48.531 39.25 1 92 659 ILE A N 1
ATOM 5347 C CA . ILE A 1 659 ? -9.484 48.938 39.625 1 92 659 ILE A CA 1
ATOM 5348 C C . ILE A 1 659 ? -8.539 48.75 38.438 1 92 659 ILE A C 1
ATOM 5350 O O . ILE A 1 659 ? -8.664 47.781 37.688 1 92 659 ILE A O 1
ATOM 5354 N N . ILE A 1 660 ? -7.652 49.656 38.25 1 89.62 660 ILE A N 1
ATOM 5355 C CA . ILE A 1 660 ? -6.605 49.531 37.25 1 89.62 660 ILE A CA 1
ATOM 5356 C C . ILE A 1 660 ? -5.234 49.531 37.938 1 89.62 660 ILE A C 1
ATOM 5358 O O . ILE A 1 660 ? -4.949 50.406 38.75 1 89.62 660 ILE A O 1
ATOM 5362 N N . LYS A 1 661 ? -4.43 48.5 37.594 1 92.44 661 LYS A N 1
ATOM 5363 C CA . LYS A 1 661 ? -3.062 48.406 38.094 1 92.44 661 LYS A CA 1
ATOM 5364 C C . LYS A 1 661 ? -2.059 48.844 37.031 1 92.44 661 LYS A C 1
ATOM 5366 O O . LYS A 1 661 ? -1.99 48.25 35.969 1 92.44 661 LYS A O 1
ATOM 5371 N N . ILE A 1 662 ? -1.363 49.906 37.375 1 88 662 ILE A N 1
ATOM 5372 C CA . ILE A 1 662 ? -0.358 50.375 36.438 1 88 662 ILE A CA 1
ATOM 5373 C C . ILE A 1 662 ? 0.913 49.531 36.562 1 88 662 ILE A C 1
ATOM 5375 O O . ILE A 1 662 ? 1.427 49.344 37.688 1 88 662 ILE A O 1
ATOM 5379 N N . ASP A 1 663 ? 1.412 49.125 35.469 1 84.81 663 ASP A N 1
ATOM 5380 C CA . ASP A 1 663 ? 2.572 48.25 35.438 1 84.81 663 ASP A CA 1
ATOM 5381 C C . ASP A 1 663 ? 3.83 48.969 35.906 1 84.81 663 ASP A C 1
ATOM 5383 O O . ASP A 1 663 ? 3.945 50.188 35.781 1 84.81 663 ASP A O 1
ATOM 5387 N N . GLY A 1 664 ? 4.77 48.188 36.406 1 85.62 664 GLY A N 1
ATOM 5388 C CA . GLY A 1 664 ? 6.016 48.688 36.938 1 85.62 664 GLY A CA 1
ATOM 5389 C C . GLY A 1 664 ? 6.883 49.375 35.906 1 85.62 664 GLY A C 1
ATOM 5390 O O . GLY A 1 664 ? 7.73 50.188 36.25 1 85.62 664 GLY A O 1
ATOM 5391 N N . VAL A 1 665 ? 6.656 49.094 34.75 1 81.06 665 VAL A N 1
ATOM 5392 C CA . VAL A 1 665 ? 7.48 49.656 33.656 1 81.06 665 VAL A CA 1
ATOM 5393 C C . VAL A 1 665 ? 7.324 51.156 33.625 1 81.06 665 VAL A C 1
ATOM 5395 O O . VAL A 1 665 ? 8.258 51.875 33.25 1 81.06 665 VAL A O 1
ATOM 5398 N N . PHE A 1 666 ? 6.23 51.688 34.125 1 84.62 666 PHE A N 1
ATOM 5399 C CA . PHE A 1 666 ? 5.969 53.125 34.062 1 84.62 666 PHE A CA 1
ATOM 5400 C C . PHE A 1 666 ? 6.309 53.781 35.406 1 84.62 666 PHE A C 1
ATOM 5402 O O . PHE A 1 666 ? 6.254 55 35.531 1 84.62 666 PHE A O 1
ATOM 5409 N N . VAL A 1 667 ? 6.633 52.938 36.344 1 89.31 667 VAL A N 1
ATOM 5410 C CA . VAL A 1 667 ? 6.836 53.438 37.688 1 89.31 667 VAL A CA 1
ATOM 5411 C C . VAL A 1 667 ? 8.328 53.438 38 1 89.31 667 VAL A C 1
ATOM 5413 O O . VAL A 1 667 ? 8.812 54.344 38.719 1 89.31 667 VAL A O 1
ATOM 5416 N N . LYS A 1 668 ? 9 52.562 37.531 1 87.75 668 LYS A N 1
ATOM 5417 C CA . LYS A 1 668 ? 10.406 52.375 37.844 1 87.75 668 LYS A CA 1
ATOM 5418 C C . LYS A 1 668 ? 11.219 53.625 37.625 1 87.75 668 LYS A C 1
ATOM 5420 O O . LYS A 1 668 ? 11.977 54.062 38.5 1 87.75 668 LYS A O 1
ATOM 5425 N N . ASP A 1 669 ? 11.008 54.281 36.5 1 86.88 669 ASP A N 1
ATOM 5426 C CA . ASP A 1 669 ? 11.797 55.469 36.156 1 86.88 669 ASP A CA 1
ATOM 5427 C C . ASP A 1 669 ? 10.922 56.719 36.156 1 86.88 669 ASP A C 1
ATOM 5429 O O . ASP A 1 669 ? 11.195 57.656 35.375 1 86.88 669 ASP A O 1
ATOM 5433 N N . ILE A 1 670 ? 9.945 56.719 36.906 1 89.56 670 ILE A N 1
ATOM 5434 C CA . ILE A 1 670 ? 8.953 57.781 36.844 1 89.56 670 ILE A CA 1
ATOM 5435 C C . ILE A 1 670 ? 9.562 59.094 37.344 1 89.56 670 ILE A C 1
ATOM 5437 O O . ILE A 1 670 ? 9.141 60.188 36.938 1 89.56 670 ILE A O 1
ATOM 5441 N N . VAL A 1 671 ? 10.57 59.031 38.219 1 90.69 671 VAL A N 1
ATOM 5442 C CA . VAL A 1 671 ? 11.195 60.219 38.781 1 90.69 671 VAL A CA 1
ATOM 5443 C C . VAL A 1 671 ? 12.133 60.844 37.75 1 90.69 671 VAL A C 1
ATOM 5445 O O . VAL A 1 671 ? 12.234 62.094 37.688 1 90.69 671 VAL A O 1
ATOM 5448 N N . THR A 1 672 ? 12.719 60.062 36.969 1 88.62 672 THR A N 1
ATOM 5449 C CA . THR A 1 672 ? 13.734 60.562 36.031 1 88.62 672 THR A CA 1
ATOM 5450 C C . THR A 1 672 ? 13.148 60.719 34.625 1 88.62 672 THR A C 1
ATOM 5452 O O . THR A 1 672 ? 13.633 61.531 33.844 1 88.62 672 THR A O 1
ATOM 5455 N N . ASN A 1 673 ? 12.172 60.031 34.438 1 86.06 673 ASN A N 1
ATOM 5456 C CA . ASN A 1 673 ? 11.594 60.062 33.094 1 86.06 673 ASN A CA 1
ATOM 5457 C C . ASN A 1 673 ? 10.258 60.781 33.062 1 86.06 673 ASN A C 1
ATOM 5459 O O . ASN A 1 673 ? 9.258 60.281 33.562 1 86.06 673 ASN A O 1
ATOM 5463 N N . THR A 1 674 ? 10.156 61.844 32.406 1 82.69 674 THR A N 1
ATOM 5464 C CA . THR A 1 674 ? 8.969 62.719 32.344 1 82.69 674 THR A CA 1
ATOM 5465 C C . THR A 1 674 ? 7.848 62.031 31.578 1 82.69 674 THR A C 1
ATOM 5467 O O . THR A 1 674 ? 6.668 62.281 31.828 1 82.69 674 THR A O 1
ATOM 5470 N N . LEU A 1 675 ? 8.25 61.281 30.641 1 80.75 675 LEU A N 1
ATOM 5471 C CA . LEU A 1 675 ? 7.238 60.594 29.844 1 80.75 675 LEU A CA 1
ATOM 5472 C C . LEU A 1 675 ? 6.445 59.625 30.703 1 80.75 675 LEU A C 1
ATOM 5474 O O . LEU A 1 675 ? 5.227 59.5 30.562 1 80.75 675 LEU A O 1
ATOM 5478 N N . ASP A 1 676 ? 7.133 59 31.516 1 85.62 676 ASP A N 1
ATOM 5479 C CA . ASP A 1 676 ? 6.477 58.031 32.406 1 85.62 676 ASP A CA 1
ATOM 5480 C C . ASP A 1 676 ? 5.496 58.75 33.344 1 85.62 676 ASP A C 1
ATOM 5482 O O . ASP A 1 676 ? 4.387 58.25 33.562 1 85.62 676 ASP A O 1
ATOM 5486 N N . ALA A 1 677 ? 5.859 59.812 33.812 1 87.56 677 ALA A N 1
ATOM 5487 C CA . ALA A 1 677 ? 4.992 60.594 34.688 1 87.56 677 ALA A CA 1
ATOM 5488 C C . ALA A 1 677 ? 3.738 61.062 33.969 1 87.56 677 ALA A C 1
ATOM 5490 O O . ALA A 1 677 ? 2.639 61.031 34.531 1 87.56 677 ALA A O 1
ATOM 5491 N N . MET A 1 678 ? 3.924 61.438 32.781 1 83 678 MET A N 1
ATOM 5492 C CA . MET A 1 678 ? 2.799 61.906 31.969 1 83 678 MET A CA 1
ATOM 5493 C C . MET A 1 678 ? 1.828 60.781 31.688 1 83 678 MET A C 1
ATOM 5495 O O . MET A 1 678 ? 0.612 60.969 31.672 1 83 678 MET A O 1
ATOM 5499 N N . ILE A 1 679 ? 2.373 59.656 31.422 1 81.94 679 ILE A N 1
ATOM 5500 C CA . ILE A 1 679 ? 1.547 58.5 31.141 1 81.94 679 ILE A CA 1
ATOM 5501 C C . ILE A 1 679 ? 0.722 58.125 32.375 1 81.94 679 ILE A C 1
ATOM 5503 O O . ILE A 1 679 ? -0.485 57.906 32.281 1 81.94 679 ILE A O 1
ATOM 5507 N N . VAL A 1 680 ? 1.397 58.094 33.469 1 87.62 680 VAL A N 1
ATOM 5508 C CA . VAL A 1 680 ? 0.708 57.75 34.688 1 87.62 680 VAL A CA 1
ATOM 5509 C C . VAL A 1 680 ? -0.375 58.781 34.969 1 87.62 680 VAL A C 1
ATOM 5511 O O . VAL A 1 680 ? -1.48 58.438 35.406 1 87.62 680 VAL A O 1
ATOM 5514 N N . ARG A 1 681 ? -0.099 59.969 34.781 1 87.12 681 ARG A N 1
ATOM 5515 C CA . ARG A 1 681 ? -1.088 61.031 34.969 1 87.12 681 ARG A CA 1
ATOM 5516 C C . ARG A 1 681 ? -2.285 60.844 34.031 1 87.12 681 ARG A C 1
ATOM 5518 O O . ARG A 1 681 ? -3.434 60.969 34.469 1 87.12 681 ARG A O 1
ATOM 5525 N N . SER A 1 682 ? -1.972 60.562 32.812 1 81.94 682 SER A N 1
ATOM 5526 C CA . SER A 1 682 ? -3.037 60.312 31.844 1 81.94 682 SER A CA 1
ATOM 5527 C C . SER A 1 682 ? -3.934 59.156 32.281 1 81.94 682 SER A C 1
ATOM 5529 O O . SER A 1 682 ? -5.16 59.25 32.156 1 81.94 682 SER A O 1
ATOM 5531 N N . ILE A 1 683 ? -3.336 58.156 32.75 1 82 683 ILE A N 1
ATOM 5532 C CA . ILE A 1 683 ? -4.082 56.969 33.188 1 82 683 ILE A CA 1
ATOM 5533 C C . ILE A 1 683 ? -4.941 57.312 34.406 1 82 683 ILE A C 1
ATOM 5535 O O . ILE A 1 683 ? -6.109 56.938 34.469 1 82 683 ILE A O 1
ATOM 5539 N N . THR A 1 684 ? -4.336 58 35.281 1 87.5 684 THR A N 1
ATOM 5540 C CA . THR A 1 684 ? -5.047 58.375 36.5 1 87.5 684 THR A CA 1
ATOM 5541 C C . THR A 1 684 ? -6.23 59.281 36.156 1 87.5 684 THR A C 1
ATOM 5543 O O . THR A 1 684 ? -7.297 59.188 36.781 1 87.5 684 THR A O 1
ATOM 5546 N N . ASP A 1 685 ? -6.059 60.125 35.25 1 84.38 685 ASP A N 1
ATOM 5547 C CA . ASP A 1 685 ? -7.133 61.031 34.844 1 84.38 685 ASP A CA 1
ATOM 5548 C C . ASP A 1 685 ? -8.273 60.25 34.188 1 84.38 685 ASP A C 1
ATOM 5550 O O . ASP A 1 685 ? -9.445 60.5 34.469 1 84.38 685 ASP A O 1
ATOM 5554 N N . LEU A 1 686 ? -7.844 59.406 33.406 1 80.69 686 LEU A N 1
ATOM 5555 C CA . LEU A 1 686 ? -8.844 58.562 32.75 1 80.69 686 LEU A CA 1
ATOM 5556 C C . LEU A 1 686 ? -9.586 57.688 33.75 1 80.69 686 LEU A C 1
ATOM 5558 O O . LEU A 1 686 ? -10.805 57.531 33.656 1 80.69 686 LEU A O 1
ATOM 5562 N N . ALA A 1 687 ? -8.883 57.156 34.594 1 84.81 687 ALA A N 1
ATOM 5563 C CA . ALA A 1 687 ? -9.469 56.312 35.656 1 84.81 687 ALA A CA 1
ATOM 5564 C C . ALA A 1 687 ? -10.453 57.125 36.5 1 84.81 687 ALA A C 1
ATOM 5566 O O . ALA A 1 687 ? -11.523 56.625 36.844 1 84.81 687 ALA A O 1
ATOM 5567 N N . LYS A 1 688 ? -10.133 58.312 36.812 1 85.69 688 LYS A N 1
ATOM 5568 C CA . LYS A 1 688 ? -11 59.188 37.594 1 85.69 688 LYS A CA 1
ATOM 5569 C C . LYS A 1 688 ? -12.312 59.438 36.844 1 85.69 688 LYS A C 1
ATOM 5571 O O . LYS A 1 688 ? -13.383 59.438 37.469 1 85.69 688 LYS A O 1
ATOM 5576 N N . ALA A 1 689 ? -12.141 59.625 35.625 1 81 689 ALA A N 1
ATOM 5577 C CA . ALA A 1 689 ? -13.32 59.906 34.781 1 81 689 ALA A CA 1
ATOM 5578 C C . ALA A 1 689 ? -14.266 58.688 34.812 1 81 689 ALA A C 1
ATOM 5580 O O . ALA A 1 689 ? -15.484 58.844 34.719 1 81 689 ALA A O 1
ATOM 5581 N N . LYS A 1 690 ? -13.758 57.562 34.938 1 83.44 690 LYS A N 1
ATOM 5582 C CA . LYS A 1 690 ? -14.555 56.312 34.906 1 83.44 690 LYS A CA 1
ATOM 5583 C C . LYS A 1 690 ? -14.812 55.812 36.344 1 83.44 690 LYS A C 1
ATOM 5585 O O . LYS A 1 690 ? -15.391 54.75 36.5 1 83.44 690 LYS A O 1
ATOM 5590 N N . SER A 1 691 ? -14.375 56.594 37.281 1 85.94 691 SER A N 1
ATOM 5591 C CA . SER A 1 691 ? -14.555 56.25 38.688 1 85.94 691 SER A CA 1
ATOM 5592 C C . SER A 1 691 ? -13.852 54.938 39.031 1 85.94 691 SER A C 1
ATOM 5594 O O . SER A 1 691 ? -14.43 54.062 39.688 1 85.94 691 SER A O 1
ATOM 5596 N N . LEU A 1 692 ? -12.703 54.75 38.469 1 89.06 692 LEU A N 1
ATOM 5597 C CA . LEU A 1 692 ? -11.867 53.594 38.781 1 89.06 692 LEU A CA 1
ATOM 5598 C C . LEU A 1 692 ? -10.781 53.938 39.781 1 89.06 692 LEU A C 1
ATOM 5600 O O . LEU A 1 692 ? -10.266 55.062 39.781 1 89.06 692 LEU A O 1
ATOM 5604 N N . SER A 1 693 ? -10.477 53 40.625 1 91.94 693 SER A N 1
ATOM 5605 C CA . SER A 1 693 ? -9.336 53.156 41.5 1 91.94 693 SER A CA 1
ATOM 5606 C C . SER A 1 693 ? -8.031 52.75 40.844 1 91.94 693 SER A C 1
ATOM 5608 O O . SER A 1 693 ? -8.016 51.812 40.031 1 91.94 693 SER A O 1
ATOM 5610 N N . VAL A 1 694 ? -6.977 53.469 41.156 1 93.81 694 VAL A N 1
ATOM 5611 C CA . VAL A 1 694 ? -5.707 53.219 40.469 1 93.81 694 VAL A CA 1
ATOM 5612 C C . VAL A 1 694 ? -4.672 52.719 41.5 1 93.81 694 VAL A C 1
ATOM 5614 O O . VAL A 1 694 ? -4.555 53.281 42.594 1 93.81 694 VAL A O 1
ATOM 5617 N N . VAL A 1 695 ? -3.99 51.625 41.156 1 94.94 695 VAL A N 1
ATOM 5618 C CA . VAL A 1 695 ? -2.893 51.062 41.938 1 94.94 695 VAL A CA 1
ATOM 5619 C C . VAL A 1 695 ? -1.598 51.125 41.125 1 94.94 695 VAL A C 1
ATOM 5621 O O . VAL A 1 695 ? -1.581 50.781 39.938 1 94.94 695 VAL A O 1
ATOM 5624 N N . ALA A 1 696 ? -0.525 51.656 41.688 1 94.5 696 ALA A N 1
ATOM 5625 C CA . ALA A 1 696 ? 0.782 51.656 41.062 1 94.5 696 ALA A CA 1
ATOM 5626 C C . ALA A 1 696 ? 1.675 50.562 41.625 1 94.5 696 ALA A C 1
ATOM 5628 O O . ALA A 1 696 ? 1.81 50.438 42.844 1 94.5 696 ALA A O 1
ATOM 5629 N N . GLU A 1 697 ? 2.229 49.812 40.75 1 93.25 697 GLU A N 1
ATOM 5630 C CA . GLU A 1 697 ? 3.07 48.688 41.156 1 93.25 697 GLU A CA 1
ATOM 5631 C C . GLU A 1 697 ? 4.547 49.094 41.156 1 93.25 697 GLU A C 1
ATOM 5633 O O . GLU A 1 697 ? 4.926 50.062 40.531 1 93.25 697 GLU A O 1
ATOM 5638 N N . PHE A 1 698 ? 5.418 48.375 41.906 1 91.12 698 PHE A N 1
ATOM 5639 C CA . PHE A 1 698 ? 6.875 48.438 41.906 1 91.12 698 PHE A CA 1
ATOM 5640 C C . PHE A 1 698 ? 7.352 49.781 42.5 1 91.12 698 PHE A C 1
ATOM 5642 O O . PHE A 1 698 ? 8.219 50.438 41.938 1 91.12 698 PHE A O 1
ATOM 5649 N N . VAL A 1 699 ? 6.742 50.125 43.531 1 94 699 VAL A N 1
ATOM 5650 C CA . VAL A 1 699 ? 7.184 51.312 44.25 1 94 699 VAL A CA 1
ATOM 5651 C C . VAL A 1 699 ? 8.289 50.938 45.219 1 94 699 VAL A C 1
ATOM 5653 O O . VAL A 1 699 ? 8.047 50.25 46.219 1 94 699 VAL A O 1
ATOM 5656 N N . GLU A 1 700 ? 9.469 51.438 45.031 1 92.56 700 GLU A N 1
ATOM 5657 C CA . GLU A 1 700 ? 10.609 51 45.812 1 92.56 700 GLU A CA 1
ATOM 5658 C C . GLU A 1 700 ? 11.227 52.156 46.594 1 92.56 700 GLU A C 1
ATOM 5660 O O . GLU A 1 700 ? 11.977 51.969 47.531 1 92.56 700 GLU A O 1
ATOM 5665 N N . THR A 1 701 ? 10.961 53.406 46.156 1 93.19 701 THR A N 1
ATOM 5666 C CA . THR A 1 701 ? 11.609 54.562 46.781 1 93.19 701 THR A CA 1
ATOM 5667 C C . THR A 1 701 ? 10.57 55.562 47.312 1 93.19 701 THR A C 1
ATOM 5669 O O . THR A 1 701 ? 9.43 55.562 46.844 1 93.19 701 THR A O 1
ATOM 5672 N N . GLN A 1 702 ? 10.977 56.406 48.25 1 93.44 702 GLN A N 1
ATOM 5673 C CA . GLN A 1 702 ? 10.102 57.406 48.812 1 93.44 702 GLN A CA 1
ATOM 5674 C C . GLN A 1 702 ? 9.773 58.5 47.812 1 93.44 702 GLN A C 1
ATOM 5676 O O . GLN A 1 702 ? 8.68 59.062 47.844 1 93.44 702 GLN A O 1
ATOM 5681 N N . GLN A 1 703 ? 10.758 58.719 47 1 93.38 703 GLN A N 1
ATOM 5682 C CA . GLN A 1 703 ? 10.539 59.75 45.969 1 93.38 703 GLN A CA 1
ATOM 5683 C C . GLN A 1 703 ? 9.422 59.312 45 1 93.38 703 GLN A C 1
ATOM 5685 O O . GLN A 1 703 ? 8.578 60.156 44.625 1 93.38 703 GLN A O 1
ATOM 5690 N N . GLN A 1 704 ? 9.422 58.125 44.688 1 94.56 704 GLN A N 1
ATOM 5691 C CA . GLN A 1 704 ? 8.367 57.594 43.812 1 94.56 704 GLN A CA 1
ATOM 5692 C C . GLN A 1 704 ? 7.004 57.719 44.5 1 94.56 704 GLN A C 1
ATOM 5694 O O . GLN A 1 704 ? 6.027 58.125 43.875 1 94.56 704 GLN A O 1
ATOM 5699 N N . GLN A 1 705 ? 6.98 57.375 45.75 1 94.25 705 GLN A N 1
ATOM 5700 C CA . GLN A 1 705 ? 5.734 57.406 46.531 1 94.25 705 GLN A CA 1
ATOM 5701 C C . GLN A 1 705 ? 5.129 58.812 46.531 1 94.25 705 GLN A C 1
ATOM 5703 O O . GLN A 1 705 ? 3.932 58.969 46.312 1 94.25 705 GLN A O 1
ATOM 5708 N N . ALA A 1 706 ? 5.934 59.719 46.812 1 94 706 ALA A N 1
ATOM 5709 C CA . ALA A 1 706 ? 5.473 61.094 46.906 1 94 706 ALA A CA 1
ATOM 5710 C C . ALA A 1 706 ? 4.938 61.594 45.562 1 94 706 ALA A C 1
ATOM 5712 O O . ALA A 1 706 ? 3.883 62.219 45.5 1 94 706 ALA A O 1
ATOM 5713 N N . LEU A 1 707 ? 5.676 61.25 44.562 1 93.94 707 LEU A N 1
ATOM 5714 C CA . LEU A 1 707 ? 5.285 61.688 43.219 1 93.94 707 LEU A CA 1
ATOM 5715 C C . LEU A 1 707 ? 3.977 61 42.781 1 93.94 707 LEU A C 1
ATOM 5717 O O . LEU A 1 707 ? 3.111 61.656 42.188 1 93.94 707 LEU A O 1
ATOM 5721 N N . LEU A 1 708 ? 3.807 59.812 43.062 1 95.31 708 LEU A N 1
ATOM 5722 C CA . LEU A 1 708 ? 2.621 59.062 42.688 1 95.31 708 LEU A CA 1
ATOM 5723 C C . LEU A 1 708 ? 1.384 59.594 43.406 1 95.31 708 LEU A C 1
ATOM 5725 O O . LEU A 1 708 ? 0.306 59.688 42.812 1 95.31 708 LEU A O 1
ATOM 5729 N N . HIS A 1 709 ? 1.538 59.938 44.688 1 93.75 709 HIS A N 1
ATOM 5730 C CA . HIS A 1 709 ? 0.423 60.5 45.406 1 93.75 709 HIS A CA 1
ATOM 5731 C C . HIS A 1 709 ? 0.014 61.844 44.844 1 93.75 709 HIS A C 1
ATOM 5733 O O . HIS A 1 709 ? -1.177 62.156 44.75 1 93.75 709 HIS A O 1
ATOM 5739 N N . LYS A 1 710 ? 0.987 62.5 44.375 1 92.56 710 LYS A N 1
ATOM 5740 C CA . LYS A 1 710 ? 0.733 63.812 43.781 1 92.56 710 LYS A CA 1
ATOM 5741 C C . LYS A 1 710 ? -0.015 63.688 42.438 1 92.56 710 LYS A C 1
ATOM 5743 O O . LYS A 1 710 ? -0.828 64.5 42.094 1 92.56 710 LYS A O 1
ATOM 5748 N N . LEU A 1 711 ? 0.301 62.625 41.781 1 92.25 711 LEU A N 1
ATOM 5749 C CA . LEU A 1 711 ? -0.312 62.375 40.5 1 92.25 711 LEU A CA 1
ATOM 5750 C C . LEU A 1 711 ? -1.728 61.844 40.656 1 92.25 711 LEU A C 1
ATOM 5752 O O . LEU A 1 711 ? -2.455 61.688 39.656 1 92.25 711 LEU A O 1
ATOM 5756 N N . GLY A 1 712 ? -2.127 61.438 41.844 1 90.5 712 GLY A N 1
ATOM 5757 C CA . GLY A 1 712 ? -3.506 61.062 42.094 1 90.5 712 GLY A CA 1
ATOM 5758 C C . GLY A 1 712 ? -3.686 59.562 42.25 1 90.5 712 GLY A C 1
ATOM 5759 O O . GLY A 1 712 ? -4.809 59.062 42.219 1 90.5 712 GLY A O 1
ATOM 5760 N N . VAL A 1 713 ? -2.605 58.844 42.406 1 94.5 713 VAL A N 1
ATOM 5761 C CA . VAL A 1 713 ? -2.701 57.406 42.625 1 94.5 713 VAL A CA 1
ATOM 5762 C C . VAL A 1 713 ? -3.182 57.094 44.031 1 94.5 713 VAL A C 1
ATOM 5764 O O . VAL A 1 713 ? -2.646 57.656 45 1 94.5 713 VAL A O 1
ATOM 5767 N N . GLN A 1 714 ? -4.152 56.281 44.125 1 94 714 GLN A N 1
ATOM 5768 C CA . GLN A 1 714 ? -4.801 56.031 45.406 1 94 714 GLN A CA 1
ATOM 5769 C C . GLN A 1 714 ? -4.086 54.969 46.188 1 94 714 GLN A C 1
ATOM 5771 O O . GLN A 1 714 ? -3.908 55.094 47.406 1 94 714 GLN A O 1
ATOM 5776 N N . TYR A 1 715 ? -3.701 53.875 45.531 1 95.31 715 TYR A N 1
ATOM 5777 C CA . TYR A 1 715 ? -3.074 52.719 46.219 1 95.31 715 TYR A CA 1
ATOM 5778 C C . TYR A 1 715 ? -1.688 52.469 45.656 1 95.31 715 TYR A C 1
ATOM 5780 O O . TYR A 1 715 ? -1.438 52.688 44.469 1 95.31 715 TYR A O 1
ATOM 5788 N N . LEU A 1 716 ? -0.801 52.031 46.5 1 96.06 716 LEU A N 1
ATOM 5789 C CA . LEU A 1 716 ? 0.568 51.719 46.094 1 96.06 716 LEU A CA 1
ATOM 5790 C C . LEU A 1 716 ? 0.951 50.312 46.5 1 96.06 716 LEU A C 1
ATOM 5792 O O . LEU A 1 716 ? 0.528 49.812 47.531 1 96.06 716 LEU A O 1
ATOM 5796 N N . GLN A 1 717 ? 1.685 49.656 45.562 1 94.31 717 GLN A N 1
ATOM 5797 C CA . GLN A 1 717 ? 2.219 48.344 45.812 1 94.31 717 GLN A CA 1
ATOM 5798 C C . GLN A 1 717 ? 3.709 48.281 45.5 1 94.31 717 GLN A C 1
ATOM 5800 O O . GLN A 1 717 ? 4.145 48.781 44.469 1 94.31 717 GLN A O 1
ATOM 5805 N N . GLY A 1 718 ? 4.555 47.719 46.344 1 92.25 718 GLY A N 1
ATOM 5806 C CA . GLY A 1 718 ? 5.988 47.625 46.125 1 92.25 718 GLY A CA 1
ATOM 5807 C C . GLY A 1 718 ? 6.734 47.25 47.406 1 92.25 718 GLY A C 1
ATOM 5808 O O . GLY A 1 718 ? 6.125 47.125 48.469 1 92.25 718 GLY A O 1
ATOM 5809 N N . TYR A 1 719 ? 7.969 47.125 47.312 1 90.56 719 TYR A N 1
ATOM 5810 C CA . TYR A 1 719 ? 8.797 46.719 48.438 1 90.56 719 TYR A CA 1
ATOM 5811 C C . TYR A 1 719 ? 8.867 47.781 49.5 1 90.56 719 TYR A C 1
ATOM 5813 O O . TYR A 1 719 ? 9.094 47.469 50.688 1 90.56 719 TYR A O 1
ATOM 5821 N N . LEU A 1 720 ? 8.641 49 49.094 1 91.75 720 LEU A N 1
ATOM 5822 C CA . LEU A 1 720 ? 8.617 50.094 50.062 1 91.75 720 LEU A CA 1
ATOM 5823 C C . LEU A 1 720 ? 7.422 49.938 51 1 91.75 720 LEU A C 1
ATOM 5825 O O . LEU A 1 720 ? 7.527 50.25 52.188 1 91.75 720 LEU A O 1
ATOM 5829 N N . ILE A 1 721 ? 6.355 49.438 50.531 1 91 721 ILE A N 1
ATOM 5830 C CA . ILE A 1 721 ? 5.129 49.312 51.312 1 91 721 ILE A CA 1
ATOM 5831 C C . ILE A 1 721 ? 5.18 48.031 52.125 1 91 721 ILE A C 1
ATOM 5833 O O . ILE A 1 721 ? 4.855 48 53.312 1 91 721 ILE A O 1
ATOM 5837 N N . GLY A 1 722 ? 5.609 46.938 51.406 1 91.12 722 GLY A N 1
ATOM 5838 C CA . GLY A 1 722 ? 5.73 45.656 52.125 1 91.12 722 GLY A CA 1
ATOM 5839 C C . GLY A 1 722 ? 6.188 44.531 51.188 1 91.12 722 GLY A C 1
ATOM 5840 O O . GLY A 1 722 ? 5.805 44.469 50.031 1 91.12 722 GLY A O 1
ATOM 5841 N N . ARG A 1 723 ? 6.91 43.688 51.75 1 90.88 723 ARG A N 1
ATOM 5842 C CA . ARG A 1 723 ? 7.34 42.5 51.031 1 90.88 723 ARG A CA 1
ATOM 5843 C C . ARG A 1 723 ? 6.344 41.344 51.219 1 90.88 723 ARG A C 1
ATOM 5845 O O . ARG A 1 723 ? 5.602 41.312 52.188 1 90.88 723 ARG A O 1
ATOM 5852 N N . PRO A 1 724 ? 6.336 40.469 50.156 1 90.62 724 PRO A N 1
ATOM 5853 C CA . PRO A 1 724 ? 5.43 39.344 50.312 1 90.62 724 PRO A CA 1
ATOM 5854 C C . PRO A 1 724 ? 5.734 38.5 51.562 1 90.62 724 PRO A C 1
ATOM 5856 O O . PRO A 1 724 ? 6.898 38.188 51.844 1 90.62 724 PRO A O 1
ATOM 5859 N N . GLN A 1 725 ? 4.664 38.219 52.344 1 89.44 725 GLN A N 1
ATOM 5860 C CA . GLN A 1 725 ? 4.766 37.406 53.531 1 89.44 725 GLN A CA 1
ATOM 5861 C C . GLN A 1 725 ? 3.826 36.188 53.469 1 89.44 725 GLN A C 1
ATOM 5863 O O . GLN A 1 725 ? 2.754 36.281 52.844 1 89.44 725 GLN A O 1
ATOM 5868 N N . PRO A 1 726 ? 4.27 35.031 53.938 1 88.81 726 PRO A N 1
ATOM 5869 C CA . PRO A 1 726 ? 3.4 33.844 53.906 1 88.81 726 PRO A CA 1
ATOM 5870 C C . PRO A 1 726 ? 2.131 34.031 54.75 1 88.81 726 PRO A C 1
ATOM 5872 O O . PRO A 1 726 ? 2.166 34.656 55.812 1 88.81 726 PRO A O 1
ATOM 5875 N N . LEU A 1 727 ? 1.043 33.656 54.094 1 82.12 727 LEU A N 1
ATOM 5876 C CA . LEU A 1 727 ? -0.204 33.656 54.844 1 82.12 727 LEU A CA 1
ATOM 5877 C C . LEU A 1 727 ? -0.244 32.5 55.844 1 82.12 727 LEU A C 1
ATOM 5879 O O . LEU A 1 727 ? -0.308 31.344 55.438 1 82.12 727 LEU A O 1
ATOM 5883 N N . ALA A 1 728 ? 0.832 32.312 56.781 1 65.44 728 ALA A N 1
ATOM 5884 C CA . ALA A 1 728 ? 0.953 31.203 57.75 1 65.44 728 ALA A CA 1
ATOM 5885 C C . ALA A 1 728 ? -0.289 31.109 58.625 1 65.44 728 ALA A C 1
ATOM 5887 O O . ALA A 1 728 ? -0.95 32.125 58.906 1 65.44 728 ALA A O 1
ATOM 5888 N N . ASP A 1 729 ? -0.802 29.875 58.875 1 51.16 729 ASP A N 1
ATOM 5889 C CA . ASP A 1 729 ? -1.781 29.562 59.906 1 51.16 729 ASP A CA 1
ATOM 5890 C C . ASP A 1 729 ? -1.384 30.188 61.25 1 51.16 729 ASP A C 1
ATOM 5892 O O . ASP A 1 729 ? -0.197 30.281 61.562 1 51.16 729 ASP A O 1
ATOM 5896 N N . MET B 1 1 ? -27.391 -38.031 36 1 55.75 1 MET B N 1
ATOM 5897 C CA . MET B 1 1 ? -28.062 -37.531 34.812 1 55.75 1 MET B CA 1
ATOM 5898 C C . MET B 1 1 ? -27.062 -36.969 33.812 1 55.75 1 MET B C 1
ATOM 5900 O O . MET B 1 1 ? -27.172 -37.188 32.625 1 55.75 1 MET B O 1
ATOM 5904 N N . PHE B 1 2 ? -26.109 -36.188 34.375 1 62.19 2 PHE B N 1
ATOM 5905 C CA . PHE B 1 2 ? -25.094 -35.594 33.5 1 62.19 2 PHE B CA 1
ATOM 5906 C C . PHE B 1 2 ? -24.188 -36.656 32.906 1 62.19 2 PHE B C 1
ATOM 5908 O O . PHE B 1 2 ? -23.828 -36.594 31.734 1 62.19 2 PHE B O 1
ATOM 5915 N N . VAL B 1 3 ? -23.953 -37.656 33.75 1 69.31 3 VAL B N 1
ATOM 5916 C CA . VAL B 1 3 ? -23.078 -38.719 33.312 1 69.31 3 VAL B CA 1
ATOM 5917 C C . VAL B 1 3 ? -23.797 -39.562 32.25 1 69.31 3 VAL B C 1
ATOM 5919 O O . VAL B 1 3 ? -23.188 -40 31.266 1 69.31 3 VAL B O 1
ATOM 5922 N N . GLU B 1 4 ? -25.047 -39.75 32.469 1 69.75 4 GLU B N 1
ATOM 5923 C CA . GLU B 1 4 ? -25.828 -40.531 31.516 1 69.75 4 GLU B CA 1
ATOM 5924 C C . GLU B 1 4 ? -25.984 -39.781 30.188 1 69.75 4 GLU B C 1
ATOM 5926 O O . GLU B 1 4 ? -25.906 -40.375 29.109 1 69.75 4 GLU B O 1
ATOM 5931 N N . HIS B 1 5 ? -26.141 -38.531 30.281 1 71.5 5 HIS B N 1
ATOM 5932 C CA . HIS B 1 5 ? -26.281 -37.719 29.078 1 71.5 5 HIS B CA 1
ATOM 5933 C C . HIS B 1 5 ? -25 -37.719 28.25 1 71.5 5 HIS B C 1
ATOM 5935 O O . HIS B 1 5 ? -25.031 -37.781 27.031 1 71.5 5 HIS B O 1
ATOM 5941 N N . ASN B 1 6 ? -23.891 -37.656 28.984 1 76.06 6 ASN B N 1
ATOM 5942 C CA . ASN B 1 6 ? -22.594 -37.688 28.297 1 76.06 6 ASN B CA 1
ATOM 5943 C C . ASN B 1 6 ? -22.328 -39.062 27.672 1 76.06 6 ASN B C 1
ATOM 5945 O O . ASN B 1 6 ? -21.766 -39.156 26.578 1 76.06 6 ASN B O 1
ATOM 5949 N N . LEU B 1 7 ? -22.859 -40.094 28.328 1 79.75 7 LEU B N 1
ATOM 5950 C CA . LEU B 1 7 ? -22.688 -41.438 27.797 1 79.75 7 LEU B CA 1
ATOM 5951 C C . LEU B 1 7 ? -23.547 -41.656 26.562 1 79.75 7 LEU B C 1
ATOM 5953 O O . LEU B 1 7 ? -23.109 -42.25 25.578 1 79.75 7 LEU B O 1
ATOM 5957 N N . ILE B 1 8 ? -24.75 -41.188 26.625 1 81.81 8 ILE B N 1
ATOM 5958 C CA . ILE B 1 8 ? -25.656 -41.312 25.484 1 81.81 8 ILE B CA 1
ATOM 5959 C C . ILE B 1 8 ? -25.109 -40.5 24.312 1 81.81 8 ILE B C 1
ATOM 5961 O O . ILE B 1 8 ? -25.156 -40.938 23.156 1 81.81 8 ILE B O 1
ATOM 5965 N N . LYS B 1 9 ? -24.625 -39.438 24.594 1 81.75 9 LYS B N 1
ATOM 5966 C CA . LYS B 1 9 ? -24.016 -38.594 23.547 1 81.75 9 LYS B CA 1
ATOM 5967 C C . LYS B 1 9 ? -22.828 -39.312 22.906 1 81.75 9 LYS B C 1
ATOM 5969 O O . LYS B 1 9 ? -22.656 -39.312 21.688 1 81.75 9 LYS B O 1
ATOM 5974 N N . ASN B 1 10 ? -22.047 -39.969 23.75 1 85.94 10 ASN B N 1
ATOM 5975 C CA . ASN B 1 10 ? -20.891 -40.719 23.25 1 85.94 10 ASN B CA 1
ATOM 5976 C C . ASN B 1 10 ? -21.312 -41.938 22.453 1 85.94 10 ASN B C 1
ATOM 5978 O O . ASN B 1 10 ? -20.672 -42.281 21.453 1 85.94 10 ASN B O 1
ATOM 5982 N N . ILE B 1 11 ? -22.391 -42.531 22.844 1 88.31 11 ILE B N 1
ATOM 5983 C CA . ILE B 1 11 ? -22.891 -43.688 22.109 1 88.31 11 ILE B CA 1
ATOM 5984 C C . ILE B 1 11 ? -23.453 -43.25 20.766 1 88.31 11 ILE B C 1
ATOM 5986 O O . ILE B 1 11 ? -23.266 -43.906 19.75 1 88.31 11 ILE B O 1
ATOM 5990 N N . LYS B 1 12 ? -24.094 -42.188 20.75 1 89.06 12 LYS B N 1
ATOM 5991 C CA . LYS B 1 12 ? -24.641 -41.656 19.516 1 89.06 12 LYS B CA 1
ATOM 5992 C C . LYS B 1 12 ? -23.516 -41.281 18.531 1 89.06 12 LYS B C 1
ATOM 5994 O O . LYS B 1 12 ? -23.625 -41.594 17.328 1 89.06 12 LYS B O 1
ATOM 5999 N N . ILE B 1 13 ? -22.484 -40.781 19.062 1 90.38 13 ILE B N 1
ATOM 6000 C CA . ILE B 1 13 ? -21.359 -40.406 18.219 1 90.38 13 ILE B CA 1
ATOM 6001 C C . ILE B 1 13 ? -20.672 -41.688 17.703 1 90.38 13 ILE B C 1
ATOM 6003 O O . ILE B 1 13 ? -20.312 -41.75 16.516 1 90.38 13 ILE B O 1
ATOM 6007 N N . PHE B 1 14 ? -20.594 -42.656 18.547 1 92.31 14 PHE B N 1
ATOM 6008 C CA . PHE B 1 14 ? -19.984 -43.938 18.141 1 92.31 14 PHE B CA 1
ATOM 6009 C C . PHE B 1 14 ? -20.828 -44.594 17.062 1 92.31 14 PHE B C 1
ATOM 6011 O O . PHE B 1 14 ? -20.281 -45.062 16.047 1 92.31 14 PHE B O 1
ATOM 6018 N N . THR B 1 15 ? -22.094 -44.688 17.25 1 92.94 15 THR B N 1
ATOM 6019 C CA . THR B 1 15 ? -22.969 -45.344 16.297 1 92.94 15 THR B CA 1
ATOM 6020 C C . THR B 1 15 ? -22.953 -44.625 14.945 1 92.94 15 THR B C 1
ATOM 6022 O O . THR B 1 15 ? -22.953 -45.25 13.891 1 92.94 15 THR B O 1
ATOM 6025 N N . LEU B 1 16 ? -22.922 -43.406 15 1 93.5 16 LEU B N 1
ATOM 6026 C CA . LEU B 1 16 ? -22.906 -42.625 13.773 1 93.5 16 LEU B CA 1
ATOM 6027 C C . LEU B 1 16 ? -21.578 -42.812 13.031 1 93.5 16 LEU B C 1
ATOM 6029 O O . LEU B 1 16 ? -21.578 -43.062 11.828 1 93.5 16 LEU B O 1
ATOM 6033 N N . ALA B 1 17 ? -20.484 -42.656 13.727 1 95 17 ALA B N 1
ATOM 6034 C CA . ALA B 1 17 ? -19.156 -42.844 13.125 1 95 17 ALA B CA 1
ATOM 6035 C C . ALA B 1 17 ? -18.969 -44.25 12.602 1 95 17 ALA B C 1
ATOM 6037 O O . ALA B 1 17 ? -18.406 -44.438 11.523 1 95 17 ALA B O 1
ATOM 6038 N N . PHE B 1 18 ? -19.516 -45.219 13.352 1 95.38 18 PHE B N 1
ATOM 6039 C CA . PHE B 1 18 ? -19.406 -46.594 12.953 1 95.38 18 PHE B CA 1
ATOM 6040 C C . PHE B 1 18 ? -20.219 -46.875 11.695 1 95.38 18 PHE B C 1
ATOM 6042 O O . PHE B 1 18 ? -19.719 -47.469 10.734 1 95.38 18 PHE B O 1
ATOM 6049 N N . THR B 1 19 ? -21.422 -46.438 11.664 1 95.12 19 THR B N 1
ATOM 6050 C CA . THR B 1 19 ? -22.297 -46.625 10.508 1 95.12 19 THR B CA 1
ATOM 6051 C C . THR B 1 19 ? -21.719 -45.938 9.273 1 95.12 19 THR B C 1
ATOM 6053 O O . THR B 1 19 ? -21.719 -46.469 8.18 1 95.12 19 THR B O 1
ATOM 6056 N N . LEU B 1 20 ? -21.25 -44.75 9.5 1 95.12 20 LEU B N 1
ATOM 6057 C CA . LEU B 1 20 ? -20.672 -44 8.391 1 95.12 20 LEU B CA 1
ATOM 6058 C C . LEU B 1 20 ? -19.422 -44.688 7.863 1 95.12 20 LEU B C 1
ATOM 6060 O O . LEU B 1 20 ? -19.188 -44.719 6.652 1 95.12 20 LEU B O 1
ATOM 6064 N N . THR B 1 21 ? -18.609 -45.219 8.789 1 95.5 21 THR B N 1
ATOM 6065 C CA . THR B 1 21 ? -17.391 -45.906 8.375 1 95.5 21 THR B CA 1
ATOM 6066 C C . THR B 1 21 ? -17.734 -47.125 7.539 1 95.5 21 THR B C 1
ATOM 6068 O O . THR B 1 21 ? -17.172 -47.344 6.461 1 95.5 21 THR B O 1
ATOM 6071 N N . VAL B 1 22 ? -18.688 -47.969 7.906 1 95.75 22 VAL B N 1
ATOM 6072 C CA . VAL B 1 22 ? -19.031 -49.188 7.219 1 95.75 22 VAL B CA 1
ATOM 6073 C C . VAL B 1 22 ? -19.656 -48.875 5.855 1 95.75 22 VAL B C 1
ATOM 6075 O O . VAL B 1 22 ? -19.25 -49.438 4.836 1 95.75 22 VAL B O 1
ATOM 6078 N N . VAL B 1 23 ? -20.5 -47.906 5.828 1 95.69 23 VAL B N 1
ATOM 6079 C CA . VAL B 1 23 ? -21.203 -47.594 4.598 1 95.69 23 VAL B CA 1
ATOM 6080 C C . VAL B 1 23 ? -20.25 -46.906 3.615 1 95.69 23 VAL B C 1
ATOM 6082 O O . VAL B 1 23 ? -20.219 -47.25 2.432 1 95.69 23 VAL B O 1
ATOM 6085 N N . LEU B 1 24 ? -19.484 -46 4.094 1 96.12 24 LEU B N 1
ATOM 6086 C CA . LEU B 1 24 ? -18.609 -45.25 3.207 1 96.12 24 LEU B CA 1
ATOM 6087 C C . LEU B 1 24 ? -17.438 -46.094 2.742 1 96.12 24 LEU B C 1
ATOM 6089 O O . LEU B 1 24 ? -16.906 -45.875 1.646 1 96.12 24 LEU B O 1
ATOM 6093 N N . ILE B 1 25 ? -16.984 -47 3.568 1 95.75 25 ILE B N 1
ATOM 6094 C CA . ILE B 1 25 ? -15.914 -47.906 3.131 1 95.75 25 ILE B CA 1
ATOM 6095 C C . ILE B 1 25 ? -16.422 -48.812 2.006 1 95.75 25 ILE B C 1
ATOM 6097 O O . ILE B 1 25 ? -15.719 -49 1.012 1 95.75 25 ILE B O 1
ATOM 6101 N N . GLN B 1 26 ? -17.625 -49.312 2.135 1 95.19 26 GLN B N 1
ATOM 6102 C CA . GLN B 1 26 ? -18.203 -50.125 1.076 1 95.19 26 GLN B CA 1
ATOM 6103 C C . GLN B 1 26 ? -18.438 -49.312 -0.191 1 95.19 26 GLN B C 1
ATOM 6105 O O . GLN B 1 26 ? -18.156 -49.781 -1.298 1 95.19 26 GLN B O 1
ATOM 6110 N N . LEU B 1 27 ? -18.875 -48.125 -0.002 1 94.62 27 LEU B N 1
ATOM 6111 C CA . LEU B 1 27 ? -19.062 -47.25 -1.144 1 94.62 27 LEU B CA 1
ATOM 6112 C C . LEU B 1 27 ? -17.734 -46.906 -1.804 1 94.62 27 LEU B C 1
ATOM 6114 O O . LEU B 1 27 ? -17.641 -46.875 -3.033 1 94.62 27 LEU B O 1
ATOM 6118 N N . SER B 1 28 ? -16.766 -46.562 -0.971 1 95.31 28 SER B N 1
ATOM 6119 C CA . SER B 1 28 ? -15.453 -46.219 -1.491 1 95.31 28 SER B CA 1
ATOM 6120 C C . SER B 1 28 ? -14.836 -47.375 -2.266 1 95.31 28 SER B C 1
ATOM 6122 O O . SER B 1 28 ? -14.188 -47.156 -3.293 1 95.31 28 SER B O 1
ATOM 6124 N N . ARG B 1 29 ? -15 -48.562 -1.862 1 93.12 29 ARG B N 1
ATOM 6125 C CA . ARG B 1 29 ? -14.484 -49.75 -2.566 1 93.12 29 ARG B CA 1
ATOM 6126 C C . ARG B 1 29 ? -15.188 -49.938 -3.906 1 93.12 29 ARG B C 1
ATOM 6128 O O . ARG B 1 29 ? -14.562 -50.312 -4.895 1 93.12 29 ARG B O 1
ATOM 6135 N N . PHE B 1 30 ? -16.438 -49.594 -3.889 1 92.88 30 PHE B N 1
ATOM 6136 C CA . PHE B 1 30 ? -17.219 -49.75 -5.102 1 92.88 30 PHE B CA 1
ATOM 6137 C C . PHE B 1 30 ? -16.812 -48.719 -6.148 1 92.88 30 PHE B C 1
ATOM 6139 O O . PHE B 1 30 ? -16.75 -49 -7.34 1 92.88 30 PHE B O 1
ATOM 6146 N N . ILE B 1 31 ? -16.422 -47.5 -5.766 1 93.5 31 ILE B N 1
ATOM 6147 C CA . ILE B 1 31 ? -16.141 -46.406 -6.68 1 93.5 31 ILE B CA 1
ATOM 6148 C C . ILE B 1 31 ? -14.656 -46.406 -7.031 1 93.5 31 ILE B C 1
ATOM 6150 O O . ILE B 1 31 ? -14.242 -45.812 -8.023 1 93.5 31 ILE B O 1
ATOM 6154 N N . SER B 1 32 ? -13.844 -47.156 -6.258 1 93.94 32 SER B N 1
ATOM 6155 C CA . SER B 1 32 ? -12.406 -47.156 -6.512 1 93.94 32 SER B CA 1
ATOM 6156 C C . SER B 1 32 ? -12.094 -47.812 -7.859 1 93.94 32 SER B C 1
ATOM 6158 O O . SER B 1 32 ? -12.57 -48.906 -8.156 1 93.94 32 SER B O 1
ATOM 6160 N N . PRO B 1 33 ? -11.367 -47.031 -8.68 1 92.88 33 PRO B N 1
ATOM 6161 C CA . PRO B 1 33 ? -11.016 -47.594 -9.992 1 92.88 33 PRO B CA 1
ATOM 6162 C C . PRO B 1 33 ? -10.141 -48.812 -9.898 1 92.88 33 PRO B C 1
ATOM 6164 O O . PRO B 1 33 ? -9.266 -48.906 -9.031 1 92.88 33 PRO B O 1
ATOM 6167 N N . LEU B 1 34 ? -10.375 -49.812 -10.766 1 90.5 34 LEU B N 1
ATOM 6168 C CA . LEU B 1 34 ? -9.664 -51.094 -10.773 1 90.5 34 LEU B CA 1
ATOM 6169 C C . LEU B 1 34 ? -8.93 -51.312 -12.094 1 90.5 34 LEU B C 1
ATOM 6171 O O . LEU B 1 34 ? -9.328 -50.75 -13.125 1 90.5 34 LEU B O 1
ATOM 6175 N N . ALA B 1 35 ? -7.812 -51.938 -11.992 1 87.81 35 ALA B N 1
ATOM 6176 C CA . ALA B 1 35 ? -7.043 -52.375 -13.164 1 87.81 35 ALA B CA 1
ATOM 6177 C C . ALA B 1 35 ? -6.5 -53.781 -12.977 1 87.81 35 ALA B C 1
ATOM 6179 O O . ALA B 1 35 ? -6.504 -54.312 -11.867 1 87.81 35 ALA B O 1
ATOM 6180 N N . ILE B 1 36 ? -6.188 -54.469 -14.031 1 83.62 36 ILE B N 1
ATOM 6181 C CA . ILE B 1 36 ? -5.656 -55.812 -13.977 1 83.62 36 ILE B CA 1
ATOM 6182 C C . ILE B 1 36 ? -4.188 -55.812 -14.406 1 83.62 36 ILE B C 1
ATOM 6184 O O . ILE B 1 36 ? -3.848 -55.312 -15.469 1 83.62 36 ILE B O 1
ATOM 6188 N N . ILE B 1 37 ? -3.363 -56.188 -13.5 1 80.12 37 ILE B N 1
ATOM 6189 C CA . ILE B 1 37 ? -1.939 -56.312 -13.781 1 80.12 37 ILE B CA 1
ATOM 6190 C C . ILE B 1 37 ? -1.523 -57.781 -13.594 1 80.12 37 ILE B C 1
ATOM 6192 O O . ILE B 1 37 ? -1.621 -58.312 -12.492 1 80.12 37 ILE B O 1
ATOM 6196 N N . HIS B 1 38 ? -0.911 -58.406 -14.562 1 79 38 HIS B N 1
ATOM 6197 C CA . HIS B 1 38 ? -0.451 -59.812 -14.523 1 79 38 HIS B CA 1
ATOM 6198 C C . HIS B 1 38 ? -1.493 -60.719 -13.891 1 79 38 HIS B C 1
ATOM 6200 O O . HIS B 1 38 ? -1.178 -61.469 -12.977 1 79 38 HIS B O 1
ATOM 6206 N N . SER B 1 39 ? -2.814 -60.562 -14.242 1 78.06 39 SER B N 1
ATOM 6207 C CA . SER B 1 39 ? -3.951 -61.406 -13.891 1 78.06 39 SER B CA 1
ATOM 6208 C C . SER B 1 39 ? -4.391 -61.156 -12.445 1 78.06 39 SER B C 1
ATOM 6210 O O . SER B 1 39 ? -5.137 -61.969 -11.875 1 78.06 39 SER B O 1
ATOM 6212 N N . SER B 1 40 ? -3.828 -60.125 -11.844 1 84.12 40 SER B N 1
ATOM 6213 C CA . SER B 1 40 ? -4.273 -59.719 -10.508 1 84.12 40 SER B CA 1
ATOM 6214 C C . SER B 1 40 ? -4.953 -58.344 -10.523 1 84.12 40 SER B C 1
ATOM 6216 O O . SER B 1 40 ? -4.559 -57.469 -11.297 1 84.12 40 SER B O 1
ATOM 6218 N N . TYR B 1 41 ? -6.012 -58.312 -9.781 1 85.5 41 TYR B N 1
ATOM 6219 C CA . TYR B 1 41 ? -6.73 -57.062 -9.688 1 85.5 41 TYR B CA 1
ATOM 6220 C C . TYR B 1 41 ? -6.02 -56.094 -8.742 1 85.5 41 TYR B C 1
ATOM 6222 O O . TYR B 1 41 ? -5.484 -56.531 -7.711 1 85.5 41 TYR B O 1
ATOM 6230 N N . ILE B 1 42 ? -5.98 -54.812 -9.156 1 88.25 42 ILE B N 1
ATOM 6231 C CA . ILE B 1 42 ? -5.355 -53.812 -8.305 1 88.25 42 ILE B CA 1
ATOM 6232 C C . ILE B 1 42 ? -6.188 -52.531 -8.328 1 88.25 42 ILE B C 1
ATOM 6234 O O . ILE B 1 42 ? -6.793 -52.188 -9.352 1 88.25 42 ILE B O 1
ATOM 6238 N N . PHE B 1 43 ? -6.254 -51.938 -7.203 1 90.69 43 PHE B N 1
ATOM 6239 C CA . PHE B 1 43 ? -6.902 -50.625 -7.117 1 90.69 43 PHE B CA 1
ATOM 6240 C C . PHE B 1 43 ? -5.965 -49.531 -7.594 1 90.69 43 PHE B C 1
ATOM 6242 O O . PHE B 1 43 ? -4.793 -49.469 -7.203 1 90.69 43 PHE B O 1
ATOM 6249 N N . LEU B 1 44 ? -6.418 -48.656 -8.445 1 92.25 44 LEU B N 1
ATOM 6250 C CA . LEU B 1 44 ? -5.629 -47.5 -8.875 1 92.25 44 LEU B CA 1
ATOM 6251 C C . LEU B 1 44 ? -5.68 -46.375 -7.84 1 92.25 44 LEU B C 1
ATOM 6253 O O . LEU B 1 44 ? -4.824 -45.5 -7.836 1 92.25 44 LEU B O 1
ATOM 6257 N N . ALA B 1 45 ? -6.68 -46.5 -7.055 1 95.44 45 ALA B N 1
ATOM 6258 C CA . ALA B 1 45 ? -6.828 -45.625 -5.891 1 95.44 45 ALA B CA 1
ATOM 6259 C C . ALA B 1 45 ? -7.57 -46.344 -4.766 1 95.44 45 ALA B C 1
ATOM 6261 O O . ALA B 1 45 ? -8.766 -46.594 -4.879 1 95.44 45 ALA B O 1
ATOM 6262 N N . TRP B 1 46 ? -6.852 -46.594 -3.75 1 94.88 46 TRP B N 1
ATOM 6263 C CA . TRP B 1 46 ? -7.477 -47.25 -2.604 1 94.88 46 TRP B CA 1
ATOM 6264 C C . TRP B 1 46 ? -8.156 -46.219 -1.703 1 94.88 46 TRP B C 1
ATOM 6266 O O . TRP B 1 46 ? -7.566 -45.75 -0.737 1 94.88 46 TRP B O 1
ATOM 6276 N N . MET B 1 47 ? -9.414 -45.969 -1.906 1 96.25 47 MET B N 1
ATOM 6277 C CA . MET B 1 47 ? -10.133 -44.844 -1.343 1 96.25 47 MET B CA 1
ATOM 6278 C C . MET B 1 47 ? -10.602 -45.156 0.079 1 96.25 47 MET B C 1
ATOM 6280 O O . MET B 1 47 ? -11.008 -44.25 0.807 1 96.25 47 MET B O 1
ATOM 6284 N N . PRO B 1 48 ? -10.633 -46.375 0.551 1 95 48 PRO B N 1
ATOM 6285 C CA . PRO B 1 48 ? -10.961 -46.594 1.963 1 95 48 PRO B CA 1
ATOM 6286 C C . PRO B 1 48 ? -10.031 -45.844 2.904 1 95 48 PRO B C 1
ATOM 6288 O O . PRO B 1 48 ? -10.438 -45.469 4.004 1 95 48 PRO B O 1
ATOM 6291 N N . LEU B 1 49 ? -8.852 -45.656 2.465 1 95.94 49 LEU B N 1
ATOM 6292 C CA . LEU B 1 49 ? -7.922 -44.844 3.24 1 95.94 49 LEU B CA 1
ATOM 6293 C C . LEU B 1 49 ? -8.461 -43.438 3.434 1 95.94 49 LEU B C 1
ATOM 6295 O O . LEU B 1 49 ? -8.328 -42.844 4.516 1 95.94 49 LEU B O 1
ATOM 6299 N N . CYS B 1 50 ? -9.094 -42.875 2.434 1 96.38 50 CYS B N 1
ATOM 6300 C CA . CYS B 1 50 ? -9.664 -41.531 2.498 1 96.38 50 CYS B CA 1
ATOM 6301 C C . CYS B 1 50 ? -10.836 -41.469 3.471 1 96.38 50 CYS B C 1
ATOM 6303 O O . CYS B 1 50 ? -11.023 -40.469 4.168 1 96.38 50 CYS B O 1
ATOM 6305 N N . VAL B 1 51 ? -11.547 -42.531 3.504 1 96.38 51 VAL B N 1
ATOM 6306 C CA . VAL B 1 51 ? -12.688 -42.594 4.414 1 96.38 51 VAL B CA 1
ATOM 6307 C C . VAL B 1 51 ? -12.195 -42.594 5.859 1 96.38 51 VAL B C 1
ATOM 6309 O O . VAL B 1 51 ? -12.711 -41.875 6.703 1 96.38 51 VAL B O 1
ATOM 6312 N N . MET B 1 52 ? -11.188 -43.406 6.117 1 96 52 MET B N 1
ATOM 6313 C CA . MET B 1 52 ? -10.617 -43.469 7.461 1 96 52 MET B CA 1
ATOM 6314 C C . MET B 1 52 ? -10.148 -42.094 7.902 1 96 52 MET B C 1
ATOM 6316 O O . MET B 1 52 ? -10.469 -41.625 9.008 1 96 52 MET B O 1
ATOM 6320 N N . LEU B 1 53 ? -9.469 -41.438 7.012 1 95.69 53 LEU B N 1
ATOM 6321 C CA . LEU B 1 53 ? -8.93 -40.125 7.336 1 95.69 53 LEU B CA 1
ATOM 6322 C C . LEU B 1 53 ? -10.055 -39.094 7.543 1 95.69 53 LEU B C 1
ATOM 6324 O O . LEU B 1 53 ? -9.984 -38.281 8.453 1 95.69 53 LEU B O 1
ATOM 6328 N N . SER B 1 54 ? -11.086 -39.156 6.746 1 95.44 54 SER B N 1
ATOM 6329 C CA . SER B 1 54 ? -12.195 -38.219 6.852 1 95.44 54 SER B CA 1
ATOM 6330 C C . SER B 1 54 ? -12.914 -38.375 8.188 1 95.44 54 SER B C 1
ATOM 6332 O O . SER B 1 54 ? -13.258 -37.375 8.828 1 95.44 54 SER B O 1
ATOM 6334 N N . ILE B 1 55 ? -13.086 -39.594 8.641 1 95.44 55 ILE B N 1
ATOM 6335 C CA . ILE B 1 55 ? -13.766 -39.844 9.906 1 95.44 55 ILE B CA 1
ATOM 6336 C C . ILE B 1 55 ? -12.898 -39.344 11.062 1 95.44 55 ILE B C 1
ATOM 6338 O O . ILE B 1 55 ? -13.406 -38.75 12.023 1 95.44 55 ILE B O 1
ATOM 6342 N N . LEU B 1 56 ? -11.641 -39.531 10.906 1 94.5 56 LEU B N 1
ATOM 6343 C CA . LEU B 1 56 ? -10.734 -39.094 11.961 1 94.5 56 LEU B CA 1
ATOM 6344 C C . LEU B 1 56 ? -10.656 -37.562 12.008 1 94.5 56 LEU B C 1
ATOM 6346 O O . LEU B 1 56 ? -10.492 -37 13.078 1 94.5 56 LEU B O 1
ATOM 6350 N N . PHE B 1 57 ? -10.781 -36.906 10.867 1 94.12 57 PHE B N 1
ATOM 6351 C CA . PHE B 1 57 ? -10.766 -35.469 10.828 1 94.12 57 PHE B CA 1
ATOM 6352 C C . PHE B 1 57 ? -12.023 -34.875 11.469 1 94.12 57 PHE B C 1
ATOM 6354 O O . PHE B 1 57 ? -11.977 -33.844 12.117 1 94.12 57 PHE B O 1
ATOM 6361 N N . ILE B 1 58 ? -13.109 -35.5 11.312 1 93.25 58 ILE B N 1
ATOM 6362 C CA . ILE B 1 58 ? -14.391 -34.938 11.75 1 93.25 58 ILE B CA 1
ATOM 6363 C C . ILE B 1 58 ? -14.617 -35.281 13.227 1 93.25 58 ILE B C 1
ATOM 6365 O O . ILE B 1 58 ? -14.992 -34.406 14.008 1 93.25 58 ILE B O 1
ATOM 6369 N N . PHE B 1 59 ? -14.219 -36.594 13.672 1 92.94 59 PHE B N 1
ATOM 6370 C CA . PHE B 1 59 ? -14.578 -37 15.023 1 92.94 59 PHE B CA 1
ATOM 6371 C C . PHE B 1 59 ? -13.359 -37 15.93 1 92.94 59 PHE B C 1
ATOM 6373 O O . PHE B 1 59 ? -13.484 -37.156 17.156 1 92.94 59 PHE B O 1
ATOM 6380 N N . GLY B 1 60 ? -12.203 -36.969 15.406 1 90 60 GLY B N 1
ATOM 6381 C CA . GLY B 1 60 ? -10.984 -36.938 16.203 1 90 60 GLY B CA 1
ATOM 6382 C C . GLY B 1 60 ? -10.68 -38.25 16.875 1 90 60 GLY B C 1
ATOM 6383 O O . GLY B 1 60 ? -10.727 -39.312 16.25 1 90 60 GLY B O 1
ATOM 6384 N N . TRP B 1 61 ? -10.484 -38.156 18.188 1 87.44 61 TRP B N 1
ATOM 6385 C CA . TRP B 1 61 ? -10.125 -39.344 18.953 1 87.44 61 TRP B CA 1
ATOM 6386 C C . TRP B 1 61 ? -11.32 -40.281 19.109 1 87.44 61 TRP B C 1
ATOM 6388 O O . TRP B 1 61 ? -11.164 -41.5 19.25 1 87.44 61 TRP B O 1
ATOM 6398 N N . ARG B 1 62 ? -12.492 -39.75 19.062 1 88.81 62 ARG B N 1
ATOM 6399 C CA . ARG B 1 62 ? -13.711 -40.562 19.219 1 88.81 62 ARG B CA 1
ATOM 6400 C C . ARG B 1 62 ? -13.984 -41.406 17.984 1 88.81 62 ARG B C 1
ATOM 6402 O O . ARG B 1 62 ? -14.805 -42.312 18.016 1 88.81 62 ARG B O 1
ATOM 6409 N N . GLY B 1 63 ? -13.266 -41.031 16.922 1 92.62 63 GLY B N 1
ATOM 6410 C CA . GLY B 1 63 ? -13.469 -41.781 15.688 1 92.62 63 GLY B CA 1
ATOM 6411 C C . GLY B 1 63 ? -12.531 -42.938 15.523 1 92.62 63 GLY B C 1
ATOM 6412 O O . GLY B 1 63 ? -12.672 -43.75 14.594 1 92.62 63 GLY B O 1
ATOM 6413 N N . VAL B 1 64 ? -11.609 -43.219 16.422 1 94.69 64 VAL B N 1
ATOM 6414 C CA . VAL B 1 64 ? -10.57 -44.25 16.297 1 94.69 64 VAL B CA 1
ATOM 6415 C C . VAL B 1 64 ? -11.195 -45.625 16.438 1 94.69 64 VAL B C 1
ATOM 6417 O O . VAL B 1 64 ? -11 -46.5 15.586 1 94.69 64 VAL B O 1
ATOM 6420 N N . VAL B 1 65 ? -12.023 -45.844 17.469 1 94.06 65 VAL B N 1
ATOM 6421 C CA . VAL B 1 65 ? -12.602 -47.156 17.75 1 94.06 65 VAL B CA 1
ATOM 6422 C C . VAL B 1 65 ? -13.617 -47.5 16.656 1 94.06 65 VAL B C 1
ATOM 6424 O O . VAL B 1 65 ? -13.586 -48.594 16.109 1 94.06 65 VAL B O 1
ATOM 6427 N N . PRO B 1 66 ? -14.43 -46.531 16.328 1 94.69 66 PRO B N 1
ATOM 6428 C CA . PRO B 1 66 ? -15.359 -46.812 15.242 1 94.69 66 PRO B CA 1
ATOM 6429 C C . PRO B 1 66 ? -14.641 -47.188 13.945 1 94.69 66 PRO B C 1
ATOM 6431 O O . PRO B 1 66 ? -15.109 -48.031 13.195 1 94.69 66 PRO B O 1
ATOM 6434 N N . VAL B 1 67 ? -13.602 -46.531 13.609 1 95.44 67 VAL B N 1
ATOM 6435 C CA . VAL B 1 67 ? -12.859 -46.812 12.383 1 95.44 67 VAL B CA 1
ATOM 6436 C C . VAL B 1 67 ? -12.25 -48.219 12.461 1 95.44 67 VAL B C 1
ATOM 6438 O O . VAL B 1 67 ? -12.297 -48.969 11.492 1 95.44 67 VAL B O 1
ATOM 6441 N N . LEU B 1 68 ? -11.719 -48.656 13.617 1 95.69 68 LEU B N 1
ATOM 6442 C CA . LEU B 1 68 ? -11.117 -49.969 13.805 1 95.69 68 LEU B CA 1
ATOM 6443 C C . LEU B 1 68 ? -12.172 -51.062 13.695 1 95.69 68 LEU B C 1
ATOM 6445 O O . LEU B 1 68 ? -11.977 -52.031 12.984 1 95.69 68 LEU B O 1
ATOM 6449 N N . CYS B 1 69 ? -13.289 -50.812 14.32 1 94 69 CYS B N 1
ATOM 6450 C CA . CYS B 1 69 ? -14.375 -51.781 14.281 1 94 69 CYS B CA 1
ATOM 6451 C C . CYS B 1 69 ? -14.984 -51.875 12.891 1 94 69 CYS B C 1
ATOM 6453 O O . CYS B 1 69 ? -15.273 -52.969 12.398 1 94 69 CYS B O 1
ATOM 6455 N N . GLY B 1 70 ? -15.188 -50.719 12.359 1 93.56 70 GLY B N 1
ATOM 6456 C CA . GLY B 1 70 ? -15.75 -50.688 11.016 1 93.56 70 GLY B CA 1
ATOM 6457 C C . GLY B 1 70 ? -14.867 -51.375 9.984 1 93.56 70 GLY B C 1
ATOM 6458 O O . GLY B 1 70 ? -15.352 -52.156 9.164 1 93.56 70 GLY B O 1
ATOM 6459 N N . MET B 1 71 ? -13.578 -51.094 9.984 1 94.12 71 MET B N 1
ATOM 6460 C CA . MET B 1 71 ? -12.625 -51.688 9.062 1 94.12 71 MET B CA 1
ATOM 6461 C C . MET B 1 71 ? -12.523 -53.219 9.312 1 94.12 71 MET B C 1
ATOM 6463 O O . MET B 1 71 ? -12.375 -53.969 8.367 1 94.12 71 MET B O 1
ATOM 6467 N N . PHE B 1 72 ? -12.641 -53.594 10.562 1 94 72 PHE B N 1
ATOM 6468 C CA . PHE B 1 72 ? -12.602 -55 10.914 1 94 72 PHE B CA 1
ATOM 6469 C C . PHE B 1 72 ? -13.797 -55.75 10.32 1 94 72 PHE B C 1
ATOM 6471 O O . PHE B 1 72 ? -13.633 -56.781 9.672 1 94 72 PHE B O 1
ATOM 6478 N N . CYS B 1 73 ? -14.945 -55.156 10.484 1 91.75 73 CYS B N 1
ATOM 6479 C CA . CYS B 1 73 ? -16.172 -55.781 9.984 1 91.75 73 CYS B CA 1
ATOM 6480 C C . CYS B 1 73 ? -16.172 -55.844 8.469 1 91.75 73 CYS B C 1
ATOM 6482 O O . CYS B 1 73 ? -16.547 -56.875 7.887 1 91.75 73 CYS B O 1
ATOM 6484 N N . THR B 1 74 ? -15.734 -54.812 7.871 1 91.88 74 THR B N 1
ATOM 6485 C CA . THR B 1 74 ? -15.734 -54.781 6.414 1 91.88 74 THR B CA 1
ATOM 6486 C C . THR B 1 74 ? -14.695 -55.719 5.844 1 91.88 74 THR B C 1
ATOM 6488 O O . THR B 1 74 ? -14.93 -56.375 4.812 1 91.88 74 THR B O 1
ATOM 6491 N N . ASN B 1 75 ? -13.523 -55.875 6.488 1 90.25 75 ASN B N 1
ATOM 6492 C CA . ASN B 1 75 ? -12.5 -56.812 6.035 1 90.25 75 ASN B CA 1
ATOM 6493 C C . ASN B 1 75 ? -12.961 -58.25 6.184 1 90.25 75 ASN B C 1
ATOM 6495 O O . ASN B 1 75 ? -12.68 -59.094 5.32 1 90.25 75 ASN B O 1
ATOM 6499 N N . LEU B 1 76 ? -13.695 -58.562 7.258 1 88.81 76 LEU B N 1
ATOM 6500 C CA . LEU B 1 76 ? -14.227 -59.906 7.469 1 88.81 76 LEU B CA 1
ATOM 6501 C C . LEU B 1 76 ? -15.281 -60.25 6.426 1 88.81 76 LEU B C 1
ATOM 6503 O O . LEU B 1 76 ? -15.312 -61.375 5.902 1 88.81 76 LEU B O 1
ATOM 6507 N N . TRP B 1 77 ? -16 -59.281 6.117 1 87.38 77 TRP B N 1
ATOM 6508 C CA . TRP B 1 77 ? -17.109 -59.5 5.176 1 87.38 77 TRP B CA 1
ATOM 6509 C C . TRP B 1 77 ? -16.578 -59.625 3.748 1 87.38 77 TRP B C 1
ATOM 6511 O O . TRP B 1 77 ? -17.031 -60.469 2.988 1 87.38 77 TRP B O 1
ATOM 6521 N N . ASN B 1 78 ? -15.609 -58.844 3.314 1 87.25 78 ASN B N 1
ATOM 6522 C CA . ASN B 1 78 ? -15.156 -58.75 1.93 1 87.25 78 ASN B CA 1
ATOM 6523 C C . ASN B 1 78 ? -14.148 -59.844 1.611 1 87.25 78 ASN B C 1
ATOM 6525 O O . ASN B 1 78 ? -14.102 -60.375 0.488 1 87.25 78 ASN B O 1
ATOM 6529 N N . PHE B 1 79 ? -13.242 -60.312 2.533 1 86.25 79 PHE B N 1
ATOM 6530 C CA . PHE B 1 79 ? -12.133 -61.188 2.186 1 86.25 79 PHE B CA 1
ATOM 6531 C C . PHE B 1 79 ? -12.273 -62.531 2.857 1 86.25 79 PHE B C 1
ATOM 6533 O O . PHE B 1 79 ? -11.516 -63.469 2.566 1 86.25 79 PHE B O 1
ATOM 6540 N N . HIS B 1 80 ? -13.242 -62.875 3.633 1 85.31 80 HIS B N 1
ATOM 6541 C CA . HIS B 1 80 ? -13.477 -64.125 4.305 1 85.31 80 HIS B CA 1
ATOM 6542 C C . HIS B 1 80 ? -12.188 -64.688 4.898 1 85.31 80 HIS B C 1
ATOM 6544 O O . HIS B 1 80 ? -11.805 -65.812 4.613 1 85.31 80 HIS B O 1
ATOM 6550 N N . LEU B 1 81 ? -11.484 -63.938 5.625 1 86.31 81 LEU B N 1
ATOM 6551 C CA . LEU B 1 81 ? -10.227 -64.312 6.266 1 86.31 81 LEU B CA 1
ATOM 6552 C C . LEU B 1 81 ? -10.461 -64.812 7.672 1 86.31 81 LEU B C 1
ATOM 6554 O O . LEU B 1 81 ? -11.57 -64.75 8.203 1 86.31 81 LEU B O 1
ATOM 6558 N N . SER B 1 82 ? -9.422 -65.562 8.234 1 88.44 82 SER B N 1
ATOM 6559 C CA . SER B 1 82 ? -9.453 -65.938 9.633 1 88.44 82 SER B CA 1
ATOM 6560 C C . SER B 1 82 ? -9.383 -64.75 10.57 1 88.44 82 SER B C 1
ATOM 6562 O O . SER B 1 82 ? -9.07 -63.656 10.133 1 88.44 82 SER B O 1
ATOM 6564 N N . PHE B 1 83 ? -9.789 -64.938 11.773 1 90.19 83 PHE B N 1
ATOM 6565 C CA . PHE B 1 83 ? -9.812 -63.875 12.758 1 90.19 83 PHE B CA 1
ATOM 6566 C C . PHE B 1 83 ? -8.422 -63.281 12.938 1 90.19 83 PHE B C 1
ATOM 6568 O O . PHE B 1 83 ? -8.266 -62.062 12.969 1 90.19 83 PHE B O 1
ATOM 6575 N N . LEU B 1 84 ? -7.41 -64.125 12.953 1 88.44 84 LEU B N 1
ATOM 6576 C CA . LEU B 1 84 ? -6.043 -63.625 13.156 1 88.44 84 LEU B CA 1
ATOM 6577 C C . LEU B 1 84 ? -5.539 -62.875 11.922 1 88.44 84 LEU B C 1
ATOM 6579 O O . LEU B 1 84 ? -4.891 -61.844 12.047 1 88.44 84 LEU B O 1
ATOM 6583 N N . GLN B 1 85 ? -5.875 -63.375 10.805 1 89.12 85 GLN B N 1
ATOM 6584 C CA . GLN B 1 85 ? -5.461 -62.719 9.562 1 89.12 85 GLN B CA 1
ATOM 6585 C C . GLN B 1 85 ? -6.125 -61.344 9.414 1 89.12 85 GLN B C 1
ATOM 6587 O O . GLN B 1 85 ? -5.492 -60.406 8.961 1 89.12 85 GLN B O 1
ATOM 6592 N N . THR B 1 86 ? -7.34 -61.312 9.828 1 91.31 86 THR B N 1
ATOM 6593 C CA . THR B 1 86 ? -8.07 -60.031 9.742 1 91.31 86 THR B CA 1
ATOM 6594 C C . THR B 1 86 ? -7.504 -59.031 10.727 1 91.31 86 THR B C 1
ATOM 6596 O O . THR B 1 86 ? -7.391 -57.844 10.406 1 91.31 86 THR B O 1
ATOM 6599 N N . ALA B 1 87 ? -7.078 -59.5 11.836 1 91.38 87 ALA B N 1
ATOM 6600 C CA . ALA B 1 87 ? -6.516 -58.625 12.844 1 91.38 87 ALA B CA 1
ATOM 6601 C C . ALA B 1 87 ? -5.168 -58.062 12.398 1 91.38 87 ALA B C 1
ATOM 6603 O O . ALA B 1 87 ? -4.887 -56.875 12.578 1 91.38 87 ALA B O 1
ATOM 6604 N N . VAL B 1 88 ? -4.41 -58.875 11.789 1 90.56 88 VAL B N 1
ATOM 6605 C CA . VAL B 1 88 ? -3.09 -58.469 11.336 1 90.56 88 VAL B CA 1
ATOM 6606 C C . VAL B 1 88 ? -3.23 -57.5 10.156 1 90.56 88 VAL B C 1
ATOM 6608 O O . VAL B 1 88 ? -2.514 -56.5 10.078 1 90.56 88 VAL B O 1
ATOM 6611 N N . MET B 1 89 ? -4.188 -57.75 9.32 1 91.06 89 MET B N 1
ATOM 6612 C CA . MET B 1 89 ? -4.457 -56.844 8.195 1 91.06 89 MET B CA 1
ATOM 6613 C C . MET B 1 89 ? -4.945 -55.5 8.68 1 91.06 89 MET B C 1
ATOM 6615 O O . MET B 1 89 ? -4.508 -54.469 8.18 1 91.06 89 MET B O 1
ATOM 6619 N N . LEU B 1 90 ? -5.777 -55.562 9.617 1 92.88 90 LEU B N 1
ATOM 6620 C CA . LEU B 1 90 ? -6.281 -54.344 10.203 1 92.88 90 LEU B CA 1
ATOM 6621 C C . LEU B 1 90 ? -5.148 -53.531 10.812 1 92.88 90 LEU B C 1
ATOM 6623 O O . LEU B 1 90 ? -5.082 -52.312 10.617 1 92.88 90 LEU B O 1
ATOM 6627 N N . GLY B 1 91 ? -4.242 -54.156 11.469 1 92.62 91 GLY B N 1
ATOM 6628 C CA . GLY B 1 91 ? -3.102 -53.469 12.062 1 92.62 91 GLY B CA 1
ATOM 6629 C C . GLY B 1 91 ? -2.191 -52.844 11.039 1 92.62 91 GLY B C 1
ATOM 6630 O O . GLY B 1 91 ? -1.721 -51.719 11.242 1 92.62 91 GLY B O 1
ATOM 6631 N N . SER B 1 92 ? -2.023 -53.438 9.945 1 92.12 92 SER B N 1
ATOM 6632 C CA . SER B 1 92 ? -1.147 -52.906 8.906 1 92.12 92 SER B CA 1
ATOM 6633 C C . SER B 1 92 ? -1.78 -51.688 8.219 1 92.12 92 SER B C 1
ATOM 6635 O O . SER B 1 92 ? -1.076 -50.781 7.785 1 92.12 92 SER B O 1
ATOM 6637 N N . GLN B 1 93 ? -3.09 -51.719 8.141 1 91.75 93 GLN B N 1
ATOM 6638 C CA . GLN B 1 93 ? -3.791 -50.656 7.426 1 91.75 93 GLN B CA 1
ATOM 6639 C C . GLN B 1 93 ? -4.016 -49.438 8.328 1 91.75 93 GLN B C 1
ATOM 6641 O O . GLN B 1 93 ? -3.996 -48.312 7.852 1 91.75 93 GLN B O 1
ATOM 6646 N N . THR B 1 94 ? -4.215 -49.625 9.617 1 94.31 94 THR B N 1
ATOM 6647 C CA . THR B 1 94 ? -4.703 -48.531 10.453 1 94.31 94 THR B CA 1
ATOM 6648 C C . THR B 1 94 ? -3.604 -48.031 11.391 1 94.31 94 THR B C 1
ATOM 6650 O O . THR B 1 94 ? -3.623 -46.875 11.82 1 94.31 94 THR B O 1
ATOM 6653 N N . PHE B 1 95 ? -2.619 -48.875 11.625 1 94.31 95 PHE B N 1
ATOM 6654 C CA . PHE B 1 95 ? -1.621 -48.531 12.625 1 94.31 95 PHE B CA 1
ATOM 6655 C C . PHE B 1 95 ? -0.867 -47.281 12.211 1 94.31 95 PHE B C 1
ATOM 6657 O O . PHE B 1 95 ? -0.756 -46.312 12.984 1 94.31 95 PHE B O 1
ATOM 6664 N N . VAL B 1 96 ? -0.385 -47.219 11.023 1 95.38 96 VAL B N 1
ATOM 6665 C CA . VAL B 1 96 ? 0.419 -46.094 10.547 1 95.38 96 VAL B CA 1
ATOM 6666 C C . VAL B 1 96 ? -0.451 -44.844 10.438 1 95.38 96 VAL B C 1
ATOM 6668 O O . VAL B 1 96 ? 0.009 -43.75 10.719 1 95.38 96 VAL B O 1
ATOM 6671 N N . VAL B 1 97 ? -1.71 -45 10.055 1 95.88 97 VAL B N 1
ATOM 6672 C CA . VAL B 1 97 ? -2.633 -43.875 9.922 1 95.88 97 VAL B CA 1
ATOM 6673 C C . VAL B 1 97 ? -2.852 -43.219 11.289 1 95.88 97 VAL B C 1
ATOM 6675 O O . VAL B 1 97 ? -2.77 -42 11.422 1 95.88 97 VAL B O 1
ATOM 6678 N N . LEU B 1 98 ? -3.021 -44.031 12.273 1 95.75 98 LEU B N 1
ATOM 6679 C CA . LEU B 1 98 ? -3.279 -43.531 13.617 1 95.75 98 LEU B CA 1
ATOM 6680 C C . LEU B 1 98 ? -2.025 -42.875 14.211 1 95.75 98 LEU B C 1
ATOM 6682 O O . LEU B 1 98 ? -2.107 -41.875 14.891 1 95.75 98 LEU B O 1
ATOM 6686 N N . CYS B 1 99 ? -0.869 -43.5 13.906 1 95.19 99 CYS B N 1
ATOM 6687 C CA . CYS B 1 99 ? 0.385 -42.906 14.375 1 95.19 99 CYS B CA 1
ATOM 6688 C C . CYS B 1 99 ? 0.62 -41.531 13.742 1 95.19 99 CYS B C 1
ATOM 6690 O O . CYS B 1 99 ? 1.026 -40.594 14.43 1 95.19 99 CYS B O 1
ATOM 6692 N N . ALA B 1 100 ? 0.348 -41.469 12.445 1 95.69 100 ALA B N 1
ATOM 6693 C CA . ALA B 1 100 ? 0.53 -40.188 11.758 1 95.69 100 ALA B CA 1
ATOM 6694 C C . ALA B 1 100 ? -0.416 -39.125 12.305 1 95.69 100 ALA B C 1
ATOM 6696 O O . ALA B 1 100 ? -0.022 -37.969 12.492 1 95.69 100 ALA B O 1
ATOM 6697 N N . CYS B 1 101 ? -1.619 -39.469 12.578 1 94.56 101 CYS B N 1
ATOM 6698 C CA . CYS B 1 101 ? -2.588 -38.531 13.133 1 94.56 101 CYS B CA 1
ATOM 6699 C C . CYS B 1 101 ? -2.188 -38.125 14.547 1 94.56 101 CYS B C 1
ATOM 6701 O O . CYS B 1 101 ? -2.352 -36.938 14.922 1 94.56 101 CYS B O 1
ATOM 6703 N N . ALA B 1 102 ? -1.62 -39.031 15.273 1 94.19 102 ALA B N 1
ATOM 6704 C CA . ALA B 1 102 ? -1.173 -38.719 16.625 1 94.19 102 ALA B CA 1
ATOM 6705 C C . ALA B 1 102 ? 0.008 -37.75 16.625 1 94.19 102 ALA B C 1
ATOM 6707 O O . ALA B 1 102 ? 0.074 -36.844 17.438 1 94.19 102 ALA B O 1
ATOM 6708 N N . ILE B 1 103 ? 0.867 -37.938 15.711 1 95.38 103 ILE B N 1
ATOM 6709 C CA . ILE B 1 103 ? 2.023 -37.062 15.594 1 95.38 103 ILE B CA 1
ATOM 6710 C C . ILE B 1 103 ? 1.567 -35.656 15.18 1 95.38 103 ILE B C 1
ATOM 6712 O O . ILE B 1 103 ? 2.057 -34.656 15.711 1 95.38 103 ILE B O 1
ATOM 6716 N N . LEU B 1 104 ? 0.614 -35.594 14.289 1 93.94 104 LEU B N 1
ATOM 6717 C CA . LEU B 1 104 ? 0.091 -34.312 13.852 1 93.94 104 LEU B CA 1
ATOM 6718 C C . LEU B 1 104 ? -0.592 -33.562 15 1 93.94 104 LEU B C 1
ATOM 6720 O O . LEU B 1 104 ? -0.457 -32.344 15.141 1 93.94 104 LEU B O 1
ATOM 6724 N N . ARG B 1 105 ? -1.294 -34.281 15.789 1 92.62 105 ARG B N 1
ATOM 6725 C CA . ARG B 1 105 ? -1.943 -33.688 16.953 1 92.62 105 ARG B CA 1
ATOM 6726 C C . ARG B 1 105 ? -0.912 -33.188 17.953 1 92.62 105 ARG B C 1
ATOM 6728 O O . ARG B 1 105 ? -1.097 -32.125 18.562 1 92.62 105 ARG B O 1
ATOM 6735 N N . TRP B 1 106 ? 0.12 -33.906 18.031 1 92.75 106 TRP B N 1
ATOM 6736 C CA . TRP B 1 106 ? 1.185 -33.531 18.953 1 92.75 106 TRP B CA 1
ATOM 6737 C C . TRP B 1 106 ? 1.883 -32.25 18.469 1 92.75 106 TRP B C 1
ATOM 6739 O O . TRP B 1 106 ? 2.176 -31.359 19.266 1 92.75 106 TRP B O 1
ATOM 6749 N N . GLN B 1 107 ? 2.082 -32.062 17.234 1 93.12 107 GLN B N 1
ATOM 6750 C CA . GLN B 1 107 ? 2.803 -30.938 16.656 1 93.12 107 GLN B CA 1
ATOM 6751 C C . GLN B 1 107 ? 1.912 -29.703 16.578 1 93.12 107 GLN B C 1
ATOM 6753 O O . GLN B 1 107 ? 2.363 -28.594 16.844 1 93.12 107 GLN B O 1
ATOM 6758 N N . LEU B 1 108 ? 0.637 -29.906 16.203 1 90.88 108 LEU B N 1
ATOM 6759 C CA . LEU B 1 108 ? -0.21 -28.766 15.867 1 90.88 108 LEU B CA 1
ATOM 6760 C C . LEU B 1 108 ? -1.216 -28.5 16.984 1 90.88 108 LEU B C 1
ATOM 6762 O O . LEU B 1 108 ? -1.906 -27.484 16.969 1 90.88 108 LEU B O 1
ATOM 6766 N N . GLY B 1 109 ? -1.332 -29.359 17.875 1 87.56 109 GLY B N 1
ATOM 6767 C CA . GLY B 1 109 ? -2.291 -29.156 18.953 1 87.56 109 GLY B CA 1
ATOM 6768 C C . GLY B 1 109 ? -3.693 -29.609 18.594 1 87.56 109 GLY B C 1
ATOM 6769 O O . GLY B 1 109 ? -3.875 -30.438 17.703 1 87.56 109 GLY B O 1
ATOM 6770 N N . THR B 1 110 ? -4.723 -29 19.219 1 81.75 110 THR B N 1
ATOM 6771 C CA . THR B 1 110 ? -6.109 -29.422 19.047 1 81.75 110 THR B CA 1
ATOM 6772 C C . THR B 1 110 ? -6.695 -28.859 17.75 1 81.75 110 THR B C 1
ATOM 6774 O O . THR B 1 110 ? -7.719 -29.344 17.266 1 81.75 110 THR B O 1
ATOM 6777 N N . ARG B 1 111 ? -5.93 -28.047 17.078 1 81.94 111 ARG B N 1
ATOM 6778 C CA . ARG B 1 111 ? -6.473 -27.422 15.883 1 81.94 111 ARG B CA 1
ATOM 6779 C C . ARG B 1 111 ? -5.938 -28.094 14.625 1 81.94 111 ARG B C 1
ATOM 6781 O O . ARG B 1 111 ? -6.043 -27.531 13.531 1 81.94 111 ARG B O 1
ATOM 6788 N N . TRP B 1 112 ? -5.496 -29.391 14.797 1 84 112 TRP B N 1
ATOM 6789 C CA . TRP B 1 112 ? -4.91 -30.094 13.656 1 84 112 TRP B CA 1
ATOM 6790 C C . TRP B 1 112 ? -5.988 -30.484 12.648 1 84 112 TRP B C 1
ATOM 6792 O O . TRP B 1 112 ? -5.691 -30.703 11.469 1 84 112 TRP B O 1
ATOM 6802 N N . ARG B 1 113 ? -7.309 -30.469 13.188 1 87.31 113 ARG B N 1
ATOM 6803 C CA . ARG B 1 113 ? -8.391 -30.938 12.328 1 87.31 113 ARG B CA 1
ATOM 6804 C C . ARG B 1 113 ? -9.133 -29.781 11.695 1 87.31 113 ARG B C 1
ATOM 6806 O O . ARG B 1 113 ? -10.109 -29.984 10.961 1 87.31 113 ARG B O 1
ATOM 6813 N N . TYR B 1 114 ? -8.648 -28.547 11.969 1 81.25 114 TYR B N 1
ATOM 6814 C CA . TYR B 1 114 ? -9.391 -27.391 11.461 1 81.25 114 TYR B CA 1
ATOM 6815 C C . TYR B 1 114 ? -8.594 -26.672 10.383 1 81.25 114 TYR B C 1
ATOM 6817 O O . TYR B 1 114 ? -7.363 -26.703 10.375 1 81.25 114 TYR B O 1
ATOM 6825 N N . GLY B 1 115 ? -9.297 -26.141 9.398 1 80.25 115 GLY B N 1
ATOM 6826 C CA . GLY B 1 115 ? -8.672 -25.375 8.336 1 80.25 115 GLY B CA 1
ATOM 6827 C C . GLY B 1 115 ? -7.785 -26.203 7.434 1 80.25 115 GLY B C 1
ATOM 6828 O O . GLY B 1 115 ? -6.645 -25.844 7.16 1 80.25 115 GLY B O 1
ATOM 6829 N N . LEU B 1 116 ? -8.242 -27.25 6.949 1 82.88 116 LEU B N 1
ATOM 6830 C CA . LEU B 1 116 ? -7.469 -28.266 6.238 1 82.88 116 LEU B CA 1
ATOM 6831 C C . LEU B 1 116 ? -6.875 -27.688 4.957 1 82.88 116 LEU B C 1
ATOM 6833 O O . LEU B 1 116 ? -5.812 -28.125 4.508 1 82.88 116 LEU B O 1
ATOM 6837 N N . THR B 1 117 ? -7.523 -26.703 4.438 1 78.31 117 THR B N 1
ATOM 6838 C CA . THR B 1 117 ? -7.035 -26.188 3.16 1 78.31 117 THR B CA 1
ATOM 6839 C C . THR B 1 117 ? -6.285 -24.875 3.354 1 78.31 117 THR B C 1
ATOM 6841 O O . THR B 1 117 ? -5.664 -24.375 2.418 1 78.31 117 THR B O 1
ATOM 6844 N N . SER B 1 118 ? -6.293 -24.312 4.543 1 79.44 118 SER B N 1
ATOM 6845 C CA . SER B 1 118 ? -5.738 -22.984 4.707 1 79.44 118 SER B CA 1
ATOM 6846 C C . SER B 1 118 ? -4.508 -23 5.602 1 79.44 118 SER B C 1
ATOM 6848 O O . SER B 1 118 ? -3.539 -22.281 5.348 1 79.44 118 SER B O 1
ATOM 6850 N N . ARG B 1 119 ? -4.598 -23.922 6.629 1 81.38 119 ARG B N 1
ATOM 6851 C CA . ARG B 1 119 ? -3.518 -23.891 7.609 1 81.38 119 ARG B CA 1
ATOM 6852 C C . ARG B 1 119 ? -2.775 -25.219 7.664 1 81.38 119 ARG B C 1
ATOM 6854 O O . ARG B 1 119 ? -3.377 -26.281 7.484 1 81.38 119 ARG B O 1
ATOM 6861 N N . TYR B 1 120 ? -1.497 -25.172 7.773 1 86.38 120 TYR B N 1
ATOM 6862 C CA . TYR B 1 120 ? -0.602 -26.297 8.023 1 86.38 120 TYR B CA 1
ATOM 6863 C C . TYR B 1 120 ? -0.768 -27.375 6.949 1 86.38 120 TYR B C 1
ATOM 6865 O O . TYR B 1 120 ? -0.849 -28.562 7.262 1 86.38 120 TYR B O 1
ATOM 6873 N N . VAL B 1 121 ? -0.889 -27.031 5.777 1 88.5 121 VAL B N 1
ATOM 6874 C CA . VAL B 1 121 ? -1.155 -27.922 4.664 1 88.5 121 VAL B CA 1
ATOM 6875 C C . VAL B 1 121 ? 0.085 -28.766 4.375 1 88.5 121 VAL B C 1
ATOM 6877 O O . VAL B 1 121 ? -0.019 -29.969 4.117 1 88.5 121 VAL B O 1
ATOM 6880 N N . TRP B 1 122 ? 1.277 -28.234 4.547 1 88.19 122 TRP B N 1
ATOM 6881 C CA . TRP B 1 122 ? 2.508 -28.938 4.195 1 88.19 122 TRP B CA 1
ATOM 6882 C C . TRP B 1 122 ? 2.83 -30.016 5.219 1 88.19 122 TRP B C 1
ATOM 6884 O O . TRP B 1 122 ? 3.314 -31.094 4.863 1 88.19 122 TRP B O 1
ATOM 6894 N N . GLN B 1 123 ? 2.516 -29.734 6.422 1 91.88 123 GLN B N 1
ATOM 6895 C CA . GLN B 1 123 ? 2.719 -30.75 7.449 1 91.88 123 GLN B CA 1
ATOM 6896 C C . GLN B 1 123 ? 1.763 -31.922 7.258 1 91.88 123 GLN B C 1
ATOM 6898 O O . GLN B 1 123 ? 2.158 -33.094 7.395 1 91.88 123 GLN B O 1
ATOM 6903 N N . ARG B 1 124 ? 0.629 -31.656 6.918 1 92.31 124 ARG B N 1
ATOM 6904 C CA . ARG B 1 124 ? -0.343 -32.719 6.672 1 92.31 124 ARG B CA 1
ATOM 6905 C C . ARG B 1 124 ? 0.028 -33.531 5.434 1 92.31 124 ARG B C 1
ATOM 6907 O O . ARG B 1 124 ? -0.133 -34.75 5.41 1 92.31 124 ARG B O 1
ATOM 6914 N N . LEU B 1 125 ? 0.47 -32.812 4.422 1 92.06 125 LEU B N 1
ATOM 6915 C CA . LEU B 1 125 ? 0.871 -33.5 3.199 1 92.06 125 LEU B CA 1
ATOM 6916 C C . LEU B 1 125 ? 2.072 -34.406 3.453 1 92.06 125 LEU B C 1
ATOM 6918 O O . LEU B 1 125 ? 2.166 -35.5 2.879 1 92.06 125 LEU B O 1
ATOM 6922 N N . PHE B 1 126 ? 2.926 -34.062 4.266 1 94.06 126 PHE B N 1
ATOM 6923 C CA . PHE B 1 126 ? 4.113 -34.844 4.562 1 94.06 126 PHE B CA 1
ATOM 6924 C C . PHE B 1 126 ? 3.746 -36.094 5.348 1 94.06 126 PHE B C 1
ATOM 6926 O O . PHE B 1 126 ? 4.121 -37.219 4.965 1 94.06 126 PHE B O 1
ATOM 6933 N N . TRP B 1 127 ? 2.961 -35.969 6.336 1 94.31 127 TRP B N 1
ATOM 6934 C CA . TRP B 1 127 ? 2.684 -37.094 7.219 1 94.31 127 TRP B CA 1
ATOM 6935 C C . TRP B 1 127 ? 1.593 -37.969 6.637 1 94.31 127 TRP B C 1
ATOM 6937 O O . TRP B 1 127 ? 1.731 -39.219 6.609 1 94.31 127 TRP B O 1
ATOM 6947 N N . LEU B 1 128 ? 0.546 -37.344 6.16 1 94.62 128 LEU B N 1
ATOM 6948 C CA . LEU B 1 128 ? -0.585 -38.156 5.684 1 94.62 128 LEU B CA 1
ATOM 6949 C C . LEU B 1 128 ? -0.426 -38.5 4.207 1 94.62 128 LEU B C 1
ATOM 6951 O O . LEU B 1 128 ? -0.894 -39.531 3.756 1 94.62 128 LEU B O 1
ATOM 6955 N N . GLY B 1 129 ? 0.224 -37.656 3.484 1 93.12 129 GLY B N 1
ATOM 6956 C CA . GLY B 1 129 ? 0.339 -37.844 2.049 1 93.12 129 GLY B CA 1
ATOM 6957 C C . GLY B 1 129 ? 1.569 -38.625 1.651 1 93.12 129 GLY B C 1
ATOM 6958 O O . GLY B 1 129 ? 1.568 -39.312 0.629 1 93.12 129 GLY B O 1
ATOM 6959 N N . LEU B 1 130 ? 2.625 -38.562 2.393 1 94.75 130 LEU B N 1
ATOM 6960 C CA . LEU B 1 130 ? 3.869 -39.219 2.02 1 94.75 130 LEU B CA 1
ATOM 6961 C C . LEU B 1 130 ? 4.188 -40.344 2.979 1 94.75 130 LEU B C 1
ATOM 6963 O O . LEU B 1 130 ? 4.254 -41.5 2.568 1 94.75 130 LEU B O 1
ATOM 6967 N N . VAL B 1 131 ? 4.188 -40.156 4.266 1 95.81 131 VAL B N 1
ATOM 6968 C CA . VAL B 1 131 ? 4.668 -41.125 5.254 1 95.81 131 VAL B CA 1
ATOM 6969 C C . VAL B 1 131 ? 3.641 -42.219 5.438 1 95.81 131 VAL B C 1
ATOM 6971 O O . VAL B 1 131 ? 4 -43.406 5.531 1 95.81 131 VAL B O 1
ATOM 6974 N N . THR B 1 132 ? 2.395 -41.875 5.496 1 96.5 132 THR B N 1
ATOM 6975 C CA . THR B 1 132 ? 1.345 -42.844 5.773 1 96.5 132 THR B CA 1
ATOM 6976 C C . THR B 1 132 ? 1.28 -43.906 4.676 1 96.5 132 THR B C 1
ATOM 6978 O O . THR B 1 132 ? 1.325 -45.125 4.957 1 96.5 132 THR B O 1
ATOM 6981 N N . PRO B 1 133 ? 1.232 -43.5 3.396 1 96.38 133 PRO B N 1
ATOM 6982 C CA . PRO B 1 133 ? 1.209 -44.531 2.355 1 96.38 133 PRO B CA 1
ATOM 6983 C C . PRO B 1 133 ? 2.461 -45.406 2.359 1 96.38 133 PRO B C 1
ATOM 6985 O O . PRO B 1 133 ? 2.367 -46.625 2.199 1 96.38 133 PRO B O 1
ATOM 6988 N N . ILE B 1 134 ? 3.619 -44.844 2.566 1 95.62 134 ILE B N 1
ATOM 6989 C CA . ILE B 1 134 ? 4.863 -45.594 2.613 1 95.62 134 ILE B CA 1
ATOM 6990 C C . ILE B 1 134 ? 4.852 -46.531 3.824 1 95.62 134 ILE B C 1
ATOM 6992 O O . ILE B 1 134 ? 5.254 -47.688 3.723 1 95.62 134 ILE B O 1
ATOM 6996 N N . GLY B 1 135 ? 4.383 -46.062 4.926 1 95.62 135 GLY B N 1
ATOM 6997 C CA . GLY B 1 135 ? 4.305 -46.875 6.137 1 95.62 135 GLY B CA 1
ATOM 6998 C C . GLY B 1 135 ? 3.354 -48.031 6.012 1 95.62 135 GLY B C 1
ATOM 6999 O O . GLY B 1 135 ? 3.646 -49.125 6.496 1 95.62 135 GLY B O 1
ATOM 7000 N N . ILE B 1 136 ? 2.193 -47.781 5.398 1 95.12 136 ILE B N 1
ATOM 7001 C CA . ILE B 1 136 ? 1.215 -48.844 5.203 1 95.12 136 ILE B CA 1
ATOM 7002 C C . ILE B 1 136 ? 1.821 -49.969 4.344 1 95.12 136 ILE B C 1
ATOM 7004 O O . ILE B 1 136 ? 1.717 -51.125 4.68 1 95.12 136 ILE B O 1
ATOM 7008 N N . LYS B 1 137 ? 2.5 -49.562 3.279 1 93.25 137 LYS B N 1
ATOM 7009 C CA . LYS B 1 137 ? 3.072 -50.562 2.379 1 93.25 137 LYS B CA 1
ATOM 7010 C C . LYS B 1 137 ? 4.223 -51.312 3.047 1 93.25 137 LYS B C 1
ATOM 7012 O O . LYS B 1 137 ? 4.348 -52.531 2.898 1 93.25 137 LYS B O 1
ATOM 7017 N N . CYS B 1 138 ? 5.02 -50.625 3.764 1 92.81 138 CYS B N 1
ATOM 7018 C CA . CYS B 1 138 ? 6.113 -51.25 4.484 1 92.81 138 CYS B CA 1
ATOM 7019 C C . CYS B 1 138 ? 5.578 -52.25 5.52 1 92.81 138 CYS B C 1
ATOM 7021 O O . CYS B 1 138 ? 6.102 -53.344 5.664 1 92.81 138 CYS B O 1
ATOM 7023 N N . SER B 1 139 ? 4.555 -51.875 6.227 1 93.12 139 SER B N 1
ATOM 7024 C CA . SER B 1 139 ? 3.939 -52.75 7.219 1 93.12 139 SER B CA 1
ATOM 7025 C C . SER B 1 139 ? 3.338 -54 6.562 1 93.12 139 SER B C 1
ATOM 7027 O O . SER B 1 139 ? 3.467 -55.094 7.086 1 93.12 139 SER B O 1
ATOM 7029 N N . MET B 1 140 ? 2.686 -53.781 5.434 1 91.44 140 MET B N 1
ATOM 7030 C CA . MET B 1 140 ? 2.084 -54.906 4.723 1 91.44 140 MET B CA 1
ATOM 7031 C C . MET B 1 140 ? 3.154 -55.875 4.227 1 91.44 140 MET B C 1
ATOM 7033 O O . MET B 1 140 ? 2.967 -57.094 4.27 1 91.44 140 MET B O 1
ATOM 7037 N N . TYR B 1 141 ? 4.273 -55.312 3.799 1 89.19 141 TYR B N 1
ATOM 7038 C CA . TYR B 1 141 ? 5.383 -56.125 3.34 1 89.19 141 TYR B CA 1
ATOM 7039 C C . TYR B 1 141 ? 5.98 -56.938 4.492 1 89.19 141 TYR B C 1
ATOM 7041 O O . TYR B 1 141 ? 6.273 -58.125 4.344 1 89.19 141 TYR B O 1
ATOM 7049 N N . LEU B 1 142 ? 6.125 -56.312 5.625 1 89.69 142 LEU B N 1
ATOM 7050 C CA . LEU B 1 142 ? 6.699 -56.969 6.797 1 89.69 142 LEU B CA 1
ATOM 7051 C C . LEU B 1 142 ? 5.789 -58.094 7.301 1 89.69 142 LEU B C 1
ATOM 7053 O O . LEU B 1 142 ? 6.262 -59.188 7.621 1 89.69 142 LEU B O 1
ATOM 7057 N N . VAL B 1 143 ? 4.527 -57.844 7.32 1 90 143 VAL B N 1
ATOM 7058 C CA . VAL B 1 143 ? 3.557 -58.812 7.812 1 90 143 VAL B CA 1
ATOM 7059 C C . VAL B 1 143 ? 3.449 -60 6.832 1 90 143 VAL B C 1
ATOM 7061 O O . VAL B 1 143 ? 3.248 -61.125 7.242 1 90 143 VAL B O 1
ATOM 7064 N N . GLY B 1 144 ? 3.572 -59.625 5.57 1 87.06 144 GLY B N 1
ATOM 7065 C CA . GLY B 1 144 ? 3.514 -60.688 4.559 1 87.06 144 GLY B CA 1
ATOM 7066 C C . GLY B 1 144 ? 4.641 -61.688 4.68 1 87.06 144 GLY B C 1
ATOM 7067 O O . GLY B 1 144 ? 4.504 -62.844 4.238 1 87.06 144 GLY B O 1
ATOM 7068 N N . SER B 1 145 ? 5.777 -61.312 5.266 1 87.38 145 SER B N 1
ATOM 7069 C CA . SER B 1 145 ? 6.906 -62.219 5.434 1 87.38 145 SER B CA 1
ATOM 7070 C C . SER B 1 145 ? 6.68 -63.156 6.602 1 87.38 145 SER B C 1
ATOM 7072 O O . SER B 1 145 ? 7.266 -64.25 6.648 1 87.38 145 SER B O 1
ATOM 7074 N N . PHE B 1 146 ? 5.734 -62.812 7.492 1 87.31 146 PHE B N 1
ATOM 7075 C CA . PHE B 1 146 ? 5.559 -63.625 8.695 1 87.31 146 PHE B CA 1
ATOM 7076 C C . PHE B 1 146 ? 4.262 -64.438 8.625 1 87.31 146 PHE B C 1
ATOM 7078 O O . PHE B 1 146 ? 4.148 -65.5 9.242 1 87.31 146 PHE B O 1
ATOM 7085 N N . PHE B 1 147 ? 3.234 -63.875 7.926 1 86.38 147 PHE B N 1
ATOM 7086 C CA . PHE B 1 147 ? 1.919 -64.5 7.898 1 86.38 147 PHE B CA 1
ATOM 7087 C C . PHE B 1 147 ? 1.525 -64.875 6.477 1 86.38 147 PHE B C 1
ATOM 7089 O O . PHE B 1 147 ? 1.829 -64.125 5.531 1 86.38 147 PHE B O 1
ATOM 7096 N N . ASP B 1 148 ? 0.943 -66 6.344 1 83.88 148 ASP B N 1
ATOM 7097 C CA . ASP B 1 148 ? 0.457 -66.438 5.031 1 83.88 148 ASP B CA 1
ATOM 7098 C C . ASP B 1 148 ? -0.968 -65.938 4.789 1 83.88 148 ASP B C 1
ATOM 7100 O O . ASP B 1 148 ? -1.815 -66 5.684 1 83.88 148 ASP B O 1
ATOM 7104 N N . PHE B 1 149 ? -1.194 -65.25 3.672 1 85.38 149 PHE B N 1
ATOM 7105 C CA . PHE B 1 149 ? -2.51 -64.75 3.277 1 85.38 149 PHE B CA 1
ATOM 7106 C C . PHE B 1 149 ? -3.016 -65.5 2.045 1 85.38 149 PHE B C 1
ATOM 7108 O O . PHE B 1 149 ? -2.229 -66.125 1.294 1 85.38 149 PHE B O 1
ATOM 7115 N N . PRO B 1 150 ? -4.316 -65.562 1.872 1 83.19 150 PRO B N 1
ATOM 7116 C CA . PRO B 1 150 ? -4.863 -66.188 0.677 1 83.19 150 PRO B CA 1
ATOM 7117 C C . PRO B 1 150 ? -4.363 -65.562 -0.618 1 83.19 150 PRO B C 1
ATOM 7119 O O . PRO B 1 150 ? -3.941 -64.375 -0.619 1 83.19 150 PRO B O 1
ATOM 7122 N N . LEU B 1 151 ? -4.441 -66.312 -1.665 1 75.88 151 LEU B N 1
ATOM 7123 C CA . LEU B 1 151 ? -3.85 -65.938 -2.951 1 75.88 151 LEU B CA 1
ATOM 7124 C C . LEU B 1 151 ? -4.477 -64.688 -3.506 1 75.88 151 LEU B C 1
ATOM 7126 O O . LEU B 1 151 ? -3.799 -63.875 -4.16 1 75.88 151 LEU B O 1
ATOM 7130 N N . LYS B 1 152 ? -5.734 -64.375 -3.209 1 76.5 152 LYS B N 1
ATOM 7131 C CA . LYS B 1 152 ? -6.445 -63.219 -3.752 1 76.5 152 LYS B CA 1
ATOM 7132 C C . LYS B 1 152 ? -5.879 -61.938 -3.201 1 76.5 152 LYS B C 1
ATOM 7134 O O . LYS B 1 152 ? -5.93 -60.875 -3.865 1 76.5 152 LYS B O 1
ATOM 7139 N N . ILE B 1 153 ? -5.262 -62 -2.016 1 81.94 153 ILE B N 1
ATOM 7140 C CA . ILE B 1 153 ? -4.816 -60.781 -1.384 1 81.94 153 ILE B CA 1
ATOM 7141 C C . ILE B 1 153 ? -3.311 -60.844 -1.129 1 81.94 153 ILE B C 1
ATOM 7143 O O . ILE B 1 153 ? -2.689 -59.844 -0.783 1 81.94 153 ILE B O 1
ATOM 7147 N N . SER B 1 154 ? -2.643 -61.938 -1.411 1 80 154 SER B N 1
ATOM 7148 C CA . SER B 1 154 ? -1.229 -62.125 -1.105 1 80 154 SER B CA 1
ATOM 7149 C C . SER B 1 154 ? -0.354 -61.188 -1.916 1 80 154 SER B C 1
ATOM 7151 O O . SER B 1 154 ? 0.74 -60.812 -1.481 1 80 154 SER B O 1
ATOM 7153 N N . THR B 1 155 ? -0.921 -60.719 -3.012 1 80.5 155 THR B N 1
ATOM 7154 C CA . THR B 1 155 ? -0.16 -59.844 -3.887 1 80.5 155 THR B CA 1
ATOM 7155 C C . THR B 1 155 ? 0.092 -58.5 -3.211 1 80.5 155 THR B C 1
ATOM 7157 O O . THR B 1 155 ? 1.099 -57.844 -3.482 1 80.5 155 THR B O 1
ATOM 7160 N N . PHE B 1 156 ? -0.77 -58.219 -2.291 1 84.5 156 PHE B N 1
ATOM 7161 C CA . PHE B 1 156 ? -0.635 -56.938 -1.606 1 84.5 156 PHE B CA 1
ATOM 7162 C C . PHE B 1 156 ? 0.376 -57.031 -0.47 1 84.5 156 PHE B C 1
ATOM 7164 O O . PHE B 1 156 ? 0.838 -56 0.046 1 84.5 156 PHE B O 1
ATOM 7171 N N . PHE B 1 157 ? 0.801 -58.219 -0.095 1 83.12 157 PHE B N 1
ATOM 7172 C CA . PHE B 1 157 ? 1.668 -58.438 1.058 1 83.12 157 PHE B CA 1
ATOM 7173 C C . PHE B 1 157 ? 3.049 -58.906 0.617 1 83.12 157 PHE B C 1
ATOM 7175 O O . PHE B 1 157 ? 3.736 -59.594 1.358 1 83.12 157 PHE B O 1
ATOM 7182 N N . GLY B 1 158 ? 3.557 -58.562 -0.624 1 75.44 158 GLY B N 1
ATOM 7183 C CA . GLY B 1 158 ? 4.949 -58.75 -1.003 1 75.44 158 GLY B CA 1
ATOM 7184 C C . GLY B 1 158 ? 5.156 -59.844 -2.021 1 75.44 158 GLY B C 1
ATOM 7185 O O . GLY B 1 158 ? 6.266 -60.031 -2.527 1 75.44 158 GLY B O 1
ATOM 7186 N N . ASP B 1 159 ? 4.16 -60.656 -2.434 1 76.69 159 ASP B N 1
ATOM 7187 C CA . ASP B 1 159 ? 4.344 -61.781 -3.344 1 76.69 159 ASP B CA 1
ATOM 7188 C C . ASP B 1 159 ? 4.258 -61.344 -4.801 1 76.69 159 ASP B C 1
ATOM 7190 O O . ASP B 1 159 ? 4.438 -62.125 -5.715 1 76.69 159 ASP B O 1
ATOM 7194 N N . ALA B 1 160 ? 4.137 -60.062 -4.996 1 79.69 160 ALA B N 1
ATOM 7195 C CA . ALA B 1 160 ? 3.916 -59.594 -6.359 1 79.69 160 ALA B CA 1
ATOM 7196 C C . ALA B 1 160 ? 5.195 -59 -6.949 1 79.69 160 ALA B C 1
ATOM 7198 O O . ALA B 1 160 ? 6.195 -58.844 -6.242 1 79.69 160 ALA B O 1
ATOM 7199 N N . ASP B 1 161 ? 5.18 -58.844 -8.227 1 83.38 161 ASP B N 1
ATOM 7200 C CA . ASP B 1 161 ? 6.273 -58.25 -8.977 1 83.38 161 ASP B CA 1
ATOM 7201 C C . ASP B 1 161 ? 6.52 -56.812 -8.516 1 83.38 161 ASP B C 1
ATOM 7203 O O . ASP B 1 161 ? 5.66 -56.188 -7.879 1 83.38 161 ASP B O 1
ATOM 7207 N N . ALA B 1 162 ? 7.695 -56.406 -8.727 1 86.06 162 ALA B N 1
ATOM 7208 C CA . ALA B 1 162 ? 8.125 -55.062 -8.32 1 86.06 162 ALA B CA 1
ATOM 7209 C C . ALA B 1 162 ? 7.195 -54 -8.883 1 86.06 162 ALA B C 1
ATOM 7211 O O . ALA B 1 162 ? 6.844 -53.031 -8.188 1 86.06 162 ALA B O 1
ATOM 7212 N N . ILE B 1 163 ? 6.676 -54.125 -10.055 1 86.31 163 ILE B N 1
ATOM 7213 C CA . ILE B 1 163 ? 5.848 -53.094 -10.695 1 86.31 163 ILE B CA 1
ATOM 7214 C C . ILE B 1 163 ? 4.48 -53.062 -10.023 1 86.31 163 ILE B C 1
ATOM 7216 O O . ILE B 1 163 ? 3.885 -51.969 -9.891 1 86.31 163 ILE B O 1
ATOM 7220 N N . PHE B 1 164 ? 4.051 -54.25 -9.617 1 88.31 164 PHE B N 1
ATOM 7221 C CA . PHE B 1 164 ? 2.791 -54.281 -8.883 1 88.31 164 PHE B CA 1
ATOM 7222 C C . PHE B 1 164 ? 2.902 -53.5 -7.582 1 88.31 164 PHE B C 1
ATOM 7224 O O . PHE B 1 164 ? 2.002 -52.719 -7.234 1 88.31 164 PHE B O 1
ATOM 7231 N N . THR B 1 165 ? 4.02 -53.625 -6.918 1 89.62 165 THR B N 1
ATOM 7232 C CA . THR B 1 165 ? 4.246 -52.938 -5.656 1 89.62 165 THR B CA 1
ATOM 7233 C C . THR B 1 165 ? 4.309 -51.438 -5.875 1 89.62 165 THR B C 1
ATOM 7235 O O . THR B 1 165 ? 3.799 -50.656 -5.062 1 89.62 165 THR B O 1
ATOM 7238 N N . VAL B 1 166 ? 4.898 -51.031 -6.945 1 90.5 166 VAL B N 1
ATOM 7239 C CA . VAL B 1 166 ? 5.016 -49.594 -7.242 1 90.5 166 VAL B CA 1
ATOM 7240 C C . VAL B 1 166 ? 3.633 -49 -7.523 1 90.5 166 VAL B C 1
ATOM 7242 O O . VAL B 1 166 ? 3.287 -47.938 -7.016 1 90.5 166 VAL B O 1
ATOM 7245 N N . VAL B 1 167 ? 2.836 -49.688 -8.297 1 91.25 167 VAL B N 1
ATOM 7246 C CA . VAL B 1 167 ? 1.503 -49.219 -8.641 1 91.25 167 VAL B CA 1
ATOM 7247 C C . VAL B 1 167 ? 0.63 -49.188 -7.387 1 91.25 167 VAL B C 1
ATOM 7249 O O . VAL B 1 167 ? -0.182 -48.25 -7.211 1 91.25 167 VAL B O 1
ATOM 7252 N N . ASP B 1 168 ? 0.838 -50.156 -6.562 1 92.62 168 ASP B N 1
ATOM 7253 C CA . ASP B 1 168 ? 0.093 -50.188 -5.309 1 92.62 168 ASP B CA 1
ATOM 7254 C C . ASP B 1 168 ? 0.457 -49 -4.414 1 92.62 168 ASP B C 1
ATOM 7256 O O . ASP B 1 168 ? -0.42 -48.375 -3.811 1 92.62 168 ASP B O 1
ATOM 7260 N N . LEU B 1 169 ? 1.702 -48.719 -4.328 1 94 169 LEU B N 1
ATOM 7261 C CA . LEU B 1 169 ? 2.148 -47.562 -3.553 1 94 169 LEU B CA 1
ATOM 7262 C C . LEU B 1 169 ? 1.585 -46.281 -4.133 1 94 169 LEU B C 1
ATOM 7264 O O . LEU B 1 169 ? 1.104 -45.406 -3.389 1 94 169 LEU B O 1
ATOM 7268 N N . LEU B 1 170 ? 1.632 -46.156 -5.445 1 95 170 LEU B N 1
ATOM 7269 C CA . LEU B 1 170 ? 1.11 -44.938 -6.105 1 95 170 LEU B CA 1
ATOM 7270 C C . LEU B 1 170 ? -0.398 -44.844 -5.91 1 95 170 LEU B C 1
ATOM 7272 O O . LEU B 1 170 ? -0.938 -43.719 -5.844 1 95 170 LEU B O 1
ATOM 7276 N N . SER B 1 171 ? -1.045 -46 -5.84 1 95.56 171 SER B N 1
ATOM 7277 C CA . SER B 1 171 ? -2.48 -46.031 -5.582 1 95.56 171 SER B CA 1
ATOM 7278 C C . SER B 1 171 ? -2.809 -45.375 -4.238 1 95.56 171 SER B C 1
ATOM 7280 O O . SER B 1 171 ? -3.771 -44.625 -4.129 1 95.56 171 SER B O 1
ATOM 7282 N N . LEU B 1 172 ? -1.962 -45.625 -3.289 1 96 172 LEU B N 1
ATOM 7283 C CA . LEU B 1 172 ? -2.164 -45.031 -1.967 1 96 172 LEU B CA 1
ATOM 7284 C C . LEU B 1 172 ? -1.901 -43.531 -1.988 1 96 172 LEU B C 1
ATOM 7286 O O . LEU B 1 172 ? -2.637 -42.781 -1.369 1 96 172 LEU B O 1
ATOM 7290 N N . PHE B 1 173 ? -0.894 -43.125 -2.744 1 96.75 173 PHE B N 1
ATOM 7291 C CA . PHE B 1 173 ? -0.614 -41.688 -2.895 1 96.75 173 PHE B CA 1
ATOM 7292 C C . PHE B 1 173 ? -1.787 -40.969 -3.553 1 96.75 173 PHE B C 1
ATOM 7294 O O . PHE B 1 173 ? -2.215 -39.938 -3.088 1 96.75 173 PHE B O 1
ATOM 7301 N N . THR B 1 174 ? -2.266 -41.562 -4.609 1 96.38 174 THR B N 1
ATOM 7302 C CA . THR B 1 174 ? -3.357 -40.969 -5.375 1 96.38 174 THR B CA 1
ATOM 7303 C C . THR B 1 174 ? -4.602 -40.812 -4.504 1 96.38 174 THR B C 1
ATOM 7305 O O . THR B 1 174 ? -5.27 -39.781 -4.551 1 96.38 174 THR B O 1
ATOM 7308 N N . ALA B 1 175 ? -4.844 -41.812 -3.721 1 96.56 175 ALA B N 1
ATOM 7309 C CA . ALA B 1 175 ? -6.023 -41.75 -2.861 1 96.56 175 ALA B CA 1
ATOM 7310 C C . ALA B 1 175 ? -5.957 -40.594 -1.895 1 96.56 175 ALA B C 1
ATOM 7312 O O . ALA B 1 175 ? -6.867 -39.75 -1.858 1 96.56 175 ALA B O 1
ATOM 7313 N N . VAL B 1 176 ? -4.871 -40.375 -1.276 1 95.5 176 VAL B N 1
ATOM 7314 C CA . VAL B 1 176 ? -4.773 -39.375 -0.218 1 95.5 176 VAL B CA 1
ATOM 7315 C C . VAL B 1 176 ? -4.641 -38 -0.833 1 95.5 176 VAL B C 1
ATOM 7317 O O . VAL B 1 176 ? -5.285 -37.031 -0.38 1 95.5 176 VAL B O 1
ATOM 7320 N N . LEU B 1 177 ? -3.893 -37.844 -1.866 1 94.75 177 LEU B N 1
ATOM 7321 C CA . LEU B 1 177 ? -3.551 -36.531 -2.379 1 94.75 177 LEU B CA 1
ATOM 7322 C C . LEU B 1 177 ? -4.676 -35.969 -3.246 1 94.75 177 LEU B C 1
ATOM 7324 O O . LEU B 1 177 ? -4.871 -34.75 -3.314 1 94.75 177 LEU B O 1
ATOM 7328 N N . ILE B 1 178 ? -5.473 -36.844 -3.814 1 96.5 178 ILE B N 1
ATOM 7329 C CA . ILE B 1 178 ? -6.465 -36.344 -4.766 1 96.5 178 ILE B CA 1
ATOM 7330 C C . ILE B 1 178 ? -7.863 -36.469 -4.164 1 96.5 178 ILE B C 1
ATOM 7332 O O . ILE B 1 178 ? -8.672 -35.562 -4.273 1 96.5 178 ILE B O 1
ATOM 7336 N N . TYR B 1 179 ? -8.141 -37.562 -3.426 1 97.06 179 TYR B N 1
ATOM 7337 C CA . TYR B 1 179 ? -9.531 -37.875 -3.119 1 97.06 179 TYR B CA 1
ATOM 7338 C C . TYR B 1 179 ? -9.828 -37.625 -1.644 1 97.06 179 TYR B C 1
ATOM 7340 O O . TYR B 1 179 ? -10.977 -37.781 -1.204 1 97.06 179 TYR B O 1
ATOM 7348 N N . ASN B 1 180 ? -8.891 -37.312 -0.854 1 94.25 180 ASN B N 1
ATOM 7349 C CA . ASN B 1 180 ? -9.109 -37.125 0.577 1 94.25 180 ASN B CA 1
ATOM 7350 C C . ASN B 1 180 ? -10.141 -36.031 0.848 1 94.25 180 ASN B C 1
ATOM 7352 O O . ASN B 1 180 ? -11.055 -36.219 1.648 1 94.25 180 ASN B O 1
ATOM 7356 N N . MET B 1 181 ? -10.039 -34.969 0.143 1 93 181 MET B N 1
ATOM 7357 C CA . MET B 1 181 ? -10.953 -33.844 0.391 1 93 181 MET B CA 1
ATOM 7358 C C . MET B 1 181 ? -12.352 -34.156 -0.131 1 93 181 MET B C 1
ATOM 7360 O O . MET B 1 181 ? -13.344 -33.656 0.409 1 93 181 MET B O 1
ATOM 7364 N N . LEU B 1 182 ? -12.406 -34.906 -1.151 1 94.56 182 LEU B N 1
ATOM 7365 C CA . LEU B 1 182 ? -13.711 -35.312 -1.665 1 94.56 182 LEU B CA 1
ATOM 7366 C C . LEU B 1 182 ? -14.5 -36.062 -0.598 1 94.56 182 LEU B C 1
ATOM 7368 O O . LEU B 1 182 ? -15.664 -35.719 -0.344 1 94.56 182 LEU B O 1
ATOM 7372 N N . PHE B 1 183 ? -13.891 -37 0.063 1 95.69 183 PHE B N 1
ATOM 7373 C CA . PHE B 1 183 ? -14.562 -37.781 1.086 1 95.69 183 PHE B CA 1
ATOM 7374 C C . PHE B 1 183 ? -14.766 -36.969 2.355 1 95.69 183 PHE B C 1
ATOM 7376 O O . PHE B 1 183 ? -15.758 -37.125 3.068 1 95.69 183 PHE B O 1
ATOM 7383 N N . TYR B 1 184 ? -13.852 -36.062 2.623 1 94.5 184 TYR B N 1
ATOM 7384 C CA . TYR B 1 184 ? -14.023 -35.188 3.781 1 94.5 184 TYR B CA 1
ATOM 7385 C C . TYR B 1 184 ? -15.281 -34.344 3.639 1 94.5 184 TYR B C 1
ATOM 7387 O O . TYR B 1 184 ? -16.109 -34.281 4.555 1 94.5 184 TYR B O 1
ATOM 7395 N N . TYR B 1 185 ? -15.469 -33.688 2.5 1 93.81 185 TYR B N 1
ATOM 7396 C CA . TYR B 1 185 ? -16.625 -32.812 2.281 1 93.81 185 TYR B CA 1
ATOM 7397 C C . TYR B 1 185 ? -17.922 -33.656 2.26 1 93.81 185 TYR B C 1
ATOM 7399 O O . TYR B 1 185 ? -18.938 -33.219 2.809 1 93.81 185 TYR B O 1
ATOM 7407 N N . LEU B 1 186 ? -17.812 -34.812 1.657 1 93.56 186 LEU B N 1
ATOM 7408 C CA . LEU B 1 186 ? -18.984 -35.656 1.593 1 93.56 186 LEU B CA 1
ATOM 7409 C C . LEU B 1 186 ? -19.422 -36.094 2.99 1 93.56 186 LEU B C 1
ATOM 7411 O O . LEU B 1 186 ? -20.594 -35.938 3.34 1 93.56 186 LEU B O 1
ATOM 7415 N N . THR B 1 187 ? -18.469 -36.5 3.787 1 94.38 187 THR B N 1
ATOM 7416 C CA . THR B 1 187 ? -18.781 -36.969 5.133 1 94.38 187 THR B CA 1
ATOM 7417 C C . THR B 1 187 ? -19.25 -35.812 6.008 1 94.38 187 THR B C 1
ATOM 7419 O O . THR B 1 187 ? -20.188 -35.969 6.793 1 94.38 187 THR B O 1
ATOM 7422 N N . ARG B 1 188 ? -18.656 -34.688 5.871 1 93.12 188 ARG B N 1
ATOM 7423 C CA . ARG B 1 188 ? -19.016 -33.5 6.668 1 93.12 188 ARG B CA 1
ATOM 7424 C C . ARG B 1 188 ? -20.422 -33.031 6.34 1 93.12 188 ARG B C 1
ATOM 7426 O O . ARG B 1 188 ? -21.156 -32.594 7.227 1 93.12 188 ARG B O 1
ATOM 7433 N N . MET B 1 189 ? -20.766 -33.125 5.086 1 93.5 189 MET B N 1
ATOM 7434 C CA . MET B 1 189 ? -22.094 -32.688 4.664 1 93.5 189 MET B CA 1
ATOM 7435 C C . MET B 1 189 ? -23.156 -33.656 5.199 1 93.5 189 MET B C 1
ATOM 7437 O O . MET B 1 189 ? -24.281 -33.219 5.492 1 93.5 189 MET B O 1
ATOM 7441 N N . ILE B 1 190 ? -22.844 -34.938 5.359 1 92.69 190 ILE B N 1
ATOM 7442 C CA . ILE B 1 190 ? -23.766 -35.906 5.891 1 92.69 190 ILE B CA 1
ATOM 7443 C C . ILE B 1 190 ? -23.969 -35.688 7.387 1 92.69 190 ILE B C 1
ATOM 7445 O O . ILE B 1 190 ? -25.094 -35.75 7.887 1 92.69 190 ILE B O 1
ATOM 7449 N N . VAL B 1 191 ? -22.891 -35.312 8.062 1 91.5 191 VAL B N 1
ATOM 7450 C CA . VAL B 1 191 ? -22.938 -35.125 9.508 1 91.5 191 VAL B CA 1
ATOM 7451 C C . VAL B 1 191 ? -23.625 -33.781 9.828 1 91.5 191 VAL B C 1
ATOM 7453 O O . VAL B 1 191 ? -24.438 -33.719 10.742 1 91.5 191 VAL B O 1
ATOM 7456 N N . SER B 1 192 ? -23.234 -32.75 9.07 1 90.88 192 SER B N 1
ATOM 7457 C CA . SER B 1 192 ? -23.828 -31.438 9.258 1 90.88 192 SER B CA 1
ATOM 7458 C C . SER B 1 192 ? -24.359 -30.875 7.945 1 90.88 192 SER B C 1
ATOM 7460 O O . SER B 1 192 ? -23.594 -30.297 7.156 1 90.88 192 SER B O 1
ATOM 7462 N N . PRO B 1 193 ? -25.594 -30.953 7.746 1 86.88 193 PRO B N 1
ATOM 7463 C CA . PRO B 1 193 ? -26.172 -30.5 6.473 1 86.88 193 PRO B CA 1
ATOM 7464 C C . PRO B 1 193 ? -26.047 -29 6.258 1 86.88 193 PRO B C 1
ATOM 7466 O O . PRO B 1 193 ? -26.047 -28.531 5.117 1 86.88 193 PRO B O 1
ATOM 7469 N N . HIS B 1 194 ? -25.875 -28.266 7.312 1 91.12 194 HIS B N 1
ATOM 7470 C CA . HIS B 1 194 ? -25.688 -26.828 7.168 1 91.12 194 HIS B CA 1
ATOM 7471 C C . HIS B 1 194 ? -24.359 -26.5 6.496 1 91.12 194 HIS B C 1
ATOM 7473 O O . HIS B 1 194 ? -24.203 -25.438 5.891 1 91.12 194 HIS B O 1
ATOM 7479 N N . PHE B 1 195 ? -23.531 -27.516 6.57 1 89.5 195 PHE B N 1
ATOM 7480 C CA . PHE B 1 195 ? -22.219 -27.312 5.98 1 89.5 195 PHE B CA 1
ATOM 7481 C C . PHE B 1 195 ? -22.312 -27.266 4.461 1 89.5 195 PHE B C 1
ATOM 7483 O O . PHE B 1 195 ? -21.516 -26.578 3.807 1 89.5 195 PHE B O 1
ATOM 7490 N N . ALA B 1 196 ? -23.281 -27.891 3.898 1 90.56 196 ALA B N 1
ATOM 7491 C CA . ALA B 1 196 ? -23.453 -27.859 2.449 1 90.56 196 ALA B CA 1
ATOM 7492 C C . ALA B 1 196 ? -23.781 -26.453 1.967 1 90.56 196 ALA B C 1
ATOM 7494 O O . ALA B 1 196 ? -23.266 -26 0.935 1 90.56 196 ALA B O 1
ATOM 7495 N N . GLN B 1 197 ? -24.516 -25.766 2.732 1 91.38 197 GLN B N 1
ATOM 7496 C CA . GLN B 1 197 ? -24.875 -24.406 2.383 1 91.38 197 GLN B CA 1
ATOM 7497 C C . GLN B 1 197 ? -23.688 -23.453 2.537 1 91.38 197 GLN B C 1
ATOM 7499 O O . GLN B 1 197 ? -23.484 -22.562 1.715 1 91.38 197 GLN B O 1
ATOM 7504 N N . ILE B 1 198 ? -22.891 -23.734 3.508 1 89.75 198 ILE B N 1
ATOM 7505 C CA . ILE B 1 198 ? -21.719 -22.906 3.75 1 89.75 198 ILE B CA 1
ATOM 7506 C C . ILE B 1 198 ? -20.703 -23.094 2.623 1 89.75 198 ILE B C 1
ATOM 7508 O O . ILE B 1 198 ? -20.125 -22.125 2.121 1 89.75 198 ILE B O 1
ATOM 7512 N N . LEU B 1 199 ? -20.562 -24.344 2.293 1 89.94 199 LEU B N 1
ATOM 7513 C CA . LEU B 1 199 ? -19.625 -24.641 1.214 1 89.94 199 LEU B CA 1
ATOM 7514 C C . LEU B 1 199 ? -20.078 -24 -0.092 1 89.94 199 LEU B C 1
ATOM 7516 O O . LEU B 1 199 ? -19.25 -23.438 -0.826 1 89.94 199 LEU B O 1
ATOM 7520 N N . TRP B 1 200 ? -21.359 -24.031 -0.344 1 90.44 200 TRP B N 1
ATOM 7521 C CA . TRP B 1 200 ? -21.906 -23.438 -1.556 1 90.44 200 TRP B CA 1
ATOM 7522 C C . TRP B 1 200 ? -21.75 -21.922 -1.541 1 90.44 200 TRP B C 1
ATOM 7524 O O . TRP B 1 200 ? -21.234 -21.344 -2.502 1 90.44 200 TRP B O 1
ATOM 7534 N N . ARG B 1 201 ? -22.031 -21.234 -0.422 1 90.12 201 ARG B N 1
ATOM 7535 C CA . ARG B 1 201 ? -22.031 -19.781 -0.332 1 90.12 201 ARG B CA 1
ATOM 7536 C C . ARG B 1 201 ? -20.594 -19.234 -0.272 1 90.12 201 ARG B C 1
ATOM 7538 O O . ARG B 1 201 ? -20.297 -18.188 -0.863 1 90.12 201 ARG B O 1
ATOM 7545 N N . ARG B 1 202 ? -19.75 -20.016 0.3 1 87.06 202 ARG B N 1
ATOM 7546 C CA . ARG B 1 202 ? -18.422 -19.5 0.574 1 87.06 202 ARG B CA 1
ATOM 7547 C C . ARG B 1 202 ? -17.453 -19.844 -0.551 1 87.06 202 ARG B C 1
ATOM 7549 O O . ARG B 1 202 ? -16.625 -19.016 -0.946 1 87.06 202 ARG B O 1
ATOM 7556 N N . ASP B 1 203 ? -17.594 -21.078 -1.166 1 87.38 203 ASP B N 1
ATOM 7557 C CA . ASP B 1 203 ? -16.516 -21.562 -2.025 1 87.38 203 ASP B CA 1
ATOM 7558 C C . ASP B 1 203 ? -17 -21.75 -3.461 1 87.38 203 ASP B C 1
ATOM 7560 O O . ASP B 1 203 ? -16.203 -21.719 -4.398 1 87.38 203 ASP B O 1
ATOM 7564 N N . ILE B 1 204 ? -18.266 -21.906 -3.74 1 90.31 204 ILE B N 1
ATOM 7565 C CA . ILE B 1 204 ? -18.734 -22.219 -5.086 1 90.31 204 ILE B CA 1
ATOM 7566 C C . ILE B 1 204 ? -19.484 -21.031 -5.676 1 90.31 204 ILE B C 1
ATOM 7568 O O . ILE B 1 204 ? -19.203 -20.609 -6.797 1 90.31 204 ILE B O 1
ATOM 7572 N N . ALA B 1 205 ? -20.266 -20.312 -4.879 1 90.31 205 ALA B N 1
ATOM 7573 C CA . ALA B 1 205 ? -21.141 -19.234 -5.355 1 90.31 205 ALA B CA 1
ATOM 7574 C C . ALA B 1 205 ? -20.312 -18.047 -5.844 1 90.31 205 ALA B C 1
ATOM 7576 O O . ALA B 1 205 ? -20.625 -17.438 -6.871 1 90.31 205 ALA B O 1
ATOM 7577 N N . PRO B 1 206 ? -19.297 -17.781 -5.164 1 88.25 206 PRO B N 1
ATOM 7578 C CA . PRO B 1 206 ? -18.516 -16.625 -5.617 1 88.25 206 PRO B CA 1
ATOM 7579 C C . PRO B 1 206 ? -17.906 -16.812 -7.008 1 88.25 206 PRO B C 1
ATOM 7581 O O . PRO B 1 206 ? -17.625 -15.844 -7.703 1 88.25 206 PRO B O 1
ATOM 7584 N N . SER B 1 207 ? -17.625 -18.016 -7.465 1 89.38 207 SER B N 1
ATOM 7585 C CA . SER B 1 207 ? -17.078 -18.297 -8.789 1 89.38 207 SER B CA 1
ATOM 7586 C C . SER B 1 207 ? -18.125 -18.125 -9.875 1 89.38 207 SER B C 1
ATOM 7588 O O . SER B 1 207 ? -17.797 -18.047 -11.062 1 89.38 207 SER B O 1
ATOM 7590 N N . LEU B 1 208 ? -19.359 -17.984 -9.445 1 88.75 208 LEU B N 1
ATOM 7591 C CA . LEU B 1 208 ? -20.453 -17.812 -10.391 1 88.75 208 LEU B CA 1
ATOM 7592 C C . LEU B 1 208 ? -21 -16.391 -10.344 1 88.75 208 LEU B C 1
ATOM 7594 O O . LEU B 1 208 ? -22.094 -16.125 -10.859 1 88.75 208 LEU B O 1
ATOM 7598 N N . GLY B 1 209 ? -20.312 -15.555 -9.727 1 85.88 209 GLY B N 1
ATOM 7599 C CA . GLY B 1 209 ? -20.719 -14.164 -9.688 1 85.88 209 GLY B CA 1
ATOM 7600 C C . GLY B 1 209 ? -20.688 -13.492 -11.047 1 85.88 209 GLY B C 1
ATOM 7601 O O . GLY B 1 209 ? -20.156 -14.055 -12.008 1 85.88 209 GLY B O 1
ATOM 7602 N N . LYS B 1 210 ? -21.078 -12.219 -11.172 1 86.19 210 LYS B N 1
ATOM 7603 C CA . LYS B 1 210 ? -21.281 -11.508 -12.438 1 86.19 210 LYS B CA 1
ATOM 7604 C C . LYS B 1 210 ? -19.969 -11.281 -13.164 1 86.19 210 LYS B C 1
ATOM 7606 O O . LYS B 1 210 ? -19.891 -11.477 -14.383 1 86.19 210 LYS B O 1
ATOM 7611 N N . GLU B 1 211 ? -18.875 -11.086 -12.469 1 85.75 211 GLU B N 1
ATOM 7612 C CA . GLU B 1 211 ? -17.609 -10.758 -13.109 1 85.75 211 GLU B CA 1
ATOM 7613 C C . GLU B 1 211 ? -16.875 -12.016 -13.578 1 85.75 211 GLU B C 1
ATOM 7615 O O . GLU B 1 211 ? -16.172 -11.992 -14.586 1 85.75 211 GLU B O 1
ATOM 7620 N N . LYS B 1 212 ? -17.172 -13.211 -12.938 1 91.5 212 LYS B N 1
ATOM 7621 C CA . LYS B 1 212 ? -16.406 -14.43 -13.227 1 91.5 212 LYS B CA 1
ATOM 7622 C C . LYS B 1 212 ? -17.297 -15.484 -13.875 1 91.5 212 LYS B C 1
ATOM 7624 O O . LYS B 1 212 ? -16.812 -16.547 -14.273 1 91.5 212 LYS B O 1
ATOM 7629 N N . ARG B 1 213 ? -18.531 -15.25 -14.172 1 92 213 ARG B N 1
ATOM 7630 C CA . ARG B 1 213 ? -19.5 -16.234 -14.633 1 92 213 ARG B CA 1
ATOM 7631 C C . ARG B 1 213 ? -19.141 -16.75 -16.031 1 92 213 ARG B C 1
ATOM 7633 O O . ARG B 1 213 ? -19.172 -17.953 -16.281 1 92 213 ARG B O 1
ATOM 7640 N N . ALA B 1 214 ? -18.844 -15.836 -16.875 1 92.81 214 ALA B N 1
ATOM 7641 C CA . ALA B 1 214 ? -18.5 -16.234 -18.234 1 92.81 214 ALA B CA 1
ATOM 7642 C C . ALA B 1 214 ? -17.266 -17.141 -18.25 1 92.81 214 ALA B C 1
ATOM 7644 O O . ALA B 1 214 ? -17.219 -18.125 -18.984 1 92.81 214 ALA B O 1
ATOM 7645 N N . PHE B 1 215 ? -16.359 -16.891 -17.516 1 94 215 PHE B N 1
ATOM 7646 C CA . PHE B 1 215 ? -15.148 -17.703 -17.438 1 94 215 PHE B CA 1
ATOM 7647 C C . PHE B 1 215 ? -15.445 -19.062 -16.844 1 94 215 PHE B C 1
ATOM 7649 O O . PHE B 1 215 ? -15.031 -20.094 -17.391 1 94 215 PHE B O 1
ATOM 7656 N N . THR B 1 216 ? -16.141 -19.109 -15.766 1 94.75 216 THR B N 1
ATOM 7657 C CA . THR B 1 216 ? -16.406 -20.359 -15.07 1 94.75 216 THR B CA 1
ATOM 7658 C C . THR B 1 216 ? -17.234 -21.297 -15.945 1 94.75 216 THR B C 1
ATOM 7660 O O . THR B 1 216 ? -16.953 -22.5 -16.016 1 94.75 216 THR B O 1
ATOM 7663 N N . LEU B 1 217 ? -18.156 -20.766 -16.688 1 95 217 LEU B N 1
ATOM 7664 C CA . LEU B 1 217 ? -18.984 -21.594 -17.547 1 95 217 LEU B CA 1
ATOM 7665 C C . LEU B 1 217 ? -18.188 -22.125 -18.734 1 95 217 LEU B C 1
ATOM 7667 O O . LEU B 1 217 ? -18.328 -23.281 -19.109 1 95 217 LEU B O 1
ATOM 7671 N N . SER B 1 218 ? -17.328 -21.266 -19.297 1 95.62 218 SER B N 1
ATOM 7672 C CA . SER B 1 218 ? -16.469 -21.719 -20.391 1 95.62 218 SER B CA 1
ATOM 7673 C C . SER B 1 218 ? -15.461 -22.75 -19.906 1 95.62 218 SER B C 1
ATOM 7675 O O . SER B 1 218 ? -15.141 -23.703 -20.625 1 95.62 218 SER B O 1
ATOM 7677 N N . TRP B 1 219 ? -14.961 -22.547 -18.719 1 95.69 219 TRP B N 1
ATOM 7678 C CA . TRP B 1 219 ? -14.016 -23.469 -18.094 1 95.69 219 TRP B CA 1
ATOM 7679 C C . TRP B 1 219 ? -14.672 -24.828 -17.844 1 95.69 219 TRP B C 1
ATOM 7681 O O . TRP B 1 219 ? -14.102 -25.859 -18.188 1 95.69 219 TRP B O 1
ATOM 7691 N N . LEU B 1 220 ? -15.898 -24.891 -17.359 1 96.06 220 LEU B N 1
ATOM 7692 C CA . LEU B 1 220 ? -16.625 -26.125 -17.109 1 96.06 220 LEU B CA 1
ATOM 7693 C C . LEU B 1 220 ? -17.031 -26.812 -18.406 1 96.06 220 LEU B C 1
ATOM 7695 O O . LEU B 1 220 ? -17.016 -28.031 -18.5 1 96.06 220 LEU B O 1
ATOM 7699 N N . ALA B 1 221 ? -17.328 -25.984 -19.375 1 96.62 221 ALA B N 1
ATOM 7700 C CA . ALA B 1 221 ? -17.672 -26.547 -20.688 1 96.62 221 ALA B CA 1
ATOM 7701 C C . ALA B 1 221 ? -16.469 -27.234 -21.328 1 96.62 221 ALA B C 1
ATOM 7703 O O . ALA B 1 221 ? -16.594 -28.328 -21.859 1 96.62 221 ALA B O 1
ATOM 7704 N N . ALA B 1 222 ? -15.352 -26.594 -21.281 1 96.25 222 ALA B N 1
ATOM 7705 C CA . ALA B 1 222 ? -14.125 -27.188 -21.812 1 96.25 222 ALA B CA 1
ATOM 7706 C C . ALA B 1 222 ? -13.781 -28.484 -21.109 1 96.25 222 ALA B C 1
ATOM 7708 O O . ALA B 1 222 ? -13.391 -29.469 -21.75 1 96.25 222 ALA B O 1
ATOM 7709 N N . LEU B 1 223 ? -13.953 -28.516 -19.812 1 96.06 223 LEU B N 1
ATOM 7710 C CA . LEU B 1 223 ? -13.68 -29.703 -19.016 1 96.06 223 LEU B CA 1
ATOM 7711 C C . LEU B 1 223 ? -14.633 -30.828 -19.375 1 96.06 223 LEU B C 1
ATOM 7713 O O . LEU B 1 223 ? -14.211 -31.984 -19.562 1 96.06 223 LEU B O 1
ATOM 7717 N N . SER B 1 224 ? -15.906 -30.578 -19.578 1 95.69 224 SER B N 1
ATOM 7718 C CA . SER B 1 224 ? -16.922 -31.578 -19.891 1 95.69 224 SER B CA 1
ATOM 7719 C C . SER B 1 224 ? -16.688 -32.156 -21.281 1 95.69 224 SER B C 1
ATOM 7721 O O . SER B 1 224 ? -16.828 -33.375 -21.469 1 95.69 224 SER B O 1
ATOM 7723 N N . VAL B 1 225 ? -16.312 -31.312 -22.172 1 94.62 225 VAL B N 1
ATOM 7724 C CA . VAL B 1 225 ? -16.062 -31.766 -23.531 1 94.62 225 VAL B CA 1
ATOM 7725 C C . VAL B 1 225 ? -14.852 -32.688 -23.547 1 94.62 225 VAL B C 1
ATOM 7727 O O . VAL B 1 225 ? -14.883 -33.75 -24.188 1 94.62 225 VAL B O 1
ATOM 7730 N N . LEU B 1 226 ? -13.852 -32.312 -22.828 1 93.38 226 LEU B N 1
ATOM 7731 C CA . LEU B 1 226 ? -12.641 -33.125 -22.781 1 93.38 226 LEU B CA 1
ATOM 7732 C C . LEU B 1 226 ? -12.914 -34.469 -22.078 1 93.38 226 LEU B C 1
ATOM 7734 O O . LEU B 1 226 ? -12.422 -35.5 -22.516 1 93.38 226 LEU B O 1
ATOM 7738 N N . LEU B 1 227 ? -13.703 -34.469 -21.031 1 93.44 227 LEU B N 1
ATOM 7739 C CA . LEU B 1 227 ? -14.047 -35.688 -20.312 1 93.44 227 LEU B CA 1
ATOM 7740 C C . LEU B 1 227 ? -14.891 -36.625 -21.188 1 93.44 227 LEU B C 1
ATOM 7742 O O . LEU B 1 227 ? -14.68 -37.812 -21.188 1 93.44 227 LEU B O 1
ATOM 7746 N N . LEU B 1 228 ? -15.781 -36.062 -21.969 1 91.44 228 LEU B N 1
ATOM 7747 C CA . LEU B 1 228 ? -16.625 -36.844 -22.844 1 91.44 228 LEU B CA 1
ATOM 7748 C C . LEU B 1 228 ? -15.797 -37.469 -23.969 1 91.44 228 LEU B C 1
ATOM 7750 O O . LEU B 1 228 ? -16.031 -38.625 -24.328 1 91.44 228 LEU B O 1
ATOM 7754 N N . LEU B 1 229 ? -14.875 -36.719 -24.422 1 88.69 229 LEU B N 1
ATOM 7755 C CA . LEU B 1 229 ? -14.031 -37.188 -25.516 1 88.69 229 LEU B CA 1
ATOM 7756 C C . LEU B 1 229 ? -13.148 -38.344 -25.047 1 88.69 229 LEU B C 1
ATOM 7758 O O . LEU B 1 229 ? -12.961 -39.344 -25.766 1 88.69 229 LEU B O 1
ATOM 7762 N N . LEU B 1 230 ? -12.672 -38.344 -23.797 1 88.75 230 LEU B N 1
ATOM 7763 C CA . LEU B 1 230 ? -11.688 -39.312 -23.328 1 88.75 230 LEU B CA 1
ATOM 7764 C C . LEU B 1 230 ? -12.359 -40.5 -22.656 1 88.75 230 LEU B C 1
ATOM 7766 O O . LEU B 1 230 ? -11.789 -41.594 -22.594 1 88.75 230 LEU B O 1
ATOM 7770 N N . CYS B 1 231 ? -13.539 -40.344 -22.141 1 88.12 231 CYS B N 1
ATOM 7771 C CA . CYS B 1 231 ? -14.195 -41.438 -21.406 1 88.12 231 CYS B CA 1
ATOM 7772 C C . CYS B 1 231 ? -15.148 -42.219 -22.312 1 88.12 231 CYS B C 1
ATOM 7774 O O . CYS B 1 231 ? -15.617 -43.281 -21.938 1 88.12 231 CYS B O 1
ATOM 7776 N N . THR B 1 232 ? -15.383 -41.719 -23.547 1 84.94 232 THR B N 1
ATOM 7777 C CA . THR B 1 232 ? -16.234 -42.469 -24.469 1 84.94 232 THR B CA 1
ATOM 7778 C C . THR B 1 232 ? -15.406 -43.5 -25.234 1 84.94 232 THR B C 1
ATOM 7780 O O . THR B 1 232 ? -14.25 -43.25 -25.578 1 84.94 232 THR B O 1
ATOM 7783 N N . PRO B 1 233 ? -15.844 -44.719 -25.406 1 79.44 233 PRO B N 1
ATOM 7784 C CA . PRO B 1 233 ? -15.102 -45.812 -26.062 1 79.44 233 PRO B CA 1
ATOM 7785 C C . PRO B 1 233 ? -14.984 -45.625 -27.562 1 79.44 233 PRO B C 1
ATOM 7787 O O . PRO B 1 233 ? -15.32 -46.531 -28.328 1 79.44 233 PRO B O 1
ATOM 7790 N N . TYR B 1 234 ? -14.578 -44.406 -27.984 1 73.44 234 TYR B N 1
ATOM 7791 C CA . TYR B 1 234 ? -14.344 -44.219 -29.406 1 73.44 234 TYR B CA 1
ATOM 7792 C C . TYR B 1 234 ? -12.922 -44.625 -29.781 1 73.44 234 TYR B C 1
ATOM 7794 O O . TYR B 1 234 ? -11.961 -44.219 -29.141 1 73.44 234 TYR B O 1
ATOM 7802 N N . GLU B 1 235 ? -12.742 -45.75 -30.5 1 73.56 235 GLU B N 1
ATOM 7803 C CA . GLU B 1 235 ? -11.43 -46.25 -30.922 1 73.56 235 GLU B CA 1
ATOM 7804 C C . GLU B 1 235 ? -10.867 -45.406 -32.062 1 73.56 235 GLU B C 1
ATOM 7806 O O . GLU B 1 235 ? -11.289 -45.531 -33.219 1 73.56 235 GLU B O 1
ATOM 7811 N N . ASN B 1 236 ? -10.383 -44.219 -31.734 1 77.19 236 ASN B N 1
ATOM 7812 C CA . ASN B 1 236 ? -9.703 -43.375 -32.719 1 77.19 236 ASN B CA 1
ATOM 7813 C C . ASN B 1 236 ? -8.25 -43.125 -32.312 1 77.19 236 ASN B C 1
ATOM 7815 O O . ASN B 1 236 ? -7.949 -42.938 -31.141 1 77.19 236 ASN B O 1
ATOM 7819 N N . ASP B 1 237 ? -7.336 -43.25 -33.219 1 77 237 ASP B N 1
ATOM 7820 C CA . ASP B 1 237 ? -5.906 -43.125 -32.969 1 77 237 ASP B CA 1
ATOM 7821 C C . ASP B 1 237 ? -5.551 -41.688 -32.625 1 77 237 ASP B C 1
ATOM 7823 O O . ASP B 1 237 ? -4.508 -41.406 -32.031 1 77 237 ASP B O 1
ATOM 7827 N N . PHE B 1 238 ? -6.488 -40.781 -32.938 1 78.5 238 PHE B N 1
ATOM 7828 C CA . PHE B 1 238 ? -6.188 -39.375 -32.688 1 78.5 238 PHE B CA 1
ATOM 7829 C C . PHE B 1 238 ? -6.641 -38.969 -31.297 1 78.5 238 PHE B C 1
ATOM 7831 O O . PHE B 1 238 ? -6.199 -37.938 -30.766 1 78.5 238 PHE B O 1
ATOM 7838 N N . ILE B 1 239 ? -7.531 -39.781 -30.766 1 78.56 239 ILE B N 1
ATOM 7839 C CA . ILE B 1 239 ? -8.023 -39.5 -29.422 1 78.56 239 ILE B CA 1
ATOM 7840 C C . ILE B 1 239 ? -7.559 -40.562 -28.453 1 78.56 239 ILE B C 1
ATOM 7842 O O . ILE B 1 239 ? -8.117 -41.656 -28.422 1 78.56 239 ILE B O 1
ATOM 7846 N N . ALA B 1 240 ? -6.461 -40.25 -27.859 1 80.38 240 ALA B N 1
ATOM 7847 C CA . ALA B 1 240 ? -5.898 -41.219 -26.922 1 80.38 240 ALA B CA 1
ATOM 7848 C C . ALA B 1 240 ? -5.375 -40.531 -25.656 1 80.38 240 ALA B C 1
ATOM 7850 O O . ALA B 1 240 ? -5.715 -39.375 -25.406 1 80.38 240 ALA B O 1
ATOM 7851 N N . GLY B 1 241 ? -4.691 -41.219 -24.828 1 79.81 241 GLY B N 1
ATOM 7852 C CA . GLY B 1 241 ? -4.23 -40.812 -23.516 1 79.81 241 GLY B CA 1
ATOM 7853 C C . GLY B 1 241 ? -3.344 -39.562 -23.578 1 79.81 241 GLY B C 1
ATOM 7854 O O . GLY B 1 241 ? -3.236 -38.844 -22.578 1 79.81 241 GLY B O 1
ATOM 7855 N N . TYR B 1 242 ? -2.814 -39.25 -24.781 1 85.5 242 TYR B N 1
ATOM 7856 C CA . TYR B 1 242 ? -1.895 -38.125 -24.859 1 85.5 242 TYR B CA 1
ATOM 7857 C C . TYR B 1 242 ? -2.648 -36.812 -24.781 1 85.5 242 TYR B C 1
ATOM 7859 O O . TYR B 1 242 ? -2.037 -35.75 -24.641 1 85.5 242 TYR B O 1
ATOM 7867 N N . LEU B 1 243 ? -3.973 -36.844 -24.719 1 87.88 243 LEU B N 1
ATOM 7868 C CA . LEU B 1 243 ? -4.766 -35.625 -24.562 1 87.88 243 LEU B CA 1
ATOM 7869 C C . LEU B 1 243 ? -5.047 -35.344 -23.094 1 87.88 243 LEU B C 1
ATOM 7871 O O . LEU B 1 243 ? -5.512 -34.25 -22.75 1 87.88 243 LEU B O 1
ATOM 7875 N N . VAL B 1 244 ? -4.719 -36.25 -22.188 1 88.94 244 VAL B N 1
ATOM 7876 C CA . VAL B 1 244 ? -4.988 -36.125 -20.75 1 88.94 244 VAL B CA 1
ATOM 7877 C C . VAL B 1 244 ? -4.258 -34.906 -20.203 1 88.94 244 VAL B C 1
ATOM 7879 O O . VAL B 1 244 ? -4.824 -34.125 -19.406 1 88.94 244 VAL B O 1
ATOM 7882 N N . PRO B 1 245 ? -3.059 -34.625 -20.703 1 93.38 245 PRO B N 1
ATOM 7883 C CA . PRO B 1 245 ? -2.33 -33.469 -20.125 1 93.38 245 PRO B CA 1
ATOM 7884 C C . PRO B 1 245 ? -2.984 -32.125 -20.438 1 93.38 245 PRO B C 1
ATOM 7886 O O . PRO B 1 245 ? -2.643 -31.125 -19.828 1 93.38 245 PRO B O 1
ATOM 7889 N N . VAL B 1 246 ? -3.914 -32.094 -21.359 1 93.94 246 VAL B N 1
ATOM 7890 C CA . VAL B 1 246 ? -4.652 -30.875 -21.641 1 93.94 246 VAL B CA 1
ATOM 7891 C C . VAL B 1 246 ? -5.449 -30.453 -20.406 1 93.94 246 VAL B C 1
ATOM 7893 O O . VAL B 1 246 ? -5.668 -29.266 -20.172 1 93.94 246 VAL B O 1
ATOM 7896 N N . PHE B 1 247 ? -5.801 -31.453 -19.531 1 94.94 247 PHE B N 1
ATOM 7897 C CA . PHE B 1 247 ? -6.465 -31.172 -18.266 1 94.94 247 PHE B CA 1
ATOM 7898 C C . PHE B 1 247 ? -5.605 -30.266 -17.391 1 94.94 247 PHE B C 1
ATOM 7900 O O . PHE B 1 247 ? -6.121 -29.375 -16.703 1 94.94 247 PHE B O 1
ATOM 7907 N N . PHE B 1 248 ? -4.34 -30.5 -17.5 1 96.44 248 PHE B N 1
ATOM 7908 C CA . PHE B 1 248 ? -3.428 -29.75 -16.656 1 96.44 248 PHE B CA 1
ATOM 7909 C C . PHE B 1 248 ? -3.439 -28.266 -17.031 1 96.44 248 PHE B C 1
ATOM 7911 O O . PHE B 1 248 ? -3.443 -27.406 -16.156 1 96.44 248 PHE B O 1
ATOM 7918 N N . ILE B 1 249 ? -3.508 -27.984 -18.266 1 95.31 249 ILE B N 1
ATOM 7919 C CA . ILE B 1 249 ? -3.531 -26.609 -18.734 1 95.31 249 ILE B CA 1
ATOM 7920 C C . ILE B 1 249 ? -4.836 -25.938 -18.312 1 95.31 249 ILE B C 1
ATOM 7922 O O . ILE B 1 249 ? -4.828 -24.812 -17.797 1 95.31 249 ILE B O 1
ATOM 7926 N N . ILE B 1 250 ? -5.902 -26.656 -18.453 1 95.88 250 ILE B N 1
ATOM 7927 C CA . ILE B 1 250 ? -7.215 -26.125 -18.125 1 95.88 250 ILE B CA 1
ATOM 7928 C C . ILE B 1 250 ? -7.289 -25.812 -16.625 1 95.88 250 ILE B C 1
ATOM 7930 O O . ILE B 1 250 ? -7.758 -24.734 -16.234 1 95.88 250 ILE B O 1
ATOM 7934 N N . PHE B 1 251 ? -6.82 -26.688 -15.789 1 96.69 251 PHE B N 1
ATOM 7935 C CA . PHE B 1 251 ? -6.891 -26.484 -14.352 1 96.69 251 PHE B CA 1
ATOM 7936 C C . PHE B 1 251 ? -5.949 -25.375 -13.906 1 96.69 251 PHE B C 1
ATOM 7938 O O . PHE B 1 251 ? -6.262 -24.609 -12.984 1 96.69 251 PHE B O 1
ATOM 7945 N N . THR B 1 252 ? -4.824 -25.281 -14.547 1 94.81 252 THR B N 1
ATOM 7946 C CA . THR B 1 252 ? -3.889 -24.219 -14.211 1 94.81 252 THR B CA 1
ATOM 7947 C C . THR B 1 252 ? -4.484 -22.844 -14.539 1 94.81 252 THR B C 1
ATOM 7949 O O . THR B 1 252 ? -4.266 -21.875 -13.812 1 94.81 252 THR B O 1
ATOM 7952 N N . LEU B 1 253 ? -5.262 -22.781 -15.586 1 93.25 253 LEU B N 1
ATOM 7953 C CA . LEU B 1 253 ? -5.914 -21.531 -15.953 1 93.25 253 LEU B CA 1
ATOM 7954 C C . LEU B 1 253 ? -6.957 -21.141 -14.914 1 93.25 253 LEU B C 1
ATOM 7956 O O . LEU B 1 253 ? -7.312 -19.969 -14.797 1 93.25 253 LEU B O 1
ATOM 7960 N N . GLY B 1 254 ? -7.395 -22.094 -14.172 1 92.94 254 GLY B N 1
ATOM 7961 C CA . GLY B 1 254 ? -8.391 -21.828 -13.141 1 92.94 254 GLY B CA 1
ATOM 7962 C C . GLY B 1 254 ? -7.785 -21.281 -11.859 1 92.94 254 GLY B C 1
ATOM 7963 O O . GLY B 1 254 ? -8.5 -20.719 -11.023 1 92.94 254 GLY B O 1
ATOM 7964 N N . VAL B 1 255 ? -6.434 -21.391 -11.797 1 91.06 255 VAL B N 1
ATOM 7965 C CA . VAL B 1 255 ? -5.762 -20.922 -10.586 1 91.06 255 VAL B CA 1
ATOM 7966 C C . VAL B 1 255 ? -5.836 -19.406 -10.5 1 91.06 255 VAL B C 1
ATOM 7968 O O . VAL B 1 255 ? -5.508 -18.703 -11.469 1 91.06 255 VAL B O 1
ATOM 7971 N N . GLY B 1 256 ? -6.336 -18.797 -9.5 1 84.69 256 GLY B N 1
ATOM 7972 C CA . GLY B 1 256 ? -6.469 -17.359 -9.297 1 84.69 256 GLY B CA 1
ATOM 7973 C C . GLY B 1 256 ? -7.883 -16.844 -9.5 1 84.69 256 GLY B C 1
ATOM 7974 O O . GLY B 1 256 ? -8.266 -15.812 -8.953 1 84.69 256 GLY B O 1
ATOM 7975 N N . LYS B 1 257 ? -8.602 -17.578 -10.367 1 88.31 257 LYS B N 1
ATOM 7976 C CA . LYS B 1 257 ? -9.961 -17.141 -10.664 1 88.31 257 LYS B CA 1
ATOM 7977 C C . LYS B 1 257 ? -10.984 -17.938 -9.844 1 88.31 257 LYS B C 1
ATOM 7979 O O . LYS B 1 257 ? -12.055 -17.422 -9.523 1 88.31 257 LYS B O 1
ATOM 7984 N N . LEU B 1 258 ? -10.602 -19.219 -9.562 1 91.88 258 LEU B N 1
ATOM 7985 C CA . LEU B 1 258 ? -11.5 -20.094 -8.805 1 91.88 258 LEU B CA 1
ATOM 7986 C C . LEU B 1 258 ? -10.93 -20.375 -7.418 1 91.88 258 LEU B C 1
ATOM 7988 O O . LEU B 1 258 ? -9.711 -20.375 -7.227 1 91.88 258 LEU B O 1
ATOM 7992 N N . ARG B 1 259 ? -11.852 -20.703 -6.504 1 90.06 259 ARG B N 1
ATOM 7993 C CA . ARG B 1 259 ? -11.422 -21.047 -5.152 1 90.06 259 ARG B CA 1
ATOM 7994 C C . ARG B 1 259 ? -10.898 -22.484 -5.094 1 90.06 259 ARG B C 1
ATOM 7996 O O . ARG B 1 259 ? -11.281 -23.312 -5.918 1 90.06 259 ARG B O 1
ATOM 8003 N N . TYR B 1 260 ? -10.086 -22.797 -4.176 1 89.94 260 TYR B N 1
ATOM 8004 C CA . TYR B 1 260 ? -9.367 -24.062 -4.145 1 89.94 260 TYR B CA 1
ATOM 8005 C C . TYR B 1 260 ? -10.32 -25.234 -3.918 1 89.94 260 TYR B C 1
ATOM 8007 O O . TYR B 1 260 ? -10.219 -26.266 -4.586 1 89.94 260 TYR B O 1
ATOM 8015 N N . PRO B 1 261 ? -11.328 -25.125 -3 1 91.25 261 PRO B N 1
ATOM 8016 C CA . PRO B 1 261 ? -12.211 -26.281 -2.816 1 91.25 261 PRO B CA 1
ATOM 8017 C C . PRO B 1 261 ? -12.977 -26.641 -4.086 1 91.25 261 PRO B C 1
ATOM 8019 O O . PRO B 1 261 ? -13.164 -27.828 -4.379 1 91.25 261 PRO B O 1
ATOM 8022 N N . PHE B 1 262 ? -13.359 -25.688 -4.793 1 93.19 262 PHE B N 1
ATOM 8023 C CA . PHE B 1 262 ? -14.047 -25.938 -6.055 1 93.19 262 PHE B CA 1
ATOM 8024 C C . PHE B 1 262 ? -13.109 -26.578 -7.066 1 93.19 262 PHE B C 1
ATOM 8026 O O . PHE B 1 262 ? -13.477 -27.547 -7.734 1 93.19 262 PHE B O 1
ATOM 8033 N N . LEU B 1 263 ? -11.891 -26.125 -7.16 1 94.25 263 LEU B N 1
ATOM 8034 C CA . LEU B 1 263 ? -10.891 -26.672 -8.062 1 94.25 263 LEU B CA 1
ATOM 8035 C C . LEU B 1 263 ? -10.531 -28.109 -7.672 1 94.25 263 LEU B C 1
ATOM 8037 O O . LEU B 1 263 ? -10.406 -28.969 -8.531 1 94.25 263 LEU B O 1
ATOM 8041 N N . ASN B 1 264 ? -10.375 -28.328 -6.375 1 94.19 264 ASN B N 1
ATOM 8042 C CA . ASN B 1 264 ? -10 -29.656 -5.883 1 94.19 264 ASN B CA 1
ATOM 8043 C C . ASN B 1 264 ? -11.109 -30.672 -6.117 1 94.19 264 ASN B C 1
ATOM 8045 O O . ASN B 1 264 ? -10.844 -31.812 -6.516 1 94.19 264 ASN B O 1
ATOM 8049 N N . LEU B 1 265 ? -12.344 -30.312 -5.883 1 95.06 265 LEU B N 1
ATOM 8050 C CA . LEU B 1 265 ? -13.469 -31.219 -6.078 1 95.06 265 LEU B CA 1
ATOM 8051 C C . LEU B 1 265 ? -13.641 -31.562 -7.555 1 95.06 265 LEU B C 1
ATOM 8053 O O . LEU B 1 265 ? -13.859 -32.719 -7.902 1 95.06 265 LEU B O 1
ATOM 8057 N N . THR B 1 266 ? -13.547 -30.531 -8.398 1 96 266 THR B N 1
ATOM 8058 C CA . THR B 1 266 ? -13.664 -30.797 -9.828 1 96 266 THR B CA 1
ATOM 8059 C C . THR B 1 266 ? -12.492 -31.641 -10.328 1 96 266 THR B C 1
ATOM 8061 O O . THR B 1 266 ? -12.656 -32.469 -11.219 1 96 266 THR B O 1
ATOM 8064 N N . TRP B 1 267 ? -11.297 -31.422 -9.805 1 97.12 267 TRP B N 1
ATOM 8065 C CA . TRP B 1 267 ? -10.133 -32.219 -10.148 1 97.12 267 TRP B CA 1
ATOM 8066 C C . TRP B 1 267 ? -10.328 -33.688 -9.727 1 97.12 267 TRP B C 1
ATOM 8068 O O . TRP B 1 267 ? -10.055 -34.594 -10.492 1 97.12 267 TRP B O 1
ATOM 8078 N N . ALA B 1 268 ? -10.867 -33.906 -8.523 1 97.12 268 ALA B N 1
ATOM 8079 C CA . ALA B 1 268 ? -11.117 -35.25 -8.008 1 97.12 268 ALA B CA 1
ATOM 8080 C C . ALA B 1 268 ? -12.141 -36 -8.875 1 97.12 268 ALA B C 1
ATOM 8082 O O . ALA B 1 268 ? -11.953 -37.156 -9.211 1 97.12 268 ALA B O 1
ATOM 8083 N N . VAL B 1 269 ? -13.141 -35.312 -9.266 1 95.88 269 VAL B N 1
ATOM 8084 C CA . VAL B 1 269 ? -14.18 -35.938 -10.078 1 95.88 269 VAL B CA 1
ATOM 8085 C C . VAL B 1 269 ? -13.633 -36.25 -11.477 1 95.88 269 VAL B C 1
ATOM 8087 O O . VAL B 1 269 ? -13.891 -37.312 -12.023 1 95.88 269 VAL B O 1
ATOM 8090 N N . SER B 1 270 ? -12.883 -35.281 -12.047 1 96 270 SER B N 1
ATOM 8091 C CA . SER B 1 270 ? -12.312 -35.5 -13.367 1 96 270 SER B CA 1
ATOM 8092 C C . SER B 1 270 ? -11.359 -36.688 -13.375 1 96 270 SER B C 1
ATOM 8094 O O . SER B 1 270 ? -11.414 -37.531 -14.281 1 96 270 SER B O 1
ATOM 8096 N N . THR B 1 271 ? -10.508 -36.781 -12.359 1 95.75 271 THR B N 1
ATOM 8097 C CA . THR B 1 271 ? -9.555 -37.875 -12.297 1 95.75 271 THR B CA 1
ATOM 8098 C C . THR B 1 271 ? -10.266 -39.219 -12.023 1 95.75 271 THR B C 1
ATOM 8100 O O . THR B 1 271 ? -9.844 -40.25 -12.516 1 95.75 271 THR B O 1
ATOM 8103 N N . LEU B 1 272 ? -11.344 -39.188 -11.234 1 95.19 272 LEU B N 1
ATOM 8104 C CA . LEU B 1 272 ? -12.117 -40.406 -10.977 1 95.19 272 LEU B CA 1
ATOM 8105 C C . LEU B 1 272 ? -12.734 -40.938 -12.266 1 95.19 272 LEU B C 1
ATOM 8107 O O . LEU B 1 272 ? -12.688 -42.156 -12.516 1 95.19 272 LEU B O 1
ATOM 8111 N N . CYS B 1 273 ? -13.211 -40.031 -13.062 1 93.5 273 CYS B N 1
ATOM 8112 C CA . CYS B 1 273 ? -13.781 -40.438 -14.344 1 93.5 273 CYS B CA 1
ATOM 8113 C C . CYS B 1 273 ? -12.703 -41 -15.266 1 93.5 273 CYS B C 1
ATOM 8115 O O . CYS B 1 273 ? -12.906 -42.031 -15.914 1 93.5 273 CYS B O 1
ATOM 8117 N N . LEU B 1 274 ? -11.594 -40.375 -15.273 1 91.44 274 LEU B N 1
ATOM 8118 C CA . LEU B 1 274 ? -10.5 -40.812 -16.156 1 91.44 274 LEU B CA 1
ATOM 8119 C C . LEU B 1 274 ? -9.961 -42.156 -15.742 1 91.44 274 LEU B C 1
ATOM 8121 O O . LEU B 1 274 ? -9.734 -43.031 -16.594 1 91.44 274 LEU B O 1
ATOM 8125 N N . LEU B 1 275 ? -9.805 -42.406 -14.43 1 91.75 275 LEU B N 1
ATOM 8126 C CA . LEU B 1 275 ? -9.219 -43.656 -13.953 1 91.75 275 LEU B CA 1
ATOM 8127 C C . LEU B 1 275 ? -10.219 -44.781 -14.055 1 91.75 275 LEU B C 1
ATOM 8129 O O . LEU B 1 275 ? -9.828 -45.938 -14.273 1 91.75 275 LEU B O 1
ATOM 8133 N N . ASN B 1 276 ? -11.531 -44.5 -13.898 1 90.12 276 ASN B N 1
ATOM 8134 C CA . ASN B 1 276 ? -12.531 -45.562 -14.039 1 90.12 276 ASN B CA 1
ATOM 8135 C C . ASN B 1 276 ? -12.664 -46.031 -15.484 1 90.12 276 ASN B C 1
ATOM 8137 O O . ASN B 1 276 ? -12.891 -47.219 -15.742 1 90.12 276 ASN B O 1
ATOM 8141 N N . TYR B 1 277 ? -12.484 -45.062 -16.344 1 85.25 277 TYR B N 1
ATOM 8142 C CA . TYR B 1 277 ? -12.562 -45.375 -17.766 1 85.25 277 TYR B CA 1
ATOM 8143 C C . TYR B 1 277 ? -11.172 -45.406 -18.391 1 85.25 277 TYR B C 1
ATOM 8145 O O . TYR B 1 277 ? -10.969 -44.875 -19.484 1 85.25 277 TYR B O 1
ATOM 8153 N N . ASN B 1 278 ? -10.203 -46.031 -17.641 1 74.69 278 ASN B N 1
ATOM 8154 C CA . ASN B 1 278 ? -8.805 -46.031 -18.031 1 74.69 278 ASN B CA 1
ATOM 8155 C C . ASN B 1 278 ? -8.578 -46.844 -19.312 1 74.69 278 ASN B C 1
ATOM 8157 O O . ASN B 1 278 ? -7.66 -46.562 -20.078 1 74.69 278 ASN B O 1
ATOM 8161 N N . GLN B 1 279 ? -9.383 -47.844 -19.641 1 72.81 279 GLN B N 1
ATOM 8162 C CA . GLN B 1 279 ? -9.18 -48.688 -20.812 1 72.81 279 GLN B CA 1
ATOM 8163 C C . GLN B 1 279 ? -9.438 -47.906 -22.094 1 72.81 279 GLN B C 1
ATOM 8165 O O . GLN B 1 279 ? -8.875 -48.25 -23.141 1 72.81 279 GLN B O 1
ATOM 8170 N N . ASN B 1 280 ? -10.203 -46.906 -21.922 1 69.62 280 ASN B N 1
ATOM 8171 C CA . ASN B 1 280 ? -10.578 -46.125 -23.109 1 69.62 280 ASN B CA 1
ATOM 8172 C C . ASN B 1 280 ? -9.461 -45.188 -23.547 1 69.62 280 ASN B C 1
ATOM 8174 O O . ASN B 1 280 ? -9.203 -45.031 -24.734 1 69.62 280 ASN B O 1
ATOM 8178 N N . PHE B 1 281 ? -8.789 -44.75 -22.469 1 63.97 281 PHE B N 1
ATOM 8179 C CA . PHE B 1 281 ? -7.824 -43.75 -22.922 1 63.97 281 PHE B CA 1
ATOM 8180 C C . PHE B 1 281 ? -6.422 -44.344 -22.969 1 63.97 281 PHE B C 1
ATOM 8182 O O . PHE B 1 281 ? -5.52 -43.75 -23.578 1 63.97 281 PHE B O 1
ATOM 8189 N N . LEU B 1 282 ? -6.227 -45.531 -22.359 1 63.94 282 LEU B N 1
ATOM 8190 C CA . LEU B 1 282 ? -4.934 -46.188 -22.469 1 63.94 282 LEU B CA 1
ATOM 8191 C C . LEU B 1 282 ? -4.922 -47.188 -23.625 1 63.94 282 LEU B C 1
ATOM 8193 O O . LEU B 1 282 ? -4.309 -48.25 -23.531 1 63.94 282 LEU B O 1
ATOM 8197 N N . GLN B 1 283 ? -5.559 -46.812 -24.656 1 59.16 283 GLN B N 1
ATOM 8198 C CA . GLN B 1 283 ? -5.574 -47.688 -25.828 1 59.16 283 GLN B CA 1
ATOM 8199 C C . GLN B 1 283 ? -4.164 -47.938 -26.344 1 59.16 283 GLN B C 1
ATOM 8201 O O . GLN B 1 283 ? -3.416 -47 -26.609 1 59.16 283 GLN B O 1
ATOM 8206 N N . GLY B 1 284 ? -3.682 -49.094 -26.438 1 57.06 284 GLY B N 1
ATOM 8207 C CA . GLY B 1 284 ? -2.414 -49.469 -27.047 1 57.06 284 GLY B CA 1
ATOM 8208 C C . GLY B 1 284 ? -1.29 -49.625 -26.031 1 57.06 284 GLY B C 1
ATOM 8209 O O . GLY B 1 284 ? -0.206 -50.094 -26.375 1 57.06 284 GLY B O 1
ATOM 8210 N N . VAL B 1 285 ? -1.448 -48.938 -24.875 1 58.56 285 VAL B N 1
ATOM 8211 C CA . VAL B 1 285 ? -0.325 -48.906 -23.953 1 58.56 285 VAL B CA 1
ATOM 8212 C C . VAL B 1 285 ? -0.637 -49.812 -22.75 1 58.56 285 VAL B C 1
ATOM 8214 O O . VAL B 1 285 ? -0.268 -49.5 -21.609 1 58.56 285 VAL B O 1
ATOM 8217 N N . GLU B 1 286 ? -1.348 -50.75 -22.922 1 60.72 286 GLU B N 1
ATOM 8218 C CA . GLU B 1 286 ? -1.872 -51.406 -21.734 1 60.72 286 GLU B CA 1
ATOM 8219 C C . GLU B 1 286 ? -0.765 -52.125 -20.984 1 60.72 286 GLU B C 1
ATOM 8221 O O . GLU B 1 286 ? -0.689 -53.375 -21 1 60.72 286 GLU B O 1
ATOM 8226 N N . THR B 1 287 ? 0.495 -51.25 -20.703 1 73.31 287 THR B N 1
ATOM 8227 C CA . THR B 1 287 ? 1.504 -51.906 -19.859 1 73.31 287 THR B CA 1
ATOM 8228 C C . THR B 1 287 ? 1.438 -51.375 -18.438 1 73.31 287 THR B C 1
ATOM 8230 O O . THR B 1 287 ? 0.854 -50.344 -18.172 1 73.31 287 THR B O 1
ATOM 8233 N N . GLU B 1 288 ? 1.846 -52.188 -17.5 1 78.94 288 GLU B N 1
ATOM 8234 C CA . GLU B 1 288 ? 1.898 -51.875 -16.078 1 78.94 288 GLU B CA 1
ATOM 8235 C C . GLU B 1 288 ? 2.74 -50.625 -15.812 1 78.94 288 GLU B C 1
ATOM 8237 O O . GLU B 1 288 ? 2.406 -49.844 -14.945 1 78.94 288 GLU B O 1
ATOM 8242 N N . TYR B 1 289 ? 3.723 -50.375 -16.625 1 81 289 TYR B N 1
ATOM 8243 C CA . TYR B 1 289 ? 4.602 -49.219 -16.453 1 81 289 TYR B CA 1
ATOM 8244 C C . TYR B 1 289 ? 3.9 -47.938 -16.875 1 81 289 TYR B C 1
ATOM 8246 O O . TYR B 1 289 ? 4.109 -46.875 -16.266 1 81 289 TYR B O 1
ATOM 8254 N N . SER B 1 290 ? 3.02 -48.062 -17.922 1 81 290 SER B N 1
ATOM 8255 C CA . SER B 1 290 ? 2.273 -46.875 -18.359 1 81 290 SER B CA 1
ATOM 8256 C C . SER B 1 290 ? 1.262 -46.438 -17.312 1 81 290 SER B C 1
ATOM 8258 O O . SER B 1 290 ? 1.05 -45.25 -17.109 1 81 290 SER B O 1
ATOM 8260 N N . LEU B 1 291 ? 0.712 -47.438 -16.672 1 84.12 291 LEU B N 1
ATOM 8261 C CA . LEU B 1 291 ? -0.241 -47.125 -15.617 1 84.12 291 LEU B CA 1
ATOM 8262 C C . LEU B 1 291 ? 0.451 -46.438 -14.461 1 84.12 291 LEU B C 1
ATOM 8264 O O . LEU B 1 291 ? -0.086 -45.469 -13.906 1 84.12 291 LEU B O 1
ATOM 8268 N N . ALA B 1 292 ? 1.632 -46.906 -14.055 1 88.44 292 ALA B N 1
ATOM 8269 C CA . ALA B 1 292 ? 2.412 -46.281 -13 1 88.44 292 ALA B CA 1
ATOM 8270 C C . ALA B 1 292 ? 2.781 -44.844 -13.375 1 88.44 292 ALA B C 1
ATOM 8272 O O . ALA B 1 292 ? 2.746 -43.938 -12.531 1 88.44 292 ALA B O 1
ATOM 8273 N N . PHE B 1 293 ? 3.057 -44.625 -14.617 1 87.5 293 PHE B N 1
ATOM 8274 C CA . PHE B 1 293 ? 3.432 -43.312 -15.094 1 87.5 293 PHE B CA 1
ATOM 8275 C C . PHE B 1 293 ? 2.246 -42.344 -15.023 1 87.5 293 PHE B C 1
ATOM 8277 O O . PHE B 1 293 ? 2.389 -41.219 -14.586 1 87.5 293 PHE B O 1
ATOM 8284 N N . ILE B 1 294 ? 1.133 -42.75 -15.406 1 88.31 294 ILE B N 1
ATOM 8285 C CA . ILE B 1 294 ? -0.066 -41.938 -15.398 1 88.31 294 ILE B CA 1
ATOM 8286 C C . ILE B 1 294 ? -0.401 -41.531 -13.961 1 88.31 294 ILE B C 1
ATOM 8288 O O . ILE B 1 294 ? -0.699 -40.375 -13.695 1 88.31 294 ILE B O 1
ATOM 8292 N N . LEU B 1 295 ? -0.337 -42.5 -13.078 1 92.56 295 LEU B N 1
ATOM 8293 C CA . LEU B 1 295 ? -0.632 -42.219 -11.68 1 92.56 295 LEU B CA 1
ATOM 8294 C C . LEU B 1 295 ? 0.365 -41.219 -11.109 1 92.56 295 LEU B C 1
ATOM 8296 O O . LEU B 1 295 ? -0.022 -40.281 -10.398 1 92.56 295 LEU B O 1
ATOM 8300 N N . ALA B 1 296 ? 1.637 -41.406 -11.492 1 94.12 296 ALA B N 1
ATOM 8301 C CA . ALA B 1 296 ? 2.676 -40.5 -11 1 94.12 296 ALA B CA 1
ATOM 8302 C C . ALA B 1 296 ? 2.455 -39.062 -11.508 1 94.12 296 ALA B C 1
ATOM 8304 O O . ALA B 1 296 ? 2.664 -38.094 -10.773 1 94.12 296 ALA B O 1
ATOM 8305 N N . VAL B 1 297 ? 2.025 -38.969 -12.75 1 94.44 297 VAL B N 1
ATOM 8306 C CA . VAL B 1 297 ? 1.775 -37.656 -13.352 1 94.44 297 VAL B CA 1
ATOM 8307 C C . VAL B 1 297 ? 0.594 -36.969 -12.656 1 94.44 297 VAL B C 1
ATOM 8309 O O . VAL B 1 297 ? 0.646 -35.781 -12.344 1 94.44 297 VAL B O 1
ATOM 8312 N N . LEU B 1 298 ? -0.426 -37.75 -12.398 1 95.38 298 LEU B N 1
ATOM 8313 C CA . LEU B 1 298 ? -1.6 -37.219 -11.727 1 95.38 298 LEU B CA 1
ATOM 8314 C C . LEU B 1 298 ? -1.256 -36.75 -10.305 1 95.38 298 LEU B C 1
ATOM 8316 O O . LEU B 1 298 ? -1.726 -35.719 -9.852 1 95.38 298 LEU B O 1
ATOM 8320 N N . ILE B 1 299 ? -0.419 -37.5 -9.633 1 96.25 299 ILE B N 1
ATOM 8321 C CA . ILE B 1 299 ? 0.021 -37.188 -8.281 1 96.25 299 ILE B CA 1
ATOM 8322 C C . ILE B 1 299 ? 0.837 -35.875 -8.312 1 96.25 299 ILE B C 1
ATOM 8324 O O . ILE B 1 299 ? 0.586 -34.969 -7.523 1 96.25 299 ILE B O 1
ATOM 8328 N N . SER B 1 300 ? 1.777 -35.844 -9.203 1 96.19 300 SER B N 1
ATOM 8329 C CA . SER B 1 300 ? 2.65 -34.688 -9.289 1 96.19 300 SER B CA 1
ATOM 8330 C C . SER B 1 300 ? 1.859 -33.438 -9.617 1 96.19 300 SER B C 1
ATOM 8332 O O . SER B 1 300 ? 2.111 -32.344 -9.055 1 96.19 300 SER B O 1
ATOM 8334 N N . PHE B 1 301 ? 0.917 -33.562 -10.562 1 96 301 PHE B N 1
ATOM 8335 C CA . PHE B 1 301 ? 0.113 -32.406 -10.914 1 96 301 PHE B CA 1
ATOM 8336 C C . PHE B 1 301 ? -0.725 -31.922 -9.727 1 96 301 PHE B C 1
ATOM 8338 O O . PHE B 1 301 ? -0.911 -30.734 -9.523 1 96 301 PHE B O 1
ATOM 8345 N N . SER B 1 302 ? -1.211 -32.875 -8.969 1 96.19 302 SER B N 1
ATOM 8346 C CA . SER B 1 302 ? -2.016 -32.5 -7.805 1 96.19 302 SER B CA 1
ATOM 8347 C C . SER B 1 302 ? -1.198 -31.719 -6.789 1 96.19 302 SER B C 1
ATOM 8349 O O . SER B 1 302 ? -1.678 -30.734 -6.238 1 96.19 302 SER B O 1
ATOM 8351 N N . VAL B 1 303 ? -0.031 -32.125 -6.566 1 94.69 303 VAL B N 1
ATOM 8352 C CA . VAL B 1 303 ? 0.846 -31.438 -5.629 1 94.69 303 VAL B CA 1
ATOM 8353 C C . VAL B 1 303 ? 1.196 -30.062 -6.184 1 94.69 303 VAL B C 1
ATOM 8355 O O . VAL B 1 303 ? 1.185 -29.078 -5.449 1 94.69 303 VAL B O 1
ATOM 8358 N N . CYS B 1 304 ? 1.473 -30.016 -7.473 1 94.75 304 CYS B N 1
ATOM 8359 C CA . CYS B 1 304 ? 1.797 -28.734 -8.109 1 94.75 304 CYS B CA 1
ATOM 8360 C C . CYS B 1 304 ? 0.612 -27.781 -8.055 1 94.75 304 CYS B C 1
ATOM 8362 O O . CYS B 1 304 ? 0.787 -26.594 -7.809 1 94.75 304 CYS B O 1
ATOM 8364 N N . LEU B 1 305 ? -0.522 -28.328 -8.32 1 94 305 LEU B N 1
ATOM 8365 C CA . LEU B 1 305 ? -1.735 -27.531 -8.281 1 94 305 LEU B CA 1
ATOM 8366 C C . LEU B 1 305 ? -1.948 -26.938 -6.891 1 94 305 LEU B C 1
ATOM 8368 O O . LEU B 1 305 ? -2.254 -25.75 -6.762 1 94 305 LEU B O 1
ATOM 8372 N N . LEU B 1 306 ? -1.734 -27.734 -5.883 1 92.69 306 LEU B N 1
ATOM 8373 C CA . LEU B 1 306 ? -1.867 -27.266 -4.504 1 92.69 306 LEU B CA 1
ATOM 8374 C C . LEU B 1 306 ? -0.847 -26.172 -4.199 1 92.69 306 LEU B C 1
ATOM 8376 O O . LEU B 1 306 ? -1.181 -25.172 -3.576 1 92.69 306 LEU B O 1
ATOM 8380 N N . TYR B 1 307 ? 0.308 -26.375 -4.66 1 91.88 307 TYR B N 1
ATOM 8381 C CA . TYR B 1 307 ? 1.365 -25.391 -4.441 1 91.88 307 TYR B CA 1
ATOM 8382 C C . TYR B 1 307 ? 1.036 -24.078 -5.125 1 91.88 307 TYR B C 1
ATOM 8384 O O . TYR B 1 307 ? 1.188 -23 -4.527 1 91.88 307 TYR B O 1
ATOM 8392 N N . MET B 1 308 ? 0.576 -24.156 -6.328 1 91.56 308 MET B N 1
ATOM 8393 C CA . MET B 1 308 ? 0.254 -22.969 -7.102 1 91.56 308 MET B CA 1
ATOM 8394 C C . MET B 1 308 ? -0.872 -22.172 -6.438 1 91.56 308 MET B C 1
ATOM 8396 O O . MET B 1 308 ? -0.802 -20.953 -6.34 1 91.56 308 MET B O 1
ATOM 8400 N N . VAL B 1 309 ? -1.826 -22.844 -5.988 1 90.94 309 VAL B N 1
ATOM 8401 C CA . VAL B 1 309 ? -2.969 -22.188 -5.367 1 90.94 309 VAL B CA 1
ATOM 8402 C C . VAL B 1 309 ? -2.533 -21.516 -4.066 1 90.94 309 VAL B C 1
ATOM 8404 O O . VAL B 1 309 ? -2.947 -20.391 -3.771 1 90.94 309 VAL B O 1
ATOM 8407 N N . ARG B 1 310 ? -1.672 -22.141 -3.33 1 88.94 310 ARG B N 1
ATOM 8408 C CA . ARG B 1 310 ? -1.218 -21.594 -2.053 1 88.94 310 ARG B CA 1
ATOM 8409 C C . ARG B 1 310 ? -0.356 -20.359 -2.258 1 88.94 310 ARG B C 1
ATOM 8411 O O . ARG B 1 310 ? -0.487 -19.375 -1.524 1 88.94 310 ARG B O 1
ATOM 8418 N N . ILE B 1 311 ? 0.483 -20.406 -3.174 1 86.56 311 ILE B N 1
ATOM 8419 C CA . ILE B 1 311 ? 1.351 -19.266 -3.451 1 86.56 311 ILE B CA 1
ATOM 8420 C C . ILE B 1 311 ? 0.514 -18.078 -3.947 1 86.56 311 ILE B C 1
ATOM 8422 O O . ILE B 1 311 ? 0.767 -16.938 -3.578 1 86.56 311 ILE B O 1
ATOM 8426 N N . TYR B 1 312 ? -0.42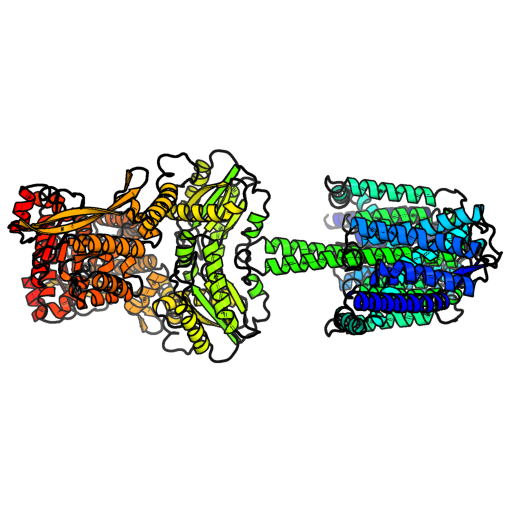9 -18.422 -4.754 1 87.38 312 TYR B N 1
ATOM 8427 C CA . TYR B 1 312 ? -1.298 -17.375 -5.27 1 87.38 312 TYR B CA 1
ATOM 8428 C C . TYR B 1 312 ? -2.1 -16.734 -4.148 1 87.38 312 TYR B C 1
ATOM 8430 O O . TYR B 1 312 ? -2.209 -15.5 -4.078 1 87.38 312 TYR B O 1
ATOM 8438 N N . HIS B 1 313 ? -2.629 -17.531 -3.279 1 85.75 313 HIS B N 1
ATOM 8439 C CA . HIS B 1 313 ? -3.453 -17.016 -2.197 1 85.75 313 HIS B CA 1
ATOM 8440 C C . HIS B 1 313 ? -2.635 -16.141 -1.248 1 85.75 313 HIS B C 1
ATOM 8442 O O . HIS B 1 313 ? -3.109 -15.109 -0.78 1 85.75 313 HIS B O 1
ATOM 8448 N N . ARG B 1 314 ? -1.528 -16.578 -0.967 1 84.88 314 ARG B N 1
ATOM 8449 C CA . ARG B 1 314 ? -0.657 -15.797 -0.096 1 84.88 314 ARG B CA 1
ATOM 8450 C C . ARG B 1 314 ? -0.317 -14.445 -0.728 1 84.88 314 ARG B C 1
ATOM 8452 O O . ARG B 1 314 ? -0.343 -13.414 -0.053 1 84.88 314 ARG B O 1
ATOM 8459 N N . SER B 1 315 ? 0.004 -14.492 -1.967 1 86 315 SER B N 1
ATOM 8460 C CA . SER B 1 315 ? 0.347 -13.266 -2.674 1 86 315 SER B CA 1
ATOM 8461 C C . SER B 1 315 ? -0.852 -12.328 -2.766 1 86 315 SER B C 1
ATOM 8463 O O . SER B 1 315 ? -0.708 -11.109 -2.615 1 86 315 SER B O 1
ATOM 8465 N N . GLU B 1 316 ? -1.965 -12.922 -2.992 1 85.75 316 GLU B N 1
ATOM 8466 C CA . GLU B 1 316 ? -3.186 -12.125 -3.08 1 85.75 316 GLU B CA 1
ATOM 8467 C C . GLU B 1 316 ? -3.523 -11.484 -1.735 1 85.75 316 GLU B C 1
ATOM 8469 O O . GLU B 1 316 ? -3.953 -10.336 -1.682 1 85.75 316 GLU B O 1
ATOM 8474 N N . TRP B 1 317 ? -3.342 -12.25 -0.756 1 82.56 317 TRP B N 1
ATOM 8475 C CA . TRP B 1 317 ? -3.586 -11.727 0.585 1 82.56 317 TRP B CA 1
ATOM 8476 C C . TRP B 1 317 ? -2.656 -10.562 0.894 1 82.56 317 TRP B C 1
ATOM 8478 O O . TRP B 1 317 ? -3.096 -9.531 1.411 1 82.56 317 TRP B O 1
ATOM 8488 N N . LEU B 1 318 ? -1.448 -10.727 0.584 1 85.81 318 LEU B N 1
ATOM 8489 C CA . LEU B 1 318 ? -0.474 -9.672 0.822 1 85.81 318 LEU B CA 1
ATOM 8490 C C . LEU B 1 318 ? -0.796 -8.438 -0.014 1 85.81 318 LEU B C 1
ATOM 8492 O O . LEU B 1 318 ? -0.691 -7.309 0.47 1 85.81 318 LEU B O 1
ATOM 8496 N N . ASN B 1 319 ? -1.163 -8.742 -1.218 1 87.25 319 ASN B N 1
ATOM 8497 C CA . ASN B 1 319 ? -1.557 -7.648 -2.1 1 87.25 319 ASN B CA 1
ATOM 8498 C C . ASN B 1 319 ? -2.73 -6.863 -1.525 1 87.25 319 ASN B C 1
ATOM 8500 O O . ASN B 1 319 ? -2.727 -5.629 -1.548 1 87.25 319 ASN B O 1
ATOM 8504 N N . ARG B 1 320 ? -3.666 -7.508 -1.043 1 84.69 320 ARG B N 1
ATOM 8505 C CA . ARG B 1 320 ? -4.84 -6.852 -0.476 1 84.69 320 ARG B CA 1
ATOM 8506 C C . ARG B 1 320 ? -4.469 -6.051 0.768 1 84.69 320 ARG B C 1
ATOM 8508 O O . ARG B 1 320 ? -4.953 -4.934 0.959 1 84.69 320 ARG B O 1
ATOM 8515 N N . ARG B 1 321 ? -3.66 -6.617 1.523 1 85.25 321 ARG B N 1
ATOM 8516 C CA . ARG B 1 321 ? -3.223 -5.945 2.74 1 85.25 321 ARG B CA 1
ATOM 8517 C C . ARG B 1 321 ? -2.461 -4.664 2.414 1 85.25 321 ARG B C 1
ATOM 8519 O O . ARG B 1 321 ? -2.758 -3.602 2.965 1 85.25 321 ARG B O 1
ATOM 8526 N N . TRP B 1 322 ? -1.575 -4.691 1.545 1 86.75 322 TRP B N 1
ATOM 8527 C CA . TRP B 1 322 ? -0.768 -3.529 1.181 1 86.75 322 TRP B CA 1
ATOM 8528 C C . TRP B 1 322 ? -1.61 -2.486 0.457 1 86.75 322 TRP B C 1
ATOM 8530 O O . TRP B 1 322 ? -1.399 -1.282 0.626 1 86.75 322 TRP B O 1
ATOM 8540 N N . HIS B 1 323 ? -2.469 -2.98 -0.353 1 87.69 323 HIS B N 1
ATOM 8541 C CA . HIS B 1 323 ? -3.371 -2.072 -1.051 1 87.69 323 HIS B CA 1
ATOM 8542 C C . HIS B 1 323 ? -4.219 -1.272 -0.067 1 87.69 323 HIS B C 1
ATOM 8544 O O . HIS B 1 323 ? -4.359 -0.055 -0.207 1 87.69 323 HIS B O 1
ATOM 8550 N N . LEU B 1 324 ? -4.734 -1.934 0.909 1 86.31 324 LEU B N 1
ATOM 8551 C CA . LEU B 1 324 ? -5.523 -1.26 1.935 1 86.31 324 LEU B CA 1
ATOM 8552 C C . LEU B 1 324 ? -4.664 -0.27 2.717 1 86.31 324 LEU B C 1
ATOM 8554 O O . LEU B 1 324 ? -5.105 0.843 3.012 1 86.31 324 LEU B O 1
ATOM 8558 N N . GLN B 1 325 ? -3.541 -0.677 3.014 1 87.69 325 GLN B N 1
ATOM 8559 C CA . GLN B 1 325 ? -2.641 0.192 3.764 1 87.69 325 GLN B CA 1
ATOM 8560 C C . GLN B 1 325 ? -2.215 1.396 2.928 1 87.69 325 GLN B C 1
ATOM 8562 O O . GLN B 1 325 ? -1.942 2.469 3.471 1 87.69 325 GLN B O 1
ATOM 8567 N N . ALA B 1 326 ? -2.135 1.186 1.697 1 87.56 326 ALA B N 1
ATOM 8568 C CA . ALA B 1 326 ? -1.772 2.283 0.805 1 87.56 326 ALA B CA 1
ATOM 8569 C C . ALA B 1 326 ? -2.895 3.314 0.721 1 87.56 326 ALA B C 1
ATOM 8571 O O . ALA B 1 326 ? -2.645 4.492 0.443 1 87.56 326 ALA B O 1
ATOM 8572 N N . LEU B 1 327 ? -4.082 2.842 0.978 1 90.31 327 LEU B N 1
ATOM 8573 C CA . LEU B 1 327 ? -5.246 3.711 0.829 1 90.31 327 LEU B CA 1
ATOM 8574 C C . LEU B 1 327 ? -5.664 4.293 2.174 1 90.31 327 LEU B C 1
ATOM 8576 O O . LEU B 1 327 ? -6.645 5.035 2.256 1 90.31 327 LEU B O 1
ATOM 8580 N N . THR B 1 328 ? -4.957 4.008 3.217 1 89.94 328 THR B N 1
ATOM 8581 C CA . THR B 1 328 ? -5.301 4.492 4.551 1 89.94 328 THR B CA 1
ATOM 8582 C C . THR B 1 328 ? -4.129 5.242 5.172 1 89.94 328 THR B C 1
ATOM 8584 O O . THR B 1 328 ? -2.971 5 4.82 1 89.94 328 THR B O 1
ATOM 8587 N N . ASP B 1 329 ? -4.504 6.184 5.996 1 87.69 329 ASP B N 1
ATOM 8588 C CA . ASP B 1 329 ? -3.484 6.906 6.75 1 87.69 329 ASP B CA 1
ATOM 8589 C C . ASP B 1 329 ? -2.855 6.012 7.816 1 87.69 329 ASP B C 1
ATOM 8591 O O . ASP B 1 329 ? -3.551 5.238 8.477 1 87.69 329 ASP B O 1
ATOM 8595 N N . PRO B 1 330 ? -1.569 6.004 7.961 1 83.44 330 PRO B N 1
ATOM 8596 C CA . PRO B 1 330 ? -0.89 5.09 8.883 1 83.44 330 PRO B CA 1
ATOM 8597 C C . PRO B 1 330 ? -1.296 5.309 10.336 1 83.44 330 PRO B C 1
ATOM 8599 O O . PRO B 1 330 ? -1.259 4.371 11.141 1 83.44 330 PRO B O 1
ATOM 8602 N N . LEU B 1 331 ? -1.689 6.445 10.711 1 80.88 331 LEU B N 1
ATOM 8603 C CA . LEU B 1 331 ? -1.968 6.738 12.109 1 80.88 331 LEU B CA 1
ATOM 8604 C C . LEU B 1 331 ? -3.463 6.648 12.398 1 80.88 331 LEU B C 1
ATOM 8606 O O . LEU B 1 331 ? -3.887 5.883 13.266 1 80.88 331 LEU B O 1
ATOM 8610 N N . THR B 1 332 ? -4.277 7.34 11.664 1 85.31 332 THR B N 1
ATOM 8611 C CA . THR B 1 332 ? -5.707 7.414 11.938 1 85.31 332 THR B CA 1
ATOM 8612 C C . THR B 1 332 ? -6.445 6.246 11.297 1 85.31 332 THR B C 1
ATOM 8614 O O . THR B 1 332 ? -7.582 5.945 11.656 1 85.31 332 THR B O 1
ATOM 8617 N N . LEU B 1 333 ? -5.898 5.59 10.297 1 86.5 333 LEU B N 1
ATOM 8618 C CA . LEU B 1 333 ? -6.461 4.461 9.555 1 86.5 333 LEU B CA 1
ATOM 8619 C C . LEU B 1 333 ? -7.684 4.895 8.75 1 86.5 333 LEU B C 1
ATOM 8621 O O . LEU B 1 333 ? -8.492 4.055 8.344 1 86.5 333 LEU B O 1
ATOM 8625 N N . LEU B 1 334 ? -7.852 6.184 8.578 1 89.69 334 LEU B N 1
ATOM 8626 C CA . LEU B 1 334 ? -8.883 6.719 7.699 1 89.69 334 LEU B CA 1
ATOM 8627 C C . LEU B 1 334 ? -8.398 6.758 6.254 1 89.69 334 LEU B C 1
ATOM 8629 O O . LEU B 1 334 ? -7.195 6.781 6 1 89.69 334 LEU B O 1
ATOM 8633 N N . PRO B 1 335 ? -9.383 6.613 5.309 1 91.38 335 PRO B N 1
ATOM 8634 C CA . PRO B 1 335 ? -8.961 6.703 3.908 1 91.38 335 PRO B CA 1
ATOM 8635 C C . PRO B 1 335 ? -8.18 7.984 3.609 1 91.38 335 PRO B C 1
ATOM 8637 O O . PRO B 1 335 ? -8.555 9.062 4.086 1 91.38 335 PRO B O 1
ATOM 8640 N N . ASN B 1 336 ? -7.125 7.82 2.934 1 88.94 336 ASN B N 1
ATOM 8641 C CA . ASN B 1 336 ? -6.258 8.953 2.625 1 88.94 336 ASN B CA 1
ATOM 8642 C C . ASN B 1 336 ? -6.59 9.562 1.267 1 88.94 336 ASN B C 1
ATOM 8644 O O . ASN B 1 336 ? -7.613 9.227 0.668 1 88.94 336 ASN B O 1
ATOM 8648 N N . PHE B 1 337 ? -5.758 10.453 0.858 1 85.31 337 PHE B N 1
ATOM 8649 C CA . PHE B 1 337 ? -5.977 11.195 -0.38 1 85.31 337 PHE B CA 1
ATOM 8650 C C . PHE B 1 337 ? -5.941 10.258 -1.582 1 85.31 337 PHE B C 1
ATOM 8652 O O . PHE B 1 337 ? -6.668 10.461 -2.557 1 85.31 337 PHE B O 1
ATOM 8659 N N . ARG B 1 338 ? -5.184 9.234 -1.521 1 86.19 338 ARG B N 1
ATOM 8660 C CA . ARG B 1 338 ? -5.098 8.266 -2.605 1 86.19 338 ARG B CA 1
ATOM 8661 C C . ARG B 1 338 ? -6.426 7.547 -2.803 1 86.19 338 ARG B C 1
ATOM 8663 O O . ARG B 1 338 ? -6.82 7.258 -3.936 1 86.19 338 ARG B O 1
ATOM 8670 N N . ALA B 1 339 ? -6.926 7.223 -1.724 1 88.56 339 ALA B N 1
ATOM 8671 C CA . ALA B 1 339 ? -8.234 6.57 -1.776 1 88.56 339 ALA B CA 1
ATOM 8672 C C . ALA B 1 339 ? -9.273 7.477 -2.43 1 88.56 339 ALA B C 1
ATOM 8674 O O . ALA B 1 339 ? -10.148 7.004 -3.156 1 88.56 339 ALA B O 1
ATOM 8675 N N . LEU B 1 340 ? -9.125 8.734 -2.139 1 86.75 340 LEU B N 1
ATOM 8676 C CA . LEU B 1 340 ? -10.047 9.711 -2.721 1 86.75 340 LEU B CA 1
ATOM 8677 C C . LEU B 1 340 ? -9.883 9.773 -4.234 1 86.75 340 LEU B C 1
ATOM 8679 O O . LEU B 1 340 ? -10.867 9.859 -4.969 1 86.75 340 LEU B O 1
ATOM 8683 N N . GLU B 1 341 ? -8.695 9.719 -4.652 1 81.25 341 GLU B N 1
ATOM 8684 C CA . GLU B 1 341 ? -8.406 9.805 -6.078 1 81.25 341 GLU B CA 1
ATOM 8685 C C . GLU B 1 341 ? -8.914 8.578 -6.824 1 81.25 341 GLU B C 1
ATOM 8687 O O . GLU B 1 341 ? -9.312 8.672 -7.984 1 81.25 341 GLU B O 1
ATOM 8692 N N . GLN B 1 342 ? -8.82 7.449 -6.133 1 78.81 342 GLN B N 1
ATOM 8693 C CA . GLN B 1 342 ? -9.211 6.199 -6.781 1 78.81 342 GLN B CA 1
ATOM 8694 C C . GLN B 1 342 ? -10.703 5.934 -6.625 1 78.81 342 GLN B C 1
ATOM 8696 O O . GLN B 1 342 ? -11.266 5.082 -7.312 1 78.81 342 GLN B O 1
ATOM 8701 N N . ALA B 1 343 ? -11.32 6.66 -5.664 1 77.75 343 ALA B N 1
ATOM 8702 C CA . ALA B 1 343 ? -12.727 6.398 -5.367 1 77.75 343 ALA B CA 1
ATOM 8703 C C . ALA B 1 343 ? -13.609 6.758 -6.555 1 77.75 343 ALA B C 1
ATOM 8705 O O . ALA B 1 343 ? -13.406 7.785 -7.207 1 77.75 343 ALA B O 1
ATOM 8706 N N . PRO B 1 344 ? -14.438 5.738 -6.945 1 60.97 344 PRO B N 1
ATOM 8707 C CA . PRO B 1 344 ? -15.406 5.992 -8.016 1 60.97 344 PRO B CA 1
ATOM 8708 C C . PRO B 1 344 ? -16.359 7.145 -7.691 1 60.97 344 PRO B C 1
ATOM 8710 O O . PRO B 1 344 ? -17.062 7.629 -8.578 1 60.97 344 PRO B O 1
ATOM 8713 N N . GLU B 1 345 ? -16.453 7.484 -6.441 1 61.09 345 GLU B N 1
ATOM 8714 C CA . GLU B 1 345 ? -17.375 8.516 -5.969 1 61.09 345 GLU B CA 1
ATOM 8715 C C . GLU B 1 345 ? -17.062 9.867 -6.613 1 61.09 345 GLU B C 1
ATOM 8717 O O . GLU B 1 345 ? -17.781 10.844 -6.395 1 61.09 345 GLU B O 1
ATOM 8722 N N . GLN B 1 346 ? -16.031 9.844 -7.332 1 58.97 346 GLN B N 1
ATOM 8723 C CA . GLN B 1 346 ? -15.727 11.078 -8.055 1 58.97 346 GLN B CA 1
ATOM 8724 C C . GLN B 1 346 ? -16.75 11.336 -9.164 1 58.97 346 GLN B C 1
ATOM 8726 O O . GLN B 1 346 ? -16.406 11.906 -10.203 1 58.97 346 GLN B O 1
ATOM 8731 N N . GLU B 1 347 ? -17.844 10.633 -8.805 1 61.91 347 GLU B N 1
ATOM 8732 C CA . GLU B 1 347 ? -18.891 10.891 -9.797 1 61.91 347 GLU B CA 1
ATOM 8733 C C . GLU B 1 347 ? -19.375 12.336 -9.734 1 61.91 347 GLU B C 1
ATOM 8735 O O . GLU B 1 347 ? -19.312 12.969 -8.672 1 61.91 347 GLU B O 1
ATOM 8740 N N . ALA B 1 348 ? -19.656 12.828 -10.836 1 66.56 348 ALA B N 1
ATOM 8741 C CA . ALA B 1 348 ? -20.203 14.172 -11.016 1 66.56 348 ALA B CA 1
ATOM 8742 C C . ALA B 1 348 ? -21.469 14.367 -10.18 1 66.56 348 ALA B C 1
ATOM 8744 O O . ALA B 1 348 ? -22.281 13.453 -10.062 1 66.56 348 ALA B O 1
ATOM 8745 N N . GLY B 1 349 ? -21.484 15.445 -9.164 1 73.5 349 GLY B N 1
ATOM 8746 C CA . GLY B 1 349 ? -22.672 15.844 -8.422 1 73.5 349 GLY B CA 1
ATOM 8747 C C . GLY B 1 349 ? -22.531 15.648 -6.926 1 73.5 349 GLY B C 1
ATOM 8748 O O . GLY B 1 349 ? -23.391 16.109 -6.156 1 73.5 349 GLY B O 1
ATOM 8749 N N . LYS B 1 350 ? -21.484 15 -6.512 1 83.81 350 LYS B N 1
ATOM 8750 C CA . LYS B 1 350 ? -21.312 14.828 -5.074 1 83.81 350 LYS B CA 1
ATOM 8751 C C . LYS B 1 350 ? -20.781 16.109 -4.43 1 83.81 350 LYS B C 1
ATOM 8753 O O . LYS B 1 350 ? -20.172 16.938 -5.105 1 83.81 350 LYS B O 1
ATOM 8758 N N . SER B 1 351 ? -21.172 16.266 -3.158 1 88.75 351 SER B N 1
ATOM 8759 C CA . SER B 1 351 ? -20.75 17.438 -2.418 1 88.75 351 SER B CA 1
ATOM 8760 C C . SER B 1 351 ? -19.516 17.141 -1.571 1 88.75 351 SER B C 1
ATOM 8762 O O . SER B 1 351 ? -19.5 16.188 -0.792 1 88.75 351 SER B O 1
ATOM 8764 N N . PHE B 1 352 ? -18.516 17.875 -1.881 1 90.25 352 PHE B N 1
ATOM 8765 C CA . PHE B 1 352 ? -17.297 17.797 -1.085 1 90.25 352 PHE B CA 1
ATOM 8766 C C . PHE B 1 352 ? -17.344 18.781 0.078 1 90.25 352 PHE B C 1
ATOM 8768 O O . PHE B 1 352 ? -17.547 19.969 -0.125 1 90.25 352 PHE B O 1
ATOM 8775 N N . CYS B 1 353 ? -17.219 18.203 1.272 1 92 353 CYS B N 1
ATOM 8776 C CA . CYS B 1 353 ? -17.266 19.016 2.477 1 92 353 CYS B CA 1
ATOM 8777 C C . CYS B 1 353 ? -15.945 18.953 3.23 1 92 353 CYS B C 1
ATOM 8779 O O . CYS B 1 353 ? -15.508 17.875 3.641 1 92 353 CYS B O 1
ATOM 8781 N N . CYS B 1 354 ? -15.344 20.078 3.375 1 90.94 354 CYS B N 1
ATOM 8782 C CA . CYS B 1 354 ? -14.109 20.156 4.148 1 90.94 354 CYS B CA 1
ATOM 8783 C C . CYS B 1 354 ? -14.398 20.531 5.598 1 90.94 354 CYS B C 1
ATOM 8785 O O . CYS B 1 354 ? -15.023 21.562 5.867 1 90.94 354 CYS B O 1
ATOM 8787 N N . LEU B 1 355 ? -14.023 19.672 6.469 1 92.31 355 LEU B N 1
ATOM 8788 C CA . LEU B 1 355 ? -14.172 19.891 7.902 1 92.31 355 LEU B CA 1
ATOM 8789 C C . LEU B 1 355 ? -12.836 20.234 8.547 1 92.31 355 LEU B C 1
ATOM 8791 O O . LEU B 1 355 ? -11.906 19.422 8.523 1 92.31 355 LEU B O 1
ATOM 8795 N N . ARG B 1 356 ? -12.766 21.359 9.062 1 89 356 ARG B N 1
ATOM 8796 C CA . ARG B 1 356 ? -11.531 21.812 9.711 1 89 356 ARG B CA 1
ATOM 8797 C C . ARG B 1 356 ? -11.664 21.75 11.234 1 89 356 ARG B C 1
ATOM 8799 O O . ARG B 1 356 ? -12.703 22.109 11.781 1 89 356 ARG B O 1
ATOM 8806 N N . ILE B 1 357 ? -10.648 21.25 11.828 1 88.06 357 ILE B N 1
ATOM 8807 C CA . ILE B 1 357 ? -10.578 21.188 13.281 1 88.06 357 ILE B CA 1
ATOM 8808 C C . ILE B 1 357 ? -9.648 22.297 13.797 1 88.06 357 ILE B C 1
ATOM 8810 O O . ILE B 1 357 ? -8.43 22.203 13.648 1 88.06 357 ILE B O 1
ATOM 8814 N N . ASP B 1 358 ? -10.289 23.094 14.406 1 75.94 358 ASP B N 1
ATOM 8815 C CA . ASP B 1 358 ? -9.508 24.234 14.906 1 75.94 358 ASP B CA 1
ATOM 8816 C C . ASP B 1 358 ? -8.68 23.828 16.125 1 75.94 358 ASP B C 1
ATOM 8818 O O . ASP B 1 358 ? -9.133 23.031 16.953 1 75.94 358 ASP B O 1
ATOM 8822 N N . ASN B 1 359 ? -7.469 24.234 16.281 1 67.62 359 ASN B N 1
ATOM 8823 C CA . ASN B 1 359 ? -6.551 24.078 17.406 1 67.62 359 ASN B CA 1
ATOM 8824 C C . ASN B 1 359 ? -6.02 22.641 17.516 1 67.62 359 ASN B C 1
ATOM 8826 O O . ASN B 1 359 ? -5.508 22.234 18.547 1 67.62 359 ASN B O 1
ATOM 8830 N N . LEU B 1 360 ? -6.297 21.922 16.516 1 77.31 360 LEU B N 1
ATOM 8831 C CA . LEU B 1 360 ? -5.812 20.547 16.578 1 77.31 360 LEU B CA 1
ATOM 8832 C C . LEU B 1 360 ? -4.285 20.516 16.562 1 77.31 360 LEU B C 1
ATOM 8834 O O . LEU B 1 360 ? -3.678 19.719 17.281 1 77.31 360 LEU B O 1
ATOM 8838 N N . GLU B 1 361 ? -3.762 21.297 15.734 1 68.94 361 GLU B N 1
ATOM 8839 C CA . GLU B 1 361 ? -2.305 21.312 15.648 1 68.94 361 GLU B CA 1
ATOM 8840 C C . GLU B 1 361 ? -1.677 21.734 16.969 1 68.94 361 GLU B C 1
ATOM 8842 O O . GLU B 1 361 ? -0.667 21.172 17.391 1 68.94 361 GLU B O 1
ATOM 8847 N N . PHE B 1 362 ? -2.371 22.688 17.562 1 58.62 362 PHE B N 1
ATOM 8848 C CA . PHE B 1 362 ? -1.896 23.188 18.844 1 58.62 362 PHE B CA 1
ATOM 8849 C C . PHE B 1 362 ? -1.985 22.094 19.922 1 58.62 362 PHE B C 1
ATOM 8851 O O . PHE B 1 362 ? -1.034 21.875 20.672 1 58.62 362 PHE B O 1
ATOM 8858 N N . MET B 1 363 ? -3.039 21.5 19.938 1 63.38 363 MET B N 1
ATOM 8859 C CA . MET B 1 363 ? -3.258 20.453 20.938 1 63.38 363 MET B CA 1
ATOM 8860 C C . MET B 1 363 ? -2.34 19.266 20.703 1 63.38 363 MET B C 1
ATOM 8862 O O . MET B 1 363 ? -1.856 18.641 21.641 1 63.38 363 MET B O 1
ATOM 8866 N N . SER B 1 364 ? -2.123 19 19.469 1 71.31 364 SER B N 1
ATOM 8867 C CA . SER B 1 364 ? -1.265 17.859 19.109 1 71.31 364 SER B CA 1
ATOM 8868 C C . SER B 1 364 ? 0.17 18.109 19.578 1 71.31 364 SER B C 1
ATOM 8870 O O . SER B 1 364 ? 0.864 17.156 19.969 1 71.31 364 SER B O 1
ATOM 8872 N N . ARG B 1 365 ? 0.5 19.203 19.547 1 59.66 365 ARG B N 1
ATOM 8873 C CA . ARG B 1 365 ? 1.847 19.578 19.953 1 59.66 365 ARG B CA 1
ATOM 8874 C C . ARG B 1 365 ? 2.012 19.469 21.469 1 59.66 365 ARG B C 1
ATOM 8876 O O . ARG B 1 365 ? 3.08 19.094 21.953 1 59.66 365 ARG B O 1
ATOM 8883 N N . HIS B 1 366 ? 0.906 19.672 21.969 1 52.22 366 HIS B N 1
ATOM 8884 C CA . HIS B 1 366 ? 0.987 19.734 23.422 1 52.22 366 HIS B CA 1
ATOM 8885 C C . HIS B 1 366 ? 0.709 18.375 24.062 1 52.22 366 HIS B C 1
ATOM 8887 O O . HIS B 1 366 ? 1.329 18.031 25.062 1 52.22 366 HIS B O 1
ATOM 8893 N N . TYR B 1 367 ? -0.213 17.75 23.5 1 57.62 367 TYR B N 1
ATOM 8894 C CA . TYR B 1 367 ? -0.636 16.5 24.109 1 57.62 367 TYR B CA 1
ATOM 8895 C C . TYR B 1 367 ? -0.029 15.305 23.391 1 57.62 367 TYR B C 1
ATOM 8897 O O . TYR B 1 367 ? -0.025 14.188 23.906 1 57.62 367 TYR B O 1
ATOM 8905 N N . GLY B 1 368 ? 0.469 15.586 22.234 1 64.44 368 GLY B N 1
ATOM 8906 C CA . GLY B 1 368 ? 1.126 14.508 21.516 1 64.44 368 GLY B CA 1
ATOM 8907 C C . GLY B 1 368 ? 0.351 14.039 20.297 1 64.44 368 GLY B C 1
ATOM 8908 O O . GLY B 1 368 ? -0.787 14.453 20.078 1 64.44 368 GLY B O 1
ATOM 8909 N N . LEU B 1 369 ? 1.014 13.102 19.641 1 69.25 369 LEU B N 1
ATOM 8910 C CA . LEU B 1 369 ? 0.463 12.578 18.391 1 69.25 369 LEU B CA 1
ATOM 8911 C C . LEU B 1 369 ? -0.734 11.672 18.656 1 69.25 369 LEU B C 1
ATOM 8913 O O . LEU B 1 369 ? -1.675 11.633 17.859 1 69.25 369 LEU B O 1
ATOM 8917 N N . MET B 1 370 ? -0.681 10.961 19.734 1 74.38 370 MET B N 1
ATOM 8918 C CA . MET B 1 370 ? -1.759 10.016 20.031 1 74.38 370 MET B CA 1
ATOM 8919 C C . MET B 1 370 ? -3.051 10.758 20.359 1 74.38 370 MET B C 1
ATOM 8921 O O . MET B 1 370 ? -4.145 10.25 20.094 1 74.38 370 MET B O 1
ATOM 8925 N N . MET B 1 371 ? -2.871 11.852 20.953 1 75.69 371 MET B N 1
ATOM 8926 C CA . MET B 1 371 ? -4.055 12.672 21.188 1 75.69 371 MET B CA 1
ATOM 8927 C C . MET B 1 371 ? -4.699 13.086 19.875 1 75.69 371 MET B C 1
ATOM 8929 O O . MET B 1 371 ? -5.926 13.078 19.75 1 75.69 371 MET B O 1
ATOM 8933 N N . ARG B 1 372 ? -3.871 13.438 18.891 1 79.38 372 ARG B N 1
ATOM 8934 C CA . ARG B 1 372 ? -4.367 13.797 17.578 1 79.38 372 ARG B CA 1
ATOM 8935 C C . ARG B 1 372 ? -5.172 12.656 16.969 1 79.38 372 ARG B C 1
ATOM 8937 O O . ARG B 1 372 ? -6.258 12.875 16.422 1 79.38 372 ARG B O 1
ATOM 8944 N N . VAL B 1 373 ? -4.594 11.547 17.078 1 84.88 373 VAL B N 1
ATOM 8945 C CA . VAL B 1 373 ? -5.242 10.367 16.531 1 84.88 373 VAL B CA 1
ATOM 8946 C C . VAL B 1 373 ? -6.562 10.109 17.266 1 84.88 373 VAL B C 1
ATOM 8948 O O . VAL B 1 373 ? -7.574 9.797 16.625 1 84.88 373 VAL B O 1
ATOM 8951 N N . HIS B 1 374 ? -6.453 10.227 18.516 1 85.81 374 HIS B N 1
ATOM 8952 C CA . HIS B 1 374 ? -7.652 10.016 19.312 1 85.81 374 HIS B CA 1
ATOM 8953 C C . HIS B 1 374 ? -8.75 11.008 18.938 1 85.81 374 HIS B C 1
ATOM 8955 O O . HIS B 1 374 ? -9.922 10.641 18.844 1 85.81 374 HIS B O 1
ATOM 8961 N N . CYS B 1 375 ? -8.391 12.219 18.719 1 87.19 375 CYS B N 1
ATOM 8962 C CA . CYS B 1 375 ? -9.352 13.258 18.359 1 87.19 375 CYS B CA 1
ATOM 8963 C C . CYS B 1 375 ? -10 12.953 17.016 1 87.19 375 CYS B C 1
ATOM 8965 O O . CYS B 1 375 ? -11.227 12.992 16.891 1 87.19 375 CYS B O 1
ATOM 8967 N N . ILE B 1 376 ? -9.242 12.625 16.094 1 90.81 376 ILE B N 1
ATOM 8968 C CA . ILE B 1 376 ? -9.742 12.383 14.75 1 90.81 376 ILE B CA 1
ATOM 8969 C C . ILE B 1 376 ? -10.641 11.148 14.742 1 90.81 376 ILE B C 1
ATOM 8971 O O . ILE B 1 376 ? -11.703 11.141 14.117 1 90.81 376 ILE B O 1
ATOM 8975 N N . ARG B 1 377 ? -10.242 10.156 15.461 1 89.94 377 ARG B N 1
ATOM 8976 C CA . ARG B 1 377 ? -11.039 8.938 15.547 1 89.94 377 ARG B CA 1
ATOM 8977 C C . ARG B 1 377 ? -12.367 9.195 16.25 1 89.94 377 ARG B C 1
ATOM 8979 O O . ARG B 1 377 ? -13.391 8.602 15.906 1 89.94 377 ARG B O 1
ATOM 8986 N N . SER B 1 378 ? -12.289 10.008 17.281 1 90.75 378 SER B N 1
ATOM 8987 C CA . SER B 1 378 ? -13.508 10.375 17.984 1 90.75 378 SER B CA 1
ATOM 8988 C C . SER B 1 378 ? -14.477 11.125 17.078 1 90.75 378 SER B C 1
ATOM 8990 O O . SER B 1 378 ? -15.688 10.922 17.141 1 90.75 378 SER B O 1
ATOM 8992 N N . ILE B 1 379 ? -13.969 11.969 16.281 1 92.44 379 ILE B N 1
ATOM 8993 C CA . ILE B 1 379 ? -14.789 12.711 15.336 1 92.44 379 ILE B CA 1
ATOM 8994 C C . ILE B 1 379 ? -15.414 11.742 14.328 1 92.44 379 ILE B C 1
ATOM 8996 O O . ILE B 1 379 ? -16.609 11.844 14.023 1 92.44 379 ILE B O 1
ATOM 9000 N N . TYR B 1 380 ? -14.719 10.844 13.922 1 92.94 380 TYR B N 1
ATOM 9001 C CA . TYR B 1 380 ? -15.211 9.859 12.961 1 92.94 380 TYR B CA 1
ATOM 9002 C C . TYR B 1 380 ? -16.359 9.047 13.555 1 92.94 380 TYR B C 1
ATOM 9004 O O . TYR B 1 380 ? -17.359 8.805 12.898 1 92.94 380 TYR B O 1
ATOM 9012 N N . ARG B 1 381 ? -16.094 8.617 14.734 1 91.69 381 ARG B N 1
ATOM 9013 C CA . ARG B 1 381 ? -17.109 7.816 15.414 1 91.69 381 ARG B CA 1
ATOM 9014 C C . ARG B 1 381 ? -18.391 8.609 15.594 1 91.69 381 ARG B C 1
ATOM 9016 O O . ARG B 1 381 ? -19.5 8.055 15.508 1 91.69 381 ARG B O 1
ATOM 9023 N N . THR B 1 382 ? -18.281 9.875 15.852 1 92 382 THR B N 1
ATOM 9024 C CA . THR B 1 382 ? -19.438 10.742 16.047 1 92 382 THR B CA 1
ATOM 9025 C C . THR B 1 382 ? -20.156 10.969 14.727 1 92 382 THR B C 1
ATOM 9027 O O . THR B 1 382 ? -21.391 11.055 14.688 1 92 382 THR B O 1
ATOM 9030 N N . LEU B 1 383 ? -19.453 10.992 13.648 1 93.31 383 LEU B N 1
ATOM 9031 C CA . LEU B 1 383 ? -20.047 11.32 12.352 1 93.31 383 LEU B CA 1
ATOM 9032 C C . LEU B 1 383 ? -20.562 10.062 11.656 1 93.31 383 LEU B C 1
ATOM 9034 O O . LEU B 1 383 ? -21.422 10.148 10.781 1 93.31 383 LEU B O 1
ATOM 9038 N N . LEU B 1 384 ? -20.094 8.914 11.977 1 91.81 384 LEU B N 1
ATOM 9039 C CA . LEU B 1 384 ? -20.375 7.66 11.289 1 91.81 384 LEU B CA 1
ATOM 9040 C C . LEU B 1 384 ? -21.875 7.387 11.242 1 91.81 384 LEU B C 1
ATOM 9042 O O . LEU B 1 384 ? -22.422 7.055 10.188 1 91.81 384 LEU B O 1
ATOM 9046 N N . PRO B 1 385 ? -22.547 7.629 12.414 1 90.31 385 PRO B N 1
ATOM 9047 C CA . PRO B 1 385 ? -23.984 7.352 12.383 1 90.31 385 PRO B CA 1
ATOM 9048 C C . PRO B 1 385 ? -24.75 8.352 11.523 1 90.31 385 PRO B C 1
ATOM 9050 O O . PRO B 1 385 ? -25.875 8.07 11.094 1 90.31 385 PRO B O 1
ATOM 9053 N N . LEU B 1 386 ? -24.25 9.492 11.242 1 91.44 386 LEU B N 1
ATOM 9054 C CA . LEU B 1 386 ? -24.922 10.539 10.484 1 91.44 386 LEU B CA 1
ATOM 9055 C C . LEU B 1 386 ? -24.656 10.383 8.992 1 91.44 386 LEU B C 1
ATOM 9057 O O . LEU B 1 386 ? -25.297 11.047 8.172 1 91.44 386 LEU B O 1
ATOM 9061 N N . MET B 1 387 ? -23.797 9.492 8.625 1 90.56 387 MET B N 1
ATOM 9062 C CA . MET B 1 387 ? -23.422 9.297 7.227 1 90.56 387 MET B CA 1
ATOM 9063 C C . MET B 1 387 ? -24.203 8.133 6.617 1 90.56 387 MET B C 1
ATOM 9065 O O . MET B 1 387 ? -24.547 7.184 7.32 1 90.56 387 MET B O 1
ATOM 9069 N N . GLN B 1 388 ? -24.422 8.297 5.367 1 87.31 388 GLN B N 1
ATOM 9070 C CA . GLN B 1 388 ? -25.078 7.219 4.621 1 87.31 388 GLN B CA 1
ATOM 9071 C C . GLN B 1 388 ? -24.047 6.203 4.133 1 87.31 388 GLN B C 1
ATOM 9073 O O . GLN B 1 388 ? -22.844 6.402 4.289 1 87.31 388 GLN B O 1
ATOM 9078 N N . GLU B 1 389 ? -24.406 5.098 3.562 1 82.88 389 GLU B N 1
ATOM 9079 C CA . GLU B 1 389 ? -23.562 3.973 3.188 1 82.88 389 GLU B CA 1
ATOM 9080 C C . GLU B 1 389 ? -22.594 4.363 2.072 1 82.88 389 GLU B C 1
ATOM 9082 O O . GLU B 1 389 ? -21.469 3.873 2.025 1 82.88 389 GLU B O 1
ATOM 9087 N N . ASN B 1 390 ? -22.969 5.254 1.225 1 82 390 ASN B N 1
ATOM 9088 C CA . ASN B 1 390 ? -22.109 5.613 0.105 1 82 390 ASN B CA 1
ATOM 9089 C C . ASN B 1 390 ? -21.25 6.84 0.422 1 82 390 ASN B C 1
ATOM 9091 O O . ASN B 1 390 ? -20.547 7.352 -0.448 1 82 390 ASN B O 1
ATOM 9095 N N . GLU B 1 391 ? -21.328 7.309 1.661 1 88.38 391 GLU B N 1
ATOM 9096 C CA . GLU B 1 391 ? -20.562 8.492 2.053 1 88.38 391 GLU B CA 1
ATOM 9097 C C . GLU B 1 391 ? -19.344 8.102 2.867 1 88.38 391 GLU B C 1
ATOM 9099 O O . GLU B 1 391 ? -19.344 7.078 3.555 1 88.38 391 GLU B O 1
ATOM 9104 N N . LYS B 1 392 ? -18.25 8.789 2.617 1 90.5 392 LYS B N 1
ATOM 9105 C CA . LYS B 1 392 ? -17 8.445 3.293 1 90.5 392 LYS B CA 1
ATOM 9106 C C . LYS B 1 392 ? -16.297 9.695 3.82 1 90.5 392 LYS B C 1
ATOM 9108 O O . LYS B 1 392 ? -16.547 10.805 3.338 1 90.5 392 LYS B O 1
ATOM 9113 N N . LEU B 1 393 ? -15.492 9.477 4.82 1 93 393 LEU B N 1
ATOM 9114 C CA . LEU B 1 393 ? -14.633 10.5 5.41 1 93 393 LEU B CA 1
ATOM 9115 C C . LEU B 1 393 ? -13.172 10.25 5.059 1 93 393 LEU B C 1
ATOM 9117 O O . LEU B 1 393 ? -12.656 9.148 5.266 1 93 393 LEU B O 1
ATOM 9121 N N . TYR B 1 394 ? -12.547 11.266 4.477 1 91.94 394 TYR B N 1
ATOM 9122 C CA . TYR B 1 394 ? -11.156 11.148 4.059 1 91.94 394 TYR B CA 1
ATOM 9123 C C . TYR B 1 394 ? -10.258 12.039 4.91 1 91.94 394 TYR B C 1
ATOM 9125 O O . TYR B 1 394 ? -10.656 13.125 5.328 1 91.94 394 TYR B O 1
ATOM 9133 N N . GLN B 1 395 ? -9.023 11.555 5.125 1 89.81 395 GLN B N 1
ATOM 9134 C CA . GLN B 1 395 ? -8.047 12.336 5.867 1 89.81 395 GLN B CA 1
ATOM 9135 C C . GLN B 1 395 ? -7.188 13.18 4.93 1 89.81 395 GLN B C 1
ATOM 9137 O O . GLN B 1 395 ? -6.605 12.656 3.977 1 89.81 395 GLN B O 1
ATOM 9142 N N . LEU B 1 396 ? -7.246 14.469 5.082 1 84.44 396 LEU B N 1
ATOM 9143 C CA . LEU B 1 396 ? -6.387 15.391 4.34 1 84.44 396 LEU B CA 1
ATOM 9144 C C . LEU B 1 396 ? -5.168 15.781 5.168 1 84.44 396 LEU B C 1
ATOM 9146 O O . LEU B 1 396 ? -5.145 15.57 6.383 1 84.44 396 LEU B O 1
ATOM 9150 N N . PRO B 1 397 ? -4.148 16.203 4.445 1 75.31 397 PRO B N 1
ATOM 9151 C CA . PRO B 1 397 ? -2.982 16.641 5.215 1 75.31 397 PRO B CA 1
ATOM 9152 C C . PRO B 1 397 ? -3.295 17.812 6.137 1 75.31 397 PRO B C 1
ATOM 9154 O O . PRO B 1 397 ? -4.086 18.688 5.781 1 75.31 397 PRO B O 1
ATOM 9157 N N . GLY B 1 398 ? -2.812 17.703 7.273 1 73.69 398 GLY B N 1
ATOM 9158 C CA . GLY B 1 398 ? -3.016 18.781 8.227 1 73.69 398 GLY B CA 1
ATOM 9159 C C . GLY B 1 398 ? -4.125 18.5 9.219 1 73.69 398 GLY B C 1
ATOM 9160 O O . GLY B 1 398 ? -4.23 17.375 9.742 1 73.69 398 GLY B O 1
ATOM 9161 N N . SER B 1 399 ? -4.883 19.547 9.484 1 79 399 SER B N 1
ATOM 9162 C CA . SER B 1 399 ? -5.957 19.469 10.469 1 79 399 SER B CA 1
ATOM 9163 C C . SER B 1 399 ? -7.324 19.484 9.797 1 79 399 SER B C 1
ATOM 9165 O O . SER B 1 399 ? -8.273 20.078 10.312 1 79 399 SER B O 1
ATOM 9167 N N . GLU B 1 400 ? -7.352 18.844 8.656 1 87.38 400 GLU B N 1
ATOM 9168 C CA . GLU B 1 400 ? -8.617 18.891 7.926 1 87.38 400 GLU B CA 1
ATOM 9169 C C . GLU B 1 400 ? -9.07 17.5 7.52 1 87.38 400 GLU B C 1
ATOM 9171 O O . GLU B 1 400 ? -8.25 16.594 7.375 1 87.38 400 GLU B O 1
ATOM 9176 N N . LEU B 1 401 ? -10.367 17.359 7.484 1 92.31 401 LEU B N 1
ATOM 9177 C CA . LEU B 1 401 ? -11.016 16.141 7.008 1 92.31 401 LEU B CA 1
ATOM 9178 C C . LEU B 1 401 ? -11.953 16.438 5.844 1 92.31 401 LEU B C 1
ATOM 9180 O O . LEU B 1 401 ? -12.508 17.547 5.758 1 92.31 401 LEU B O 1
ATOM 9184 N N . LEU B 1 402 ? -12.039 15.562 4.957 1 92.44 402 LEU B N 1
ATOM 9185 C CA . LEU B 1 402 ? -12.93 15.734 3.812 1 92.44 402 LEU B CA 1
ATOM 9186 C C . LEU B 1 402 ? -14.102 14.766 3.889 1 92.44 402 LEU B C 1
ATOM 9188 O O . LEU B 1 402 ? -13.914 13.555 3.971 1 92.44 402 LEU B O 1
ATOM 9192 N N . LEU B 1 403 ? -15.25 15.312 3.939 1 92.94 403 LEU B N 1
ATOM 9193 C CA . LEU B 1 403 ? -16.484 14.531 3.941 1 92.94 403 LEU B CA 1
ATOM 9194 C C . LEU B 1 403 ? -17.172 14.594 2.58 1 92.94 403 LEU B C 1
ATOM 9196 O O . LEU B 1 403 ? -17.422 15.68 2.061 1 92.94 403 LEU B O 1
ATOM 9200 N N . VAL B 1 404 ? -17.391 13.445 2.014 1 91.31 404 VAL B N 1
ATOM 9201 C CA . VAL B 1 404 ? -18.078 13.383 0.736 1 91.31 404 VAL B CA 1
ATOM 9202 C C . VAL B 1 404 ? -19.531 12.938 0.96 1 91.31 404 VAL B C 1
ATOM 9204 O O . VAL B 1 404 ? -19.781 11.812 1.391 1 91.31 404 VAL B O 1
ATOM 9207 N N . LEU B 1 405 ? -20.438 13.844 0.746 1 89.31 405 LEU B N 1
ATOM 9208 C CA . LEU B 1 405 ? -21.844 13.594 0.976 1 89.31 405 LEU B CA 1
ATOM 9209 C C . LEU B 1 405 ? -22.609 13.484 -0.346 1 89.31 405 LEU B C 1
ATOM 9211 O O . LEU B 1 405 ? -22.219 14.094 -1.341 1 89.31 405 LEU B O 1
ATOM 9215 N N . SER B 1 406 ? -23.547 12.57 -0.27 1 84.81 406 SER B N 1
ATOM 9216 C CA . SER B 1 406 ? -24.438 12.422 -1.416 1 84.81 406 SER B CA 1
ATOM 9217 C C . SER B 1 406 ? -25.844 12.93 -1.1 1 84.81 406 SER B C 1
ATOM 9219 O O . SER B 1 406 ? -26.219 13.031 0.069 1 84.81 406 SER B O 1
ATOM 9221 N N . GLY B 1 407 ? -26.562 13.383 -2.088 1 77.25 407 GLY B N 1
ATOM 9222 C CA . GLY B 1 407 ? -27.953 13.742 -1.892 1 77.25 407 GLY B CA 1
ATOM 9223 C C . GLY B 1 407 ? -28.203 15.242 -1.94 1 77.25 407 GLY B C 1
ATOM 9224 O O . GLY B 1 407 ? -27.266 16.016 -2.139 1 77.25 407 GLY B O 1
ATOM 9225 N N . PRO B 1 408 ? -29.562 15.461 -1.715 1 75.19 408 PRO B N 1
ATOM 9226 C CA . PRO B 1 408 ? -29.984 16.859 -1.737 1 75.19 408 PRO B CA 1
ATOM 9227 C C . PRO B 1 408 ? -29.844 17.547 -0.374 1 75.19 408 PRO B C 1
ATOM 9229 O O . PRO B 1 408 ? -29.672 16.859 0.64 1 75.19 408 PRO B O 1
ATOM 9232 N N . GLU B 1 409 ? -29.562 18.859 -0.082 1 82.5 409 GLU B N 1
ATOM 9233 C CA . GLU B 1 409 ? -29.531 19.719 1.099 1 82.5 409 GLU B CA 1
ATOM 9234 C C . GLU B 1 409 ? -28.25 19.516 1.894 1 82.5 409 GLU B C 1
ATOM 9236 O O . GLU B 1 409 ? -28.281 19.281 3.102 1 82.5 409 GLU B O 1
ATOM 9241 N N . THR B 1 410 ? -27.25 19.5 1.258 1 85.81 410 THR B N 1
ATOM 9242 C CA . THR B 1 410 ? -25.922 19.312 1.861 1 85.81 410 THR B CA 1
ATOM 9243 C C . THR B 1 410 ? -25.688 20.344 2.963 1 85.81 410 THR B C 1
ATOM 9245 O O . THR B 1 410 ? -25.094 20.031 3.998 1 85.81 410 THR B O 1
ATOM 9248 N N . GLU B 1 411 ? -26.312 21.516 2.807 1 85.75 411 GLU B N 1
ATOM 9249 C CA . GLU B 1 411 ? -26.078 22.594 3.77 1 85.75 411 GLU B CA 1
ATOM 9250 C C . GLU B 1 411 ? -26.688 22.266 5.125 1 85.75 411 GLU B C 1
ATOM 9252 O O . GLU B 1 411 ? -26.047 22.406 6.164 1 85.75 411 GLU B O 1
ATOM 9257 N N . GLY B 1 412 ? -27.906 21.875 5.086 1 87.12 412 GLY B N 1
ATOM 9258 C CA . GLY B 1 412 ? -28.578 21.516 6.328 1 87.12 412 GLY B CA 1
ATOM 9259 C C . GLY B 1 412 ? -27.938 20.344 7.043 1 87.12 412 GLY B C 1
ATOM 9260 O O . GLY B 1 412 ? -27.781 20.375 8.266 1 87.12 412 GLY B O 1
ATOM 9261 N N . ARG B 1 413 ? -27.562 19.328 6.348 1 91.12 413 ARG B N 1
ATOM 9262 C CA . ARG B 1 413 ? -26.953 18.141 6.93 1 91.12 413 ARG B CA 1
ATOM 9263 C C . ARG B 1 413 ? -25.578 18.453 7.523 1 91.12 413 ARG B C 1
ATOM 9265 O O . ARG B 1 413 ? -25.25 18 8.617 1 91.12 413 ARG B O 1
ATOM 9272 N N . LEU B 1 414 ? -24.875 19.219 6.746 1 91.56 414 LEU B N 1
ATOM 9273 C CA . LEU B 1 414 ? -23.531 19.594 7.211 1 91.56 414 LEU B CA 1
ATOM 9274 C C . LEU B 1 414 ? -23.609 20.453 8.461 1 91.56 414 LEU B C 1
ATOM 9276 O O . LEU B 1 414 ? -22.812 20.297 9.383 1 91.56 414 LEU B O 1
ATOM 9280 N N . GLN B 1 415 ? -24.562 21.359 8.453 1 89.06 415 GLN B N 1
ATOM 9281 C CA . GLN B 1 415 ? -24.75 22.188 9.641 1 89.06 415 GLN B CA 1
ATOM 9282 C C . GLN B 1 415 ? -25.141 21.359 10.852 1 89.06 415 GLN B C 1
ATOM 9284 O O . GLN B 1 415 ? -24.672 21.609 11.961 1 89.06 415 GLN B O 1
ATOM 9289 N N . HIS B 1 416 ? -25.938 20.469 10.578 1 91.12 416 HIS B N 1
ATOM 9290 C CA . HIS B 1 416 ? -26.328 19.578 11.656 1 91.12 416 HIS B CA 1
ATOM 9291 C C . HIS B 1 416 ? -25.125 18.812 12.203 1 91.12 416 HIS B C 1
ATOM 9293 O O . HIS B 1 416 ? -24.984 18.656 13.414 1 91.12 416 HIS B O 1
ATOM 9299 N N . MET B 1 417 ? -24.328 18.359 11.383 1 92.38 417 MET B N 1
ATOM 9300 C CA . MET B 1 417 ? -23.141 17.609 11.789 1 92.38 417 MET B CA 1
ATOM 9301 C C . MET B 1 417 ? -22.203 18.484 12.609 1 92.38 417 MET B C 1
ATOM 9303 O O . MET B 1 417 ? -21.672 18.047 13.633 1 92.38 417 MET B O 1
ATOM 9307 N N . VAL B 1 418 ? -22 19.672 12.148 1 90 418 VAL B N 1
ATOM 9308 C CA . VAL B 1 418 ? -21.094 20.594 12.844 1 90 418 VAL B CA 1
ATOM 9309 C C . VAL B 1 418 ? -21.672 20.922 14.211 1 90 418 VAL B C 1
ATOM 9311 O O . VAL B 1 418 ? -20.922 21.047 15.188 1 90 418 VAL B O 1
ATOM 9314 N N . ASN B 1 419 ? -22.953 21.047 14.273 1 87 419 ASN B N 1
ATOM 9315 C CA . ASN B 1 419 ? -23.609 21.344 15.547 1 87 419 ASN B CA 1
ATOM 9316 C C . ASN B 1 419 ? -23.422 20.203 16.547 1 87 419 ASN B C 1
ATOM 9318 O O . ASN B 1 419 ? -23.203 20.438 17.734 1 87 419 ASN B O 1
ATOM 9322 N N . ILE B 1 420 ? -23.484 19.078 16.078 1 90.06 420 ILE B N 1
ATOM 9323 C CA . ILE B 1 420 ? -23.312 17.922 16.938 1 90.06 420 ILE B CA 1
ATOM 9324 C C . ILE B 1 420 ? -21.875 17.859 17.438 1 90.06 420 ILE B C 1
ATOM 9326 O O . ILE B 1 420 ? -21.641 17.562 18.609 1 90.06 420 ILE B O 1
ATOM 9330 N N . LEU B 1 421 ? -20.984 18.109 16.609 1 89.81 421 LEU B N 1
ATOM 9331 C CA . LEU B 1 421 ? -19.578 18.078 17 1 89.81 421 LEU B CA 1
ATOM 9332 C C . LEU B 1 421 ? -19.266 19.156 18.031 1 89.81 421 LEU B C 1
ATOM 9334 O O . LEU B 1 421 ? -18.5 18.938 18.953 1 89.81 421 LEU B O 1
ATOM 9338 N N . ASN B 1 422 ? -19.859 20.25 17.812 1 80.31 422 ASN B N 1
ATOM 9339 C CA . ASN B 1 422 ? -19.625 21.359 18.719 1 80.31 422 ASN B CA 1
ATOM 9340 C C . ASN B 1 422 ? -20.266 21.109 20.078 1 80.31 422 ASN B C 1
ATOM 9342 O O . ASN B 1 422 ? -19.828 21.672 21.094 1 80.31 422 ASN B O 1
ATOM 9346 N N . SER B 1 423 ? -21.25 20.359 20.078 1 78.06 423 SER B N 1
ATOM 9347 C CA . SER B 1 423 ? -21.953 20.078 21.312 1 78.06 423 SER B CA 1
ATOM 9348 C C . SER B 1 423 ? -21.25 19 22.141 1 78.06 423 SER B C 1
ATOM 9350 O O . SER B 1 423 ? -21.422 18.938 23.359 1 78.06 423 SER B O 1
ATOM 9352 N N . ARG B 1 424 ? -20.438 18.203 21.469 1 78.5 424 ARG B N 1
ATOM 9353 C CA . ARG B 1 424 ? -19.766 17.094 22.156 1 78.5 424 ARG B CA 1
ATOM 9354 C C . ARG B 1 424 ? -18.312 17.438 22.453 1 78.5 424 ARG B C 1
ATOM 9356 O O . ARG B 1 424 ? -17.594 17.953 21.578 1 78.5 424 ARG B O 1
ATOM 9363 N N . GLN B 1 425 ? -17.984 17.312 23.688 1 77.06 425 GLN B N 1
ATOM 9364 C CA . GLN B 1 425 ? -16.594 17.547 24.047 1 77.06 425 GLN B CA 1
ATOM 9365 C C . GLN B 1 425 ? -15.789 16.25 24.047 1 77.06 425 GLN B C 1
ATOM 9367 O O . GLN B 1 425 ? -16.266 15.219 24.516 1 77.06 425 GLN B O 1
ATOM 9372 N N . ILE B 1 426 ? -14.672 16.266 23.344 1 83.69 426 ILE B N 1
ATOM 9373 C CA . ILE B 1 426 ? -13.789 15.109 23.312 1 83.69 426 ILE B CA 1
ATOM 9374 C C . ILE B 1 426 ? -12.852 15.141 24.516 1 83.69 426 ILE B C 1
ATOM 9376 O O . ILE B 1 426 ? -12.32 16.188 24.859 1 83.69 426 ILE B O 1
ATOM 9380 N N . HIS B 1 427 ? -12.766 14.023 25.172 1 78.56 427 HIS B N 1
ATOM 9381 C CA . HIS B 1 427 ? -11.938 13.938 26.375 1 78.56 427 HIS B CA 1
ATOM 9382 C C . HIS B 1 427 ? -10.664 13.148 26.094 1 78.56 427 HIS B C 1
ATOM 9384 O O . HIS B 1 427 ? -10.68 12.156 25.375 1 78.56 427 HIS B O 1
ATOM 9390 N N . TRP B 1 428 ? -9.562 13.742 26.469 1 73.44 428 TRP B N 1
ATOM 9391 C CA . TRP B 1 428 ? -8.281 13.062 26.438 1 73.44 428 TRP B CA 1
ATOM 9392 C C . TRP B 1 428 ? -7.688 12.953 27.844 1 73.44 428 TRP B C 1
ATOM 9394 O O . TRP B 1 428 ? -7.426 13.969 28.484 1 73.44 428 TRP B O 1
ATOM 9404 N N . ASN B 1 429 ? -7.359 11.812 28.219 1 62.88 429 ASN B N 1
ATOM 9405 C CA . ASN B 1 429 ? -6.832 11.562 29.562 1 62.88 429 ASN B CA 1
ATOM 9406 C C . ASN B 1 429 ? -7.555 12.398 30.609 1 62.88 429 ASN B C 1
ATOM 9408 O O . ASN B 1 429 ? -6.918 13.102 31.406 1 62.88 429 ASN B O 1
ATOM 9412 N N . ASN B 1 430 ? -8.969 12.492 30.531 1 54.19 430 ASN B N 1
ATOM 9413 C CA . ASN B 1 430 ? -9.875 13.117 31.484 1 54.19 430 ASN B CA 1
ATOM 9414 C C . ASN B 1 430 ? -9.852 14.641 31.375 1 54.19 430 ASN B C 1
ATOM 9416 O O . ASN B 1 430 ? -10.305 15.344 32.281 1 54.19 430 ASN B O 1
ATOM 9420 N N . THR B 1 431 ? -9.078 15.078 30.375 1 53.41 431 THR B N 1
ATOM 9421 C CA . THR B 1 431 ? -9.094 16.5 30.094 1 53.41 431 THR B CA 1
ATOM 9422 C C . THR B 1 431 ? -9.961 16.812 28.875 1 53.41 431 THR B C 1
ATOM 9424 O O . THR B 1 431 ? -9.844 16.141 27.844 1 53.41 431 THR B O 1
ATOM 9427 N N . GLY B 1 432 ? -10.977 17.594 29.156 1 63.59 432 GLY B N 1
ATOM 9428 C CA . GLY B 1 432 ? -11.805 18 28.031 1 63.59 432 GLY B CA 1
ATOM 9429 C C . GLY B 1 432 ? -11.086 18.922 27.062 1 63.59 432 GLY B C 1
ATOM 9430 O O . GLY B 1 432 ? -10.438 19.891 27.469 1 63.59 432 GLY B O 1
ATOM 9431 N N . LEU B 1 433 ? -11.016 18.469 25.859 1 66.81 433 LEU B N 1
ATOM 9432 C CA . LEU B 1 433 ? -10.352 19.25 24.812 1 66.81 433 LEU B CA 1
ATOM 9433 C C . LEU B 1 433 ? -11.344 20.188 24.125 1 66.81 433 LEU B C 1
ATOM 9435 O O . LEU B 1 433 ? -12.445 19.766 23.766 1 66.81 433 LEU B O 1
ATOM 9439 N N . ASP B 1 434 ? -11.133 21.453 24.109 1 62.06 434 ASP B N 1
ATOM 9440 C CA . ASP B 1 434 ? -11.992 22.422 23.438 1 62.06 434 ASP B CA 1
ATOM 9441 C C . ASP B 1 434 ? -11.562 22.609 21.984 1 62.06 434 ASP B C 1
ATOM 9443 O O . ASP B 1 434 ? -10.562 23.281 21.719 1 62.06 434 ASP B O 1
ATOM 9447 N N . MET B 1 435 ? -12.242 21.922 21.156 1 74.94 435 MET B N 1
ATOM 9448 C CA . MET B 1 435 ? -11.945 22.047 19.734 1 74.94 435 MET B CA 1
ATOM 9449 C C . MET B 1 435 ? -13.094 22.719 19 1 74.94 435 MET B C 1
ATOM 9451 O O . MET B 1 435 ? -14.258 22.594 19.375 1 74.94 435 MET B O 1
ATOM 9455 N N . GLY B 1 436 ? -12.797 23.688 18.062 1 76.06 436 GLY B N 1
ATOM 9456 C CA . GLY B 1 436 ? -13.773 24.281 17.172 1 76.06 436 GLY B CA 1
ATOM 9457 C C . GLY B 1 436 ? -13.82 23.594 15.805 1 76.06 436 GLY B C 1
ATOM 9458 O O . GLY B 1 436 ? -12.812 23.062 15.344 1 76.06 436 GLY B O 1
ATOM 9459 N N . TYR B 1 437 ? -15.062 23.578 15.352 1 87.75 437 TYR B N 1
ATOM 9460 C CA . TYR B 1 437 ? -15.219 22.922 14.055 1 87.75 437 TYR B CA 1
ATOM 9461 C C . TYR B 1 437 ? -15.781 23.906 13.023 1 87.75 437 TYR B C 1
ATOM 9463 O O . TYR B 1 437 ? -16.672 24.703 13.336 1 87.75 437 TYR B O 1
ATOM 9471 N N . GLY B 1 438 ? -15.133 23.969 11.922 1 85.88 438 GLY B N 1
ATOM 9472 C CA . GLY B 1 438 ? -15.617 24.688 10.75 1 85.88 438 GLY B CA 1
ATOM 9473 C C . GLY B 1 438 ? -15.758 23.812 9.523 1 85.88 438 GLY B C 1
ATOM 9474 O O . GLY B 1 438 ? -14.992 22.859 9.344 1 85.88 438 GLY B O 1
ATOM 9475 N N . ALA B 1 439 ? -16.844 24.125 8.773 1 90.56 439 ALA B N 1
ATOM 9476 C CA . ALA B 1 439 ? -17.047 23.266 7.602 1 90.56 439 ALA B CA 1
ATOM 9477 C C . ALA B 1 439 ? -17.469 24.109 6.391 1 90.56 439 ALA B C 1
ATOM 9479 O O . ALA B 1 439 ? -18.062 25.172 6.539 1 90.56 439 ALA B O 1
ATOM 9480 N N . ALA B 1 440 ? -17.047 23.719 5.285 1 88.75 440 ALA B N 1
ATOM 9481 C CA . ALA B 1 440 ? -17.422 24.297 3.996 1 88.75 440 ALA B CA 1
ATOM 9482 C C . ALA B 1 440 ? -17.719 23.188 2.975 1 88.75 440 ALA B C 1
ATOM 9484 O O . ALA B 1 440 ? -17.203 22.078 3.096 1 88.75 440 ALA B O 1
ATOM 9485 N N . TRP B 1 441 ? -18.625 23.438 2.078 1 89.5 441 TRP B N 1
ATOM 9486 C CA . TRP B 1 441 ? -18.938 22.391 1.102 1 89.5 441 TRP B CA 1
ATOM 9487 C C . TRP B 1 441 ? -19.016 22.969 -0.305 1 89.5 441 TRP B C 1
ATOM 9489 O O . TRP B 1 441 ? -19.172 24.188 -0.475 1 89.5 441 TRP B O 1
ATOM 9499 N N . GLY B 1 442 ? -18.703 22.156 -1.259 1 86.31 442 GLY B N 1
ATOM 9500 C CA . GLY B 1 442 ? -18.797 22.469 -2.676 1 86.31 442 GLY B CA 1
ATOM 9501 C C . GLY B 1 442 ? -19.094 21.266 -3.539 1 86.31 442 GLY B C 1
ATOM 9502 O O . GLY B 1 442 ? -18.828 20.125 -3.139 1 86.31 442 GLY B O 1
ATOM 9503 N N . ARG B 1 443 ? -19.734 21.578 -4.691 1 86.94 443 ARG B N 1
ATOM 9504 C CA . ARG B 1 443 ? -20.062 20.5 -5.613 1 86.94 443 ARG B CA 1
ATOM 9505 C C . ARG B 1 443 ? -18.891 20.188 -6.539 1 86.94 443 ARG B C 1
ATOM 9507 O O . ARG B 1 443 ? -18.25 21.109 -7.055 1 86.94 443 ARG B O 1
ATOM 9514 N N . PHE B 1 444 ? -18.594 18.953 -6.66 1 84.81 444 PHE B N 1
ATOM 9515 C CA . PHE B 1 444 ? -17.516 18.5 -7.516 1 84.81 444 PHE B CA 1
ATOM 9516 C C . PHE B 1 444 ? -18 18.234 -8.93 1 84.81 444 PHE B C 1
ATOM 9518 O O . PHE B 1 444 ? -19.047 17.609 -9.109 1 84.81 444 PHE B O 1
ATOM 9525 N N . ASP B 1 445 ? -17.25 18.734 -9.945 1 75.19 445 ASP B N 1
ATOM 9526 C CA . ASP B 1 445 ? -17.656 18.641 -11.336 1 75.19 445 ASP B CA 1
ATOM 9527 C C . ASP B 1 445 ? -17.219 17.297 -11.938 1 75.19 445 ASP B C 1
ATOM 9529 O O . ASP B 1 445 ? -17.625 16.953 -13.047 1 75.19 445 ASP B O 1
ATOM 9533 N N . GLY B 1 446 ? -16.453 16.516 -11.273 1 75.12 446 GLY B N 1
ATOM 9534 C CA . GLY B 1 446 ? -16.062 15.219 -11.781 1 75.12 446 GLY B CA 1
ATOM 9535 C C . GLY B 1 446 ? -14.68 15.227 -12.414 1 75.12 446 GLY B C 1
ATOM 9536 O O . GLY B 1 446 ? -14.125 14.172 -12.727 1 75.12 446 GLY B O 1
ATOM 9537 N N . ASN B 1 447 ? -14.094 16.422 -12.586 1 73.44 447 ASN B N 1
ATOM 9538 C CA . ASN B 1 447 ? -12.773 16.516 -13.203 1 73.44 447 ASN B CA 1
ATOM 9539 C C . ASN B 1 447 ? -11.664 16.469 -12.156 1 73.44 447 ASN B C 1
ATOM 9541 O O . ASN B 1 447 ? -11.664 17.266 -11.211 1 73.44 447 ASN B O 1
ATOM 9545 N N . GLN B 1 448 ? -10.719 15.539 -12.32 1 74.62 448 GLN B N 1
ATOM 9546 C CA . GLN B 1 448 ? -9.617 15.32 -11.391 1 74.62 448 GLN B CA 1
ATOM 9547 C C . GLN B 1 448 ? -8.695 16.531 -11.336 1 74.62 448 GLN B C 1
ATOM 9549 O O . GLN B 1 448 ? -8.078 16.797 -10.305 1 74.62 448 GLN B O 1
ATOM 9554 N N . GLU B 1 449 ? -8.609 17.25 -12.422 1 68.56 449 GLU B N 1
ATOM 9555 C CA . GLU B 1 449 ? -7.695 18.391 -12.461 1 68.56 449 GLU B CA 1
ATOM 9556 C C . GLU B 1 449 ? -8.203 19.547 -11.602 1 68.56 449 GLU B C 1
ATOM 9558 O O . GLU B 1 449 ? -7.422 20.359 -11.109 1 68.56 449 GLU B O 1
ATOM 9563 N N . THR B 1 450 ? -9.539 19.5 -11.359 1 72.44 450 THR B N 1
ATOM 9564 C CA . THR B 1 450 ? -10.125 20.594 -10.594 1 72.44 450 THR B CA 1
ATOM 9565 C C . THR B 1 450 ? -10.258 20.203 -9.117 1 72.44 450 THR B C 1
ATOM 9567 O O . THR B 1 450 ? -10.664 21.016 -8.289 1 72.44 450 THR B O 1
ATOM 9570 N N . LEU B 1 451 ? -9.875 19.016 -8.789 1 78.06 451 LEU B N 1
ATOM 9571 C CA . LEU B 1 451 ? -10.055 18.531 -7.426 1 78.06 451 LEU B CA 1
ATOM 9572 C C . LEU B 1 451 ? -9.148 19.281 -6.453 1 78.06 451 LEU B C 1
ATOM 9574 O O . LEU B 1 451 ? -9.602 19.734 -5.402 1 78.06 451 LEU B O 1
ATOM 9578 N N . GLN B 1 452 ? -7.91 19.422 -6.836 1 73.12 452 GLN B N 1
ATOM 9579 C CA . GLN B 1 452 ? -6.941 20.016 -5.918 1 73.12 452 GLN B CA 1
ATOM 9580 C C . GLN B 1 452 ? -7.258 21.484 -5.664 1 73.12 452 GLN B C 1
ATOM 9582 O O . GLN B 1 452 ? -7.273 21.938 -4.512 1 73.12 452 GLN B O 1
ATOM 9587 N N . PRO B 1 453 ? -7.633 22.188 -6.746 1 67.94 453 PRO B N 1
ATOM 9588 C CA . PRO B 1 453 ? -8.039 23.562 -6.488 1 67.94 453 PRO B CA 1
ATOM 9589 C C . PRO B 1 453 ? -9.32 23.656 -5.66 1 67.94 453 PRO B C 1
ATOM 9591 O O . PRO B 1 453 ? -9.453 24.562 -4.828 1 67.94 453 PRO B O 1
ATOM 9594 N N . LEU B 1 454 ? -10.203 22.797 -5.891 1 76.62 454 LEU B N 1
ATOM 9595 C CA . LEU B 1 454 ? -11.445 22.781 -5.117 1 76.62 454 LEU B CA 1
ATOM 9596 C C . LEU B 1 454 ? -11.156 22.562 -3.637 1 76.62 454 LEU B C 1
ATOM 9598 O O . LEU B 1 454 ? -11.711 23.25 -2.783 1 76.62 454 LEU B O 1
ATOM 9602 N N . LEU B 1 455 ? -10.289 21.719 -3.379 1 80.94 455 LEU B N 1
ATOM 9603 C CA . LEU B 1 455 ? -9.953 21.406 -1.992 1 80.94 455 LEU B CA 1
ATOM 9604 C C . LEU B 1 455 ? -9.25 22.594 -1.332 1 80.94 455 LEU B C 1
ATOM 9606 O O . LEU B 1 455 ? -9.438 22.844 -0.139 1 80.94 455 LEU B O 1
ATOM 9610 N N . GLY B 1 456 ? -8.43 23.203 -2.111 1 71.75 456 GLY B N 1
ATOM 9611 C CA . GLY B 1 456 ? -7.793 24.391 -1.586 1 71.75 456 GLY B CA 1
ATOM 9612 C C . GLY B 1 456 ? -8.781 25.484 -1.22 1 71.75 456 GLY B C 1
ATOM 9613 O O . GLY B 1 456 ? -8.664 26.109 -0.161 1 71.75 456 GLY B O 1
ATOM 9614 N N . GLN B 1 457 ? -9.758 25.625 -2.018 1 70.06 457 GLN B N 1
ATOM 9615 C CA . GLN B 1 457 ? -10.781 26.625 -1.774 1 70.06 457 GLN B CA 1
ATOM 9616 C C . GLN B 1 457 ? -11.656 26.25 -0.582 1 70.06 457 GLN B C 1
ATOM 9618 O O . GLN B 1 457 ? -12 27.109 0.237 1 70.06 457 GLN B O 1
ATOM 9623 N N . LEU B 1 458 ? -11.977 25.125 -0.552 1 81.69 458 LEU B N 1
ATOM 9624 C CA . LEU B 1 458 ? -12.812 24.656 0.546 1 81.69 458 LEU B CA 1
ATOM 9625 C C . LEU B 1 458 ? -12.078 24.766 1.877 1 81.69 458 LEU B C 1
ATOM 9627 O O . LEU B 1 458 ? -12.68 25.062 2.906 1 81.69 458 LEU B O 1
ATOM 9631 N N . SER B 1 459 ? -10.82 24.469 1.861 1 80 459 SER B N 1
ATOM 9632 C CA . SER B 1 459 ? -10.023 24.578 3.074 1 80 459 SER B CA 1
ATOM 9633 C C . SER B 1 459 ? -10.008 26.016 3.59 1 80 459 SER B C 1
ATOM 9635 O O . SER B 1 459 ? -10.148 26.25 4.789 1 80 459 SER B O 1
ATOM 9637 N N . TRP B 1 460 ? -9.914 26.828 2.658 1 68.19 460 TRP B N 1
ATOM 9638 C CA . TRP B 1 460 ? -9.922 28.234 3.023 1 68.19 460 TRP B CA 1
ATOM 9639 C C . TRP B 1 460 ? -11.281 28.656 3.592 1 68.19 460 TRP B C 1
ATOM 9641 O O . TRP B 1 460 ? -11.352 29.344 4.613 1 68.19 460 TRP B O 1
ATOM 9651 N N . LEU B 1 461 ? -12.289 28.266 3.002 1 74.19 461 LEU B N 1
ATOM 9652 C CA . LEU B 1 461 ? -13.641 28.594 3.436 1 74.19 461 LEU B CA 1
ATOM 9653 C C . LEU B 1 461 ? -13.945 27.969 4.797 1 74.19 461 LEU B C 1
ATOM 9655 O O . LEU B 1 461 ? -14.648 28.578 5.613 1 74.19 461 LEU B O 1
ATOM 9659 N N . ALA B 1 462 ? -13.453 26.859 4.996 1 83.44 462 ALA B N 1
ATOM 9660 C CA . ALA B 1 462 ? -13.688 26.172 6.27 1 83.44 462 ALA B CA 1
ATOM 9661 C C . ALA B 1 462 ? -12.992 26.922 7.414 1 83.44 462 ALA B C 1
ATOM 9663 O O . ALA B 1 462 ? -13.5 26.938 8.539 1 83.44 462 ALA B O 1
ATOM 9664 N N . GLU B 1 463 ? -11.867 27.375 7.102 1 73.88 463 GLU B N 1
ATOM 9665 C CA . GLU B 1 463 ? -11.172 28.156 8.117 1 73.88 463 GLU B CA 1
ATOM 9666 C C . GLU B 1 463 ? -11.969 29.406 8.508 1 73.88 463 GLU B C 1
ATOM 9668 O O . GLU B 1 463 ? -12.039 29.75 9.688 1 73.88 463 GLU B O 1
ATOM 9673 N N . GLN B 1 464 ? -12.602 29.953 7.516 1 67.5 464 GLN B N 1
ATOM 9674 C CA . GLN B 1 464 ? -13.422 31.125 7.758 1 67.5 464 GLN B CA 1
ATOM 9675 C C . GLN B 1 464 ? -14.672 30.781 8.562 1 67.5 464 GLN B C 1
ATOM 9677 O O . GLN B 1 464 ? -15.133 31.594 9.375 1 67.5 464 GLN B O 1
ATOM 9682 N N . SER B 1 465 ? -15.094 29.672 8.367 1 77.56 465 SER B N 1
ATOM 9683 C CA . SER B 1 465 ? -16.328 29.234 9.016 1 77.56 465 SER B CA 1
ATOM 9684 C C . SER B 1 465 ? -16.094 28.953 10.5 1 77.56 465 SER B C 1
ATOM 9686 O O . SER B 1 465 ? -17.047 28.969 11.289 1 77.56 465 SER B O 1
ATOM 9688 N N . CYS B 1 466 ? -14.898 28.641 10.812 1 72.75 466 CYS B N 1
ATOM 9689 C CA . CYS B 1 466 ? -14.617 28.391 12.219 1 72.75 466 CYS B CA 1
ATOM 9690 C C . CYS B 1 466 ? -14.906 29.625 13.07 1 72.75 466 CYS B C 1
ATOM 9692 O O . CYS B 1 466 ? -15.352 29.5 14.211 1 72.75 466 CYS B O 1
ATOM 9694 N N . ALA B 1 467 ? -14.727 30.75 12.453 1 57.69 467 ALA B N 1
ATOM 9695 C CA . ALA B 1 467 ? -14.938 32 13.18 1 57.69 467 ALA B CA 1
ATOM 9696 C C . ALA B 1 467 ? -16.422 32.312 13.32 1 57.69 467 ALA B C 1
ATOM 9698 O O . ALA B 1 467 ? -16.859 32.875 14.336 1 57.69 467 ALA B O 1
ATOM 9699 N N . HIS B 1 468 ? -17.25 31.891 12.383 1 56.94 468 HIS B N 1
ATOM 9700 C CA . HIS B 1 468 ? -18.641 32.281 12.336 1 56.94 468 HIS B CA 1
ATOM 9701 C C . HIS B 1 468 ? -19.578 31.156 12.734 1 56.94 468 HIS B C 1
ATOM 9703 O O . HIS B 1 468 ? -20.781 31.359 12.922 1 56.94 468 HIS B O 1
ATOM 9709 N N . HIS B 1 469 ? -19.109 30.031 13.023 1 59.97 469 HIS B N 1
ATOM 9710 C CA . HIS B 1 469 ? -19.812 28.828 13.438 1 59.97 469 HIS B CA 1
ATOM 9711 C C . HIS B 1 469 ? -20.891 28.453 12.43 1 59.97 469 HIS B C 1
ATOM 9713 O O . HIS B 1 469 ? -21.922 27.891 12.805 1 59.97 469 HIS B O 1
ATOM 9719 N N . HIS B 1 470 ? -20.891 28.984 11.195 1 75.69 470 HIS B N 1
ATOM 9720 C CA . HIS B 1 470 ? -21.828 28.578 10.156 1 75.69 470 HIS B CA 1
ATOM 9721 C C . HIS B 1 470 ? -21.078 27.969 8.969 1 75.69 470 HIS B C 1
ATOM 9723 O O . HIS B 1 470 ? -20 28.422 8.609 1 75.69 470 HIS B O 1
ATOM 9729 N N . VAL B 1 471 ? -21.797 26.969 8.422 1 83.94 471 VAL B N 1
ATOM 9730 C CA . VAL B 1 471 ? -21.234 26.266 7.281 1 83.94 471 VAL B CA 1
ATOM 9731 C C . VAL B 1 471 ? -21.297 27.156 6.039 1 83.94 471 VAL B C 1
ATOM 9733 O O . VAL B 1 471 ? -22.281 27.859 5.824 1 83.94 471 VAL B O 1
ATOM 9736 N N . LEU B 1 472 ? -20.219 27.141 5.277 1 79.88 472 LEU B N 1
ATOM 9737 C CA . LEU B 1 472 ? -20.141 27.969 4.078 1 79.88 472 LEU B CA 1
ATOM 9738 C C . LEU B 1 472 ? -20.156 27.109 2.818 1 79.88 472 LEU B C 1
ATOM 9740 O O . LEU B 1 472 ? -19.625 26 2.814 1 79.88 472 LEU B O 1
ATOM 9744 N N . ALA B 1 473 ? -21.016 27.453 1.812 1 80.31 473 ALA B N 1
ATOM 9745 C CA . ALA B 1 473 ? -21.078 26.75 0.534 1 80.31 473 ALA B CA 1
ATOM 9746 C C . ALA B 1 473 ? -20.25 27.469 -0.528 1 80.31 473 ALA B C 1
ATOM 9748 O O . ALA B 1 473 ? -20.188 28.703 -0.55 1 80.31 473 ALA B O 1
ATOM 9749 N N . LEU B 1 474 ? -19.578 26.562 -1.301 1 70.31 474 LEU B N 1
ATOM 9750 C CA . LEU B 1 474 ? -18.859 27.125 -2.43 1 70.31 474 LEU B CA 1
ATOM 9751 C C . LEU B 1 474 ? -19.812 27.531 -3.549 1 70.31 474 LEU B C 1
ATOM 9753 O O . LEU B 1 474 ? -19.562 28.5 -4.254 1 70.31 474 LEU B O 1
ATOM 9757 N N . ASP B 1 475 ? -20.984 26.391 -4.047 1 52.81 475 ASP B N 1
ATOM 9758 C CA . ASP B 1 475 ? -21.891 26.656 -5.156 1 52.81 475 ASP B CA 1
ATOM 9759 C C . ASP B 1 475 ? -22.891 27.75 -4.805 1 52.81 475 ASP B C 1
ATOM 9761 O O . ASP B 1 475 ? -23.812 28.016 -5.566 1 52.81 475 ASP B O 1
ATOM 9765 N N . SER B 1 476 ? -23.688 27.578 -3.816 1 40.31 476 SER B N 1
ATOM 9766 C CA . SER B 1 476 ? -24.891 28.422 -3.82 1 40.31 476 SER B CA 1
ATOM 9767 C C . SER B 1 476 ? -24.641 29.719 -4.566 1 40.31 476 SER B C 1
ATOM 9769 O O . SER B 1 476 ? -23.516 30.234 -4.59 1 40.31 476 SER B O 1
ATOM 9771 N N . ARG B 1 477 ? -25.938 30.094 -5.312 1 33.47 477 ARG B N 1
ATOM 9772 C CA . ARG B 1 477 ? -25.953 31.203 -6.27 1 33.47 477 ARG B CA 1
ATOM 9773 C C . ARG B 1 477 ? -24.938 32.25 -5.879 1 33.47 477 ARG B C 1
ATOM 9775 O O . ARG B 1 477 ? -24.562 32.375 -4.707 1 33.47 477 ARG B O 1
ATOM 9782 N N . GLU B 1 478 ? -24.828 33.25 -6.84 1 31.66 478 GLU B N 1
ATOM 9783 C CA . GLU B 1 478 ? -24.156 34.406 -7.375 1 31.66 478 GLU B CA 1
ATOM 9784 C C . GLU B 1 478 ? -23.828 35.406 -6.266 1 31.66 478 GLU B C 1
ATOM 9786 O O . GLU B 1 478 ? -22.844 36.156 -6.348 1 31.66 478 GLU B O 1
ATOM 9791 N N . GLU B 1 479 ? -24.938 35.875 -5.52 1 30.14 479 GLU B N 1
ATOM 9792 C CA . GLU B 1 479 ? -24.969 37.25 -5.035 1 30.14 479 GLU B CA 1
ATOM 9793 C C . GLU B 1 479 ? -24.109 37.406 -3.781 1 30.14 479 GLU B C 1
ATOM 9795 O O . GLU B 1 479 ? -23.438 38.438 -3.609 1 30.14 479 GLU B O 1
ATOM 9800 N N . MET B 1 480 ? -24.453 36.688 -2.521 1 28.02 480 MET B N 1
ATOM 9801 C CA . MET B 1 480 ? -23.938 37.156 -1.248 1 28.02 480 MET B CA 1
ATOM 9802 C C . MET B 1 480 ? -22.547 36.562 -0.975 1 28.02 480 MET B C 1
ATOM 9804 O O . MET B 1 480 ? -21.719 37.219 -0.329 1 28.02 480 MET B O 1
ATOM 9808 N N . VAL B 1 481 ? -22.375 35.25 -0.845 1 31.56 481 VAL B N 1
ATOM 9809 C CA . VAL B 1 481 ? -21.141 34.656 -0.38 1 31.56 481 VAL B CA 1
ATOM 9810 C C . VAL B 1 481 ? -20.188 34.438 -1.557 1 31.56 481 VAL B C 1
ATOM 9812 O O . VAL B 1 481 ? -19.016 34.156 -1.364 1 31.56 481 VAL B O 1
ATOM 9815 N N . SER B 1 482 ? -20.578 34.031 -2.68 1 34 482 SER B N 1
ATOM 9816 C CA . SER B 1 482 ? -19.969 33.938 -4.004 1 34 482 SER B CA 1
ATOM 9817 C C . SER B 1 482 ? -19.078 35.156 -4.289 1 34 482 SER B C 1
ATOM 9819 O O . SER B 1 482 ? -18.266 35.125 -5.227 1 34 482 SER B O 1
ATOM 9821 N N . GLY B 1 483 ? -19.484 36.156 -4.031 1 30.69 483 GLY B N 1
ATOM 9822 C CA . GLY B 1 483 ? -19.094 37.562 -4.191 1 30.69 483 GLY B CA 1
ATOM 9823 C C . GLY B 1 483 ? -17.781 37.906 -3.525 1 30.69 483 GLY B C 1
ATOM 9824 O O . GLY B 1 483 ? -16.953 38.625 -4.09 1 30.69 483 GLY B O 1
ATOM 9825 N N . GLN B 1 484 ? -17.703 37.469 -2.242 1 33.59 484 GLN B N 1
ATOM 9826 C CA . GLN B 1 484 ? -16.531 37.906 -1.508 1 33.59 484 GLN B CA 1
ATOM 9827 C C . GLN B 1 484 ? -15.344 36.969 -1.773 1 33.59 484 GLN B C 1
ATOM 9829 O O . GLN B 1 484 ? -14.211 37.438 -1.955 1 33.59 484 GLN B O 1
ATOM 9834 N N . THR B 1 485 ? -15.477 35.625 -1.668 1 35.47 485 THR B N 1
ATOM 9835 C CA . THR B 1 485 ? -14.32 34.75 -1.791 1 35.47 485 THR B CA 1
ATOM 9836 C C . THR B 1 485 ? -13.938 34.562 -3.256 1 35.47 485 THR B C 1
ATOM 9838 O O . THR B 1 485 ? -12.758 34.625 -3.607 1 35.47 485 THR B O 1
ATOM 9841 N N . THR B 1 486 ? -14.898 34 -4.098 1 39.5 486 THR B N 1
ATOM 9842 C CA . THR B 1 486 ? -14.766 34 -5.551 1 39.5 486 THR B CA 1
ATOM 9843 C C . THR B 1 486 ? -14.617 35.406 -6.102 1 39.5 486 THR B C 1
ATOM 9845 O O . THR B 1 486 ? -13.898 35.625 -7.082 1 39.5 486 THR B O 1
ATOM 9848 N N . LYS B 1 487 ? -15.414 36.125 -5.512 1 42.66 487 LYS B N 1
ATOM 9849 C CA . LYS B 1 487 ? -15.227 37.562 -5.664 1 42.66 487 LYS B CA 1
ATOM 9850 C C . LYS B 1 487 ? -13.852 38 -5.172 1 42.66 487 LYS B C 1
ATOM 9852 O O . LYS B 1 487 ? -13.195 38.844 -5.805 1 42.66 487 LYS B O 1
ATOM 9857 N N . GLN B 1 488 ? -13.68 37.156 -4.055 1 46 488 GLN B N 1
ATOM 9858 C CA . GLN B 1 488 ? -12.352 37.469 -3.553 1 46 488 GLN B CA 1
ATOM 9859 C C . GLN B 1 488 ? -11.266 36.906 -4.477 1 46 488 GLN B C 1
ATOM 9861 O O . GLN B 1 488 ? -10.266 37.562 -4.742 1 46 488 GLN B O 1
ATOM 9866 N N . VAL B 1 489 ? -11.641 35.5 -4.938 1 45.81 489 VAL B N 1
ATOM 9867 C CA . VAL B 1 489 ? -10.68 34.969 -5.898 1 45.81 489 VAL B CA 1
ATOM 9868 C C . VAL B 1 489 ? -10.781 35.719 -7.215 1 45.81 489 VAL B C 1
ATOM 9870 O O . VAL B 1 489 ? -9.766 36.062 -7.828 1 45.81 489 VAL B O 1
ATOM 9873 N N . LEU B 1 490 ? -12.023 35.875 -7.625 1 49.72 490 LEU B N 1
ATOM 9874 C CA . LEU B 1 490 ? -12.234 36.688 -8.805 1 49.72 490 LEU B CA 1
ATOM 9875 C C . LEU B 1 490 ? -11.742 38.125 -8.562 1 49.72 490 LEU B C 1
ATOM 9877 O O . LEU B 1 490 ? -11.117 38.719 -9.438 1 49.72 490 LEU B O 1
ATOM 9881 N N . LEU B 1 491 ? -12.094 38.531 -7.352 1 60.69 491 LEU B N 1
ATOM 9882 C CA . LEU B 1 491 ? -11.602 39.844 -6.945 1 60.69 491 LEU B CA 1
ATOM 9883 C C . LEU B 1 491 ? -10.078 39.844 -6.852 1 60.69 491 LEU B C 1
ATOM 9885 O O . LEU B 1 491 ? -9.43 40.844 -7.242 1 60.69 491 LEU B O 1
ATOM 9889 N N . LEU B 1 492 ? -9.727 38.562 -6.453 1 62.72 492 LEU B N 1
ATOM 9890 C CA . LEU B 1 492 ? -8.273 38.469 -6.395 1 62.72 492 LEU B CA 1
ATOM 9891 C C . LEU B 1 492 ? -7.664 38.5 -7.789 1 62.72 492 LEU B C 1
ATOM 9893 O O . LEU B 1 492 ? -6.648 39.156 -8.016 1 62.72 492 LEU B O 1
ATOM 9897 N N . ASN B 1 493 ? -8.328 37.75 -8.656 1 62.53 493 ASN B N 1
ATOM 9898 C CA . ASN B 1 493 ? -7.848 37.781 -10.031 1 62.53 493 ASN B CA 1
ATOM 9899 C C . ASN B 1 493 ? -7.988 39.188 -10.648 1 62.53 493 ASN B C 1
ATOM 9901 O O . ASN B 1 493 ? -7.105 39.625 -11.375 1 62.53 493 ASN B O 1
ATOM 9905 N N . THR B 1 494 ? -9.086 39.75 -10.375 1 71.38 494 THR B N 1
ATOM 9906 C CA . THR B 1 494 ? -9.297 41.094 -10.852 1 71.38 494 THR B CA 1
ATOM 9907 C C . THR B 1 494 ? -8.242 42.031 -10.273 1 71.38 494 THR B C 1
ATOM 9909 O O . THR B 1 494 ? -7.703 42.906 -10.984 1 71.38 494 THR B O 1
ATOM 9912 N N . ILE B 1 495 ? -7.941 41.812 -9.047 1 77.81 495 ILE B N 1
ATOM 9913 C CA . ILE B 1 495 ? -6.961 42.656 -8.367 1 77.81 495 ILE B CA 1
ATOM 9914 C C . ILE B 1 495 ? -5.57 42.406 -8.945 1 77.81 495 ILE B C 1
ATOM 9916 O O . ILE B 1 495 ? -4.82 43.344 -9.227 1 77.81 495 ILE B O 1
ATOM 9920 N N . ARG B 1 496 ? -5.355 41.188 -9.172 1 72.81 496 ARG B N 1
ATOM 9921 C CA . ARG B 1 496 ? -4.059 40.844 -9.734 1 72.81 496 ARG B CA 1
ATOM 9922 C C . ARG B 1 496 ? -3.895 41.406 -11.141 1 72.81 496 ARG B C 1
ATOM 9924 O O . ARG B 1 496 ? -2.844 41.969 -11.477 1 72.81 496 ARG B O 1
ATOM 9931 N N . THR B 1 497 ? -4.938 41.25 -11.891 1 74.12 497 THR B N 1
ATOM 9932 C CA . THR B 1 497 ? -4.91 41.781 -13.242 1 74.12 497 THR B CA 1
ATOM 9933 C C . THR B 1 497 ? -4.785 43.312 -13.219 1 74.12 497 THR B C 1
ATOM 9935 O O . THR B 1 497 ? -4.047 43.875 -14.023 1 74.12 497 THR B O 1
ATOM 9938 N N . ALA B 1 498 ? -5.473 43.938 -12.43 1 80 498 ALA B N 1
ATOM 9939 C CA . ALA B 1 498 ? -5.41 45.375 -12.305 1 80 498 ALA B CA 1
ATOM 9940 C C . ALA B 1 498 ? -4.016 45.844 -11.891 1 80 498 ALA B C 1
ATOM 9942 O O . ALA B 1 498 ? -3.504 46.844 -12.398 1 80 498 ALA B O 1
ATOM 9943 N N . LEU B 1 499 ? -3.402 45.031 -11.039 1 79.5 499 LEU B N 1
ATOM 9944 C CA . LEU B 1 499 ? -2.059 45.375 -10.586 1 79.5 499 LEU B CA 1
ATOM 9945 C C . LEU B 1 499 ? -1.036 45.156 -11.695 1 79.5 499 LEU B C 1
ATOM 9947 O O . LEU B 1 499 ? -0.1 45.938 -11.859 1 79.5 499 LEU B O 1
ATOM 9951 N N . ASP B 1 500 ? -1.377 44.125 -12.391 1 77.06 500 ASP B N 1
ATOM 9952 C CA . ASP B 1 500 ? -0.474 43.812 -13.492 1 77.06 500 ASP B CA 1
ATOM 9953 C C . ASP B 1 500 ? -0.555 44.844 -14.594 1 77.06 500 ASP B C 1
ATOM 9955 O O . ASP B 1 500 ? 0.46 45.219 -15.203 1 77.06 500 ASP B O 1
ATOM 9959 N N . GLN B 1 501 ? -1.682 45.344 -14.805 1 77.06 501 GLN B N 1
ATOM 9960 C CA . GLN B 1 501 ? -1.901 46.344 -15.852 1 77.06 501 GLN B CA 1
ATOM 9961 C C . GLN B 1 501 ? -1.594 47.75 -15.336 1 77.06 501 GLN B C 1
ATOM 9963 O O . GLN B 1 501 ? -1.555 48.719 -16.125 1 77.06 501 GLN B O 1
ATOM 9968 N N . GLY B 1 502 ? -1.343 47.875 -14.109 1 78.56 502 GLY B N 1
ATOM 9969 C CA . GLY B 1 502 ? -1.046 49.188 -13.516 1 78.56 502 GLY B CA 1
ATOM 9970 C C . GLY B 1 502 ? -2.264 50.094 -13.398 1 78.56 502 GLY B C 1
ATOM 9971 O O . GLY B 1 502 ? -2.15 51.312 -13.5 1 78.56 502 GLY B O 1
ATOM 9972 N N . ASP B 1 503 ? -3.443 49.562 -13.312 1 81.12 503 ASP B N 1
ATOM 9973 C CA . ASP B 1 503 ? -4.691 50.312 -13.25 1 81.12 503 ASP B CA 1
ATOM 9974 C C . ASP B 1 503 ? -4.969 50.812 -11.828 1 81.12 503 ASP B C 1
ATOM 9976 O O . ASP B 1 503 ? -5.945 50.406 -11.203 1 81.12 503 ASP B O 1
ATOM 9980 N N . LEU B 1 504 ? -4.16 51.625 -11.305 1 86.94 504 LEU B N 1
ATOM 9981 C CA . LEU B 1 504 ? -4.297 52.219 -9.984 1 86.94 504 LEU B CA 1
ATOM 9982 C C . LEU B 1 504 ? -4.699 53.688 -10.086 1 86.94 504 LEU B C 1
ATOM 9984 O O . LEU B 1 504 ? -4.125 54.438 -10.883 1 86.94 504 LEU B O 1
ATOM 9988 N N . LEU B 1 505 ? -5.816 54 -9.508 1 88.19 505 LEU B N 1
ATOM 9989 C CA . LEU B 1 505 ? -6.266 55.375 -9.43 1 88.19 505 LEU B CA 1
ATOM 9990 C C . LEU B 1 505 ? -5.953 55.969 -8.062 1 88.19 505 LEU B C 1
ATOM 9992 O O . LEU B 1 505 ? -6.301 55.375 -7.031 1 88.19 505 LEU B O 1
ATOM 9996 N N . LEU B 1 506 ? -5.25 57.094 -8.086 1 91.81 506 LEU B N 1
ATOM 9997 C CA . LEU B 1 506 ? -4.887 57.719 -6.82 1 91.81 506 LEU B CA 1
ATOM 9998 C C . LEU B 1 506 ? -5.828 58.875 -6.496 1 91.81 506 LEU B C 1
ATOM 10000 O O . LEU B 1 506 ? -6.172 59.688 -7.379 1 91.81 506 LEU B O 1
ATOM 10004 N N . TYR B 1 507 ? -6.379 58.875 -5.375 1 91.44 507 TYR B N 1
ATOM 10005 C CA . TYR B 1 507 ? -7.164 59.969 -4.812 1 91.44 507 TYR B CA 1
ATOM 10006 C C . TYR B 1 507 ? -6.391 60.688 -3.705 1 91.44 507 TYR B C 1
ATOM 10008 O O . TYR B 1 507 ? -5.477 60.094 -3.109 1 91.44 507 TYR B O 1
ATOM 10016 N N . ALA B 1 508 ? -6.684 62 -3.58 1 93.62 508 ALA B N 1
ATOM 10017 C CA . ALA B 1 508 ? -6.031 62.781 -2.531 1 93.62 508 ALA B CA 1
ATOM 10018 C C . ALA B 1 508 ? -7.059 63.406 -1.595 1 93.62 508 ALA B C 1
ATOM 10020 O O . ALA B 1 508 ? -8.047 64 -2.049 1 93.62 508 ALA B O 1
ATOM 10021 N N . GLN B 1 509 ? -6.863 63.25 -0.327 1 93.69 509 GLN B N 1
ATOM 10022 C CA . GLN B 1 509 ? -7.695 63.875 0.694 1 93.69 509 GLN B CA 1
ATOM 10023 C C . GLN B 1 509 ? -6.895 64.875 1.511 1 93.69 509 GLN B C 1
ATOM 10025 O O . GLN B 1 509 ? -5.848 64.562 2.07 1 93.69 509 GLN B O 1
ATOM 10030 N N . PRO B 1 510 ? -7.379 66.062 1.623 1 94.38 510 PRO B N 1
ATOM 10031 C CA . PRO B 1 510 ? -6.59 67.125 2.264 1 94.38 510 PRO B CA 1
ATOM 10032 C C . PRO B 1 510 ? -6.535 67 3.781 1 94.38 510 PRO B C 1
ATOM 10034 O O . PRO B 1 510 ? -7.535 66.625 4.41 1 94.38 510 PRO B O 1
ATOM 10037 N N . ILE B 1 511 ? -5.363 67.125 4.367 1 95.56 511 ILE B N 1
ATOM 10038 C CA . ILE B 1 511 ? -5.074 67.312 5.785 1 95.56 511 ILE B CA 1
ATOM 10039 C C . ILE B 1 511 ? -4.535 68.75 6.035 1 95.56 511 ILE B C 1
ATOM 10041 O O . ILE B 1 511 ? -3.508 69.125 5.473 1 95.56 511 ILE B O 1
ATOM 10045 N N . ARG B 1 512 ? -5.242 69.5 6.855 1 94.75 512 ARG B N 1
ATOM 10046 C CA . ARG B 1 512 ? -4.879 70.875 6.984 1 94.75 512 ARG B CA 1
ATOM 10047 C C . ARG B 1 512 ? -4.828 71.312 8.453 1 94.75 512 ARG B C 1
ATOM 10049 O O . ARG B 1 512 ? -5.512 70.75 9.297 1 94.75 512 ARG B O 1
ATOM 10056 N N . ASN B 1 513 ? -4.004 72.25 8.688 1 93 513 ASN B N 1
ATOM 10057 C CA . ASN B 1 513 ? -3.969 72.875 10.016 1 93 513 ASN B CA 1
ATOM 10058 C C . ASN B 1 513 ? -4.906 74.062 10.094 1 93 513 ASN B C 1
ATOM 10060 O O . ASN B 1 513 ? -5.68 74.312 9.164 1 93 513 ASN B O 1
ATOM 10064 N N . LYS B 1 514 ? -4.84 74.75 11.195 1 89.31 514 LYS B N 1
ATOM 10065 C CA . LYS B 1 514 ? -5.719 75.875 11.43 1 89.31 514 LYS B CA 1
ATOM 10066 C C . LYS B 1 514 ? -5.484 77 10.398 1 89.31 514 LYS B C 1
ATOM 10068 O O . LYS B 1 514 ? -6.422 77.688 10 1 89.31 514 LYS B O 1
ATOM 10073 N N . GLU B 1 515 ? -4.266 77.188 9.883 1 89.19 515 GLU B N 1
ATOM 10074 C CA . GLU B 1 515 ? -3.887 78.188 8.922 1 89.19 515 GLU B CA 1
ATOM 10075 C C . GLU B 1 515 ? -4.145 77.75 7.488 1 89.19 515 GLU B C 1
ATOM 10077 O O . GLU B 1 515 ? -3.889 78.5 6.535 1 89.19 515 GLU B O 1
ATOM 10082 N N . GLY B 1 516 ? -4.586 76.562 7.277 1 87.31 516 GLY B N 1
ATOM 10083 C CA . GLY B 1 516 ? -4.883 76.062 5.945 1 87.31 516 GLY B CA 1
ATOM 10084 C C . GLY B 1 516 ? -3.701 75.375 5.289 1 87.31 516 GLY B C 1
ATOM 10085 O O . GLY B 1 516 ? -3.768 75 4.117 1 87.31 516 GLY B O 1
ATOM 10086 N N . GLU B 1 517 ? -2.65 75.188 6.027 1 89.38 517 GLU B N 1
ATOM 10087 C CA . GLU B 1 517 ? -1.471 74.5 5.5 1 89.38 517 GLU B CA 1
ATOM 10088 C C . GLU B 1 517 ? -1.481 73.062 5.855 1 89.38 517 GLU B C 1
ATOM 10090 O O . GLU B 1 517 ? -2.061 72.625 6.867 1 89.38 517 GLU B O 1
ATOM 10095 N N . GLY B 1 518 ? -0.926 72.25 4.957 1 92.75 518 GLY B N 1
ATOM 10096 C CA . GLY B 1 518 ? -0.867 70.812 5.23 1 92.75 518 GLY B CA 1
ATOM 10097 C C . GLY B 1 518 ? -0.49 70 4.016 1 92.75 518 GLY B C 1
ATOM 10098 O O . GLY B 1 518 ? 0.262 70.438 3.154 1 92.75 518 GLY B O 1
ATOM 10099 N N . TYR B 1 519 ? -0.795 68.75 4.094 1 93.94 519 TYR B N 1
ATOM 10100 C CA . TYR B 1 519 ? -0.512 67.812 3.021 1 93.94 519 TYR B CA 1
ATOM 10101 C C . TYR B 1 519 ? -1.749 66.938 2.682 1 93.94 519 TYR B C 1
ATOM 10103 O O . TYR B 1 519 ? -2.793 67.125 3.32 1 93.94 519 TYR B O 1
ATOM 10111 N N . ASP B 1 520 ? -1.666 66.188 1.602 1 94.5 520 ASP B N 1
ATOM 10112 C CA . ASP B 1 520 ? -2.783 65.375 1.151 1 94.5 520 ASP B CA 1
ATOM 10113 C C . ASP B 1 520 ? -2.48 63.875 1.335 1 94.5 520 ASP B C 1
ATOM 10115 O O . ASP B 1 520 ? -1.354 63.406 1.104 1 94.5 520 ASP B O 1
ATOM 10119 N N . GLU B 1 521 ? -3.402 63.156 1.886 1 94.88 521 GLU B N 1
ATOM 10120 C CA . GLU B 1 521 ? -3.275 61.688 1.997 1 94.88 521 GLU B CA 1
ATOM 10121 C C . GLU B 1 521 ? -3.707 61 0.708 1 94.88 521 GLU B C 1
ATOM 10123 O O . GLU B 1 521 ? -4.773 61.312 0.164 1 94.88 521 GLU B O 1
ATOM 10128 N N . VAL B 1 522 ? -2.844 60.094 0.278 1 93.5 522 VAL B N 1
ATOM 10129 C CA . VAL B 1 522 ? -3.127 59.406 -0.967 1 93.5 522 VAL B CA 1
ATOM 10130 C C . VAL B 1 522 ? -3.988 58.156 -0.681 1 93.5 522 VAL B C 1
ATOM 10132 O O . VAL B 1 522 ? -3.674 57.375 0.209 1 93.5 522 VAL B O 1
ATOM 10135 N N . LEU B 1 523 ? -5.051 58.062 -1.307 1 90.94 523 LEU B N 1
ATOM 10136 C CA . LEU B 1 523 ? -5.945 56.906 -1.245 1 90.94 523 LEU B CA 1
ATOM 10137 C C . LEU B 1 523 ? -6 56.188 -2.59 1 90.94 523 LEU B C 1
ATOM 10139 O O . LEU B 1 523 ? -6.336 56.781 -3.609 1 90.94 523 LEU B O 1
ATOM 10143 N N . ALA B 1 524 ? -5.574 54.938 -2.484 1 89.62 524 ALA B N 1
ATOM 10144 C CA . ALA B 1 524 ? -5.527 54.188 -3.729 1 89.62 524 ALA B CA 1
ATOM 10145 C C . ALA B 1 524 ? -6.875 53.531 -4.023 1 89.62 524 ALA B C 1
ATOM 10147 O O . ALA B 1 524 ? -7.555 53.062 -3.111 1 89.62 524 ALA B O 1
ATOM 10148 N N . ARG B 1 525 ? -7.289 53.594 -5.219 1 87.75 525 ARG B N 1
ATOM 10149 C CA . ARG B 1 525 ? -8.438 52.875 -5.754 1 87.75 525 ARG B CA 1
ATOM 10150 C C . ARG B 1 525 ? -8.047 52.031 -6.957 1 87.75 525 ARG B C 1
ATOM 10152 O O . ARG B 1 525 ?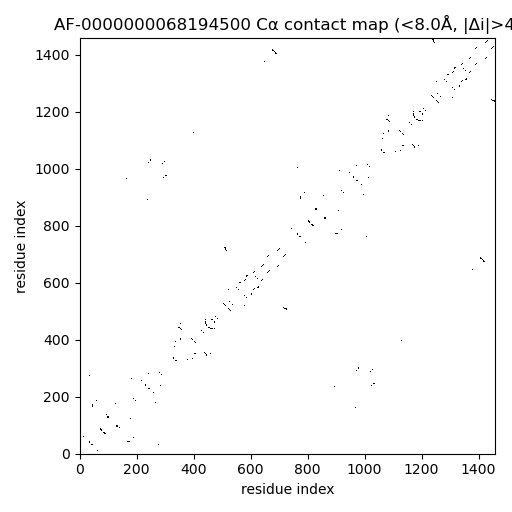 -7.051 52.312 -7.625 1 87.75 525 ARG B O 1
ATOM 10159 N N . LEU B 1 526 ? -8.688 50.938 -7.062 1 85.62 526 LEU B N 1
ATOM 10160 C CA . LEU B 1 526 ? -8.391 50.062 -8.18 1 85.62 526 LEU B CA 1
ATOM 10161 C C . LEU B 1 526 ? -9.484 50.125 -9.242 1 85.62 526 LEU B C 1
ATOM 10163 O O . LEU B 1 526 ? -10.672 50.031 -8.93 1 85.62 526 LEU B O 1
ATOM 10167 N N . LYS B 1 527 ? -8.969 50.438 -10.383 1 82.94 527 LYS B N 1
ATOM 10168 C CA . LYS B 1 527 ? -9.883 50.469 -11.523 1 82.94 527 LYS B CA 1
ATOM 10169 C C . LYS B 1 527 ? -10.008 49.094 -12.172 1 82.94 527 LYS B C 1
ATOM 10171 O O . LYS B 1 527 ? -9 48.406 -12.367 1 82.94 527 LYS B O 1
ATOM 10176 N N . TYR B 1 528 ? -11.227 48.625 -12.297 1 76.06 528 TYR B N 1
ATOM 10177 C CA . TYR B 1 528 ? -11.484 47.375 -13 1 76.06 528 TYR B CA 1
ATOM 10178 C C . TYR B 1 528 ? -12.625 47.531 -14 1 76.06 528 TYR B C 1
ATOM 10180 O O . TYR B 1 528 ? -13.297 48.562 -14.023 1 76.06 528 TYR B O 1
ATOM 10188 N N . ASP B 1 529 ? -12.766 46.625 -15.055 1 70.19 529 ASP B N 1
ATOM 10189 C CA . ASP B 1 529 ? -13.727 46.75 -16.156 1 70.19 529 ASP B CA 1
ATOM 10190 C C . ASP B 1 529 ? -15.125 47.062 -15.633 1 70.19 529 ASP B C 1
ATOM 10192 O O . ASP B 1 529 ? -15.922 47.719 -16.312 1 70.19 529 ASP B O 1
ATOM 10196 N N . GLY B 1 530 ? -15.32 46.844 -14.359 1 67.31 530 GLY B N 1
ATOM 10197 C CA . GLY B 1 530 ? -16.656 47.031 -13.836 1 67.31 530 GLY B CA 1
ATOM 10198 C C . GLY B 1 530 ? -16.75 48.219 -12.906 1 67.31 530 GLY B C 1
ATOM 10199 O O . GLY B 1 530 ? -17.812 48.5 -12.344 1 67.31 530 GLY B O 1
ATOM 10200 N N . GLY B 1 531 ? -15.742 49.062 -12.766 1 78.25 531 GLY B N 1
ATOM 10201 C CA . GLY B 1 531 ? -15.844 50.219 -11.883 1 78.25 531 GLY B CA 1
ATOM 10202 C C . GLY B 1 531 ? -14.609 50.438 -11.031 1 78.25 531 GLY B C 1
ATOM 10203 O O . GLY B 1 531 ? -13.5 50.125 -11.445 1 78.25 531 GLY B O 1
ATOM 10204 N N . ILE B 1 532 ? -14.773 51.281 -10.008 1 82.19 532 ILE B N 1
ATOM 10205 C CA . ILE B 1 532 ? -13.703 51.594 -9.07 1 82.19 532 ILE B CA 1
ATOM 10206 C C . ILE B 1 532 ? -13.906 50.844 -7.766 1 82.19 532 ILE B C 1
ATOM 10208 O O . ILE B 1 532 ? -15 50.812 -7.207 1 82.19 532 ILE B O 1
ATOM 10212 N N . MET B 1 533 ? -12.922 50.125 -7.449 1 84 533 MET B N 1
ATOM 10213 C CA . MET B 1 533 ? -12.984 49.375 -6.203 1 84 533 MET B CA 1
ATOM 10214 C C . MET B 1 533 ? -12.406 50.188 -5.043 1 84 533 MET B C 1
ATOM 10216 O O . MET B 1 533 ? -11.336 50.781 -5.168 1 84 533 MET B O 1
ATOM 10220 N N . THR B 1 534 ? -13.172 50.188 -3.934 1 81.88 534 THR B N 1
ATOM 10221 C CA . THR B 1 534 ? -12.734 50.906 -2.75 1 81.88 534 THR B CA 1
ATOM 10222 C C . THR B 1 534 ? -11.828 50.062 -1.876 1 81.88 534 THR B C 1
ATOM 10224 O O . THR B 1 534 ? -11.867 48.812 -1.967 1 81.88 534 THR B O 1
ATOM 10227 N N . PRO B 1 535 ? -10.977 50.688 -1.073 1 81.88 535 PRO B N 1
ATOM 10228 C CA . PRO B 1 535 ? -9.977 49.969 -0.271 1 81.88 535 PRO B CA 1
ATOM 10229 C C . PRO B 1 535 ? -10.609 48.938 0.667 1 81.88 535 PRO B C 1
ATOM 10231 O O . PRO B 1 535 ? -10.016 47.875 0.925 1 81.88 535 PRO B O 1
ATOM 10234 N N . ASP B 1 536 ? -11.664 49.125 1.127 1 76.5 536 ASP B N 1
ATOM 10235 C CA . ASP B 1 536 ? -12.328 48.219 2.059 1 76.5 536 ASP B CA 1
ATOM 10236 C C . ASP B 1 536 ? -12.555 46.844 1.419 1 76.5 536 ASP B C 1
ATOM 10238 O O . ASP B 1 536 ? -12.594 45.844 2.113 1 76.5 536 ASP B O 1
ATOM 10242 N N . LYS B 1 537 ? -12.539 46.906 0.169 1 74.94 537 LYS B N 1
ATOM 10243 C CA . LYS B 1 537 ? -12.859 45.688 -0.555 1 74.94 537 LYS B CA 1
ATOM 10244 C C . LYS B 1 537 ? -11.586 44.969 -0.976 1 74.94 537 LYS B C 1
ATOM 10246 O O . LYS B 1 537 ? -11.516 43.719 -0.88 1 74.94 537 LYS B O 1
ATOM 10251 N N . PHE B 1 538 ? -10.641 45.781 -1.498 1 80.88 538 PHE B N 1
ATOM 10252 C CA . PHE B 1 538 ? -9.539 45.062 -2.109 1 80.88 538 PHE B CA 1
ATOM 10253 C C . PHE B 1 538 ? -8.383 44.906 -1.126 1 80.88 538 PHE B C 1
ATOM 10255 O O . PHE B 1 538 ? -7.562 44 -1.265 1 80.88 538 PHE B O 1
ATOM 10262 N N . LEU B 1 539 ? -8.281 45.656 -0.044 1 81 539 LEU B N 1
ATOM 10263 C CA . LEU B 1 539 ? -7.133 45.625 0.851 1 81 539 LEU B CA 1
ATOM 10264 C C . LEU B 1 539 ? -7.074 44.312 1.62 1 81 539 LEU B C 1
ATOM 10266 O O . LEU B 1 539 ? -6.004 43.719 1.778 1 81 539 LEU B O 1
ATOM 10270 N N . PRO B 1 540 ? -8.211 43.812 2.072 1 74 540 PRO B N 1
ATOM 10271 C CA . PRO B 1 540 ? -8.148 42.562 2.795 1 74 540 PRO B CA 1
ATOM 10272 C C . PRO B 1 540 ? -7.645 41.406 1.927 1 74 540 PRO B C 1
ATOM 10274 O O . PRO B 1 540 ? -6.91 40.531 2.41 1 74 540 PRO B O 1
ATOM 10277 N N . LEU B 1 541 ? -7.984 41.5 0.72 1 69.56 541 LEU B N 1
ATOM 10278 C CA . LEU B 1 541 ? -7.559 40.469 -0.197 1 69.56 541 LEU B CA 1
ATOM 10279 C C . LEU B 1 541 ? -6.07 40.562 -0.498 1 69.56 541 LEU B C 1
ATOM 10281 O O . LEU B 1 541 ? -5.379 39.562 -0.611 1 69.56 541 LEU B O 1
ATOM 10285 N N . ILE B 1 542 ? -5.617 41.812 -0.651 1 76.06 542 ILE B N 1
ATOM 10286 C CA . ILE B 1 542 ? -4.199 42.062 -0.889 1 76.06 542 ILE B CA 1
ATOM 10287 C C . ILE B 1 542 ? -3.381 41.531 0.292 1 76.06 542 ILE B C 1
ATOM 10289 O O . ILE B 1 542 ? -2.33 40.906 0.105 1 76.06 542 ILE B O 1
ATOM 10293 N N . ALA B 1 543 ? -3.928 41.688 1.451 1 70.06 543 ALA B N 1
ATOM 10294 C CA . ALA B 1 543 ? -3.238 41.25 2.666 1 70.06 543 ALA B CA 1
ATOM 10295 C C . ALA B 1 543 ? -3.213 39.75 2.771 1 70.06 543 ALA B C 1
ATOM 10297 O O . ALA B 1 543 ? -2.184 39.156 3.115 1 70.06 543 ALA B O 1
ATOM 10298 N N . GLN B 1 544 ? -4.27 39.281 2.414 1 58.94 544 GLN B N 1
ATOM 10299 C CA . GLN B 1 544 ? -4.449 37.844 2.555 1 58.94 544 GLN B CA 1
ATOM 10300 C C . GLN B 1 544 ? -3.564 37.062 1.573 1 58.94 544 GLN B C 1
ATOM 10302 O O . GLN B 1 544 ? -3.082 35.969 1.883 1 58.94 544 GLN B O 1
ATOM 10307 N N . PHE B 1 545 ? -3.324 37.719 0.377 1 56.41 545 PHE B N 1
ATOM 10308 C CA . PHE B 1 545 ? -2.613 37 -0.678 1 56.41 545 PHE B CA 1
ATOM 10309 C C . PHE B 1 545 ? -1.193 37.531 -0.829 1 56.41 545 PHE B C 1
ATOM 10311 O O . PHE B 1 545 ? -0.607 37.469 -1.911 1 56.41 545 PHE B O 1
ATOM 10318 N N . ASN B 1 546 ? -0.702 38.125 0.186 1 61.34 546 ASN B N 1
ATOM 10319 C CA . ASN B 1 546 ? 0.668 38.594 0.299 1 61.34 546 ASN B CA 1
ATOM 10320 C C . ASN B 1 546 ? 1.043 39.5 -0.878 1 61.34 546 ASN B C 1
ATOM 10322 O O . ASN B 1 546 ? 2.121 39.344 -1.456 1 61.34 546 ASN B O 1
ATOM 10326 N N . LEU B 1 547 ? 0.144 40.188 -1.34 1 72.19 547 LEU B N 1
ATOM 10327 C CA . LEU B 1 547 ? 0.386 41.125 -2.414 1 72.19 547 LEU B CA 1
ATOM 10328 C C . LEU B 1 547 ? 0.633 42.531 -1.854 1 72.19 547 LEU B C 1
ATOM 10330 O O . LEU B 1 547 ? 0.617 43.5 -2.598 1 72.19 547 LEU B O 1
ATOM 10334 N N . SER B 1 548 ? 0.896 42.562 -0.584 1 80 548 SER B N 1
ATOM 10335 C CA . SER B 1 548 ? 0.99 43.844 0.095 1 80 548 SER B CA 1
ATOM 10336 C C . SER B 1 548 ? 2.178 44.656 -0.416 1 80 548 SER B C 1
ATOM 10338 O O . SER B 1 548 ? 2.033 45.844 -0.756 1 80 548 SER B O 1
ATOM 10340 N N . ALA B 1 549 ? 3.26 44.062 -0.542 1 81.69 549 ALA B N 1
ATOM 10341 C CA . ALA B 1 549 ? 4.461 44.781 -0.961 1 81.69 549 ALA B CA 1
ATOM 10342 C C . ALA B 1 549 ? 4.336 45.25 -2.402 1 81.69 549 ALA B C 1
ATOM 10344 O O . ALA B 1 549 ? 4.688 46.406 -2.713 1 81.69 549 ALA B O 1
ATOM 10345 N N . ARG B 1 550 ? 3.869 44.375 -3.275 1 81.62 550 ARG B N 1
ATOM 10346 C CA . ARG B 1 550 ? 3.691 44.719 -4.676 1 81.62 550 ARG B CA 1
ATOM 10347 C C . ARG B 1 550 ? 2.725 45.906 -4.82 1 81.62 550 ARG B C 1
ATOM 10349 O O . ARG B 1 550 ? 2.963 46.812 -5.609 1 81.62 550 ARG B O 1
ATOM 10356 N N . PHE B 1 551 ? 1.677 45.812 -4.125 1 88 551 PHE B N 1
ATOM 10357 C CA . PHE B 1 551 ? 0.669 46.875 -4.16 1 88 551 PHE B CA 1
ATOM 10358 C C . PHE B 1 551 ? 1.257 48.219 -3.689 1 88 551 PHE B C 1
ATOM 10360 O O . PHE B 1 551 ? 1.126 49.219 -4.371 1 88 551 PHE B O 1
ATOM 10367 N N . ASP B 1 552 ? 1.948 48.219 -2.559 1 91.38 552 ASP B N 1
ATOM 10368 C CA . ASP B 1 552 ? 2.492 49.438 -1.974 1 91.38 552 ASP B CA 1
ATOM 10369 C C . ASP B 1 552 ? 3.555 50.062 -2.881 1 91.38 552 ASP B C 1
ATOM 10371 O O . ASP B 1 552 ? 3.602 51.281 -3.049 1 91.38 552 ASP B O 1
ATOM 10375 N N . LEU B 1 553 ? 4.344 49.25 -3.449 1 90.94 553 LEU B N 1
ATOM 10376 C CA . LEU B 1 553 ? 5.379 49.75 -4.344 1 90.94 553 LEU B CA 1
ATOM 10377 C C . LEU B 1 553 ? 4.766 50.375 -5.594 1 90.94 553 LEU B C 1
ATOM 10379 O O . LEU B 1 553 ? 5.258 51.375 -6.098 1 90.94 553 LEU B O 1
ATOM 10383 N N . GLN B 1 554 ? 3.707 49.812 -6.051 1 90.81 554 GLN B N 1
ATOM 10384 C CA . GLN B 1 554 ? 3.025 50.375 -7.219 1 90.81 554 GLN B CA 1
ATOM 10385 C C . GLN B 1 554 ? 2.361 51.719 -6.895 1 90.81 554 GLN B C 1
ATOM 10387 O O . GLN B 1 554 ? 2.363 52.625 -7.719 1 90.81 554 GLN B O 1
ATOM 10392 N N . VAL B 1 555 ? 1.776 51.75 -5.777 1 93 555 VAL B N 1
ATOM 10393 C CA . VAL B 1 555 ? 1.156 53 -5.348 1 93 555 VAL B CA 1
ATOM 10394 C C . VAL B 1 555 ? 2.217 54.094 -5.242 1 93 555 VAL B C 1
ATOM 10396 O O . VAL B 1 555 ? 2.02 55.219 -5.73 1 93 555 VAL B O 1
ATOM 10399 N N . LEU B 1 556 ? 3.287 53.781 -4.668 1 93.88 556 LEU B N 1
ATOM 10400 C CA . LEU B 1 556 ? 4.379 54.719 -4.508 1 93.88 556 LEU B CA 1
ATOM 10401 C C . LEU B 1 556 ? 4.926 55.156 -5.863 1 93.88 556 LEU B C 1
ATOM 10403 O O . LEU B 1 556 ? 5.168 56.344 -6.086 1 93.88 556 LEU B O 1
ATOM 10407 N N . GLU B 1 557 ? 5.105 54.219 -6.668 1 92.81 557 GLU B N 1
ATOM 10408 C CA . GLU B 1 557 ? 5.629 54.531 -7.992 1 92.81 557 GLU B CA 1
ATOM 10409 C C . GLU B 1 557 ? 4.68 55.469 -8.75 1 92.81 557 GLU B C 1
ATOM 10411 O O . GLU B 1 557 ? 5.117 56.406 -9.406 1 92.81 557 GLU B O 1
ATOM 10416 N N . SER B 1 558 ? 3.428 55.125 -8.703 1 91.25 558 SER B N 1
ATOM 10417 C CA . SER B 1 558 ? 2.438 55.969 -9.359 1 91.25 558 SER B CA 1
ATOM 10418 C C . SER B 1 558 ? 2.447 57.375 -8.789 1 91.25 558 SER B C 1
ATOM 10420 O O . SER B 1 558 ? 2.312 58.375 -9.531 1 91.25 558 SER B O 1
ATOM 10422 N N . LEU B 1 559 ? 2.602 57.5 -7.555 1 93.5 559 LEU B N 1
ATOM 10423 C CA . LEU B 1 559 ? 2.662 58.812 -6.902 1 93.5 559 LEU B CA 1
ATOM 10424 C C . LEU B 1 559 ? 3.92 59.562 -7.32 1 93.5 559 LEU B C 1
ATOM 10426 O O . LEU B 1 559 ? 3.865 60.75 -7.602 1 93.5 559 LEU B O 1
ATOM 10430 N N . LEU B 1 560 ? 5.023 58.875 -7.336 1 93.25 560 LEU B N 1
ATOM 10431 C CA . LEU B 1 560 ? 6.285 59.531 -7.703 1 93.25 560 LEU B CA 1
ATOM 10432 C C . LEU B 1 560 ? 6.25 60 -9.148 1 93.25 560 LEU B C 1
ATOM 10434 O O . LEU B 1 560 ? 6.781 61.062 -9.469 1 93.25 560 LEU B O 1
ATOM 10438 N N . LYS B 1 561 ? 5.648 59.25 -9.984 1 90.5 561 LYS B N 1
ATOM 10439 C CA . LYS B 1 561 ? 5.465 59.656 -11.367 1 90.5 561 LYS B CA 1
ATOM 10440 C C . LYS B 1 561 ? 4.664 60.969 -11.445 1 90.5 561 LYS B C 1
ATOM 10442 O O . LYS B 1 561 ? 5.004 61.875 -12.211 1 90.5 561 LYS B O 1
ATOM 10447 N N . TRP B 1 562 ? 3.689 61.031 -10.688 1 90.81 562 TRP B N 1
ATOM 10448 C CA . TRP B 1 562 ? 2.859 62.219 -10.648 1 90.81 562 TRP B CA 1
ATOM 10449 C C . TRP B 1 562 ? 3.641 63.406 -10.086 1 90.81 562 TRP B C 1
ATOM 10451 O O . TRP B 1 562 ? 3.561 64.5 -10.617 1 90.81 562 TRP B O 1
ATOM 10461 N N . LEU B 1 563 ? 4.379 63.219 -9.086 1 91.62 563 LEU B N 1
ATOM 10462 C CA . LEU B 1 563 ? 5.156 64.312 -8.453 1 91.62 563 LEU B CA 1
ATOM 10463 C C . LEU B 1 563 ? 6.23 64.812 -9.398 1 91.62 563 LEU B C 1
ATOM 10465 O O . LEU B 1 563 ? 6.539 66 -9.398 1 91.62 563 LEU B O 1
ATOM 10469 N N . ALA B 1 564 ? 6.773 63.906 -10.078 1 90.12 564 ALA B N 1
ATOM 10470 C CA . ALA B 1 564 ? 7.805 64.312 -11.031 1 90.12 564 ALA B CA 1
ATOM 10471 C C . ALA B 1 564 ? 7.23 65.188 -12.125 1 90.12 564 ALA B C 1
ATOM 10473 O O . ALA B 1 564 ? 7.898 66.125 -12.602 1 90.12 564 ALA B O 1
ATOM 10474 N N . THR B 1 565 ? 6.023 65 -12.492 1 89.44 565 THR B N 1
ATOM 10475 C CA . THR B 1 565 ? 5.379 65.75 -13.555 1 89.44 565 THR B CA 1
ATOM 10476 C C . THR B 1 565 ? 4.785 67.062 -13.008 1 89.44 565 THR B C 1
ATOM 10478 O O . THR B 1 565 ? 4.523 68 -13.766 1 89.44 565 THR B O 1
ATOM 10481 N N . HIS B 1 566 ? 4.578 67.125 -11.766 1 89.12 566 HIS B N 1
ATOM 10482 C CA . HIS B 1 566 ? 4 68.312 -11.141 1 89.12 566 HIS B CA 1
ATOM 10483 C C . HIS B 1 566 ? 4.895 68.812 -10.023 1 89.12 566 HIS B C 1
ATOM 10485 O O . HIS B 1 566 ? 4.535 68.75 -8.844 1 89.12 566 HIS B O 1
ATOM 10491 N N . PRO B 1 567 ? 6.008 69.375 -10.445 1 83.25 567 PRO B N 1
ATOM 10492 C CA . PRO B 1 567 ? 6.906 69.875 -9.398 1 83.25 567 PRO B CA 1
ATOM 10493 C C . PRO B 1 567 ? 6.344 71.125 -8.656 1 83.25 567 PRO B C 1
ATOM 10495 O O . PRO B 1 567 ? 5.578 71.875 -9.227 1 83.25 567 PRO B O 1
ATOM 10498 N N . CYS B 1 568 ? 6.32 71.125 -7.402 1 77.06 568 CYS B N 1
ATOM 10499 C CA . CYS B 1 568 ? 5.832 72.25 -6.594 1 77.06 568 CYS B CA 1
ATOM 10500 C C . CYS B 1 568 ? 6.941 72.812 -5.723 1 77.06 568 CYS B C 1
ATOM 10502 O O . CYS B 1 568 ? 7.828 72.062 -5.277 1 77.06 568 CYS B O 1
ATOM 10504 N N . ASP B 1 569 ? 7.07 74.125 -5.645 1 71.81 569 ASP B N 1
ATOM 10505 C CA . ASP B 1 569 ? 8.109 74.812 -4.914 1 71.81 569 ASP B CA 1
ATOM 10506 C C . ASP B 1 569 ? 7.859 74.812 -3.408 1 71.81 569 ASP B C 1
ATOM 10508 O O . ASP B 1 569 ? 8.633 75.312 -2.623 1 71.81 569 ASP B O 1
ATOM 10512 N N . LYS B 1 570 ? 6.906 74.125 -2.91 1 71.88 570 LYS B N 1
ATOM 10513 C CA . LYS B 1 570 ? 6.609 74.125 -1.48 1 71.88 570 LYS B CA 1
ATOM 10514 C C . LYS B 1 570 ? 7.609 73.25 -0.731 1 71.88 570 LYS B C 1
ATOM 10516 O O . LYS B 1 570 ? 7.941 72.125 -1.179 1 71.88 570 LYS B O 1
ATOM 10521 N N . LYS B 1 571 ? 8.211 73.938 0.422 1 74.56 571 LYS B N 1
ATOM 10522 C CA . LYS B 1 571 ? 9.148 73.25 1.292 1 74.56 571 LYS B CA 1
ATOM 10523 C C . LYS B 1 571 ? 8.414 72.375 2.328 1 74.56 571 LYS B C 1
ATOM 10525 O O . LYS B 1 571 ? 7.527 72.875 3.025 1 74.56 571 LYS B O 1
ATOM 10530 N N . GLY B 1 572 ? 8.344 70.938 2.156 1 80.81 572 GLY B N 1
ATOM 10531 C CA . GLY B 1 572 ? 7.719 70.062 3.123 1 80.81 572 GLY B CA 1
ATOM 10532 C C . GLY B 1 572 ? 7 68.875 2.482 1 80.81 572 GLY B C 1
ATOM 10533 O O . GLY B 1 572 ? 7.102 68.688 1.272 1 80.81 572 GLY B O 1
ATOM 10534 N N . PRO B 1 573 ? 6.254 68.25 3.371 1 90.12 573 PRO B N 1
ATOM 10535 C CA . PRO B 1 573 ? 5.543 67.062 2.854 1 90.12 573 PRO B CA 1
ATOM 10536 C C . PRO B 1 573 ? 4.312 67.438 2.029 1 90.12 573 PRO B C 1
ATOM 10538 O O . PRO B 1 573 ? 3.602 68.438 2.373 1 90.12 573 PRO B O 1
ATOM 10541 N N . ARG B 1 574 ? 4.109 66.812 0.937 1 90.81 574 ARG B N 1
ATOM 10542 C CA . ARG B 1 574 ? 2.98 67.125 0.05 1 90.81 574 ARG B CA 1
ATOM 10543 C C . ARG B 1 574 ? 1.918 66 0.164 1 90.81 574 ARG B C 1
ATOM 10545 O O . ARG B 1 574 ? 0.721 66.312 0.093 1 90.81 574 ARG B O 1
ATOM 10552 N N . PHE B 1 575 ? 2.484 64.875 0.292 1 94.38 575 PHE B N 1
ATOM 10553 C CA . PHE B 1 575 ? 1.542 63.75 0.312 1 94.38 575 PHE B CA 1
ATOM 10554 C C . PHE B 1 575 ? 1.895 62.75 1.419 1 94.38 575 PHE B C 1
ATOM 10556 O O . PHE B 1 575 ? 3.031 62.75 1.897 1 94.38 575 PHE B O 1
ATOM 10563 N N . SER B 1 576 ? 0.929 62 1.924 1 95.62 576 SER B N 1
ATOM 10564 C CA . SER B 1 576 ? 1.127 60.844 2.797 1 95.62 576 SER B CA 1
ATOM 10565 C C . SER B 1 576 ? 0.572 59.594 2.168 1 95.62 576 SER B C 1
ATOM 10567 O O . SER B 1 576 ? -0.456 59.625 1.488 1 95.62 576 SER B O 1
ATOM 10569 N N . VAL B 1 577 ? 1.324 58.469 2.314 1 94.56 577 VAL B N 1
ATOM 10570 C CA . VAL B 1 577 ? 0.924 57.188 1.739 1 94.56 577 VAL B CA 1
ATOM 10571 C C . VAL B 1 577 ? 0.847 56.125 2.838 1 94.56 577 VAL B C 1
ATOM 10573 O O . VAL B 1 577 ? 1.739 56.031 3.686 1 94.56 577 VAL B O 1
ATOM 10576 N N . ASN B 1 578 ? -0.261 55.344 2.803 1 91.19 578 ASN B N 1
ATOM 10577 C CA . ASN B 1 578 ? -0.425 54.219 3.729 1 91.19 578 ASN B CA 1
ATOM 10578 C C . ASN B 1 578 ? 0.333 53 3.258 1 91.19 578 ASN B C 1
ATOM 10580 O O . ASN B 1 578 ? 0.261 52.625 2.082 1 91.19 578 ASN B O 1
ATOM 10584 N N . LEU B 1 579 ? 1.102 52.406 4.176 1 89.25 579 LEU B N 1
ATOM 10585 C CA . LEU B 1 579 ? 1.752 51.125 3.887 1 89.25 579 LEU B CA 1
ATOM 10586 C C . LEU B 1 579 ? 1.015 50 4.562 1 89.25 579 LEU B C 1
ATOM 10588 O O . LEU B 1 579 ? 0.585 50.094 5.711 1 89.25 579 LEU B O 1
ATOM 10592 N N . MET B 1 580 ? 0.867 48.969 3.838 1 84.38 580 MET B N 1
ATOM 10593 C CA . MET B 1 580 ? 0.203 47.812 4.398 1 84.38 580 MET B CA 1
ATOM 10594 C C . MET B 1 580 ? 1.082 47.125 5.449 1 84.38 580 MET B C 1
ATOM 10596 O O . MET B 1 580 ? 2.309 47.125 5.34 1 84.38 580 MET B O 1
ATOM 10600 N N . PRO B 1 581 ? 0.474 46.438 6.41 1 72.56 581 PRO B N 1
ATOM 10601 C CA . PRO B 1 581 ? 1.224 45.875 7.527 1 72.56 581 PRO B CA 1
ATOM 10602 C C . PRO B 1 581 ? 2.238 44.812 7.074 1 72.56 581 PRO B C 1
ATOM 10604 O O . PRO B 1 581 ? 3.357 44.781 7.59 1 72.56 581 PRO B O 1
ATOM 10607 N N . LEU B 1 582 ? 1.947 44.031 6.121 1 70.94 582 LEU B N 1
ATOM 10608 C CA . LEU B 1 582 ? 2.805 42.906 5.727 1 70.94 582 LEU B CA 1
ATOM 10609 C C . LEU B 1 582 ? 3.973 43.406 4.879 1 70.94 582 LEU B C 1
ATOM 10611 O O . LEU B 1 582 ? 4.977 42.688 4.73 1 70.94 582 LEU B O 1
ATOM 10615 N N . THR B 1 583 ? 3.861 44.688 4.383 1 80.56 583 THR B N 1
ATOM 10616 C CA . THR B 1 583 ? 4.91 45.219 3.525 1 80.56 583 THR B CA 1
ATOM 10617 C C . THR B 1 583 ? 6.203 45.406 4.312 1 80.56 583 THR B C 1
ATOM 10619 O O . THR B 1 583 ? 7.281 45.062 3.844 1 80.56 583 THR B O 1
ATOM 10622 N N . LEU B 1 584 ? 6.082 45.812 5.535 1 78.06 584 LEU B N 1
ATOM 10623 C CA . LEU B 1 584 ? 7.27 46.125 6.324 1 78.06 584 LEU B CA 1
ATOM 10624 C C . LEU B 1 584 ? 7.895 44.844 6.902 1 78.06 584 LEU B C 1
ATOM 10626 O O . LEU B 1 584 ? 9.016 44.875 7.402 1 78.06 584 LEU B O 1
ATOM 10630 N N . LEU B 1 585 ? 7.113 43.781 6.785 1 66.94 585 LEU B N 1
ATOM 10631 C CA . LEU B 1 585 ? 7.629 42.5 7.281 1 66.94 585 LEU B CA 1
ATOM 10632 C C . LEU B 1 585 ? 8.547 41.844 6.254 1 66.94 585 LEU B C 1
ATOM 10634 O O . LEU B 1 585 ? 9.32 40.938 6.586 1 66.94 585 LEU B O 1
ATOM 10638 N N . GLN B 1 586 ? 8.469 42.312 5.066 1 67.31 586 GLN B N 1
ATOM 10639 C CA . GLN B 1 586 ? 9.297 41.75 4.004 1 67.31 586 GLN B CA 1
ATOM 10640 C C . GLN B 1 586 ? 10.742 42.219 4.121 1 67.31 586 GLN B C 1
ATOM 10642 O O . GLN B 1 586 ? 10.992 43.406 4.422 1 67.31 586 GLN B O 1
ATOM 10647 N N . LYS B 1 587 ? 11.555 41.25 3.883 1 67.5 587 LYS B N 1
ATOM 10648 C CA . LYS B 1 587 ? 12.977 41.594 3.963 1 67.5 587 LYS B CA 1
ATOM 10649 C C . LYS B 1 587 ? 13.367 42.594 2.861 1 67.5 587 LYS B C 1
ATOM 10651 O O . LYS B 1 587 ? 12.914 42.469 1.722 1 67.5 587 LYS B O 1
ATOM 10656 N N . ASN B 1 588 ? 14.047 43.625 3.133 1 78.88 588 ASN B N 1
ATOM 10657 C CA . ASN B 1 588 ? 14.695 44.594 2.242 1 78.88 588 ASN B CA 1
ATOM 10658 C C . ASN B 1 588 ? 13.672 45.5 1.557 1 78.88 588 ASN B C 1
ATOM 10660 O O . ASN B 1 588 ? 13.914 45.969 0.449 1 78.88 588 ASN B O 1
ATOM 10664 N N . ILE B 1 589 ? 12.516 45.594 2.129 1 85.06 589 ILE B N 1
ATOM 10665 C CA . ILE B 1 589 ? 11.508 46.469 1.521 1 85.06 589 ILE B CA 1
ATOM 10666 C C . ILE B 1 589 ? 11.953 47.938 1.614 1 85.06 589 ILE B C 1
ATOM 10668 O O . ILE B 1 589 ? 11.688 48.719 0.711 1 85.06 589 ILE B O 1
ATOM 10672 N N . ALA B 1 590 ? 12.664 48.312 2.592 1 90.31 590 ALA B N 1
ATOM 10673 C CA . ALA B 1 590 ? 13.156 49.688 2.762 1 90.31 590 ALA B CA 1
ATOM 10674 C C . ALA B 1 590 ? 14.102 50.062 1.629 1 90.31 590 ALA B C 1
ATOM 10676 O O . ALA B 1 590 ? 14 51.156 1.076 1 90.31 590 ALA B O 1
ATOM 10677 N N . GLY B 1 591 ? 14.945 49.156 1.334 1 91 591 GLY B N 1
ATOM 10678 C CA . GLY B 1 591 ? 15.859 49.406 0.23 1 91 591 GLY B CA 1
ATOM 10679 C C . GLY B 1 591 ? 15.156 49.594 -1.096 1 91 591 GLY B C 1
ATOM 10680 O O . GLY B 1 591 ? 15.547 50.469 -1.885 1 91 591 GLY B O 1
ATOM 10681 N N . ARG B 1 592 ? 14.164 48.875 -1.322 1 91.5 592 ARG B N 1
ATOM 10682 C CA . ARG B 1 592 ? 13.406 49 -2.564 1 91.5 592 ARG B CA 1
ATOM 10683 C C . ARG B 1 592 ? 12.688 50.344 -2.645 1 91.5 592 ARG B C 1
ATOM 10685 O O . ARG B 1 592 ? 12.633 50.969 -3.707 1 91.5 592 ARG B O 1
ATOM 10692 N N . ILE B 1 593 ? 12.164 50.75 -1.569 1 93.75 593 ILE B N 1
ATOM 10693 C CA . ILE B 1 593 ? 11.461 52.031 -1.526 1 93.75 593 ILE B CA 1
ATOM 10694 C C . ILE B 1 593 ? 12.453 53.188 -1.764 1 93.75 593 ILE B C 1
ATOM 10696 O O . ILE B 1 593 ? 12.188 54.094 -2.557 1 93.75 593 ILE B O 1
ATOM 10700 N N . ILE B 1 594 ? 13.547 53.125 -1.124 1 94.62 594 ILE B N 1
ATOM 10701 C CA . ILE B 1 594 ? 14.57 54.156 -1.259 1 94.62 594 ILE B CA 1
ATOM 10702 C C . ILE B 1 594 ? 15.047 54.219 -2.709 1 94.62 594 ILE B C 1
ATOM 10704 O O . ILE B 1 594 ? 15.203 55.312 -3.264 1 94.62 594 ILE B O 1
ATOM 10708 N N . ARG B 1 595 ? 15.227 53.156 -3.316 1 93.5 595 ARG B N 1
ATOM 10709 C CA . ARG B 1 595 ? 15.664 53.094 -4.707 1 93.5 595 ARG B CA 1
ATOM 10710 C C . ARG B 1 595 ? 14.641 53.75 -5.629 1 93.5 595 ARG B C 1
ATOM 10712 O O . ARG B 1 595 ? 15.008 54.406 -6.605 1 93.5 595 ARG B O 1
ATOM 10719 N N . LEU B 1 596 ? 13.453 53.5 -5.355 1 93.31 596 LEU B N 1
ATOM 10720 C CA . LEU B 1 596 ? 12.398 54.094 -6.156 1 93.31 596 LEU B CA 1
ATOM 10721 C C . LEU B 1 596 ? 12.453 55.594 -6.082 1 93.31 596 LEU B C 1
ATOM 10723 O O . LEU B 1 596 ? 12.305 56.281 -7.098 1 93.31 596 LEU B O 1
ATOM 10727 N N . PHE B 1 597 ? 12.672 56.219 -4.996 1 94.31 597 PHE B N 1
ATOM 10728 C CA . PHE B 1 597 ? 12.742 57.656 -4.809 1 94.31 597 PHE B CA 1
ATOM 10729 C C . PHE B 1 597 ? 13.977 58.25 -5.488 1 94.31 597 PHE B C 1
ATOM 10731 O O . PHE B 1 597 ? 13.922 59.312 -6.074 1 94.31 597 PHE B O 1
ATOM 10738 N N . LYS B 1 598 ? 14.992 57.5 -5.391 1 93.75 598 LYS B N 1
ATOM 10739 C CA . LYS B 1 598 ? 16.219 57.938 -6.062 1 93.75 598 LYS B CA 1
ATOM 10740 C C . LYS B 1 598 ? 16.031 57.938 -7.578 1 93.75 598 LYS B C 1
ATOM 10742 O O . LYS B 1 598 ? 16.516 58.844 -8.266 1 93.75 598 LYS B O 1
ATOM 10747 N N . ARG B 1 599 ? 15.375 57 -8.016 1 93.06 599 ARG B N 1
ATOM 10748 C CA . ARG B 1 599 ? 15.133 56.844 -9.445 1 93.06 599 ARG B CA 1
ATOM 10749 C C . ARG B 1 599 ? 14.383 58.062 -9.992 1 93.06 599 ARG B C 1
ATOM 10751 O O . ARG B 1 599 ? 14.688 58.531 -11.086 1 93.06 599 ARG B O 1
ATOM 10758 N N . TYR B 1 600 ? 13.453 58.531 -9.312 1 93 600 TYR B N 1
ATOM 10759 C CA . TYR B 1 600 ? 12.625 59.656 -9.789 1 93 600 TYR B CA 1
ATOM 10760 C C . TYR B 1 600 ? 13.125 60.969 -9.25 1 93 600 TYR B C 1
ATOM 10762 O O . TYR B 1 600 ? 12.523 62.031 -9.5 1 93 600 TYR B O 1
ATOM 10770 N N . HIS B 1 601 ? 14.188 61 -8.461 1 91.81 601 HIS B N 1
ATOM 10771 C CA . HIS B 1 601 ? 14.859 62.188 -7.914 1 91.81 601 HIS B CA 1
ATOM 10772 C C . HIS B 1 601 ? 13.906 63.031 -7.074 1 91.81 601 HIS B C 1
ATOM 10774 O O . HIS B 1 601 ? 13.82 64.25 -7.25 1 91.81 601 HIS B O 1
ATOM 10780 N N . ILE B 1 602 ? 13.172 62.438 -6.301 1 91.94 602 ILE B N 1
ATOM 10781 C CA . ILE B 1 602 ? 12.25 63.094 -5.391 1 91.94 602 ILE B CA 1
ATOM 10782 C C . ILE B 1 602 ? 12.773 63 -3.961 1 91.94 602 ILE B C 1
ATOM 10784 O O . ILE B 1 602 ? 13.273 61.938 -3.549 1 91.94 602 ILE B O 1
ATOM 10788 N N . SER B 1 603 ? 12.688 64.062 -3.27 1 90.75 603 SER B N 1
ATOM 10789 C CA . SER B 1 603 ? 13.141 64.062 -1.882 1 90.75 603 SER B CA 1
ATOM 10790 C C . SER B 1 603 ? 12.211 63.281 -0.986 1 90.75 603 SER B C 1
ATOM 10792 O O . SER B 1 603 ? 10.984 63.344 -1.122 1 90.75 603 SER B O 1
ATOM 10794 N N . PRO B 1 604 ? 12.734 62.5 -0.07 1 92.94 604 PRO B N 1
ATOM 10795 C CA . PRO B 1 604 ? 11.906 61.719 0.838 1 92.94 604 PRO B CA 1
ATOM 10796 C C . PRO B 1 604 ? 10.992 62.562 1.711 1 92.94 604 PRO B C 1
ATOM 10798 O O . PRO B 1 604 ? 9.953 62.094 2.178 1 92.94 604 PRO B O 1
ATOM 10801 N N . GLN B 1 605 ? 11.305 63.719 1.912 1 90.38 605 GLN B N 1
ATOM 10802 C CA . GLN B 1 605 ? 10.531 64.625 2.768 1 90.38 605 GLN B CA 1
ATOM 10803 C C . GLN B 1 605 ? 9.211 65 2.109 1 90.38 605 GLN B C 1
ATOM 10805 O O . GLN B 1 605 ? 8.297 65.5 2.777 1 90.38 605 GLN B O 1
ATOM 10810 N N . ALA B 1 606 ? 9.094 64.75 0.829 1 92.25 606 ALA B N 1
ATOM 10811 C CA . ALA B 1 606 ? 7.891 65.125 0.081 1 92.25 606 ALA B CA 1
ATOM 10812 C C . ALA B 1 606 ? 6.75 64.188 0.38 1 92.25 606 ALA B C 1
ATOM 10814 O O . ALA B 1 606 ? 5.582 64.5 0.154 1 92.25 606 ALA B O 1
ATOM 10815 N N . VAL B 1 607 ? 7.156 63.031 0.909 1 94.06 607 VAL B N 1
ATOM 10816 C CA . VAL B 1 607 ? 6.141 62 1.119 1 94.06 607 VAL B CA 1
ATOM 10817 C C . VAL B 1 607 ? 6.238 61.469 2.545 1 94.06 607 VAL B C 1
ATOM 10819 O O . VAL B 1 607 ? 7.332 61.156 3.02 1 94.06 607 VAL B O 1
ATOM 10822 N N . ILE B 1 608 ? 5.137 61.375 3.25 1 95.5 608 ILE B N 1
ATOM 10823 C CA . ILE B 1 608 ? 5.035 60.781 4.582 1 95.5 608 ILE B CA 1
ATOM 10824 C C . ILE B 1 608 ? 4.551 59.344 4.477 1 95.5 608 ILE B C 1
ATOM 10826 O O . ILE B 1 608 ? 3.596 59.031 3.756 1 95.5 608 ILE B O 1
ATOM 10830 N N . LEU B 1 609 ? 5.234 58.469 5.102 1 94.25 609 LEU B N 1
ATOM 10831 C CA . LEU B 1 609 ? 4.809 57.062 5.133 1 94.25 609 LEU B CA 1
ATOM 10832 C C . LEU B 1 609 ? 3.986 56.781 6.383 1 94.25 609 LEU B C 1
ATOM 10834 O O . LEU B 1 609 ? 4.438 57.031 7.5 1 94.25 609 LEU B O 1
ATOM 10838 N N . GLU B 1 610 ? 2.777 56.281 6.176 1 92.94 610 GLU B N 1
ATOM 10839 C CA . GLU B 1 610 ? 1.887 55.938 7.281 1 92.94 610 GLU B CA 1
ATOM 10840 C C . GLU B 1 610 ? 1.896 54.438 7.559 1 92.94 610 GLU B C 1
ATOM 10842 O O . GLU B 1 610 ? 1.707 53.625 6.648 1 92.94 610 GLU B O 1
ATOM 10847 N N . ILE B 1 611 ? 2.131 54.094 8.773 1 87.44 611 ILE B N 1
ATOM 10848 C CA . ILE B 1 611 ? 2.143 52.719 9.18 1 87.44 611 ILE B CA 1
ATOM 10849 C C . ILE B 1 611 ? 1.157 52.5 10.336 1 87.44 611 ILE B C 1
ATOM 10851 O O . ILE B 1 611 ? 0.876 53.438 11.094 1 87.44 611 ILE B O 1
ATOM 10855 N N . THR B 1 612 ? 0.611 51.281 10.32 1 76.94 612 THR B N 1
ATOM 10856 C CA . THR B 1 612 ? -0.339 51.031 11.398 1 76.94 612 THR B CA 1
ATOM 10857 C C . THR B 1 612 ? 0.389 50.812 12.719 1 76.94 612 THR B C 1
ATOM 10859 O O . THR B 1 612 ? 1.586 50.531 12.734 1 76.94 612 THR B O 1
ATOM 10862 N N . GLU B 1 613 ? -0.386 50.938 13.711 1 70.69 613 GLU B N 1
ATOM 10863 C CA . GLU B 1 613 ? 0.153 50.719 15.047 1 70.69 613 GLU B CA 1
ATOM 10864 C C . GLU B 1 613 ? 0.718 49.312 15.211 1 70.69 613 GLU B C 1
ATOM 10866 O O . GLU B 1 613 ? 1.78 49.125 15.812 1 70.69 613 GLU B O 1
ATOM 10871 N N . GLU B 1 614 ? 0.011 48.406 14.633 1 64.12 614 GLU B N 1
ATOM 10872 C CA . GLU B 1 614 ? 0.425 47 14.734 1 64.12 614 GLU B CA 1
ATOM 10873 C C . GLU B 1 614 ? 1.785 46.781 14.086 1 64.12 614 GLU B C 1
ATOM 10875 O O . GLU B 1 614 ? 2.607 46.031 14.594 1 64.12 614 GLU B O 1
ATOM 10880 N N . GLN B 1 615 ? 2.088 47.406 13.094 1 64 615 GLN B N 1
ATOM 10881 C CA . GLN B 1 615 ? 3.346 47.281 12.367 1 64 615 GLN B CA 1
ATOM 10882 C C . GLN B 1 615 ? 4.48 48 13.102 1 64 615 GLN B C 1
ATOM 10884 O O . GLN B 1 615 ? 5.586 47.469 13.203 1 64 615 GLN B O 1
ATOM 10889 N N . ALA B 1 616 ? 4.051 49.125 13.516 1 60.34 616 ALA B N 1
ATOM 10890 C CA . ALA B 1 616 ? 5.055 49.969 14.156 1 60.34 616 ALA B CA 1
ATOM 10891 C C . ALA B 1 616 ? 5.574 49.344 15.445 1 60.34 616 ALA B C 1
ATOM 10893 O O . ALA B 1 616 ? 6.738 49.531 15.805 1 60.34 616 ALA B O 1
ATOM 10894 N N . PHE B 1 617 ? 4.641 48.5 15.867 1 58.5 617 PHE B N 1
ATOM 10895 C CA . PHE B 1 617 ? 4.996 47.969 17.188 1 58.5 617 PHE B CA 1
ATOM 10896 C C . PHE B 1 617 ? 5.238 46.469 17.125 1 58.5 617 PHE B C 1
ATOM 10898 O O . PHE B 1 617 ? 5.293 45.781 18.156 1 58.5 617 PHE B O 1
ATOM 10905 N N . SER B 1 618 ? 5.262 45.969 15.891 1 58.12 618 SER B N 1
ATOM 10906 C CA . SER B 1 618 ? 5.539 44.562 15.75 1 58.12 618 SER B CA 1
ATOM 10907 C C . SER B 1 618 ? 6.93 44.188 16.266 1 58.12 618 SER B C 1
ATOM 10909 O O . SER B 1 618 ? 7.859 45 16.156 1 58.12 618 SER B O 1
ATOM 10911 N N . ASN B 1 619 ? 6.977 43.281 17.125 1 53.12 619 ASN B N 1
ATOM 10912 C CA . ASN B 1 619 ? 8.273 42.844 17.641 1 53.12 619 ASN B CA 1
ATOM 10913 C C . ASN B 1 619 ? 9.078 42.125 16.562 1 53.12 619 ASN B C 1
ATOM 10915 O O . ASN B 1 619 ? 10.102 41.5 16.859 1 53.12 619 ASN B O 1
ATOM 10919 N N . ALA B 1 620 ? 8.617 42.219 15.43 1 55.22 620 ALA B N 1
ATOM 10920 C CA . ALA B 1 620 ? 9.391 41.562 14.359 1 55.22 620 ALA B CA 1
ATOM 10921 C C . ALA B 1 620 ? 10.625 42.406 14.008 1 55.22 620 ALA B C 1
ATOM 10923 O O . ALA B 1 620 ? 10.531 43.594 13.719 1 55.22 620 ALA B O 1
ATOM 10924 N N . GLU B 1 621 ? 11.688 41.906 14.289 1 61.03 621 GLU B N 1
ATOM 10925 C CA . GLU B 1 621 ? 12.961 42.594 14.023 1 61.03 621 GLU B CA 1
ATOM 10926 C C . GLU B 1 621 ? 13 43.156 12.617 1 61.03 621 GLU B C 1
ATOM 10928 O O . GLU B 1 621 ? 13.5 44.281 12.406 1 61.03 621 GLU B O 1
ATOM 10933 N N . SER B 1 622 ? 12.383 42.5 11.766 1 68.75 622 SER B N 1
ATOM 10934 C CA . SER B 1 622 ? 12.438 42.969 10.375 1 68.75 622 SER B CA 1
ATOM 10935 C C . SER B 1 622 ? 11.68 44.281 10.188 1 68.75 622 SER B C 1
ATOM 10937 O O . SER B 1 622 ? 12.164 45.188 9.5 1 68.75 622 SER B O 1
ATOM 10939 N N . SER B 1 623 ? 10.555 44.312 10.812 1 74.38 623 SER B N 1
ATOM 10940 C CA . SER B 1 623 ? 9.742 45.5 10.68 1 74.38 623 SER B CA 1
ATOM 10941 C C . SER B 1 623 ? 10.438 46.719 11.297 1 74.38 623 SER B C 1
ATOM 10943 O O . SER B 1 623 ? 10.5 47.781 10.688 1 74.38 623 SER B O 1
ATOM 10945 N N . MET B 1 624 ? 11.062 46.531 12.367 1 74.94 624 MET B N 1
ATOM 10946 C CA . MET B 1 624 ? 11.742 47.625 13.07 1 74.94 624 MET B CA 1
ATOM 10947 C C . MET B 1 624 ? 12.961 48.094 12.281 1 74.94 624 MET B C 1
ATOM 10949 O O . MET B 1 624 ? 13.211 49.312 12.188 1 74.94 624 MET B O 1
ATOM 10953 N N . TYR B 1 625 ? 13.562 47.156 11.82 1 80.94 625 TYR B N 1
ATOM 10954 C CA . TYR B 1 625 ? 14.734 47.5 11.023 1 80.94 625 TYR B CA 1
ATOM 10955 C C . TYR B 1 625 ? 14.352 48.312 9.789 1 80.94 625 TYR B C 1
ATOM 10957 O O . TYR B 1 625 ? 15 49.312 9.469 1 80.94 625 TYR B O 1
ATOM 10965 N N . ASN B 1 626 ? 13.375 47.938 9.156 1 85.56 626 ASN B N 1
ATOM 10966 C CA . ASN B 1 626 ? 12.93 48.625 7.953 1 85.56 626 ASN B CA 1
ATOM 10967 C C . ASN B 1 626 ? 12.477 50.062 8.273 1 85.56 626 ASN B C 1
ATOM 10969 O O . ASN B 1 626 ? 12.789 51 7.531 1 85.56 626 ASN B O 1
ATOM 10973 N N . ILE B 1 627 ? 11.844 50.219 9.359 1 86.06 627 ILE B N 1
ATOM 10974 C CA . ILE B 1 627 ? 11.352 51.531 9.75 1 86.06 627 ILE B CA 1
ATOM 10975 C C . ILE B 1 627 ? 12.531 52.438 10.078 1 86.06 627 ILE B C 1
ATOM 10977 O O . ILE B 1 627 ? 12.547 53.594 9.68 1 86.06 627 ILE B O 1
ATOM 10981 N N . GLU B 1 628 ? 13.422 51.906 10.695 1 85.75 628 GLU B N 1
ATOM 10982 C CA . GLU B 1 628 ? 14.609 52.688 11.047 1 85.75 628 GLU B CA 1
ATOM 10983 C C . GLU B 1 628 ? 15.375 53.094 9.797 1 85.75 628 GLU B C 1
ATOM 10985 O O . GLU B 1 628 ? 15.859 54.219 9.711 1 85.75 628 GLU B O 1
ATOM 10990 N N . GLN B 1 629 ? 15.484 52.219 8.906 1 89.12 629 GLN B N 1
ATOM 10991 C CA . GLN B 1 629 ? 16.188 52.531 7.664 1 89.12 629 GLN B CA 1
ATOM 10992 C C . GLN B 1 629 ? 15.484 53.625 6.887 1 89.12 629 GLN B C 1
ATOM 10994 O O . GLN B 1 629 ? 16.141 54.531 6.336 1 89.12 629 GLN B O 1
ATOM 10999 N N . LEU B 1 630 ? 14.281 53.562 6.898 1 91.31 630 LEU B N 1
ATOM 11000 C CA . LEU B 1 630 ? 13.508 54.594 6.188 1 91.31 630 LEU B CA 1
ATOM 11001 C C . LEU B 1 630 ? 13.617 55.938 6.883 1 91.31 630 LEU B C 1
ATOM 11003 O O . LEU B 1 630 ? 13.766 56.969 6.223 1 91.31 630 LEU B O 1
ATOM 11007 N N . HIS B 1 631 ? 13.562 55.875 8.125 1 89.06 631 HIS B N 1
ATOM 11008 C CA . HIS B 1 631 ? 13.688 57.125 8.906 1 89.06 631 HIS B CA 1
ATOM 11009 C C . HIS B 1 631 ? 15.062 57.75 8.734 1 89.06 631 HIS B C 1
ATOM 11011 O O . HIS B 1 631 ? 15.188 58.969 8.586 1 89.06 631 HIS B O 1
ATOM 11017 N N . LYS B 1 632 ? 16.016 56.969 8.773 1 89.75 632 LYS B N 1
ATOM 11018 C CA . LYS B 1 632 ? 17.391 57.438 8.617 1 89.75 632 LYS B CA 1
ATOM 11019 C C . LYS B 1 632 ? 17.609 58.062 7.242 1 89.75 632 LYS B C 1
ATOM 11021 O O . LYS B 1 632 ? 18.391 59 7.094 1 89.75 632 LYS B O 1
ATOM 11026 N N . PHE B 1 633 ? 16.953 57.531 6.273 1 92.62 633 PHE B N 1
ATOM 11027 C CA . PHE B 1 633 ? 17.078 58.031 4.914 1 92.62 633 PHE B CA 1
ATOM 11028 C C . PHE B 1 633 ? 16.422 59.406 4.781 1 92.62 633 PHE B C 1
ATOM 11030 O O . PHE B 1 633 ? 16.719 60.156 3.859 1 92.62 633 PHE B O 1
ATOM 11037 N N . GLY B 1 634 ? 15.461 59.625 5.762 1 90.69 634 GLY B N 1
ATOM 11038 C CA . GLY B 1 634 ? 14.883 60.969 5.777 1 90.69 634 GLY B CA 1
ATOM 11039 C C . GLY B 1 634 ? 13.367 60.969 5.668 1 90.69 634 GLY B C 1
ATOM 11040 O O . GLY B 1 634 ? 12.742 62.031 5.617 1 90.69 634 GLY B O 1
ATOM 11041 N N . PHE B 1 635 ? 12.828 59.875 5.633 1 93.12 635 PHE B N 1
ATOM 11042 C CA . PHE B 1 635 ? 11.375 59.812 5.547 1 93.12 635 PHE B CA 1
ATOM 11043 C C . PHE B 1 635 ? 10.734 60.219 6.867 1 93.12 635 PHE B C 1
ATOM 11045 O O . PHE B 1 635 ? 11.25 59.906 7.938 1 93.12 635 PHE B O 1
ATOM 11052 N N . ARG B 1 636 ? 9.648 60.844 6.805 1 93.44 636 ARG B N 1
ATOM 11053 C CA . ARG B 1 636 ? 8.789 61.031 7.965 1 93.44 636 ARG B CA 1
ATOM 11054 C C . ARG B 1 636 ? 7.809 59.875 8.125 1 93.44 636 ARG B C 1
ATOM 11056 O O . ARG B 1 636 ? 7.266 59.375 7.141 1 93.44 636 ARG B O 1
ATOM 11063 N N . ILE B 1 637 ? 7.695 59.5 9.273 1 92.12 637 ILE B N 1
ATOM 11064 C CA . ILE B 1 637 ? 6.855 58.344 9.547 1 92.12 637 ILE B CA 1
ATOM 11065 C C . ILE B 1 637 ? 5.656 58.781 10.391 1 92.12 637 ILE B C 1
ATOM 11067 O O . ILE B 1 637 ? 5.805 59.5 11.375 1 92.12 637 ILE B O 1
ATOM 11071 N N . ALA B 1 638 ? 4.426 58.375 9.938 1 92.19 638 ALA B N 1
ATOM 11072 C CA . ALA B 1 638 ? 3.188 58.625 10.672 1 92.19 638 ALA B CA 1
ATOM 11073 C C . ALA B 1 638 ? 2.562 57.312 11.156 1 92.19 638 ALA B C 1
ATOM 11075 O O . ALA B 1 638 ? 2.518 56.312 10.414 1 92.19 638 ALA B O 1
ATOM 11076 N N . ILE B 1 639 ? 2.164 57.281 12.352 1 86.88 639 ILE B N 1
ATOM 11077 C CA . ILE B 1 639 ? 1.462 56.125 12.891 1 86.88 639 ILE B CA 1
ATOM 11078 C C . ILE B 1 639 ? -0.044 56.312 12.719 1 86.88 639 ILE B C 1
ATOM 11080 O O . ILE B 1 639 ? -0.627 57.25 13.281 1 86.88 639 ILE B O 1
ATOM 11084 N N . ASP B 1 640 ? -0.593 55.375 12 1 84.62 640 ASP B N 1
ATOM 11085 C CA . ASP B 1 640 ? -2.021 55.469 11.703 1 84.62 640 ASP B CA 1
ATOM 11086 C C . ASP B 1 640 ? -2.838 54.688 12.734 1 84.62 640 ASP B C 1
ATOM 11088 O O . ASP B 1 640 ? -2.324 53.781 13.383 1 84.62 640 ASP B O 1
ATOM 11092 N N . ASP B 1 641 ? -4.062 55.125 12.898 1 79 641 ASP B N 1
ATOM 11093 C CA . ASP B 1 641 ? -5.055 54.5 13.773 1 79 641 ASP B CA 1
ATOM 11094 C C . ASP B 1 641 ? -4.516 54.344 15.195 1 79 641 ASP B C 1
ATOM 11096 O O . ASP B 1 641 ? -4.668 53.312 15.82 1 79 641 ASP B O 1
ATOM 11100 N N . PHE B 1 642 ? -3.896 55.312 15.602 1 77.75 642 PHE B N 1
ATOM 11101 C CA . PHE B 1 642 ? -3.314 55.25 16.938 1 77.75 642 PHE B CA 1
ATOM 11102 C C . PHE B 1 642 ? -4.406 55.188 18 1 77.75 642 PHE B C 1
ATOM 11104 O O . PHE B 1 642 ? -5.379 55.938 17.953 1 77.75 642 PHE B O 1
ATOM 11111 N N . GLY B 1 643 ? -4.309 54.25 18.828 1 69.81 643 GLY B N 1
ATOM 11112 C CA . GLY B 1 643 ? -5.25 54.125 19.938 1 69.81 643 GLY B CA 1
ATOM 11113 C C . GLY B 1 643 ? -6.129 52.875 19.812 1 69.81 643 GLY B C 1
ATOM 11114 O O . GLY B 1 643 ? -6.742 52.469 20.797 1 69.81 643 GLY B O 1
ATOM 11115 N N . THR B 1 644 ? -6.414 52.375 18.547 1 62 644 THR B N 1
ATOM 11116 C CA . THR B 1 644 ? -7.324 51.25 18.359 1 62 644 THR B CA 1
ATOM 11117 C C . THR B 1 644 ? -6.578 49.906 18.453 1 62 644 THR B C 1
ATOM 11119 O O . THR B 1 644 ? -7.191 48.875 18.641 1 62 644 THR B O 1
ATOM 11122 N N . GLY B 1 645 ? -5.453 49.906 18.125 1 56.66 645 GLY B N 1
ATOM 11123 C CA . GLY B 1 645 ? -4.711 48.656 18.125 1 56.66 645 GLY B CA 1
ATOM 11124 C C . GLY B 1 645 ? -4.016 48.375 19.438 1 56.66 645 GLY B C 1
ATOM 11125 O O . GLY B 1 645 ? -4.512 48.781 20.5 1 56.66 645 GLY B O 1
ATOM 11126 N N . TYR B 1 646 ? -2.969 47.656 19.266 1 47.44 646 TYR B N 1
ATOM 11127 C CA . TYR B 1 646 ? -2.141 47.156 20.375 1 47.44 646 TYR B CA 1
ATOM 11128 C C . TYR B 1 646 ? -1.277 48.281 20.938 1 47.44 646 TYR B C 1
ATOM 11130 O O . TYR B 1 646 ? -0.06 48.312 20.734 1 47.44 646 TYR B O 1
ATOM 11138 N N . ALA B 1 647 ? -1.722 49.531 20.969 1 52.62 647 ALA B N 1
ATOM 11139 C CA . ALA B 1 647 ? -0.792 50.625 21.328 1 52.62 647 ALA B CA 1
ATOM 11140 C C . ALA B 1 647 ? -0.372 50.5 22.797 1 52.62 647 ALA B C 1
ATOM 11142 O O . ALA B 1 647 ? -1.22 50.5 23.688 1 52.62 647 ALA B O 1
ATOM 11143 N N . ASN B 1 648 ? 0.808 49.875 23.016 1 57.78 648 ASN B N 1
ATOM 11144 C CA . ASN B 1 648 ? 1.366 49.844 24.359 1 57.78 648 ASN B CA 1
ATOM 11145 C C . ASN B 1 648 ? 2.174 51.094 24.688 1 57.78 648 ASN B C 1
ATOM 11147 O O . ASN B 1 648 ? 2.854 51.625 23.812 1 57.78 648 ASN B O 1
ATOM 11151 N N . TYR B 1 649 ? 1.673 51.969 25.688 1 62.56 649 TYR B N 1
ATOM 11152 C CA . TYR B 1 649 ? 2.451 53.094 26.188 1 62.56 649 TYR B CA 1
ATOM 11153 C C . TYR B 1 649 ? 3.943 52.781 26.156 1 62.56 649 TYR B C 1
ATOM 11155 O O . TYR B 1 649 ? 4.758 53.656 25.844 1 62.56 649 TYR B O 1
ATOM 11163 N N . GLU B 1 650 ? 4.211 51.562 26.328 1 63.31 650 GLU B N 1
ATOM 11164 C CA . GLU B 1 650 ? 5.617 51.188 26.344 1 63.31 650 GLU B CA 1
ATOM 11165 C C . GLU B 1 650 ? 6.238 51.344 24.953 1 63.31 650 GLU B C 1
ATOM 11167 O O . GLU B 1 650 ? 7.383 51.781 24.828 1 63.31 650 GLU B O 1
ATOM 11172 N N . ARG B 1 651 ? 5.445 50.969 24.078 1 64.31 651 ARG B N 1
ATOM 11173 C CA . ARG B 1 651 ? 5.953 51 22.703 1 64.31 651 ARG B CA 1
ATOM 11174 C C . ARG B 1 651 ? 6.066 52.438 22.203 1 64.31 651 ARG B C 1
ATOM 11176 O O . ARG B 1 651 ? 6.941 52.75 21.391 1 64.31 651 ARG B O 1
ATOM 11183 N N . LEU B 1 652 ? 5.188 53.219 22.688 1 64.44 652 LEU B N 1
ATOM 11184 C CA . LEU B 1 652 ? 5.227 54.625 22.312 1 64.44 652 LEU B CA 1
ATOM 11185 C C . LEU B 1 652 ? 6.543 55.25 22.75 1 64.44 652 LEU B C 1
ATOM 11187 O O . LEU B 1 652 ? 7.051 56.156 22.078 1 64.44 652 LEU B O 1
ATOM 11191 N N . LYS B 1 653 ? 7.027 54.719 23.828 1 64.81 653 LYS B N 1
ATOM 11192 C CA . LYS B 1 653 ? 8.305 55.188 24.328 1 64.81 653 LYS B CA 1
ATOM 11193 C C . LYS B 1 653 ? 9.422 54.969 23.312 1 64.81 653 LYS B C 1
ATOM 11195 O O . LYS B 1 653 ? 10.328 55.781 23.172 1 64.81 653 LYS B O 1
ATOM 11200 N N . ARG B 1 654 ? 9.273 53.938 22.578 1 66.31 654 ARG B N 1
ATOM 11201 C CA . ARG B 1 654 ? 10.352 53.531 21.688 1 66.31 654 ARG B CA 1
ATOM 11202 C C . ARG B 1 654 ? 10.016 53.844 20.234 1 66.31 654 ARG B C 1
ATOM 11204 O O . ARG B 1 654 ? 10.812 53.562 19.328 1 66.31 654 ARG B O 1
ATOM 11211 N N . LEU B 1 655 ? 9.031 54.531 20.062 1 64.25 655 LEU B N 1
ATOM 11212 C CA . LEU B 1 655 ? 8.508 54.719 18.719 1 64.25 655 LEU B CA 1
ATOM 11213 C C . LEU B 1 655 ? 9.328 55.75 17.969 1 64.25 655 LEU B C 1
ATOM 11215 O O . LEU B 1 655 ? 9.578 56.844 18.484 1 64.25 655 LEU B O 1
ATOM 11219 N N . GLN B 1 656 ? 9.898 55.375 16.875 1 75.44 656 GLN B N 1
ATOM 11220 C CA . GLN B 1 656 ? 10.539 56.312 15.977 1 75.44 656 GLN B CA 1
ATOM 11221 C C . GLN B 1 656 ? 9.555 56.844 14.93 1 75.44 656 GLN B C 1
ATOM 11223 O O . GLN B 1 656 ? 9.508 56.312 13.812 1 75.44 656 GLN B O 1
ATOM 11228 N N . ALA B 1 657 ? 8.617 57.688 15.398 1 83.81 657 ALA B N 1
ATOM 11229 C CA . ALA B 1 657 ? 7.633 58.281 14.484 1 83.81 657 ALA B CA 1
ATOM 11230 C C . ALA B 1 657 ? 7.633 59.812 14.578 1 83.81 657 ALA B C 1
ATOM 11232 O O . ALA B 1 657 ? 8.25 60.375 15.477 1 83.81 657 ALA B O 1
ATOM 11233 N N . ASP B 1 658 ? 7.07 60.469 13.539 1 89.81 658 ASP B N 1
ATOM 11234 C CA . ASP B 1 658 ? 7.016 61.906 13.477 1 89.81 658 ASP B CA 1
ATOM 11235 C C . ASP B 1 658 ? 5.586 62.406 13.656 1 89.81 658 ASP B C 1
ATOM 11237 O O . ASP B 1 658 ? 5.371 63.531 14.125 1 89.81 658 ASP B O 1
ATOM 11241 N N . ILE B 1 659 ? 4.688 61.625 13.289 1 92 659 ILE B N 1
ATOM 11242 C CA . ILE B 1 659 ? 3.287 62.031 13.289 1 92 659 ILE B CA 1
ATOM 11243 C C . ILE B 1 659 ? 2.418 60.906 13.859 1 92 659 ILE B C 1
ATOM 11245 O O . ILE B 1 659 ? 2.672 59.719 13.609 1 92 659 ILE B O 1
ATOM 11249 N N . ILE B 1 660 ? 1.464 61.281 14.641 1 89.62 660 ILE B N 1
ATOM 11250 C CA . ILE B 1 660 ? 0.481 60.312 15.148 1 89.62 660 ILE B CA 1
ATOM 11251 C C . ILE B 1 660 ? -0.915 60.719 14.672 1 89.62 660 ILE B C 1
ATOM 11253 O O . ILE B 1 660 ? -1.313 61.875 14.789 1 89.62 660 ILE B O 1
ATOM 11257 N N . LYS B 1 661 ? -1.6 59.719 14.039 1 92.5 661 LYS B N 1
ATOM 11258 C CA . LYS B 1 661 ? -2.977 59.969 13.609 1 92.5 661 LYS B CA 1
ATOM 11259 C C . LYS B 1 661 ? -3.965 59.312 14.578 1 92.5 661 LYS B C 1
ATOM 11261 O O . LYS B 1 661 ? -3.924 58.094 14.797 1 92.5 661 LYS B O 1
ATOM 11266 N N . ILE B 1 662 ? -4.781 60.156 15.133 1 88.06 662 ILE B N 1
ATOM 11267 C CA . ILE B 1 662 ? -5.781 59.656 16.062 1 88.06 662 ILE B CA 1
ATOM 11268 C C . ILE B 1 662 ? -6.973 59.094 15.281 1 88.06 662 ILE B C 1
ATOM 11270 O O . ILE B 1 662 ? -7.516 59.781 14.406 1 88.06 662 ILE B O 1
ATOM 11274 N N . ASP B 1 663 ? -7.375 57.938 15.641 1 85 663 ASP B N 1
ATOM 11275 C CA . ASP B 1 663 ? -8.445 57.25 14.938 1 85 663 ASP B CA 1
ATOM 11276 C C . ASP B 1 663 ? -9.789 57.938 15.133 1 85 663 ASP B C 1
ATOM 11278 O O . ASP B 1 663 ? -10.008 58.594 16.156 1 85 663 ASP B O 1
ATOM 11282 N N . GLY B 1 664 ? -10.672 57.719 14.18 1 85.69 664 GLY B N 1
ATOM 11283 C CA . GLY B 1 664 ? -11.984 58.344 14.172 1 85.69 664 GLY B CA 1
ATOM 11284 C C . GLY B 1 664 ? -12.859 57.906 15.328 1 85.69 664 GLY B C 1
ATOM 11285 O O . GLY B 1 664 ? -13.805 58.594 15.703 1 85.69 664 GLY B O 1
ATOM 11286 N N . VAL B 1 665 ? -12.547 56.844 15.859 1 81.25 665 VAL B N 1
ATOM 11287 C CA . VAL B 1 665 ? -13.375 56.312 16.922 1 81.25 665 VAL B CA 1
ATOM 11288 C C . VAL B 1 665 ? -13.359 57.25 18.125 1 81.25 665 VAL B C 1
ATOM 11290 O O . VAL B 1 665 ? -14.336 57.312 18.875 1 81.25 665 VAL B O 1
ATOM 11293 N N . PHE B 1 666 ? -12.336 58.031 18.266 1 84.75 666 PHE B N 1
ATOM 11294 C CA . PHE B 1 666 ? -12.211 58.938 19.406 1 84.75 666 PHE B CA 1
ATOM 11295 C C . PHE B 1 666 ? -12.68 60.344 19.047 1 84.75 666 PHE B C 1
ATOM 11297 O O . PHE B 1 666 ? -12.75 61.219 19.906 1 84.75 666 PHE B O 1
ATOM 11304 N N . VAL B 1 667 ? -12.969 60.5 17.797 1 89.5 667 VAL B N 1
ATOM 11305 C CA . VAL B 1 667 ? -13.289 61.844 17.328 1 89.5 667 VAL B CA 1
ATOM 11306 C C . VAL B 1 667 ? -14.781 61.969 17.047 1 89.5 667 VAL B C 1
ATOM 11308 O O . VAL B 1 667 ? -15.383 63.031 17.266 1 89.5 667 VAL B O 1
ATOM 11311 N N . LYS B 1 668 ? -15.344 60.969 16.656 1 88 668 LYS B N 1
ATOM 11312 C CA . LYS B 1 668 ? -16.734 60.938 16.234 1 88 668 LYS B CA 1
ATOM 11313 C C . LYS B 1 668 ? -17.656 61.5 17.328 1 88 668 LYS B C 1
ATOM 11315 O O . LYS B 1 668 ? -18.484 62.375 17.062 1 88 668 LYS B O 1
ATOM 11320 N N . ASP B 1 669 ? -17.453 61.062 18.531 1 87.06 669 ASP B N 1
ATOM 11321 C CA . ASP B 1 669 ? -18.328 61.469 19.609 1 87.06 669 ASP B CA 1
ATOM 11322 C C . ASP B 1 669 ? -17.578 62.344 20.625 1 87.06 669 ASP B C 1
ATOM 11324 O O . ASP B 1 669 ? -17.906 62.344 21.828 1 87.06 669 ASP B O 1
ATOM 11328 N N . ILE B 1 670 ? -16.641 63.031 20.203 1 89.75 670 ILE B N 1
ATOM 11329 C CA . ILE B 1 670 ? -15.758 63.75 21.109 1 89.75 670 ILE B CA 1
ATOM 11330 C C . ILE B 1 670 ? -16.516 64.875 21.766 1 89.75 670 ILE B C 1
ATOM 11332 O O . ILE B 1 670 ? -16.172 65.312 22.891 1 89.75 670 ILE B O 1
ATOM 11336 N N . VAL B 1 671 ? -17.547 65.438 21.109 1 90.75 671 VAL B N 1
ATOM 11337 C CA . VAL B 1 671 ? -18.312 66.562 21.641 1 90.75 671 VAL B CA 1
ATOM 11338 C C . VAL B 1 671 ? -19.25 66.062 22.734 1 90.75 671 VAL B C 1
ATOM 11340 O O . VAL B 1 671 ? -19.484 66.812 23.719 1 90.75 671 VAL B O 1
ATOM 11343 N N . THR B 1 672 ? -19.719 64.938 22.609 1 88.69 672 THR B N 1
ATOM 11344 C CA . THR B 1 672 ? -20.734 64.438 23.547 1 88.69 672 THR B CA 1
ATOM 11345 C C . THR B 1 672 ? -20.094 63.5 24.594 1 88.69 672 THR B C 1
ATOM 11347 O O . THR B 1 672 ? -20.625 63.375 25.703 1 88.69 672 THR B O 1
ATOM 11350 N N . ASN B 1 673 ? -19.062 63 24.234 1 86.12 673 ASN B N 1
ATOM 11351 C CA . ASN B 1 673 ? -18.422 62.062 25.125 1 86.12 673 ASN B CA 1
ATOM 11352 C C . ASN B 1 673 ? -17.172 62.625 25.766 1 86.12 673 ASN B C 1
ATOM 11354 O O . ASN B 1 673 ? -16.141 62.812 25.094 1 86.12 673 ASN B O 1
ATOM 11358 N N . THR B 1 674 ? -17.141 62.812 27.016 1 82.81 674 THR B N 1
ATOM 11359 C CA . THR B 1 674 ? -16.031 63.438 27.75 1 82.81 674 THR B CA 1
ATOM 11360 C C . THR B 1 674 ? -14.82 62.5 27.781 1 82.81 674 THR B C 1
ATOM 11362 O O . THR B 1 674 ? -13.68 62.969 27.859 1 82.81 674 THR B O 1
ATOM 11365 N N . LEU B 1 675 ? -15.117 61.281 27.781 1 81 675 LEU B N 1
ATOM 11366 C CA . LEU B 1 675 ? -14 60.344 27.812 1 81 675 LEU B CA 1
ATOM 11367 C C . LEU B 1 675 ? -13.164 60.438 26.547 1 81 675 LEU B C 1
ATOM 11369 O O . LEU B 1 675 ? -11.93 60.375 26.594 1 81 675 LEU B O 1
ATOM 11373 N N . ASP B 1 676 ? -13.812 60.594 25.516 1 85.81 676 ASP B N 1
ATOM 11374 C CA . ASP B 1 676 ? -13.109 60.75 24.25 1 85.81 676 ASP B CA 1
ATOM 11375 C C . ASP B 1 676 ? -12.242 62 24.234 1 85.81 676 ASP B C 1
ATOM 11377 O O . ASP B 1 676 ? -11.109 61.969 23.766 1 85.81 676 ASP B O 1
ATOM 11381 N N . ALA B 1 677 ? -12.727 63 24.719 1 87.69 677 ALA B N 1
ATOM 11382 C CA . ALA B 1 677 ? -11.984 64.25 24.797 1 87.69 677 ALA B CA 1
ATOM 11383 C C . ALA B 1 677 ? -10.742 64.125 25.672 1 87.69 677 ALA B C 1
ATOM 11385 O O . ALA B 1 677 ? -9.672 64.625 25.344 1 87.69 677 ALA B O 1
ATOM 11386 N N . MET B 1 678 ? -10.914 63.438 26.734 1 83.06 678 MET B N 1
ATOM 11387 C CA . MET B 1 678 ? -9.797 63.219 27.641 1 83.06 678 MET B CA 1
ATOM 11388 C C . MET B 1 678 ? -8.711 62.344 27 1 83.06 678 MET B C 1
ATOM 11390 O O . MET B 1 678 ? -7.523 62.594 27.219 1 83.06 678 MET B O 1
ATOM 11394 N N . ILE B 1 679 ? -9.141 61.406 26.281 1 82.19 679 ILE B N 1
ATOM 11395 C CA . ILE B 1 679 ? -8.195 60.531 25.594 1 82.19 679 ILE B CA 1
ATOM 11396 C C . ILE B 1 679 ? -7.402 61.312 24.578 1 82.19 679 ILE B C 1
ATOM 11398 O O . ILE B 1 679 ? -6.176 61.219 24.5 1 82.19 679 ILE B O 1
ATOM 11402 N N . VAL B 1 680 ? -8.117 62.062 23.812 1 87.69 680 VAL B N 1
ATOM 11403 C CA . VAL B 1 680 ? -7.461 62.875 22.797 1 87.69 680 VAL B CA 1
ATOM 11404 C C . VAL B 1 680 ? -6.492 63.844 23.453 1 87.69 680 VAL B C 1
ATOM 11406 O O . VAL B 1 680 ? -5.379 64.062 22.969 1 87.69 680 VAL B O 1
ATOM 11409 N N . ARG B 1 681 ? -6.875 64.438 24.484 1 87.25 681 ARG B N 1
ATOM 11410 C CA . ARG B 1 681 ? -5.996 65.312 25.234 1 87.25 681 ARG B CA 1
ATOM 11411 C C . ARG B 1 681 ? -4.746 64.562 25.719 1 87.25 681 ARG B C 1
ATOM 11413 O O . ARG B 1 681 ? -3.637 65.125 25.609 1 87.25 681 ARG B O 1
ATOM 11420 N N . SER B 1 682 ? -4.969 63.438 26.266 1 82 682 SER B N 1
ATOM 11421 C CA . SER B 1 682 ? -3.844 62.656 26.75 1 82 682 SER B CA 1
ATOM 11422 C C . SER B 1 682 ? -2.865 62.344 25.625 1 82 682 SER B C 1
ATOM 11424 O O . SER B 1 682 ? -1.649 62.406 25.812 1 82 682 SER B O 1
ATOM 11426 N N . ILE B 1 683 ? -3.385 62 24.516 1 82 683 ILE B N 1
ATOM 11427 C CA . ILE B 1 683 ? -2.551 61.656 23.359 1 82 683 ILE B CA 1
ATOM 11428 C C . ILE B 1 683 ? -1.785 62.875 22.906 1 82 683 ILE B C 1
ATOM 11430 O O . ILE B 1 683 ? -0.592 62.812 22.594 1 82 683 ILE B O 1
ATOM 11434 N N . THR B 1 684 ? -2.496 63.938 22.828 1 87.44 684 THR B N 1
ATOM 11435 C CA . THR B 1 684 ? -1.881 65.188 22.375 1 87.44 684 THR B CA 1
ATOM 11436 C C . THR B 1 684 ? -0.776 65.625 23.344 1 87.44 684 THR B C 1
ATOM 11438 O O . THR B 1 684 ? 0.271 66.125 22.922 1 87.44 684 THR B O 1
ATOM 11441 N N . ASP B 1 685 ? -0.985 65.438 24.562 1 84.31 685 ASP B N 1
ATOM 11442 C CA . ASP B 1 685 ? 0.021 65.812 25.562 1 84.31 685 ASP B CA 1
ATOM 11443 C C . ASP B 1 685 ? 1.26 64.875 25.422 1 84.31 685 ASP B C 1
ATOM 11445 O O . ASP B 1 685 ? 2.389 65.375 25.5 1 84.31 685 ASP B O 1
ATOM 11449 N N . LEU B 1 686 ? 0.951 63.719 25.266 1 80.62 686 LEU B N 1
ATOM 11450 C CA . LEU B 1 686 ? 2.051 62.781 25.078 1 80.62 686 LEU B CA 1
ATOM 11451 C C . LEU B 1 686 ? 2.824 63.094 23.797 1 80.62 686 LEU B C 1
ATOM 11453 O O . LEU B 1 686 ? 4.055 63 23.781 1 80.62 686 LEU B O 1
ATOM 11457 N N . ALA B 1 687 ? 2.139 63.312 22.812 1 84.81 687 ALA B N 1
ATOM 11458 C CA . ALA B 1 687 ? 2.758 63.656 21.531 1 84.81 687 ALA B CA 1
ATOM 11459 C C . ALA B 1 687 ? 3.617 64.938 21.656 1 84.81 687 ALA B C 1
ATOM 11461 O O . ALA B 1 687 ? 4.711 65 21.094 1 84.81 687 ALA B O 1
ATOM 11462 N N . LYS B 1 688 ? 3.176 65.875 22.328 1 85.69 688 LYS B N 1
ATOM 11463 C CA . LYS B 1 688 ? 3.924 67.125 22.547 1 85.69 688 LYS B CA 1
ATOM 11464 C C . LYS B 1 688 ? 5.234 66.812 23.266 1 85.69 688 LYS B C 1
ATOM 11466 O O . LYS B 1 688 ? 6.273 67.375 22.922 1 85.69 688 LYS B O 1
ATOM 11471 N N . ALA B 1 689 ? 5.098 66 24.219 1 80.81 689 ALA B N 1
ATOM 11472 C CA . ALA B 1 689 ? 6.289 65.625 24.984 1 80.81 689 ALA B CA 1
ATOM 11473 C C . ALA B 1 689 ? 7.34 65 24.094 1 80.81 689 ALA B C 1
ATOM 11475 O O . ALA B 1 689 ? 8.539 65.125 24.328 1 80.81 689 ALA B O 1
ATOM 11476 N N . LYS B 1 690 ? 6.949 64.312 23.109 1 83.12 690 LYS B N 1
ATOM 11477 C CA . LYS B 1 690 ? 7.859 63.594 22.219 1 83.12 690 LYS B CA 1
ATOM 11478 C C . LYS B 1 690 ? 8.102 64.375 20.938 1 83.12 690 LYS B C 1
ATOM 11480 O O . LYS B 1 690 ? 8.758 63.875 20.016 1 83.12 690 LYS B O 1
ATOM 11485 N N . SER B 1 691 ? 7.547 65.562 20.906 1 85.81 691 SER B N 1
ATOM 11486 C CA . SER B 1 691 ? 7.691 66.438 19.75 1 85.81 691 SER B CA 1
ATOM 11487 C C . SER B 1 691 ? 7.102 65.812 18.5 1 85.81 691 SER B C 1
ATOM 11489 O O . SER B 1 691 ? 7.734 65.812 17.438 1 85.81 691 SER B O 1
ATOM 11491 N N . LEU B 1 692 ? 5.984 65.125 18.656 1 89.06 692 LEU B N 1
ATOM 11492 C CA . LEU B 1 692 ? 5.254 64.562 17.547 1 89.06 692 LEU B CA 1
ATOM 11493 C C . LEU B 1 692 ? 4.094 65.438 17.125 1 89.06 692 LEU B C 1
ATOM 11495 O O . LEU B 1 692 ? 3.48 66.125 17.953 1 89.06 692 LEU B O 1
ATOM 11499 N N . SER B 1 693 ? 3.848 65.5 15.828 1 91.88 693 SER B N 1
ATOM 11500 C CA . SER B 1 693 ? 2.656 66.188 15.344 1 91.88 693 SER B CA 1
ATOM 11501 C C . SER B 1 693 ? 1.43 65.25 15.406 1 91.88 693 SER B C 1
ATOM 11503 O O . SER B 1 693 ? 1.536 64.062 15.211 1 91.88 693 SER B O 1
ATOM 11505 N N . VAL B 1 694 ? 0.296 65.812 15.711 1 93.81 694 VAL B N 1
ATOM 11506 C CA . VAL B 1 694 ? -0.913 65.062 15.898 1 93.81 694 VAL B CA 1
ATOM 11507 C C . VAL B 1 694 ? -1.943 65.438 14.836 1 93.81 694 VAL B C 1
ATOM 11509 O O . VAL B 1 694 ? -2.158 66.562 14.547 1 93.81 694 VAL B O 1
ATOM 11512 N N . VAL B 1 695 ? -2.498 64.375 14.18 1 94.94 695 VAL B N 1
ATOM 11513 C CA . VAL B 1 695 ? -3.572 64.562 13.203 1 94.94 695 VAL B CA 1
ATOM 11514 C C . VAL B 1 695 ? -4.828 63.844 13.711 1 94.94 695 VAL B C 1
ATOM 11516 O O . VAL B 1 695 ? -4.758 62.719 14.203 1 94.94 695 VAL B O 1
ATOM 11519 N N . ALA B 1 696 ? -5.977 64.5 13.711 1 94.56 696 ALA B N 1
ATOM 11520 C CA . ALA B 1 696 ? -7.246 63.875 14.062 1 94.56 696 ALA B CA 1
ATOM 11521 C C . ALA B 1 696 ? -8.062 63.562 12.812 1 94.56 696 ALA B C 1
ATOM 11523 O O . ALA B 1 696 ? -8.234 64.438 11.938 1 94.56 696 ALA B O 1
ATOM 11524 N N . GLU B 1 697 ? -8.5 62.344 12.789 1 93.25 697 GLU B N 1
ATOM 11525 C CA . GLU B 1 697 ? -9.25 61.906 11.625 1 93.25 697 GLU B CA 1
ATOM 11526 C C . GLU B 1 697 ? -10.758 61.969 11.875 1 93.25 697 GLU B C 1
ATOM 11528 O O . GLU B 1 697 ? -11.195 62.094 13.023 1 93.25 697 GLU B O 1
ATOM 11533 N N . PHE B 1 698 ? -11.594 62.031 10.797 1 91.19 698 PHE B N 1
ATOM 11534 C CA . PHE B 1 698 ? -13.047 61.938 10.789 1 91.19 698 PHE B CA 1
ATOM 11535 C C . PHE B 1 698 ? -13.672 63.188 11.414 1 91.19 698 PHE B C 1
ATOM 11537 O O . PHE B 1 698 ? -14.57 63.094 12.258 1 91.19 698 PHE B O 1
ATOM 11544 N N . VAL B 1 699 ? -13.148 64.25 11.047 1 94 699 VAL B N 1
ATOM 11545 C CA . VAL B 1 699 ? -13.734 65.5 11.484 1 94 699 VAL B CA 1
ATOM 11546 C C . VAL B 1 699 ? -14.844 65.938 10.523 1 94 699 VAL B C 1
ATOM 11548 O O . VAL B 1 699 ? -14.578 66.25 9.367 1 94 699 VAL B O 1
ATOM 11551 N N . GLU B 1 700 ? -16.047 66 11 1 92.5 700 GLU B N 1
ATOM 11552 C CA . GLU B 1 700 ? -17.172 66.188 10.109 1 92.5 700 GLU B CA 1
ATOM 11553 C C . GLU B 1 700 ? -17.938 67.5 10.492 1 92.5 700 GLU B C 1
ATOM 11555 O O . GLU B 1 700 ? -18.703 68 9.688 1 92.5 700 GLU B O 1
ATOM 11560 N N . THR B 1 701 ? -17.766 67.938 11.719 1 93.19 701 THR B N 1
ATOM 11561 C CA . THR B 1 701 ? -18.547 69.125 12.172 1 93.19 701 THR B CA 1
ATOM 11562 C C . THR B 1 701 ? -17.625 70.25 12.648 1 93.19 701 THR B C 1
ATOM 11564 O O . THR B 1 701 ? -16.469 70 13.008 1 93.19 701 THR B O 1
ATOM 11567 N N . GLN B 1 702 ? -18.156 71.438 12.703 1 93.44 702 GLN B N 1
ATOM 11568 C CA . GLN B 1 702 ? -17.406 72.625 13.141 1 93.44 702 GLN B CA 1
ATOM 11569 C C . GLN B 1 702 ? -17.141 72.562 14.648 1 93.44 702 GLN B C 1
ATOM 11571 O O . GLN B 1 702 ? -16.109 73.062 15.117 1 93.44 702 GLN B O 1
ATOM 11576 N N . GLN B 1 703 ? -18.094 72 15.289 1 93.31 703 GLN B N 1
ATOM 11577 C CA . GLN B 1 703 ? -17.938 71.875 16.734 1 93.31 703 GLN B CA 1
ATOM 11578 C C . GLN B 1 703 ? -16.734 70.938 17.062 1 93.31 703 GLN B C 1
ATOM 11580 O O . GLN B 1 703 ? -15.961 71.25 17.969 1 93.31 703 GLN B O 1
ATOM 11585 N N . GLN B 1 704 ? -16.625 69.938 16.359 1 94.62 704 GLN B N 1
ATOM 11586 C CA . GLN B 1 704 ? -15.477 69.062 16.531 1 94.62 704 GLN B CA 1
ATOM 11587 C C . GLN B 1 704 ? -14.164 69.75 16.25 1 94.62 704 GLN B C 1
ATOM 11589 O O . GLN B 1 704 ? -13.203 69.625 17.016 1 94.62 704 GLN B O 1
ATOM 11594 N N . GLN B 1 705 ? -14.164 70.5 15.195 1 94.19 705 GLN B N 1
ATOM 11595 C CA . GLN B 1 705 ? -12.969 71.25 14.781 1 94.19 705 GLN B CA 1
ATOM 11596 C C . GLN B 1 705 ? -12.5 72.188 15.867 1 94.19 705 GLN B C 1
ATOM 11598 O O . GLN B 1 705 ? -11.312 72.25 16.203 1 94.19 705 GLN B O 1
ATOM 11603 N N . ALA B 1 706 ? -13.398 72.938 16.375 1 93.94 706 ALA B N 1
ATOM 11604 C CA . ALA B 1 706 ? -13.078 73.875 17.406 1 93.94 706 ALA B CA 1
ATOM 11605 C C . ALA B 1 706 ? -12.531 73.25 18.656 1 93.94 706 ALA B C 1
ATOM 11607 O O . ALA B 1 706 ? -11.539 73.688 19.234 1 93.94 706 ALA B O 1
ATOM 11608 N N . LEU B 1 707 ? -13.172 72.188 18.984 1 93.94 707 LEU B N 1
ATOM 11609 C CA . LEU B 1 707 ? -12.758 71.438 20.188 1 93.94 707 LEU B CA 1
ATOM 11610 C C . LEU B 1 707 ? -11.375 70.812 20 1 93.94 707 LEU B C 1
ATOM 11612 O O . LEU B 1 707 ? -10.555 70.875 20.922 1 93.94 707 LEU B O 1
ATOM 11616 N N . LEU B 1 708 ? -11.125 70.312 18.922 1 95.31 708 LEU B N 1
ATOM 11617 C CA . LEU B 1 708 ? -9.852 69.625 18.641 1 95.31 708 LEU B CA 1
ATOM 11618 C C . LEU B 1 708 ? -8.703 70.625 18.625 1 95.31 708 LEU B C 1
ATOM 11620 O O . LEU B 1 708 ? -7.613 70.375 19.125 1 95.31 708 LEU B O 1
ATOM 11624 N N . HIS B 1 709 ? -8.961 71.812 18.078 1 93.75 709 HIS B N 1
ATOM 11625 C CA . HIS B 1 709 ? -7.941 72.875 18.109 1 93.75 709 HIS B CA 1
ATOM 11626 C C . HIS B 1 709 ? -7.629 73.312 19.531 1 93.75 709 HIS B C 1
ATOM 11628 O O . HIS B 1 709 ? -6.473 73.562 19.875 1 93.75 709 HIS B O 1
ATOM 11634 N N . LYS B 1 710 ? -8.633 73.25 20.281 1 92.56 710 LYS B N 1
ATOM 11635 C CA . LYS B 1 710 ? -8.477 73.688 21.672 1 92.56 710 LYS B CA 1
ATOM 11636 C C . LYS B 1 710 ? -7.656 72.625 22.453 1 92.56 710 LYS B C 1
ATOM 11638 O O . LYS B 1 710 ? -6.914 73 23.375 1 92.56 710 LYS B O 1
ATOM 11643 N N . LEU B 1 711 ? -7.836 71.438 22.031 1 92.31 711 LEU B N 1
ATOM 11644 C CA . LEU B 1 711 ? -7.145 70.312 22.703 1 92.31 711 LEU B CA 1
ATOM 11645 C C . LEU B 1 711 ? -5.691 70.25 22.25 1 92.31 711 LEU B C 1
ATOM 11647 O O . LEU B 1 711 ? -4.91 69.5 22.797 1 92.31 711 LEU B O 1
ATOM 11651 N N . GLY B 1 712 ? -5.316 70.938 21.203 1 90.56 712 GLY B N 1
ATOM 11652 C CA . GLY B 1 712 ? -3.922 71.062 20.797 1 90.56 712 GLY B CA 1
ATOM 11653 C C . GLY B 1 712 ? -3.609 70.25 19.547 1 90.56 712 GLY B C 1
ATOM 11654 O O . GLY B 1 712 ? -2.443 70 19.25 1 90.56 712 GLY B O 1
ATOM 11655 N N . VAL B 1 713 ? -4.621 69.812 18.875 1 94.44 713 VAL B N 1
ATOM 11656 C CA . VAL B 1 713 ? -4.402 69.062 17.641 1 94.44 713 VAL B CA 1
ATOM 11657 C C . VAL B 1 713 ? -3.965 70 16.531 1 94.44 713 VAL B C 1
ATOM 11659 O O . VAL B 1 713 ? -4.598 71.062 16.297 1 94.44 713 VAL B O 1
ATOM 11662 N N . GLN B 1 714 ? -2.924 69.625 15.867 1 93.94 714 GLN B N 1
ATOM 11663 C CA . GLN B 1 714 ? -2.32 70.562 14.898 1 93.94 714 GLN B CA 1
ATOM 11664 C C . GLN B 1 714 ? -2.963 70.375 13.523 1 93.94 714 GLN B C 1
ATOM 11666 O O . GLN B 1 714 ? -3.201 71.375 12.836 1 93.94 714 GLN B O 1
ATOM 11671 N N . TYR B 1 715 ? -3.213 69.188 13.086 1 95.31 715 TYR B N 1
ATOM 11672 C CA . TYR B 1 715 ? -3.76 68.938 11.758 1 95.31 715 TYR B CA 1
ATOM 11673 C C . TYR B 1 715 ? -5.086 68.188 11.852 1 95.31 715 TYR B C 1
ATOM 11675 O O . TYR B 1 715 ? -5.305 67.375 12.773 1 95.31 715 TYR B O 1
ATOM 11683 N N . LEU B 1 716 ? -5.973 68.438 10.945 1 96.06 716 LEU B N 1
ATOM 11684 C CA . LEU B 1 716 ? -7.285 67.812 10.914 1 96.06 716 LEU B CA 1
ATOM 11685 C C . LEU B 1 716 ? -7.551 67.188 9.547 1 96.06 716 LEU B C 1
ATOM 11687 O O . LEU B 1 716 ? -7.137 67.75 8.523 1 96.06 716 LEU B O 1
ATOM 11691 N N . GLN B 1 717 ? -8.172 66.062 9.609 1 94.19 717 GLN B N 1
ATOM 11692 C CA . GLN B 1 717 ? -8.594 65.312 8.414 1 94.19 717 GLN B CA 1
ATOM 11693 C C . GLN B 1 717 ? -10.055 64.875 8.508 1 94.19 717 GLN B C 1
ATOM 11695 O O . GLN B 1 717 ? -10.484 64.375 9.539 1 94.19 717 GLN B O 1
ATOM 11700 N N . GLY B 1 718 ? -10.883 65.125 7.516 1 92.19 718 GLY B N 1
ATOM 11701 C CA . GLY B 1 718 ? -12.297 64.75 7.488 1 92.19 718 GLY B CA 1
ATOM 11702 C C . GLY B 1 718 ? -13.062 65.438 6.367 1 92.19 718 GLY B C 1
ATOM 11703 O O . GLY B 1 718 ? -12.492 66.25 5.613 1 92.19 718 GLY B O 1
ATOM 11704 N N . TYR B 1 719 ? -14.281 65.188 6.305 1 90.44 719 TYR B N 1
ATOM 11705 C CA . TYR B 1 719 ? -15.117 65.688 5.223 1 90.44 719 TYR B CA 1
ATOM 11706 C C . TYR B 1 719 ? -15.336 67.188 5.359 1 90.44 719 TYR B C 1
ATOM 11708 O O . TYR B 1 719 ? -15.594 67.875 4.371 1 90.44 719 TYR B O 1
ATOM 11716 N N . LEU B 1 720 ? -15.211 67.625 6.559 1 91.62 720 LEU B N 1
ATOM 11717 C CA . LEU B 1 720 ? -15.328 69.062 6.777 1 91.62 720 LEU B CA 1
ATOM 11718 C C . LEU B 1 720 ? -14.18 69.812 6.117 1 91.62 720 LEU B C 1
ATOM 11720 O O . LEU B 1 720 ? -14.367 70.938 5.578 1 91.62 720 LEU B O 1
ATOM 11724 N N . ILE B 1 721 ? -13.055 69.25 6.098 1 90.88 721 ILE B N 1
ATOM 11725 C CA . ILE B 1 721 ? -11.852 69.875 5.547 1 90.88 721 ILE B CA 1
ATOM 11726 C C . ILE B 1 721 ? -11.82 69.688 4.031 1 90.88 721 ILE B C 1
ATOM 11728 O O . ILE B 1 721 ? -11.555 70.625 3.281 1 90.88 721 ILE B O 1
ATOM 11732 N N . GLY B 1 722 ? -12.117 68.438 3.625 1 91.06 722 GLY B N 1
ATOM 11733 C CA . GLY B 1 722 ? -12.156 68.125 2.201 1 91.06 722 GLY B CA 1
ATOM 11734 C C . GLY B 1 722 ? -12.469 66.688 1.895 1 91.06 722 GLY B C 1
ATOM 11735 O O . GLY B 1 722 ? -12.023 65.812 2.609 1 91.06 722 GLY B O 1
ATOM 11736 N N . ARG B 1 723 ? -13.125 66.5 0.867 1 90.75 723 ARG B N 1
ATOM 11737 C CA . ARG B 1 723 ? -13.406 65.125 0.388 1 90.75 723 ARG B CA 1
ATOM 11738 C C . ARG B 1 723 ? -12.32 64.688 -0.568 1 90.75 723 ARG B C 1
ATOM 11740 O O . ARG B 1 723 ? -11.625 65.438 -1.183 1 90.75 723 ARG B O 1
ATOM 11747 N N . PRO B 1 724 ? -12.172 63.312 -0.562 1 90.44 724 PRO B N 1
ATOM 11748 C CA . PRO B 1 724 ? -11.18 62.781 -1.502 1 90.44 724 PRO B CA 1
ATOM 11749 C C . PRO B 1 724 ? -11.469 63.188 -2.947 1 90.44 724 PRO B C 1
ATOM 11751 O O . PRO B 1 724 ? -12.609 63.094 -3.4 1 90.44 724 PRO B O 1
ATOM 11754 N N . GLN B 1 725 ? -10.422 63.719 -3.594 1 89.38 725 GLN B N 1
ATOM 11755 C CA . GLN B 1 725 ? -10.5 64.125 -5 1 89.38 725 GLN B CA 1
ATOM 11756 C C . GLN B 1 725 ? -9.453 63.375 -5.832 1 89.38 725 GLN B C 1
ATOM 11758 O O . GLN B 1 725 ? -8.367 63.062 -5.344 1 89.38 725 GLN B O 1
ATOM 11763 N N . PRO B 1 726 ? -9.805 62.938 -7.078 1 88.81 726 PRO B N 1
ATOM 11764 C CA . PRO B 1 726 ? -8.828 62.281 -7.934 1 88.81 726 PRO B CA 1
ATOM 11765 C C . PRO B 1 726 ? -7.621 63.156 -8.266 1 88.81 726 PRO B C 1
ATOM 11767 O O . PRO B 1 726 ? -7.77 64.375 -8.453 1 88.81 726 PRO B O 1
ATOM 11770 N N . LEU B 1 727 ? -6.488 62.5 -8.094 1 82.06 727 LEU B N 1
ATOM 11771 C CA . LEU B 1 727 ? -5.285 63.219 -8.523 1 82.06 727 LEU B CA 1
ATOM 11772 C C . LEU B 1 727 ? -5.191 63.25 -10.047 1 82.06 727 LEU B C 1
ATOM 11774 O O . LEU B 1 727 ? -5.008 62.219 -10.688 1 82.06 727 LEU B O 1
ATOM 11778 N N . ALA B 1 728 ? -6.305 63.781 -10.852 1 64.69 728 ALA B N 1
ATOM 11779 C CA . ALA B 1 728 ? -6.379 63.812 -12.312 1 64.69 728 ALA B CA 1
ATOM 11780 C C . ALA B 1 728 ? -5.184 64.562 -12.898 1 64.69 728 ALA B C 1
ATOM 11782 O O . ALA B 1 728 ? -4.641 65.438 -12.273 1 64.69 728 ALA B O 1
ATOM 11783 N N . ASP B 1 729 ? -4.562 63.969 -13.977 1 51.06 729 ASP B N 1
ATOM 11784 C CA . ASP B 1 729 ? -3.621 64.688 -14.844 1 51.06 729 ASP B CA 1
ATOM 11785 C C . ASP B 1 729 ? -4.156 66.062 -15.242 1 51.06 729 ASP B C 1
ATOM 11787 O O . ASP B 1 729 ? -5.363 66.25 -15.414 1 51.06 729 ASP B O 1
#

InterPro domains:
  IPR000160 GGDEF domain [PS50887] (348-476)
  IPR000160 GGDEF domain [SM00267] (315-473)
  IPR001633 EAL domain [PF00563] (493-724)
  IPR001633 EAL domain [PS50883] (488-729)
  IPR001633 EAL domain [SM00052] (487-729)
  IPR001633 EAL domain [cd01948] (493-729)
  IPR007895 MASE1 [PF05231] (16-315)
  IPR029787 Nucleotide cyclase [SSF55073] (331-436)
  IPR035919 EAL domain superfamily [G3DSA:3.20.20.450] (476-729)
  IPR035919 EAL domain superfamily [SSF141868] (493-728)
  IPR043128 Reverse transcriptase/Diguanylate cyclase domain [G3DSA:3.30.70.270] (318-465)

Organism: Escherichia coli O157:H7 (NCBI:txid83334)

Nearest PDB structures (foldseek):
  5m3c-assembly1_A  TM=5.942E-01  e=3.936E-23  Pseudomonas aeruginosa
  4fou-assembly2_B  TM=8.898E-01  e=4.840E-14  Xanthomonas citri pv. citri str. 306
  4foj-assembly1_A  TM=9.007E-01  e=6.438E-13  Xanthomonas citri pv. citri str. 306
  3sy8-assembly1_C  TM=7.062E-01  e=8.134E-16  Pseudomonas aeruginosa PAO1
  4f48-assembly1_A  TM=8.624E-01  e=5.691E-12  Xanthomonas campestris pv. campestris

pLDDT: mean 84.34, std 12.3, range [28.02, 97.12]

Foldseek 3Di:
DVVVVVVVVLVVLLVLLLVQLQVVQVVQVVLFAWDAAPNAIATLANQSLLLLVLSCLVPPPSNLVSNLVNQLVNCCVPAVDDPVVSNLLSCLLCVLVVVLSVVQCVVPPPCSSPPCQAPPVVSCCCRQQPVNLVSSQVSLCVVLVVDPDDPNCSCSNNPHDPLSSLSNSLNHNLNCLQCNVVSNLVSVCVVPVVVVVVCCVPFPVVCCDPVNNVVVVVLVVVLVVLLCQQLDQDPDPVQALVCVCVVLVSLVVCQPSHGDSVSSNSLSVSVSSCSNSVCRRCPPPSHSVVSSVVSVVSSVSSVVSSVSNNVSVVVVVVVVVVVQVVQADPQLRFGEPVVVLVDPLLDFWKKKKKKFKPCLVVVCVVVHDNVSSQVVNVLCVLCVVLADPSKGWYDYPDRMIITIHDDPPCQVSVLVSQVSVQVDFDDDPNDTDRIFMFMEMEGRRSDPVCVVVVVVLRVVQRVVCSVVSGYYYCPDDDDDPVCQVVVLVVVVVQVVVQLVVLQKFWWWFDKAFPVRDDATEIAIWTDGPVGIHHCVRNVVSCVVVVVQQSVQLSSLLVVLVLCLVPPDPDDFAHYEYEGDLCNQVDACSLVVSVVSCVVSVHQQRNYAYEYEQCLQQPPRPSSVVSVVSNVVSPHAYEYPQPPPDPDDPVSVVVGPHAEYEHDCVLQVCVVPDVVSLVVLLVVQVVCVVVNHAYEYEADDDPVSVVSNVVSPHGIYGHVVSHDIDTPDD/DVVVVVVVVLVVLLVLLLVQLQVVQVVQVVLFAWDAAPNAIATLANQSLLLLVLSCLVPPPSNLVSNLVNQLVNCCVPQVDDPVVSVLLSCLLCVLVVVLSVVQCVVPPPCSSPPCQAPPVVSCCCRQQPVNLVSSQVSLCVVLVVDPDDPNCSCSNNPHDPLSSLSNSLNHNLNCLQCNVVSNLVSVCVVPVVVVVVCCVPFPVVCCDPVNNVVVVVLVVVLVVLLCQQLDQDPDPVQALVCVCVVLVSLVVCQPSHGDSVSSNSLSVSVSSCSNSVCRRCPPPSHSVVSSVVSVVSSVSSVVSSVSNNVSVVVVVVVVVVVQVVQADPQLRFGEPVVVLVDPLLDFWKKKKKKFKPCLVVVCVVVHDVVSSQVVNVLCVLCVVLADPSWGWYDYPDRMIITIHDDDPCQVSVLVSQVSVQVDFDDDPNDTDRIFMFMEMEGRRSDPVCVVVVVVLRVVQRVVCSVVSGYYYCDDDDDDRCCQVVVLVVVVVQVVVQLVVLQKFWWWFDKAFPVRDDATEIAIWTDGPVGIHHCVRNVVSCVVVVVQQSVQLSSLLVVLVLCLVPPDPDDFAHYEYEGDLCNQLDACSLVVSLVSCVVSVHQQRNYAYEYEPCLQQPPRPSSVVSVVSNVVSPHAYEYPQPPPDPDDPVSVVVGPHAEYEHDCVLQVCVPPDVVSLVVLLVVQVVCVVVNHAYEYEADDDPVSVVSSVVSPHGIYGHVVSHDIDTPDD